Protein AF-A0A401KJG4-F1 (afdb_monomer_lite)

Foldseek 3Di:
DVVVVVVVPPDPPVPLVFWDPDWQDAQQFIFTAGDQWLFTQATAGPVQRQAGFFDGCVVDVVDDQCLTFFWWKWQWPVGIWTDGGNPDGPPCSQDWDWDDTPPQWTWTWHWDHYNWIKIKIKIWRQHQFKIWIAKIKGWDGTQQFQAFLLCQQRHHFFWAWFQFFQLTKIWTARLLLDDWIKIKAWDFAGFNDWDADDDLDQRDQHTIITMSFNCVPCQCRPNGTDIDIAHNGGIGMIMMTIHIGGHQVRRSVVSVDQKDWPDQEEEAPDKIWIQHPFDKDFPDPQWDWDDDPNTIIIHGPDFDKTWIDGPRTIFIGTYDHPPLVVLLVLLVCQLPQQFPCVDDPLNSLFGFDADPVVSHGDDDDPDLVRASADVSLVNLVSNLVSCVVVSDPPVSNVVSSVSVVVVCCVAAADPQQQGDSHRPDDSDGDLQRLLSLLQSLLSVCVVPVDCVSLVNSLSNVVVSVVVPNCLQAQYPCNLVSLQSSLVVCVVVVVNVSSVVSLVVLLVSLVSQVVCPSRHHQDPTNDFLNRLVSNLVSLVSNCVVPVPVSSVVVSVSSVSSNQSQQHCHNHNCRHGDGDGRNPPSDPPLPALDFVVCCCVPPLADAEEEHNHQLALVSLCQQLPCPRHPLVSLVPPNYNHQEYEYAQEDHLDDPVVSVVSLVVSQVSNCVSNVNSYYYHYDYHDHGPPDDDDDDDDDDPDDDPDDQQDFQSLQLVLLLLLVVLVVVCVVVVLQPPQDAAEEEEEEQAAQPVLAPDDVAAAEEEAELEDDPDPPDDGRNDGPVCLSNLLNQLLCSRPRHHHYYYYHFDWDDDPPQDDPDIATQLQSLLVSLVVCVVVQHQEYFAADKHADVVVVCVVCVVDDDDPDPDDPDDRVVSNVSSLVSLVSNQPPLQHAAEYEAQLGPVPLRCGIPPCVSPVVFHAYEFEADRSRHGDPSRHDPVSHQAYHHAFQQWGDDDPPDPDGIDTGHGRSSRSSNLSSVLSVLLSLLSSLVSSVVDPVSPVLSRLSRTPVQVSQLQQLQCVQPVNPPDSRYRRSCRLSVVLSVQSVVDDDSVSNSVSSVVSNCSSRVPGD

Organism: Aspergillus awamori (NCBI:txid105351)

Structure (mmCIF, N/CA/C/O backbone):
data_AF-A0A401KJG4-F1
#
_entry.id   AF-A0A401KJG4-F1
#
loop_
_atom_site.group_PDB
_atom_site.id
_atom_site.type_symbol
_atom_site.label_atom_id
_atom_site.label_alt_id
_atom_site.label_comp_id
_atom_site.label_asym_id
_atom_site.label_entity_id
_atom_site.label_seq_id
_atom_site.pdbx_PDB_ins_code
_atom_site.Cartn_x
_atom_site.Cartn_y
_atom_site.Cartn_z
_atom_site.occupancy
_atom_site.B_iso_or_equiv
_atom_site.auth_seq_id
_atom_site.auth_comp_id
_atom_site.auth_asym_id
_atom_site.auth_atom_id
_atom_site.pdbx_PDB_model_num
ATOM 1 N N . MET A 1 1 ? 37.106 9.899 39.288 1.00 33.66 1 MET A N 1
ATOM 2 C CA . MET A 1 1 ? 36.112 10.848 38.737 1.00 33.66 1 MET A CA 1
ATOM 3 C C . MET A 1 1 ? 35.744 10.524 37.290 1.00 33.66 1 MET A C 1
ATOM 5 O O . MET A 1 1 ? 34.564 10.493 37.003 1.00 33.66 1 MET A O 1
ATOM 9 N N . TRP A 1 2 ? 36.698 10.174 36.418 1.00 27.45 2 TRP A N 1
ATOM 10 C CA . TRP A 1 2 ? 36.411 9.706 35.046 1.00 27.45 2 TRP A CA 1
ATOM 11 C C . TRP A 1 2 ? 35.878 8.261 34.931 1.00 27.45 2 TRP A C 1
ATOM 13 O O . TRP A 1 2 ? 35.192 7.945 33.973 1.00 27.45 2 TRP A O 1
ATOM 23 N N . LEU A 1 3 ? 36.106 7.403 35.933 1.00 27.86 3 LEU A N 1
ATOM 24 C CA . LEU A 1 3 ? 35.559 6.034 35.975 1.00 27.86 3 LEU A CA 1
ATOM 25 C C . LEU A 1 3 ? 34.139 5.925 36.564 1.00 27.86 3 LEU A C 1
ATOM 27 O O . LEU A 1 3 ? 33.527 4.873 36.455 1.00 27.86 3 LEU A O 1
ATOM 31 N N . LEU A 1 4 ? 33.602 6.996 37.168 1.00 27.36 4 LEU A N 1
ATOM 32 C CA . LEU A 1 4 ? 32.224 7.004 37.693 1.00 27.36 4 LEU A CA 1
ATOM 33 C C . LEU A 1 4 ? 31.194 7.494 36.659 1.00 27.36 4 LEU A C 1
ATOM 35 O O . LEU A 1 4 ? 30.008 7.258 36.833 1.00 27.36 4 LEU A O 1
ATOM 39 N N . LEU A 1 5 ? 31.645 8.155 35.586 1.00 29.22 5 LEU A N 1
ATOM 40 C CA . LEU A 1 5 ? 30.786 8.643 34.500 1.00 29.22 5 LEU A CA 1
ATOM 41 C C . LEU A 1 5 ? 30.493 7.572 33.438 1.00 29.22 5 LEU A C 1
ATOM 43 O O . LEU A 1 5 ? 29.533 7.719 32.696 1.00 29.22 5 LEU A O 1
ATOM 47 N N . TYR A 1 6 ? 31.263 6.479 33.397 1.00 26.88 6 TYR A N 1
ATOM 48 C CA . TYR A 1 6 ? 31.051 5.384 32.440 1.00 26.88 6 TYR A CA 1
ATOM 49 C C . TYR A 1 6 ? 30.055 4.319 32.933 1.00 26.88 6 TYR A C 1
ATOM 51 O O . TYR A 1 6 ? 29.525 3.561 32.133 1.00 26.88 6 TYR A O 1
ATOM 59 N N . PHE A 1 7 ? 29.748 4.286 34.235 1.00 27.62 7 PHE A N 1
ATOM 60 C CA . PHE A 1 7 ? 28.741 3.378 34.810 1.00 27.62 7 PHE A CA 1
ATOM 61 C C . PHE A 1 7 ? 27.323 3.974 34.862 1.00 27.62 7 PHE A C 1
ATOM 63 O O . PHE A 1 7 ? 26.403 3.305 35.315 1.00 27.62 7 PHE A O 1
ATOM 70 N N . LEU A 1 8 ? 27.133 5.214 34.399 1.00 26.70 8 LEU A N 1
ATOM 71 C CA . LEU A 1 8 ? 25.831 5.900 34.355 1.00 26.70 8 LEU A CA 1
ATOM 72 C C . LEU A 1 8 ? 25.295 6.095 32.925 1.00 26.70 8 LEU A C 1
ATOM 74 O O . LEU A 1 8 ? 24.322 6.816 32.744 1.00 26.70 8 LEU A O 1
ATOM 78 N N . ALA A 1 9 ? 25.919 5.473 31.918 1.00 30.12 9 ALA A N 1
ATOM 79 C CA . ALA A 1 9 ? 25.618 5.714 30.502 1.00 30.12 9 ALA A CA 1
ATOM 80 C C . ALA A 1 9 ? 25.157 4.474 29.707 1.00 30.12 9 ALA A C 1
ATOM 82 O O . ALA A 1 9 ? 25.129 4.536 28.485 1.00 30.12 9 ALA A O 1
ATOM 83 N N . VAL A 1 10 ? 24.786 3.368 30.362 1.00 30.95 10 VAL A N 1
ATOM 84 C CA . VAL A 1 10 ? 24.175 2.203 29.691 1.00 30.95 10 VAL A CA 1
ATOM 85 C C . VAL A 1 10 ? 23.144 1.555 30.617 1.00 30.95 10 VAL A C 1
ATOM 87 O O . VAL A 1 10 ? 23.422 0.538 31.238 1.00 30.95 10 VAL A O 1
ATOM 90 N N . ILE A 1 11 ? 21.990 2.204 30.763 1.00 27.83 11 ILE A N 1
ATOM 91 C CA . ILE A 1 11 ? 20.678 1.550 30.872 1.00 27.83 11 ILE A CA 1
ATOM 92 C C . ILE A 1 11 ? 19.698 2.560 30.258 1.00 27.83 11 ILE A C 1
ATOM 94 O O . ILE A 1 11 ? 19.440 3.587 30.898 1.00 27.83 11 ILE A O 1
ATOM 98 N N . PRO A 1 12 ? 19.168 2.358 29.041 1.00 30.73 12 PRO A N 1
ATOM 99 C CA . PRO A 1 12 ? 17.975 3.069 28.636 1.00 30.73 12 PRO A CA 1
ATOM 100 C C . PRO A 1 12 ? 16.827 2.427 29.417 1.00 30.73 12 PRO A C 1
ATOM 102 O O . PRO A 1 12 ? 16.113 1.567 28.923 1.00 30.73 12 PRO A O 1
ATOM 105 N N . ILE A 1 13 ? 16.642 2.826 30.679 1.00 34.59 13 ILE A N 1
ATOM 106 C CA . ILE A 1 13 ? 15.314 2.683 31.267 1.00 34.59 13 ILE A CA 1
ATOM 107 C C . ILE A 1 13 ? 14.461 3.583 30.387 1.00 34.59 13 ILE A C 1
ATOM 109 O O . ILE A 1 13 ? 14.617 4.805 30.442 1.00 34.59 13 ILE A O 1
ATOM 113 N N . CYS A 1 14 ? 13.649 2.979 29.522 1.00 39.16 14 CYS A N 1
ATOM 114 C CA . CYS A 1 14 ? 12.638 3.673 28.750 1.00 39.16 14 CYS A CA 1
ATOM 115 C C . CYS A 1 14 ? 11.730 4.350 29.783 1.00 39.16 14 CYS A C 1
ATOM 117 O O . CYS A 1 14 ? 10.865 3.725 30.397 1.00 39.16 14 CYS A O 1
ATOM 119 N N . VAL A 1 15 ? 12.023 5.611 30.112 1.00 41.06 15 VAL A N 1
ATOM 120 C CA . VAL A 1 15 ? 11.182 6.400 31.003 1.00 41.06 15 VAL A CA 1
ATOM 121 C C . VAL A 1 15 ? 9.958 6.716 30.170 1.00 41.06 15 VAL A C 1
ATOM 123 O O . VAL A 1 15 ? 9.923 7.722 29.466 1.00 41.06 15 VAL A O 1
ATOM 126 N N . ILE A 1 16 ? 8.967 5.826 30.217 1.00 54.00 16 ILE A N 1
ATOM 127 C CA . ILE A 1 16 ? 7.648 6.108 29.676 1.00 54.00 16 ILE A CA 1
ATOM 128 C C . ILE A 1 16 ? 7.127 7.282 30.499 1.00 54.00 16 ILE A C 1
ATOM 130 O O . ILE A 1 16 ? 6.730 7.129 31.654 1.00 54.00 16 ILE A O 1
ATOM 134 N N . THR A 1 17 ? 7.208 8.479 29.925 1.00 50.84 17 THR A N 1
ATOM 135 C CA . THR A 1 17 ? 6.986 9.766 30.601 1.00 50.84 17 THR A CA 1
ATOM 136 C C . THR A 1 17 ? 5.589 9.892 31.213 1.00 50.84 17 THR A C 1
ATOM 138 O O . THR A 1 17 ? 5.370 10.741 32.077 1.00 50.84 17 THR A O 1
ATOM 141 N N . GLU A 1 18 ? 4.660 9.022 30.810 1.00 57.66 18 GLU A N 1
ATOM 142 C CA . GLU A 1 18 ? 3.282 8.975 31.289 1.00 57.66 18 GLU A CA 1
ATOM 143 C C . GLU A 1 18 ? 2.982 7.850 32.295 1.00 57.66 18 GLU A C 1
ATOM 145 O O . GLU A 1 18 ? 1.866 7.824 32.823 1.00 57.66 18 GLU A O 1
ATOM 150 N N . ALA A 1 19 ? 3.921 6.936 32.577 1.00 60.53 19 ALA A N 1
ATOM 151 C CA . ALA A 1 19 ? 3.696 5.807 33.481 1.00 60.53 19 ALA A CA 1
ATOM 152 C C . ALA A 1 19 ? 3.591 6.256 34.950 1.00 60.53 19 ALA A C 1
ATOM 154 O O . ALA A 1 19 ? 4.311 7.136 35.426 1.00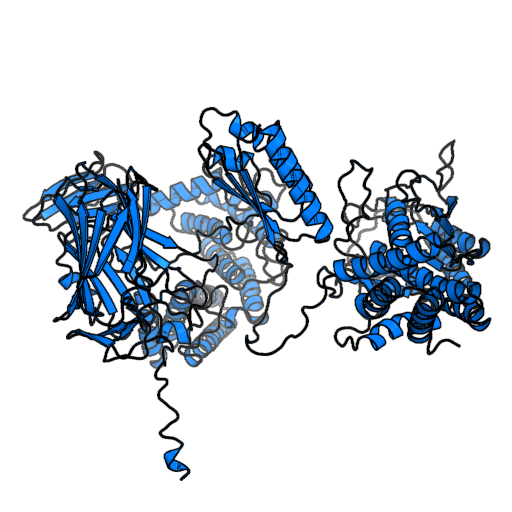 60.53 19 ALA A O 1
ATOM 155 N N . SER A 1 20 ? 2.658 5.652 35.681 1.00 65.31 20 SER A N 1
ATOM 156 C CA . SER A 1 20 ? 2.486 5.861 37.117 1.00 65.31 20 SER A CA 1
ATOM 157 C C . SER A 1 20 ? 3.437 4.977 37.934 1.00 65.31 20 SER A C 1
ATOM 159 O O . SER A 1 20 ? 3.955 3.981 37.442 1.00 65.31 20 SER A O 1
ATOM 161 N N . ASN A 1 21 ? 3.589 5.275 39.229 1.00 68.44 21 ASN A N 1
ATOM 162 C CA . ASN A 1 21 ? 4.255 4.374 40.183 1.00 68.44 21 ASN A CA 1
ATOM 163 C C . ASN A 1 21 ? 3.387 3.156 40.586 1.00 68.44 21 ASN A C 1
ATOM 165 O O . ASN A 1 21 ? 3.711 2.490 41.567 1.00 68.44 21 ASN A O 1
ATOM 169 N N . HIS A 1 22 ? 2.261 2.904 39.910 1.00 75.81 22 HIS A N 1
ATOM 170 C CA . HIS A 1 22 ? 1.362 1.789 40.202 1.00 75.81 22 HIS A CA 1
ATOM 171 C C . HIS A 1 22 ? 1.427 0.738 39.090 1.00 75.81 22 HIS A C 1
ATOM 173 O O . HIS A 1 22 ? 1.355 1.063 37.902 1.00 75.81 22 HIS A O 1
ATOM 179 N N . SER A 1 23 ? 1.504 -0.525 39.502 1.00 85.94 23 SER A N 1
ATOM 180 C CA . SER A 1 23 ? 1.502 -1.701 38.638 1.00 85.94 23 SER A CA 1
ATOM 181 C C . SER A 1 23 ? 0.570 -2.783 39.184 1.00 85.94 23 SER A C 1
ATOM 183 O O . SER A 1 23 ? 0.241 -2.807 40.374 1.00 85.94 23 SER A O 1
ATOM 185 N N . TYR A 1 24 ? 0.150 -3.693 38.308 1.00 88.69 24 TYR A N 1
ATOM 186 C CA . TYR A 1 24 ? -0.341 -5.007 38.717 1.00 88.69 24 TYR A CA 1
ATOM 187 C C . TYR A 1 24 ? 0.800 -6.012 38.589 1.00 88.69 24 TYR A C 1
ATOM 189 O O . TYR A 1 24 ? 1.191 -6.347 37.471 1.00 88.69 24 TYR A O 1
ATOM 197 N N . ASP A 1 25 ? 1.314 -6.492 39.718 1.00 90.50 25 ASP A N 1
ATOM 198 C CA . ASP A 1 25 ? 2.404 -7.467 39.747 1.00 90.50 25 ASP A CA 1
ATOM 199 C C . ASP A 1 25 ? 1.839 -8.891 39.753 1.00 90.50 25 ASP A C 1
ATOM 201 O O . ASP A 1 25 ? 1.051 -9.247 40.630 1.00 90.50 25 ASP A O 1
ATOM 205 N N . PHE A 1 26 ? 2.249 -9.719 38.797 1.00 90.75 26 PHE A N 1
ATOM 206 C CA . PHE A 1 26 ? 1.885 -11.134 38.705 1.00 90.75 26 PHE A CA 1
ATOM 207 C C . PHE A 1 26 ? 3.145 -11.988 38.526 1.00 90.75 26 PHE A C 1
ATOM 209 O O . PHE A 1 26 ? 4.228 -11.485 38.245 1.00 90.75 26 PHE A O 1
ATOM 216 N N . SER A 1 27 ? 3.058 -13.298 38.760 1.00 81.44 27 SER A N 1
ATOM 217 C CA . SER A 1 27 ? 4.271 -14.128 38.879 1.00 81.44 27 SER A CA 1
ATOM 218 C C . SER A 1 27 ? 5.170 -14.110 37.635 1.00 81.44 27 SER A C 1
ATOM 220 O O . SER A 1 27 ? 6.389 -14.218 37.755 1.00 81.44 27 SER A O 1
ATOM 222 N N . SER A 1 28 ? 4.577 -13.933 36.453 1.00 79.50 28 SER A N 1
ATOM 223 C CA . SER A 1 28 ? 5.301 -13.922 35.189 1.00 79.50 28 SER A CA 1
ATOM 224 C C . SER A 1 28 ? 5.787 -12.528 34.762 1.00 79.50 28 SER A C 1
ATOM 226 O O . SER A 1 28 ? 6.577 -12.461 33.828 1.00 79.50 28 SER A O 1
ATOM 228 N N . GLY A 1 29 ? 5.376 -11.426 35.406 1.00 90.56 29 GLY A N 1
ATOM 229 C CA . GLY A 1 29 ? 5.733 -10.053 35.011 1.00 90.56 29 GLY A CA 1
ATOM 230 C C . GLY A 1 29 ? 4.875 -8.985 35.701 1.00 90.56 29 GLY A C 1
ATOM 231 O O . GLY A 1 29 ? 4.277 -9.236 36.742 1.00 90.56 29 GLY A O 1
ATOM 232 N N . HIS A 1 30 ? 4.798 -7.775 35.151 1.00 92.25 30 HIS A N 1
ATOM 233 C CA . HIS A 1 30 ? 3.896 -6.752 35.696 1.00 92.25 30 HIS A CA 1
ATOM 234 C C . HIS A 1 30 ? 3.276 -5.871 34.610 1.00 92.25 30 HIS A C 1
ATOM 236 O O . HIS A 1 30 ? 3.858 -5.676 33.547 1.00 92.25 30 HIS A O 1
ATOM 242 N N . ALA A 1 31 ? 2.085 -5.335 34.879 1.00 92.94 31 ALA A N 1
ATOM 243 C CA . ALA A 1 31 ? 1.398 -4.387 34.002 1.00 92.94 31 ALA A CA 1
ATOM 244 C C . ALA A 1 31 ? 1.518 -2.968 34.566 1.00 92.94 31 ALA A C 1
ATOM 246 O O . ALA A 1 31 ? 1.062 -2.710 35.682 1.00 92.94 31 ALA A O 1
ATOM 247 N N . LEU A 1 32 ? 2.113 -2.053 33.801 1.00 90.56 32 LEU A N 1
ATOM 248 C CA . LEU A 1 32 ? 2.278 -0.645 34.168 1.00 90.56 32 LEU A CA 1
ATOM 249 C C . LEU A 1 32 ? 1.034 0.164 33.796 1.00 90.56 32 LEU A C 1
ATOM 251 O O . LEU A 1 32 ? 0.488 -0.005 32.708 1.00 90.56 32 LEU A O 1
ATOM 255 N N . LEU A 1 33 ? 0.606 1.071 34.678 1.00 86.56 33 LEU A N 1
ATOM 256 C CA . LEU A 1 33 ? -0.584 1.907 34.474 1.00 86.56 33 LEU A CA 1
ATOM 257 C C . LEU A 1 33 ? -0.233 3.354 34.124 1.00 86.56 33 LEU A C 1
ATOM 259 O O . LEU A 1 33 ? 0.784 3.876 34.588 1.00 86.56 33 LEU A O 1
ATOM 263 N N . TYR A 1 34 ? -1.112 4.034 33.384 1.00 81.38 34 TYR A N 1
ATOM 264 C CA . TYR A 1 34 ? -0.979 5.465 33.090 1.00 81.38 34 TYR A CA 1
ATOM 265 C C . TYR A 1 34 ? -1.101 6.311 34.366 1.00 81.38 34 TYR A C 1
ATOM 267 O O . TYR A 1 34 ? -1.867 6.014 35.284 1.00 81.38 34 TYR A O 1
ATOM 275 N N . SER A 1 35 ? -0.385 7.434 34.413 1.00 73.75 35 SER A N 1
ATOM 276 C CA . SER A 1 35 ? -0.549 8.448 35.456 1.00 73.75 35 SER A CA 1
ATOM 277 C C . SER A 1 35 ? -1.997 8.955 35.496 1.00 73.75 35 SER A C 1
ATOM 279 O O . SER A 1 35 ? -2.516 9.501 34.523 1.00 73.75 35 SER A O 1
ATOM 281 N N . ASN A 1 36 ? -2.652 8.781 36.650 1.00 71.62 36 ASN A N 1
ATOM 282 C CA . ASN A 1 36 ? -4.049 9.165 36.907 1.00 71.62 36 ASN A CA 1
ATOM 283 C C . ASN A 1 36 ? -5.108 8.391 36.105 1.00 71.62 36 ASN A C 1
ATOM 285 O O . ASN A 1 36 ? -6.243 8.850 36.018 1.00 71.62 36 ASN A O 1
ATOM 289 N N . SER A 1 37 ? -4.766 7.234 35.544 1.00 75.19 37 SER A N 1
ATOM 290 C CA . SER A 1 37 ? -5.675 6.421 34.737 1.00 75.19 37 SER A CA 1
ATOM 291 C C . SER A 1 37 ? -5.572 4.958 35.155 1.00 75.19 37 SER A C 1
ATOM 293 O O . SER A 1 37 ? -4.606 4.538 35.793 1.00 75.19 37 SER A O 1
ATOM 295 N N . SER A 1 38 ? -6.608 4.185 34.845 1.00 76.62 38 SER A N 1
ATOM 296 C CA . SER A 1 38 ? -6.555 2.734 35.019 1.00 76.62 38 SER A CA 1
ATOM 297 C C . SER A 1 38 ? -6.097 2.013 33.760 1.00 76.62 38 SER A C 1
ATOM 299 O O . S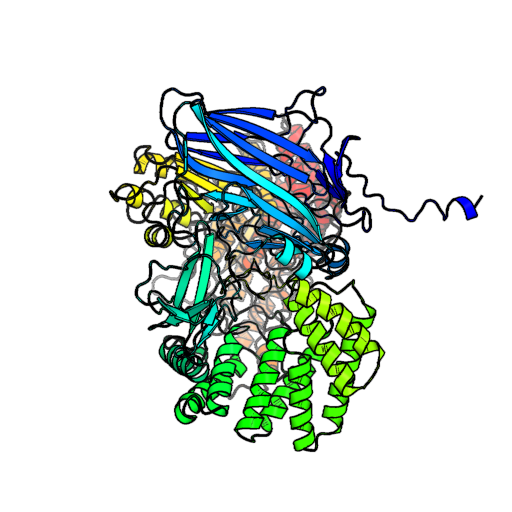ER A 1 38 ? -5.914 0.811 33.819 1.00 76.62 38 SER A O 1
ATOM 301 N N . ALA A 1 39 ? -5.897 2.682 32.624 1.00 84.12 39 ALA A N 1
ATOM 302 C CA . ALA A 1 39 ? -5.407 2.015 31.420 1.00 84.12 39 ALA A CA 1
ATOM 303 C C . ALA A 1 39 ? -4.002 1.421 31.623 1.00 84.12 39 ALA A C 1
ATOM 305 O O . ALA A 1 39 ? -3.164 2.010 32.315 1.00 84.12 39 ALA A O 1
ATOM 306 N N . ILE A 1 40 ? -3.752 0.268 30.993 1.00 89.88 40 ILE A N 1
ATOM 307 C CA . ILE A 1 40 ? -2.423 -0.351 30.946 1.00 89.88 40 ILE A CA 1
ATOM 308 C C . ILE A 1 40 ? -1.620 0.314 29.824 1.00 89.88 40 ILE A C 1
ATOM 310 O O . ILE A 1 40 ? -2.105 0.464 28.705 1.00 89.88 40 ILE A O 1
ATOM 314 N N . VAL A 1 41 ? -0.402 0.723 30.167 1.00 89.12 41 VAL A N 1
ATOM 315 C CA . VAL A 1 41 ? 0.582 1.369 29.289 1.00 89.12 41 VAL A CA 1
ATOM 316 C C . VAL A 1 41 ? 1.475 0.330 28.627 1.00 89.12 41 VAL A C 1
ATOM 318 O O . VAL A 1 41 ? 1.760 0.424 27.442 1.00 89.12 41 VAL A O 1
ATOM 321 N N . GLN A 1 42 ? 1.946 -0.640 29.412 1.00 93.31 42 GLN A N 1
ATOM 322 C CA . GLN A 1 42 ? 2.844 -1.710 28.986 1.00 93.31 42 GLN A CA 1
ATOM 323 C C . GLN A 1 42 ? 2.660 -2.936 29.872 1.00 93.31 42 GLN A C 1
ATOM 325 O O . GLN A 1 42 ? 2.343 -2.817 31.059 1.00 93.31 42 GLN A O 1
ATOM 330 N N . PHE A 1 43 ? 2.962 -4.099 29.306 1.00 95.50 43 PHE A N 1
ATOM 331 C CA . PHE A 1 43 ? 3.302 -5.297 30.063 1.00 95.50 43 PHE A CA 1
ATOM 332 C C . PHE A 1 43 ? 4.817 -5.464 30.034 1.00 95.50 43 PHE A C 1
ATOM 334 O O . PHE A 1 43 ? 5.412 -5.433 28.963 1.00 95.50 43 PHE A O 1
ATOM 341 N N . ILE A 1 44 ? 5.433 -5.633 31.199 1.00 93.56 44 ILE A N 1
ATOM 342 C CA . ILE A 1 44 ? 6.885 -5.713 31.343 1.00 93.56 44 ILE A CA 1
ATOM 343 C C . ILE A 1 44 ? 7.280 -7.129 31.751 1.00 93.56 44 ILE A C 1
ATOM 345 O O . ILE A 1 44 ? 6.883 -7.627 32.814 1.00 93.56 44 ILE A O 1
ATOM 349 N N . ASP A 1 45 ? 8.102 -7.753 30.910 1.00 90.69 45 ASP A N 1
ATOM 350 C CA . ASP A 1 45 ? 8.815 -8.977 31.243 1.00 90.69 45 ASP A CA 1
ATOM 351 C C . ASP A 1 45 ? 9.981 -8.623 32.185 1.00 90.69 45 ASP A C 1
ATOM 353 O O . ASP A 1 45 ? 10.891 -7.882 31.822 1.00 90.69 45 ASP A O 1
ATOM 357 N N . GLY A 1 46 ? 9.995 -9.181 33.399 1.00 81.00 46 GLY A N 1
ATOM 358 C CA . GLY A 1 46 ? 11.099 -8.976 34.343 1.00 81.00 46 GLY A CA 1
ATOM 359 C C . GLY A 1 46 ? 12.472 -9.462 33.847 1.00 81.00 46 GLY A C 1
ATOM 360 O O . GLY A 1 46 ? 13.489 -8.984 34.344 1.00 81.00 46 GLY A O 1
ATOM 361 N N . ALA A 1 47 ? 12.516 -10.390 32.887 1.00 82.75 47 ALA A N 1
ATOM 362 C CA . ALA A 1 47 ? 13.739 -10.881 32.255 1.00 82.75 47 ALA A CA 1
ATOM 363 C C . ALA A 1 47 ? 14.185 -10.022 31.060 1.00 82.75 47 ALA A C 1
ATOM 365 O O . ALA A 1 47 ? 15.373 -10.011 30.740 1.00 82.75 47 ALA A O 1
ATOM 366 N N . ASN A 1 48 ? 13.262 -9.295 30.425 1.00 83.31 48 ASN A N 1
ATOM 367 C CA . ASN A 1 48 ? 13.550 -8.402 29.305 1.00 83.31 48 ASN A CA 1
ATOM 368 C C . ASN A 1 48 ? 12.725 -7.104 29.413 1.00 83.31 48 ASN A C 1
ATOM 370 O O . ASN A 1 48 ? 11.734 -6.930 28.701 1.00 83.31 48 ASN A O 1
ATOM 374 N N . PRO A 1 49 ? 13.113 -6.190 30.321 1.00 83.12 49 PRO A N 1
ATOM 375 C CA . PRO A 1 49 ? 12.326 -4.998 30.621 1.00 83.12 49 PRO A CA 1
ATOM 376 C C . PRO A 1 49 ? 12.386 -3.918 29.532 1.00 83.12 49 PRO A C 1
ATOM 378 O O . PRO A 1 49 ? 11.659 -2.934 29.628 1.00 83.12 49 PRO A O 1
ATOM 381 N N . GLU A 1 50 ? 13.264 -4.067 28.536 1.00 82.31 50 GLU A N 1
ATOM 382 C CA . GLU A 1 50 ? 13.434 -3.105 27.438 1.00 82.31 50 GLU A CA 1
ATOM 383 C C . GLU A 1 50 ? 12.469 -3.362 26.269 1.00 82.31 50 GLU A C 1
ATOM 385 O O . GLU A 1 50 ? 12.280 -2.483 25.429 1.00 82.31 50 GLU A O 1
ATOM 390 N N . ARG A 1 51 ? 11.837 -4.545 26.208 1.00 90.56 51 ARG A N 1
ATOM 391 C CA . ARG A 1 51 ? 10.882 -4.884 25.147 1.00 90.56 51 ARG A CA 1
ATOM 392 C C . ARG A 1 51 ? 9.536 -4.203 25.376 1.00 90.56 51 ARG A C 1
ATOM 394 O O . ARG A 1 51 ? 8.990 -4.220 26.479 1.00 90.56 51 ARG A O 1
ATOM 401 N N . GLU A 1 52 ? 8.973 -3.670 24.301 1.00 92.88 52 GLU A N 1
ATOM 402 C CA . GLU A 1 52 ? 7.676 -3.008 24.303 1.00 92.88 52 GLU A CA 1
ATOM 403 C C . GLU A 1 52 ? 6.629 -3.971 23.734 1.00 92.88 52 GLU A C 1
ATOM 405 O O . GLU A 1 52 ? 6.661 -4.320 22.558 1.00 92.88 52 GLU A O 1
ATOM 410 N N . PHE A 1 53 ? 5.693 -4.425 24.568 1.00 95.88 53 PHE A N 1
ATOM 411 C CA . PHE A 1 53 ? 4.636 -5.349 24.137 1.00 95.88 53 PHE A CA 1
ATOM 412 C C . PHE A 1 53 ? 3.379 -4.629 23.647 1.00 95.88 53 PHE A C 1
ATOM 414 O O . PHE A 1 53 ? 2.591 -5.220 22.909 1.00 95.88 53 PHE A O 1
ATOM 421 N N . LEU A 1 54 ? 3.182 -3.367 24.042 1.00 95.62 54 LEU A N 1
ATOM 422 C CA . LEU A 1 54 ? 2.088 -2.514 23.569 1.00 95.62 54 LEU A CA 1
ATOM 423 C C . LEU A 1 54 ? 2.626 -1.295 22.803 1.00 95.62 54 LEU A C 1
ATOM 425 O O . LEU A 1 54 ? 3.751 -0.861 23.039 1.00 95.62 54 LEU A O 1
ATOM 429 N N . LEU A 1 55 ? 1.826 -0.709 21.917 1.00 92.38 55 LEU A N 1
ATOM 430 C CA . LEU A 1 55 ? 2.137 0.581 21.303 1.00 92.38 55 LEU A CA 1
ATOM 431 C C . LEU A 1 55 ? 2.225 1.660 22.389 1.00 92.38 55 LEU A C 1
ATOM 433 O O . LEU A 1 55 ? 1.449 1.666 23.347 1.00 92.38 55 LEU A O 1
ATOM 437 N N . ASN A 1 56 ? 3.138 2.613 22.221 1.00 83.44 56 ASN A N 1
ATOM 438 C CA . ASN A 1 56 ? 3.224 3.788 23.081 1.00 83.44 56 ASN A CA 1
ATOM 439 C C . ASN A 1 56 ? 3.397 5.069 22.256 1.00 83.44 56 ASN A C 1
ATOM 441 O O . ASN A 1 56 ? 3.757 5.025 21.088 1.00 83.44 56 ASN A O 1
ATOM 445 N N . GLN A 1 57 ? 3.131 6.226 22.862 1.00 78.44 57 GLN A N 1
ATOM 446 C CA . GLN A 1 57 ? 3.108 7.509 22.143 1.00 78.44 57 GLN A CA 1
ATOM 447 C C . GLN A 1 57 ? 4.494 8.005 21.701 1.00 78.44 57 GLN A C 1
ATOM 449 O O . GLN A 1 57 ? 4.573 8.925 20.888 1.00 78.44 57 GLN A O 1
ATOM 454 N N . THR A 1 58 ? 5.572 7.445 22.257 1.00 74.12 58 THR A N 1
ATOM 455 C CA . THR A 1 58 ? 6.948 7.825 21.918 1.00 74.12 58 THR A CA 1
ATOM 456 C C . THR A 1 58 ? 7.364 7.186 20.600 1.00 74.12 58 THR A C 1
ATOM 458 O O . THR A 1 58 ? 7.864 7.886 19.725 1.00 74.12 58 THR A O 1
ATOM 461 N N . THR A 1 59 ? 7.143 5.877 20.463 1.00 73.75 59 THR A N 1
ATOM 462 C CA . THR A 1 59 ? 7.534 5.084 19.286 1.00 73.75 59 THR A CA 1
ATOM 463 C C . THR A 1 59 ? 6.439 5.081 18.218 1.00 73.75 59 THR A C 1
ATOM 465 O O . THR A 1 59 ? 6.716 5.230 17.034 1.00 73.75 59 THR A O 1
ATOM 468 N N . ALA A 1 60 ? 5.170 5.056 18.627 1.00 79.88 60 ALA A N 1
ATOM 469 C CA . ALA A 1 60 ? 4.010 5.130 17.747 1.00 79.88 60 ALA A CA 1
ATOM 470 C C . ALA A 1 60 ? 3.258 6.458 17.943 1.00 79.88 60 ALA A C 1
ATOM 472 O O . ALA A 1 60 ? 2.276 6.538 18.680 1.00 79.88 60 ALA A O 1
ATOM 473 N N . THR A 1 61 ? 3.674 7.518 17.240 1.00 78.88 61 THR A N 1
ATOM 474 C CA . THR A 1 61 ? 3.068 8.869 17.363 1.00 78.88 61 THR A CA 1
ATOM 475 C C . THR A 1 61 ? 1.575 8.934 17.005 1.00 78.88 61 THR A C 1
ATOM 477 O O . THR A 1 61 ? 0.882 9.879 17.385 1.00 78.88 61 THR A O 1
ATOM 480 N N . PHE A 1 62 ? 1.060 7.929 16.290 1.00 81.81 62 PHE A N 1
ATOM 481 C CA . PHE A 1 62 ? -0.362 7.775 15.971 1.00 81.81 62 PHE A CA 1
ATOM 482 C C . PHE A 1 62 ? -1.170 7.119 17.108 1.00 81.81 62 PHE A C 1
ATOM 484 O O . PHE A 1 62 ? -2.400 7.180 17.099 1.00 81.81 62 PHE A O 1
ATOM 491 N N . HIS A 1 63 ? -0.514 6.494 18.090 1.00 87.38 63 HIS A N 1
ATOM 492 C CA . HIS A 1 63 ? -1.172 5.920 19.256 1.00 87.38 63 HIS A CA 1
ATOM 493 C C . HIS A 1 63 ? -1.583 7.018 20.243 1.00 87.38 63 HIS A C 1
ATOM 495 O O . HIS A 1 63 ? -0.837 7.950 20.530 1.00 87.38 63 HIS A O 1
ATOM 501 N N . THR A 1 64 ? -2.792 6.906 20.791 1.00 84.75 64 THR A N 1
ATOM 502 C CA . THR A 1 64 ? -3.348 7.866 21.753 1.00 84.75 64 THR A CA 1
ATOM 503 C C . THR A 1 64 ? -3.962 7.124 22.933 1.00 84.75 64 THR A C 1
ATOM 505 O O . THR A 1 64 ? -4.334 5.958 22.818 1.00 84.75 64 THR A O 1
ATOM 508 N N . ARG A 1 65 ? -4.151 7.813 24.066 1.00 79.81 65 ARG A N 1
ATOM 509 C CA . ARG A 1 65 ? -4.748 7.201 25.270 1.00 79.81 65 ARG A CA 1
ATOM 510 C C . ARG A 1 65 ? -6.154 6.630 25.053 1.00 79.81 65 ARG A C 1
ATOM 512 O O . ARG A 1 65 ? -6.542 5.694 25.742 1.00 79.81 65 ARG A O 1
ATOM 519 N N . SER A 1 66 ? -6.906 7.129 24.068 1.00 82.19 66 SER A N 1
ATOM 520 C CA . SER A 1 66 ? -8.215 6.560 23.717 1.00 82.19 66 SER A CA 1
ATOM 521 C C . SER A 1 66 ? -8.132 5.145 23.135 1.00 82.19 66 SER A C 1
ATOM 523 O O . SER A 1 66 ? -9.135 4.442 23.161 1.00 82.19 66 SER A O 1
ATOM 525 N N . HIS A 1 67 ? -6.958 4.733 22.650 1.00 89.19 67 HIS A N 1
ATOM 526 C CA . HIS A 1 67 ? -6.669 3.390 22.136 1.00 89.19 67 HIS A CA 1
ATOM 527 C C . HIS A 1 67 ? -5.864 2.551 23.139 1.00 89.19 67 HIS A C 1
ATOM 529 O O . HIS A 1 67 ? -5.284 1.531 22.775 1.00 89.19 67 HIS A O 1
ATOM 535 N N . ALA A 1 68 ? -5.762 2.992 24.396 1.00 90.12 68 ALA A N 1
ATOM 536 C CA . ALA A 1 68 ? -5.041 2.248 25.416 1.00 90.12 68 ALA A CA 1
ATOM 537 C C . ALA A 1 68 ? -5.742 0.920 25.743 1.00 90.12 68 ALA A C 1
ATOM 539 O O . ALA A 1 68 ? -6.958 0.784 25.589 1.00 90.12 68 ALA A O 1
ATOM 540 N N . TRP A 1 69 ? -4.970 -0.043 26.250 1.00 94.06 69 TRP A N 1
ATOM 541 C CA . TRP A 1 69 ? -5.467 -1.379 26.573 1.00 94.06 69 TRP A CA 1
ATOM 542 C C . TRP A 1 69 ? -6.722 -1.341 27.453 1.00 94.06 69 TRP A C 1
ATOM 544 O O . TRP A 1 69 ? -6.730 -0.759 28.547 1.00 94.06 69 TRP A O 1
ATOM 554 N N . GLY A 1 70 ? -7.769 -2.017 26.981 1.00 92.44 70 GLY A N 1
ATOM 555 C CA . GLY A 1 70 ? -9.045 -2.158 27.673 1.00 92.44 70 GLY A CA 1
ATOM 556 C C . GLY A 1 70 ? -10.019 -0.993 27.500 1.00 92.44 70 GLY A C 1
ATOM 557 O O . GLY A 1 70 ? -11.127 -1.058 28.037 1.00 92.44 70 GLY A O 1
ATOM 558 N N . ALA A 1 71 ? -9.659 0.055 26.751 1.00 92.69 71 ALA A N 1
ATOM 559 C CA . ALA A 1 71 ? -10.640 0.986 26.192 1.00 92.69 71 ALA A CA 1
ATOM 560 C C . ALA A 1 71 ? -11.500 0.280 25.130 1.00 92.69 71 ALA A C 1
ATOM 562 O O . ALA A 1 71 ? -11.127 -0.782 24.627 1.00 92.69 71 ALA A O 1
ATOM 563 N N . GLY A 1 72 ? -12.653 0.846 24.777 1.00 94.12 72 GLY A N 1
ATOM 564 C CA . GLY A 1 72 ? -13.496 0.195 23.783 1.00 94.12 72 GLY A CA 1
ATOM 565 C C . GLY A 1 72 ? -14.832 0.856 23.496 1.00 94.12 72 GLY A C 1
ATOM 566 O O . GLY A 1 72 ? -15.146 1.949 23.978 1.00 94.12 72 GLY A O 1
ATOM 567 N N . THR A 1 73 ? -15.620 0.151 22.691 1.00 94.88 73 THR A N 1
ATOM 568 C CA . THR A 1 73 ? -16.953 0.556 22.244 1.00 94.88 73 THR A CA 1
ATOM 569 C C . THR A 1 73 ? -17.915 -0.623 22.324 1.00 94.88 73 THR A C 1
ATOM 571 O O . THR A 1 73 ? -17.531 -1.778 22.163 1.00 94.88 73 THR A O 1
ATOM 574 N N . ILE A 1 74 ? -19.185 -0.332 22.585 1.00 95.44 74 ILE A N 1
ATOM 575 C CA . ILE A 1 74 ? -20.297 -1.274 22.514 1.00 95.44 74 ILE A CA 1
ATOM 576 C C . ILE A 1 74 ? -21.348 -0.729 21.545 1.00 95.44 74 ILE A C 1
ATOM 578 O O . ILE A 1 74 ? -21.601 0.478 21.495 1.00 95.44 74 ILE A O 1
ATOM 582 N N . SER A 1 75 ? -21.967 -1.620 20.784 1.00 94.94 75 SER A N 1
ATOM 583 C CA . SER A 1 75 ? -23.106 -1.335 19.919 1.00 94.94 75 SER A CA 1
ATOM 584 C C . SER A 1 75 ? -24.300 -2.175 20.350 1.00 94.94 75 SER A C 1
ATOM 586 O O . SER A 1 75 ? -24.179 -3.385 20.540 1.00 94.94 75 SER A O 1
ATOM 588 N N . THR A 1 76 ? -25.452 -1.530 20.477 1.00 93.56 76 THR A N 1
ATOM 589 C CA . THR A 1 76 ? -26.741 -2.150 20.787 1.00 93.56 76 THR A CA 1
ATOM 590 C C . THR A 1 76 ? -27.778 -1.797 19.720 1.00 93.56 76 THR A C 1
ATOM 592 O O . THR A 1 76 ? -27.519 -1.013 18.803 1.00 93.56 76 THR A O 1
ATOM 595 N N . ASP A 1 77 ? -28.974 -2.365 19.841 1.00 85.12 77 ASP A N 1
ATOM 596 C CA . ASP A 1 77 ? -30.169 -1.999 19.074 1.00 85.12 77 ASP A CA 1
ATOM 597 C C . ASP A 1 77 ? -30.649 -0.553 19.310 1.00 85.12 77 ASP A C 1
ATOM 599 O O . ASP A 1 77 ? -31.330 0.028 18.462 1.00 85.12 77 ASP A O 1
ATOM 603 N N . SER A 1 78 ? -30.263 0.047 20.433 1.00 82.94 78 SER A N 1
ATOM 604 C CA . SER A 1 78 ? -30.625 1.405 20.847 1.00 82.94 78 SER A CA 1
ATOM 605 C C . SER A 1 78 ? -29.556 2.471 20.558 1.00 82.94 78 SER A C 1
ATOM 607 O O . SER A 1 78 ? -29.885 3.659 20.497 1.00 82.94 78 SER A O 1
ATOM 609 N N . GLY A 1 79 ? -28.293 2.090 20.328 1.00 87.00 79 GLY A N 1
ATOM 610 C CA . GLY A 1 79 ? -27.224 3.041 20.013 1.00 87.00 79 GLY A CA 1
ATOM 611 C C . GLY A 1 79 ? -25.805 2.499 20.196 1.00 87.00 79 GLY A C 1
ATOM 612 O O . GLY A 1 79 ? -25.566 1.298 20.230 1.00 87.00 79 GLY A O 1
ATOM 613 N N . GLU A 1 80 ? -24.830 3.404 20.286 1.00 91.00 80 GLU A N 1
ATOM 614 C CA . GLU A 1 80 ? -23.429 3.073 20.580 1.00 91.00 80 GLU A CA 1
ATOM 615 C C . GLU A 1 80 ? -22.939 3.845 21.798 1.00 91.00 80 GLU A C 1
ATOM 617 O O . GLU A 1 80 ? -23.305 5.006 21.987 1.00 91.00 80 GLU A O 1
ATOM 622 N N . ALA A 1 81 ? -22.083 3.217 22.598 1.00 91.38 81 ALA A N 1
ATOM 623 C CA . ALA A 1 81 ? -21.393 3.856 23.710 1.00 91.38 81 ALA A CA 1
ATOM 624 C C . ALA A 1 81 ? -19.914 3.465 23.700 1.00 91.38 81 ALA A C 1
ATOM 626 O O . ALA A 1 81 ? -19.578 2.315 23.430 1.00 91.38 81 ALA A O 1
ATOM 627 N N . SER A 1 82 ? -19.037 4.405 24.040 1.00 91.62 82 SER A N 1
ATOM 628 C CA . SER A 1 82 ? -17.602 4.150 24.184 1.00 91.62 82 SER A CA 1
ATOM 629 C C . SER A 1 82 ? -17.164 4.391 25.618 1.00 91.62 82 SER A C 1
ATOM 631 O O . SER A 1 82 ? -17.712 5.256 26.304 1.00 91.62 82 SER A O 1
ATOM 633 N N . TRP A 1 83 ? -16.144 3.662 26.057 1.00 90.69 83 TRP A N 1
ATOM 634 C CA . TRP A 1 83 ? -15.483 3.894 27.331 1.00 90.69 83 TRP A CA 1
ATOM 635 C C . TRP A 1 83 ? -13.985 4.087 27.124 1.00 90.69 83 TRP A C 1
ATOM 637 O O . TRP A 1 83 ? -13.336 3.412 26.326 1.00 90.69 83 TRP A O 1
ATOM 647 N N . ASN A 1 84 ? -13.434 5.019 27.890 1.00 84.38 84 ASN A N 1
ATOM 648 C CA . ASN A 1 84 ? -12.004 5.163 28.087 1.00 84.38 84 ASN A CA 1
ATOM 649 C C . ASN A 1 84 ? -11.703 5.034 29.582 1.00 84.38 84 ASN A C 1
ATOM 651 O O . ASN A 1 84 ? -12.590 5.138 30.432 1.00 84.38 84 ASN A O 1
ATOM 655 N N . LEU A 1 85 ? -10.440 4.781 29.901 1.00 77.06 85 LEU A N 1
ATOM 656 C CA . LEU A 1 85 ? -9.994 4.535 31.272 1.00 77.06 85 LEU A CA 1
ATOM 657 C C . LEU A 1 85 ? -9.281 5.750 31.896 1.00 77.06 85 LEU A C 1
ATOM 659 O O . LEU A 1 85 ? -8.737 5.640 32.997 1.00 77.06 85 LEU A O 1
ATOM 663 N N . ASP A 1 86 ? -9.336 6.908 31.222 1.00 67.75 86 ASP A N 1
ATOM 664 C CA . ASP A 1 86 ? -8.608 8.143 31.555 1.00 67.75 86 ASP A CA 1
ATOM 665 C C . ASP A 1 86 ? -9.218 8.963 32.706 1.00 67.75 86 ASP A C 1
ATOM 667 O O . ASP A 1 86 ? -8.519 9.762 33.327 1.00 67.75 86 ASP A O 1
ATOM 671 N N . TYR A 1 87 ? -10.507 8.783 33.014 1.00 57.75 87 TYR A N 1
ATOM 672 C CA . TYR A 1 87 ? -11.255 9.625 33.964 1.00 57.75 87 TYR A CA 1
ATOM 673 C C . TYR A 1 87 ? -11.660 8.899 35.259 1.00 57.75 87 TYR A C 1
ATOM 675 O O . TYR A 1 87 ? -12.750 9.124 35.790 1.00 57.75 87 TYR A O 1
ATOM 683 N N . ILE A 1 88 ? -10.796 8.034 35.801 1.00 58.03 88 ILE A N 1
ATOM 684 C CA . ILE A 1 88 ? -11.076 7.331 37.066 1.00 58.03 88 ILE A CA 1
ATOM 685 C C . ILE A 1 88 ? -10.408 8.067 38.243 1.00 58.03 88 ILE A C 1
ATOM 687 O O . ILE A 1 88 ? -9.201 8.300 38.213 1.00 58.03 88 ILE A O 1
ATOM 691 N N . PRO A 1 89 ? -11.158 8.468 39.292 1.00 50.59 89 PRO A N 1
ATOM 692 C CA . PRO A 1 89 ? -10.624 9.293 40.374 1.00 50.59 89 PRO A CA 1
ATOM 693 C C . PRO A 1 89 ? -9.464 8.630 41.139 1.00 50.59 89 PRO A C 1
ATOM 695 O O . PRO A 1 89 ? -9.510 7.445 41.468 1.00 50.59 89 PRO A O 1
ATOM 698 N N . TYR A 1 90 ? -8.475 9.461 41.499 1.00 46.16 90 TYR A N 1
ATOM 699 C CA . TYR A 1 90 ? -7.125 9.160 42.024 1.00 46.16 90 TYR A CA 1
ATOM 700 C C . TYR A 1 90 ? -7.025 8.192 43.228 1.00 46.16 90 TYR A C 1
ATOM 702 O O . TYR A 1 90 ? -5.934 7.795 43.617 1.00 46.16 90 TYR A O 1
ATOM 710 N N . ASN A 1 91 ? -8.139 7.798 43.849 1.00 49.22 91 ASN A N 1
ATOM 711 C CA . ASN A 1 91 ? -8.143 7.054 45.113 1.00 49.22 91 ASN A CA 1
ATOM 712 C C . ASN A 1 91 ? -8.596 5.587 44.990 1.00 49.22 91 ASN A C 1
ATOM 714 O O . ASN A 1 91 ? -8.833 4.961 46.020 1.00 49.22 91 ASN A O 1
ATOM 718 N N . ASN A 1 92 ? -8.743 5.030 43.777 1.00 53.84 92 ASN A N 1
ATOM 719 C CA . ASN A 1 92 ? -9.193 3.640 43.606 1.00 53.84 92 ASN A CA 1
ATOM 720 C C . ASN A 1 92 ? -8.645 2.948 42.335 1.00 53.84 92 ASN A C 1
ATOM 722 O O . ASN A 1 92 ? -9.386 2.288 41.609 1.00 53.84 92 ASN A O 1
ATOM 726 N N . PHE A 1 93 ? -7.342 3.090 42.054 1.00 56.84 93 PHE A N 1
ATOM 727 C CA . PHE A 1 93 ? -6.697 2.534 40.850 1.00 56.84 93 PHE A CA 1
ATOM 728 C C . PHE A 1 93 ? -6.710 1.001 40.748 1.00 56.84 93 PHE A C 1
ATOM 730 O O . PHE A 1 93 ? -6.385 0.492 39.687 1.00 56.84 93 PHE A O 1
ATOM 737 N N . SER A 1 94 ? -7.087 0.271 41.802 1.00 57.66 94 SER A N 1
ATOM 738 C CA . SER A 1 94 ? -7.143 -1.200 41.846 1.00 57.66 94 SER A CA 1
ATOM 739 C C . SER A 1 94 ? -8.557 -1.776 42.025 1.00 57.66 94 SER A C 1
ATOM 741 O O . SER A 1 94 ? -8.718 -2.982 42.204 1.00 57.66 94 SER A O 1
ATOM 743 N N . GLY A 1 95 ? -9.589 -0.923 42.043 1.00 59.47 95 GLY A N 1
ATOM 744 C CA . GLY A 1 95 ? -10.971 -1.331 42.308 1.00 59.47 95 GLY A CA 1
ATOM 745 C C . GLY A 1 95 ? -11.740 -1.761 41.052 1.00 59.47 95 GLY A C 1
ATOM 746 O O . GLY A 1 95 ? -11.326 -1.440 39.943 1.00 59.47 95 GLY A O 1
ATOM 747 N N . PRO A 1 96 ? -12.896 -2.441 41.201 1.00 65.12 96 PRO A N 1
ATOM 748 C CA . PRO A 1 96 ? -13.831 -2.604 40.092 1.00 65.12 96 PRO A CA 1
ATOM 749 C C . PRO A 1 96 ? -14.264 -1.235 39.551 1.00 65.12 96 PRO A C 1
ATOM 751 O O . PRO A 1 96 ? -14.731 -0.388 40.318 1.00 65.12 96 PRO A O 1
ATOM 754 N N . TYR A 1 97 ? -14.156 -1.034 38.240 1.00 71.19 97 TYR A N 1
ATOM 755 C CA . TYR A 1 97 ? -14.571 0.206 37.583 1.00 71.19 97 TYR A CA 1
ATOM 756 C C . TYR A 1 97 ? -15.980 0.048 37.037 1.00 71.19 97 TYR A C 1
ATOM 758 O O . TYR A 1 97 ? -16.176 -0.716 36.101 1.00 71.19 97 TYR A O 1
ATOM 766 N N . ASN A 1 98 ? -16.946 0.763 37.613 1.00 80.25 98 ASN A N 1
ATOM 767 C CA . ASN A 1 98 ? -18.323 0.773 37.126 1.00 80.25 98 ASN A CA 1
ATOM 768 C C . ASN A 1 98 ? -18.517 1.962 36.180 1.00 80.25 98 ASN A C 1
ATOM 770 O O . ASN A 1 98 ? -18.524 3.114 36.618 1.00 80.25 98 ASN A O 1
ATOM 774 N N . ILE A 1 99 ? -18.679 1.673 34.897 1.00 85.25 99 ILE A N 1
ATOM 775 C CA . ILE A 1 99 ? -18.810 2.635 33.810 1.00 85.25 99 ILE A CA 1
ATOM 776 C C . ILE A 1 99 ? -20.251 2.549 33.298 1.00 85.25 99 ILE A C 1
ATOM 778 O O . ILE A 1 99 ? -20.644 1.508 32.765 1.00 85.25 99 ILE A O 1
ATOM 782 N N . PRO A 1 100 ? -21.077 3.592 33.485 1.00 85.50 100 PRO A N 1
ATOM 783 C CA . PRO A 1 100 ? -22.400 3.618 32.885 1.00 85.50 100 PRO A CA 1
ATOM 784 C C . PRO A 1 100 ? -22.256 3.717 31.364 1.00 85.50 100 PRO A C 1
ATOM 786 O O . PRO A 1 100 ? -21.528 4.569 30.856 1.00 85.50 100 PRO A O 1
ATOM 789 N N . LEU A 1 101 ? -22.956 2.840 30.658 1.00 89.00 101 LEU A N 1
ATOM 790 C CA . LEU A 1 101 ? -23.105 2.862 29.210 1.00 89.00 101 LEU A CA 1
ATOM 791 C C . LEU A 1 101 ? -24.533 3.325 28.874 1.00 89.00 101 LEU A C 1
ATOM 793 O O . LEU A 1 101 ? -25.335 3.627 29.764 1.00 89.00 101 LEU A O 1
ATOM 797 N N . ASN A 1 102 ? -24.853 3.432 27.587 1.00 82.88 102 ASN A N 1
ATOM 798 C CA . ASN A 1 102 ? -26.191 3.841 27.166 1.00 82.88 102 ASN A CA 1
ATOM 799 C C . ASN A 1 102 ? -27.250 2.785 27.542 1.00 82.88 102 ASN A C 1
ATOM 801 O O . ASN A 1 102 ? -26.939 1.619 27.786 1.00 82.88 102 ASN A O 1
ATOM 805 N N . ASP A 1 103 ? -28.509 3.225 27.617 1.00 78.06 103 ASP A N 1
ATOM 806 C CA . ASP A 1 103 ? -29.696 2.356 27.686 1.00 78.06 103 ASP A CA 1
ATOM 807 C C . ASP A 1 103 ? -29.777 1.427 28.903 1.00 78.06 103 ASP A C 1
ATOM 809 O O . ASP A 1 103 ? -30.404 0.375 28.876 1.00 78.06 103 ASP A O 1
ATOM 813 N N . GLY A 1 104 ? -29.168 1.839 30.016 1.00 85.44 104 GLY A N 1
ATOM 814 C CA . GLY A 1 104 ? -29.179 1.061 31.251 1.00 85.44 104 GLY A CA 1
ATOM 815 C C . GLY A 1 104 ? -28.188 -0.103 31.251 1.00 85.44 104 GLY A C 1
ATOM 816 O O . GLY A 1 104 ? -28.260 -0.931 32.154 1.00 85.44 104 GLY A O 1
ATOM 817 N N . LEU A 1 105 ? -27.237 -0.163 30.315 1.00 92.56 105 LEU A N 1
ATOM 818 C CA . LEU A 1 105 ? -26.066 -1.026 30.463 1.00 92.56 105 LEU A CA 1
ATOM 819 C C . LEU A 1 105 ? -25.052 -0.414 31.430 1.00 92.56 105 LEU A C 1
ATOM 821 O O . LEU A 1 105 ? -24.773 0.785 31.414 1.00 92.56 105 LEU A O 1
ATOM 825 N N . GLN A 1 106 ? -24.442 -1.263 32.244 1.00 93.56 106 GLN A N 1
ATOM 826 C CA . GLN A 1 106 ? -23.313 -0.912 33.091 1.00 93.56 106 GLN A CA 1
ATOM 827 C C . GLN A 1 106 ? -22.155 -1.862 32.802 1.00 93.56 106 GLN A C 1
ATOM 829 O O . GLN A 1 106 ? -22.302 -3.077 32.888 1.00 93.56 106 GLN A O 1
ATOM 834 N N . LEU A 1 107 ? -20.990 -1.308 32.475 1.00 94.25 107 LEU A N 1
ATOM 835 C CA . LEU A 1 107 ? -19.755 -2.069 32.351 1.00 94.25 107 LEU A CA 1
ATOM 836 C C . LEU A 1 107 ? -19.011 -2.053 33.682 1.00 94.25 107 LEU A C 1
ATOM 838 O O . LEU A 1 107 ? -18.730 -0.992 34.232 1.00 94.25 107 LEU A O 1
ATOM 842 N N . LYS A 1 108 ? -18.651 -3.231 34.175 1.00 93.06 108 LYS A N 1
ATOM 843 C CA . LYS A 1 108 ? -17.744 -3.418 35.298 1.00 93.06 108 LYS A CA 1
ATOM 844 C C . LYS A 1 108 ? -16.463 -4.098 34.832 1.00 93.06 108 LYS A C 1
ATOM 846 O O . LYS A 1 108 ? -16.516 -5.233 34.366 1.00 93.06 108 LYS A O 1
ATOM 851 N N . ILE A 1 109 ? -15.323 -3.433 35.007 1.00 91.56 109 ILE A N 1
ATOM 852 C CA . ILE A 1 109 ? -13.998 -4.001 34.714 1.00 91.56 109 ILE A CA 1
ATOM 853 C C . ILE A 1 109 ? -13.284 -4.330 36.029 1.00 91.56 109 ILE A C 1
ATOM 855 O O . ILE A 1 109 ? -13.197 -3.474 36.912 1.00 91.56 109 ILE A O 1
ATOM 859 N N . THR A 1 110 ? -12.763 -5.551 36.168 1.00 91.75 110 THR A N 1
ATOM 860 C CA . THR A 1 110 ? -11.929 -5.977 37.307 1.00 91.75 110 THR A CA 1
ATOM 861 C C . THR A 1 110 ? -10.625 -6.600 36.851 1.00 91.75 110 THR A C 1
ATOM 863 O O . THR A 1 110 ? -10.623 -7.393 35.916 1.00 91.75 110 THR A O 1
ATOM 866 N N . ARG A 1 111 ? -9.536 -6.301 37.566 1.00 91.56 111 ARG A N 1
ATOM 867 C CA . ARG A 1 111 ? -8.213 -6.890 37.342 1.00 91.56 111 ARG A CA 1
ATOM 868 C C . ARG A 1 111 ? -7.691 -7.516 38.622 1.00 91.56 111 ARG A C 1
ATOM 870 O O . ARG A 1 111 ? -7.634 -6.850 39.653 1.00 91.56 111 ARG A O 1
ATOM 877 N N . SER A 1 112 ? -7.325 -8.788 38.547 1.00 92.12 112 SER A N 1
ATOM 878 C CA . SER A 1 112 ? -6.867 -9.580 39.686 1.00 92.12 112 SER A CA 1
ATOM 879 C C . SER A 1 112 ? -5.482 -10.154 39.385 1.00 92.12 112 SER A C 1
ATOM 881 O O . SER A 1 112 ? -5.378 -11.072 38.570 1.00 92.12 112 SER A O 1
ATOM 883 N N . PRO A 1 113 ? -4.409 -9.625 39.997 1.00 92.25 113 PRO A N 1
ATOM 884 C CA . PRO A 1 113 ? -3.080 -10.200 39.846 1.00 92.25 113 PRO A CA 1
ATOM 885 C C . PRO A 1 113 ? -2.969 -11.544 40.581 1.00 92.25 113 PRO A C 1
ATOM 887 O O . PRO A 1 113 ? -3.455 -11.698 41.704 1.00 92.25 113 PRO A O 1
ATOM 890 N N . GLY A 1 114 ? -2.291 -12.507 39.961 1.00 91.19 114 GLY A N 1
ATOM 891 C CA . GLY A 1 114 ? -2.016 -13.828 40.520 1.00 91.19 114 GLY A CA 1
ATOM 892 C C . GLY A 1 114 ? -0.780 -14.459 39.880 1.00 91.19 114 GLY A C 1
ATOM 893 O O . GLY A 1 114 ? 0.275 -13.831 39.793 1.00 91.19 114 GLY A O 1
ATOM 894 N N . GLN A 1 115 ? -0.892 -15.714 39.430 1.00 90.50 115 GLN A N 1
ATOM 895 C CA . GLN A 1 115 ? 0.149 -16.298 38.571 1.00 90.50 115 GLN A CA 1
ATOM 896 C C . GLN A 1 115 ? 0.225 -15.542 37.234 1.00 90.50 115 GLN A C 1
ATOM 898 O O . GLN A 1 115 ? 1.301 -15.136 36.799 1.00 90.50 115 GLN A O 1
ATOM 903 N N . VAL A 1 116 ? -0.952 -15.275 36.680 1.00 94.94 116 VAL A N 1
ATOM 904 C CA . VAL A 1 116 ? -1.238 -14.423 35.525 1.00 94.94 116 VAL A CA 1
ATOM 905 C C . VAL A 1 116 ? -2.077 -13.226 35.985 1.00 94.94 116 VAL A C 1
ATOM 907 O O . VAL A 1 116 ? -2.571 -13.211 37.118 1.00 94.94 116 VAL A O 1
ATOM 910 N N . LEU A 1 117 ? -2.243 -12.218 35.134 1.00 96.31 117 LEU A N 1
ATOM 911 C CA . LEU A 1 117 ? -3.222 -11.156 35.350 1.00 96.31 117 LEU A CA 1
ATOM 912 C C . LEU A 1 117 ? -4.574 -11.597 34.788 1.00 96.31 117 LEU A C 1
ATOM 914 O O . LEU A 1 117 ? -4.716 -11.738 33.578 1.00 96.31 117 LEU A O 1
ATOM 918 N N . THR A 1 118 ? -5.578 -11.778 35.641 1.00 96.81 118 THR A N 1
ATOM 919 C CA . THR A 1 118 ? -6.954 -12.020 35.185 1.00 96.81 118 THR A CA 1
ATOM 920 C C . THR A 1 118 ? -7.676 -10.688 35.024 1.00 96.81 118 THR A C 1
ATOM 922 O O . THR A 1 118 ? -7.724 -9.896 35.969 1.00 96.81 118 THR A O 1
ATOM 925 N N . GLU A 1 119 ? -8.257 -10.439 33.854 1.00 95.94 119 GLU A N 1
ATOM 926 C CA . GLU A 1 119 ? -9.071 -9.257 33.571 1.00 95.94 119 GLU A CA 1
ATOM 927 C C . GLU A 1 119 ? -10.475 -9.676 33.114 1.00 95.94 119 GLU A C 1
ATOM 929 O O . GLU A 1 119 ? -10.638 -10.514 32.228 1.00 95.94 119 GLU A O 1
ATOM 934 N N . THR A 1 120 ? -11.493 -9.086 33.742 1.00 97.44 120 THR A N 1
ATOM 935 C CA . THR A 1 120 ? -12.902 -9.444 33.542 1.00 97.44 120 THR A CA 1
ATOM 936 C C . THR A 1 120 ? -13.714 -8.201 33.182 1.00 97.44 120 THR A C 1
ATOM 938 O O . THR A 1 120 ? -13.724 -7.231 33.943 1.00 97.44 120 THR A O 1
ATOM 941 N N . TYR A 1 121 ? -14.447 -8.260 32.070 1.00 97.25 121 TYR A N 1
ATOM 942 C CA . TYR A 1 121 ? -15.423 -7.271 31.611 1.00 97.25 121 TYR A CA 1
ATOM 943 C C . TYR A 1 121 ? -16.830 -7.838 31.820 1.00 97.25 121 TYR A C 1
ATOM 945 O O . TYR A 1 121 ? -17.199 -8.849 31.224 1.00 97.25 121 TYR A O 1
ATOM 953 N N . THR A 1 122 ? -17.621 -7.206 32.684 1.00 97.62 122 THR A N 1
ATOM 954 C CA . THR A 1 122 ? -19.011 -7.591 32.967 1.00 97.62 122 THR A CA 1
ATOM 955 C C . THR A 1 122 ? -19.953 -6.509 32.460 1.00 97.62 122 THR A C 1
ATOM 957 O O . THR A 1 122 ? -19.919 -5.391 32.963 1.00 97.62 122 THR A O 1
ATOM 960 N N . PHE A 1 123 ? -20.795 -6.838 31.486 1.00 96.56 123 PHE A N 1
ATOM 961 C CA . PHE A 1 123 ? -21.818 -5.955 30.932 1.00 96.56 123 PHE A CA 1
ATOM 962 C C . PHE A 1 123 ? -23.164 -6.328 31.552 1.00 96.56 123 PHE A C 1
ATOM 964 O O . PHE A 1 123 ? -23.727 -7.366 31.217 1.00 96.56 123 PHE A O 1
ATOM 971 N N . GLU A 1 124 ? -23.650 -5.521 32.489 1.00 96.69 124 GLU A N 1
ATOM 972 C CA . GLU A 1 124 ? -24.879 -5.752 33.252 1.00 96.69 124 GLU A CA 1
ATOM 973 C C . GLU A 1 124 ? -26.031 -4.909 32.703 1.00 96.69 124 GLU A C 1
ATOM 975 O O . GLU A 1 124 ? -25.878 -3.705 32.489 1.00 96.69 124 GLU A O 1
ATOM 980 N N . ASN A 1 125 ? -27.196 -5.527 32.498 1.00 96.19 125 ASN A N 1
ATOM 981 C CA . ASN A 1 125 ? -28.404 -4.822 32.088 1.00 96.19 125 ASN A CA 1
ATOM 982 C C . ASN A 1 125 ? -29.213 -4.379 33.316 1.00 96.19 125 ASN A C 1
ATOM 984 O O . ASN A 1 125 ? -29.906 -5.169 33.954 1.00 96.19 125 ASN A O 1
ATOM 988 N N . THR A 1 126 ? -29.154 -3.085 33.616 1.00 94.31 126 THR A N 1
ATOM 989 C CA . THR A 1 126 ? -29.906 -2.433 34.702 1.00 94.31 126 THR A CA 1
ATOM 990 C C . THR A 1 126 ? -31.241 -1.836 34.238 1.00 94.31 126 THR A C 1
ATOM 992 O O . THR A 1 126 ? -31.976 -1.246 35.035 1.00 94.31 126 THR A O 1
ATOM 995 N N . SER A 1 127 ? -31.567 -1.972 32.950 1.00 92.00 127 SER A N 1
ATOM 996 C CA . SER A 1 127 ? -32.823 -1.513 32.358 1.00 92.00 127 SER A CA 1
ATOM 997 C C . SER A 1 127 ? -33.960 -2.532 32.574 1.00 92.00 127 SER A C 1
ATOM 999 O O . SER A 1 127 ? -33.706 -3.692 32.906 1.00 92.00 127 SER A O 1
ATOM 1001 N N . PRO A 1 128 ? -35.236 -2.133 32.397 1.00 92.88 128 PRO A N 1
ATOM 1002 C CA . PRO A 1 128 ? -36.369 -3.052 32.491 1.00 92.88 128 PRO A CA 1
ATOM 1003 C C . PRO A 1 128 ? -36.607 -3.887 31.219 1.00 92.88 128 PRO A C 1
ATOM 1005 O O . PRO A 1 128 ? -37.504 -4.731 31.229 1.00 92.88 128 PRO A O 1
ATOM 1008 N N . GLU A 1 129 ? -35.861 -3.660 30.132 1.00 93.81 129 GLU A N 1
ATOM 1009 C CA . GLU A 1 129 ? -36.040 -4.335 28.838 1.00 93.81 129 GLU A CA 1
ATOM 1010 C C . GLU A 1 129 ? -34.813 -5.178 28.466 1.00 93.81 129 GLU A C 1
ATOM 1012 O O . GLU A 1 129 ? -33.707 -4.933 28.941 1.00 93.81 129 GLU A O 1
ATOM 1017 N N . ARG A 1 130 ? -34.999 -6.213 27.637 1.00 94.94 130 ARG A N 1
ATOM 1018 C CA . ARG A 1 130 ? -33.881 -7.002 27.093 1.00 94.94 130 ARG A CA 1
ATOM 1019 C C . ARG A 1 130 ? -33.081 -6.136 26.125 1.00 94.94 130 ARG A C 1
ATOM 1021 O O . ARG A 1 130 ? -33.680 -5.502 25.265 1.00 94.94 130 ARG A O 1
ATOM 1028 N N . ILE A 1 131 ? -31.755 -6.209 26.204 1.00 95.19 131 ILE A N 1
ATOM 1029 C CA . ILE A 1 131 ? -30.851 -5.483 25.305 1.00 95.19 131 ILE A CA 1
ATOM 1030 C C . ILE A 1 131 ? -30.196 -6.461 24.332 1.00 95.19 131 ILE A C 1
ATOM 1032 O O . ILE A 1 131 ? -29.718 -7.527 24.737 1.00 95.19 131 ILE A O 1
ATOM 1036 N N . ALA A 1 132 ? -30.185 -6.108 23.047 1.00 95.81 132 ALA A N 1
ATOM 1037 C CA . ALA A 1 132 ? -29.452 -6.827 22.014 1.00 95.81 132 ALA A CA 1
ATOM 1038 C C . ALA A 1 132 ? -28.134 -6.102 21.722 1.00 95.81 132 ALA A C 1
ATOM 1040 O O . ALA A 1 132 ? -28.129 -4.988 21.206 1.00 95.81 132 ALA A O 1
ATOM 1041 N N . VAL A 1 133 ? -27.013 -6.738 22.053 1.00 95.94 133 VAL A N 1
ATOM 1042 C CA . VAL A 1 133 ? -25.666 -6.229 21.793 1.00 95.94 133 VAL A CA 1
ATOM 1043 C C . VAL A 1 133 ? -25.159 -6.822 20.480 1.00 95.94 133 VAL A C 1
ATOM 1045 O O . VAL A 1 133 ? -25.013 -8.038 20.347 1.00 95.94 133 VAL A O 1
ATOM 1048 N N . THR A 1 134 ? -24.901 -5.945 19.515 1.00 95.38 134 THR A N 1
ATOM 1049 C CA . THR A 1 134 ? -24.492 -6.264 18.137 1.00 95.38 134 THR A CA 1
ATOM 1050 C C . THR A 1 134 ? -23.015 -5.977 17.876 1.00 95.38 134 THR A C 1
ATOM 1052 O O . THR A 1 134 ? -22.493 -6.303 16.815 1.00 95.38 134 THR A O 1
ATOM 1055 N N . GLY A 1 135 ? -22.318 -5.386 18.850 1.00 95.94 135 GLY A N 1
ATOM 1056 C CA . GLY A 1 135 ? -20.876 -5.181 18.793 1.00 95.94 135 GLY A CA 1
ATOM 1057 C C . GLY A 1 135 ? -20.276 -4.935 20.169 1.00 95.94 135 GLY A C 1
ATOM 1058 O O . GLY A 1 135 ? -20.835 -4.166 20.946 1.00 95.94 135 GLY A O 1
ATOM 1059 N N . ILE A 1 136 ? -19.137 -5.550 20.478 1.00 97.19 136 ILE A N 1
ATOM 1060 C CA . ILE A 1 136 ? -18.285 -5.157 21.615 1.00 97.19 136 ILE A CA 1
ATOM 1061 C C . ILE A 1 136 ? -16.846 -5.207 21.125 1.00 97.19 136 ILE A C 1
ATOM 1063 O O . ILE A 1 136 ? -16.380 -6.277 20.743 1.00 97.19 136 ILE A O 1
ATOM 1067 N N . TYR A 1 137 ? -16.163 -4.069 21.172 1.00 96.56 137 TYR A N 1
ATOM 1068 C CA . TYR A 1 137 ? -14.847 -3.837 20.588 1.00 96.56 137 TYR A CA 1
ATOM 1069 C C . TYR A 1 137 ? -13.893 -3.400 21.705 1.00 96.56 137 TYR A C 1
ATOM 1071 O O . TYR A 1 137 ? -14.144 -2.371 22.334 1.00 96.56 137 TYR A O 1
ATOM 1079 N N . ILE A 1 138 ? -12.837 -4.169 21.985 1.00 97.31 138 ILE A N 1
ATOM 1080 C CA . ILE A 1 138 ? -11.889 -3.909 23.079 1.00 97.31 138 ILE A CA 1
ATOM 1081 C C . ILE A 1 138 ? -10.482 -3.718 22.512 1.00 97.31 138 ILE A C 1
ATOM 1083 O O . ILE A 1 138 ? -9.961 -4.580 21.809 1.00 97.31 138 ILE A O 1
ATOM 1087 N N . GLN A 1 139 ? -9.868 -2.586 22.841 1.00 96.44 139 GLN A N 1
ATOM 1088 C CA . GLN A 1 139 ? -8.535 -2.196 22.390 1.00 96.44 139 GLN A CA 1
ATOM 1089 C C . GLN A 1 139 ? -7.459 -3.082 23.030 1.00 96.44 139 GLN A C 1
ATOM 1091 O O . GLN A 1 139 ? -7.349 -3.155 24.260 1.00 96.44 139 GLN A O 1
ATOM 1096 N N . THR A 1 140 ? -6.630 -3.702 22.192 1.00 96.88 140 THR A N 1
ATOM 1097 C CA . THR A 1 140 ? -5.451 -4.493 22.577 1.00 96.88 140 THR A CA 1
ATOM 1098 C C . THR A 1 140 ? -4.268 -4.075 21.701 1.00 96.88 140 THR A C 1
ATOM 1100 O O . THR A 1 140 ? -3.904 -4.793 20.769 1.00 96.88 140 THR A O 1
ATOM 1103 N N . PRO A 1 141 ? -3.694 -2.883 21.939 1.00 94.81 141 PRO A N 1
ATOM 1104 C CA . PRO A 1 141 ? -2.745 -2.248 21.029 1.00 94.81 141 PRO A CA 1
ATOM 1105 C C . PRO A 1 141 ? -1.358 -2.899 21.129 1.00 94.81 141 PRO A C 1
ATOM 1107 O O . PRO A 1 141 ? -0.438 -2.281 21.654 1.00 94.81 141 PRO A O 1
ATOM 1110 N N . PHE A 1 142 ? -1.201 -4.150 20.692 1.00 96.56 142 PHE A N 1
ATOM 1111 C CA . PHE A 1 142 ? 0.099 -4.826 20.651 1.00 96.56 142 PHE A CA 1
ATOM 1112 C C . PHE A 1 142 ? 1.102 -4.031 19.807 1.00 96.56 142 PHE A C 1
ATOM 1114 O O . PHE A 1 142 ? 0.713 -3.410 18.819 1.00 96.56 142 PHE A O 1
ATOM 1121 N N . ASN A 1 143 ? 2.379 -4.050 20.197 1.00 95.00 143 ASN A N 1
ATOM 1122 C CA . ASN A 1 143 ? 3.459 -3.327 19.518 1.00 95.00 143 ASN A CA 1
ATOM 1123 C C . ASN A 1 143 ? 3.909 -4.017 18.215 1.00 95.00 143 ASN A C 1
ATOM 1125 O O . ASN A 1 143 ? 5.066 -4.412 18.066 1.00 95.00 143 ASN A O 1
ATOM 1129 N N . ASP A 1 144 ? 2.960 -4.207 17.305 1.00 93.94 144 ASP A N 1
ATOM 1130 C CA . ASP A 1 144 ? 3.157 -4.825 15.996 1.00 93.94 144 ASP A CA 1
ATOM 1131 C C . ASP A 1 144 ? 3.522 -3.741 14.969 1.00 93.94 144 ASP A C 1
ATOM 1133 O O . ASP A 1 144 ? 2.682 -3.222 14.221 1.00 93.94 144 ASP A O 1
ATOM 1137 N N . LEU A 1 145 ? 4.779 -3.300 15.081 1.00 89.88 145 LEU A N 1
ATOM 1138 C CA . LEU A 1 145 ? 5.378 -2.170 14.377 1.00 89.88 145 LEU A CA 1
ATOM 1139 C C . LEU A 1 145 ? 6.679 -2.608 13.695 1.00 89.88 145 LEU A C 1
ATOM 1141 O O . LEU A 1 145 ? 7.507 -3.277 14.312 1.00 89.88 145 LEU A O 1
ATOM 1145 N N . TYR A 1 146 ? 6.858 -2.165 12.455 1.00 89.75 146 TYR A N 1
ATOM 1146 C CA . TYR A 1 146 ? 7.962 -2.513 11.569 1.00 89.75 146 TYR A CA 1
ATOM 1147 C C . TYR A 1 146 ? 8.811 -1.274 11.259 1.00 89.75 146 TYR A C 1
ATOM 1149 O O . TYR A 1 146 ? 8.890 -0.838 10.118 1.00 89.75 146 TYR A O 1
ATOM 1157 N N . ASP A 1 147 ? 9.409 -0.678 12.293 1.00 86.69 147 ASP A N 1
ATOM 1158 C CA . ASP A 1 147 ? 10.396 0.407 12.152 1.00 86.69 147 ASP A CA 1
ATOM 1159 C C . ASP A 1 147 ? 11.715 -0.177 11.579 1.00 86.69 147 ASP A C 1
ATOM 1161 O O . ASP A 1 147 ? 11.712 -1.200 10.891 1.00 86.69 147 ASP A O 1
ATOM 1165 N N . THR A 1 148 ? 12.881 0.382 11.897 1.00 89.94 148 THR A N 1
ATOM 1166 C CA . THR A 1 148 ? 14.173 -0.232 11.520 1.00 89.94 148 THR A CA 1
ATOM 1167 C C . THR A 1 148 ? 14.284 -1.712 11.937 1.00 89.94 148 THR A C 1
ATOM 1169 O O . THR A 1 148 ? 13.756 -2.126 12.977 1.00 89.94 148 THR A O 1
ATOM 1172 N N . ALA A 1 149 ? 15.031 -2.524 11.178 1.00 91.81 149 ALA A N 1
ATOM 1173 C CA . ALA A 1 149 ? 15.262 -3.937 11.506 1.00 91.81 149 ALA A CA 1
ATOM 1174 C C . ALA A 1 149 ? 15.836 -4.131 12.922 1.00 91.81 149 ALA A C 1
ATOM 1176 O O . ALA A 1 149 ? 15.373 -4.995 13.674 1.00 91.81 149 ALA A O 1
ATOM 1177 N N . LEU A 1 150 ? 16.787 -3.278 13.323 1.00 93.25 150 LEU A N 1
ATOM 1178 C CA . LEU A 1 150 ? 17.397 -3.325 14.650 1.00 93.25 150 LEU A CA 1
ATOM 1179 C C . LEU A 1 150 ? 16.361 -3.096 15.754 1.00 93.25 150 LEU A C 1
ATOM 1181 O O . LEU A 1 150 ? 16.321 -3.851 16.732 1.00 93.25 150 LEU A O 1
ATOM 1185 N N . TRP A 1 151 ? 15.531 -2.063 15.612 1.00 91.75 151 TRP A N 1
ATOM 1186 C CA . TRP A 1 151 ? 14.509 -1.745 16.603 1.00 91.75 151 TRP A CA 1
ATOM 1187 C C . TRP A 1 151 ? 13.420 -2.816 16.637 1.00 91.75 151 TRP A C 1
ATOM 1189 O O . TRP A 1 151 ? 13.096 -3.314 17.714 1.00 91.75 151 TRP A O 1
ATOM 1199 N N . SER A 1 152 ? 12.927 -3.246 15.474 1.00 93.31 152 SER A N 1
ATOM 1200 C CA . SER A 1 152 ? 11.875 -4.259 15.351 1.00 93.31 152 SER A CA 1
ATOM 1201 C C . SER A 1 152 ? 12.277 -5.570 16.038 1.00 93.31 152 SER A C 1
ATOM 1203 O O . SER A 1 152 ? 11.561 -6.075 16.905 1.00 93.31 152 SER A O 1
ATOM 1205 N N . LEU A 1 153 ? 13.488 -6.072 15.773 1.00 94.31 153 LEU A N 1
ATOM 1206 C CA . LEU A 1 153 ? 14.029 -7.269 16.429 1.00 94.31 153 LEU A CA 1
ATOM 1207 C C . LEU A 1 153 ? 14.204 -7.092 17.952 1.00 94.31 153 LEU A C 1
ATOM 1209 O O . LEU A 1 153 ? 13.996 -8.031 18.730 1.00 94.31 153 LEU A O 1
ATOM 1213 N N . THR A 1 154 ? 14.575 -5.893 18.400 1.00 91.94 154 THR A N 1
ATOM 1214 C CA . THR A 1 154 ? 14.883 -5.615 19.813 1.00 91.94 154 THR A CA 1
ATOM 1215 C C . THR A 1 154 ? 13.629 -5.380 20.656 1.00 91.94 154 THR A C 1
ATOM 1217 O O . THR A 1 154 ? 13.536 -5.895 21.772 1.00 91.94 154 THR A O 1
ATOM 1220 N N . SER A 1 155 ? 12.654 -4.645 20.123 1.00 91.62 155 SER A N 1
ATOM 1221 C CA . SER A 1 155 ? 11.595 -4.013 20.912 1.00 91.62 155 SER A CA 1
ATOM 1222 C C . SER A 1 155 ? 10.178 -4.366 20.470 1.00 91.62 155 SER A C 1
ATOM 1224 O O . SER A 1 155 ? 9.291 -4.292 21.316 1.00 91.62 155 SER A O 1
ATOM 1226 N N . ALA A 1 156 ? 9.954 -4.783 19.221 1.00 93.94 156 ALA A N 1
ATOM 1227 C CA . ALA A 1 156 ? 8.619 -5.065 18.690 1.00 93.94 156 ALA A CA 1
ATOM 1228 C C . ALA A 1 156 ? 8.195 -6.535 18.851 1.00 93.94 156 ALA A C 1
ATOM 1230 O O . ALA A 1 156 ? 8.978 -7.407 19.263 1.00 93.94 156 ALA A O 1
ATOM 1231 N N . VAL A 1 157 ? 6.928 -6.802 18.524 1.00 96.00 157 VAL A N 1
ATOM 1232 C CA . VAL A 1 157 ? 6.305 -8.130 18.582 1.00 96.00 157 VAL A CA 1
ATOM 1233 C C . VAL A 1 157 ? 5.452 -8.403 17.344 1.00 96.00 157 VAL A C 1
ATOM 1235 O O . VAL A 1 157 ? 4.790 -7.508 16.844 1.00 96.00 157 VAL A O 1
ATOM 1238 N N . ASN A 1 158 ? 5.394 -9.654 16.900 1.00 96.62 158 ASN A N 1
ATOM 1239 C CA . ASN A 1 158 ? 4.364 -10.144 15.992 1.00 96.62 158 ASN A CA 1
ATOM 1240 C C . ASN A 1 158 ? 3.125 -10.540 16.810 1.00 96.62 158 ASN A C 1
ATOM 1242 O O . ASN A 1 158 ? 3.213 -11.391 17.698 1.00 96.62 158 ASN A O 1
ATOM 1246 N N . ALA A 1 159 ? 1.962 -9.951 16.523 1.00 96.94 159 ALA A N 1
ATOM 1247 C CA . ALA A 1 159 ? 0.712 -10.294 17.199 1.00 96.94 159 ALA A CA 1
ATOM 1248 C C . ALA A 1 159 ? -0.038 -11.418 16.459 1.00 96.94 159 ALA A C 1
ATOM 1250 O O . ALA A 1 159 ? -0.692 -11.207 15.435 1.00 96.94 159 ALA A O 1
ATOM 1251 N N . HIS A 1 160 ? 0.001 -12.634 16.994 1.00 98.06 160 HIS A N 1
ATOM 1252 C CA . HIS A 1 160 ? -0.749 -13.780 16.479 1.00 98.06 160 HIS A CA 1
ATOM 1253 C C . HIS A 1 160 ? -2.119 -13.857 17.149 1.00 98.06 160 HIS A C 1
ATOM 1255 O O . HIS A 1 160 ? -2.214 -14.102 18.348 1.00 98.06 160 HIS A O 1
ATOM 1261 N N . ILE A 1 161 ? -3.191 -13.644 16.387 1.00 97.94 161 ILE A N 1
ATOM 1262 C CA . ILE A 1 161 ? -4.558 -13.539 16.920 1.00 97.94 161 ILE A CA 1
ATOM 1263 C C . ILE A 1 161 ? -5.414 -14.691 16.401 1.00 97.94 161 ILE A C 1
ATOM 1265 O O . ILE A 1 161 ? -5.448 -14.944 15.197 1.00 97.94 161 ILE A O 1
ATOM 1269 N N . PHE A 1 162 ? -6.152 -15.351 17.294 1.00 98.19 162 PHE A N 1
ATOM 1270 C CA . PHE A 1 162 ? -7.146 -16.358 16.943 1.00 98.19 162 PHE A CA 1
ATOM 1271 C C . PHE A 1 162 ? -8.483 -16.073 17.637 1.00 98.19 162 PHE A C 1
ATOM 1273 O O . PHE A 1 162 ? -8.595 -16.153 18.857 1.00 98.19 162 PHE A O 1
ATOM 1280 N N . THR A 1 163 ? -9.524 -15.775 16.857 1.00 97.12 163 THR A N 1
ATOM 1281 C CA . THR A 1 163 ? -10.868 -15.402 17.342 1.00 97.12 163 THR A CA 1
ATOM 1282 C C . THR A 1 163 ? -11.847 -16.569 17.229 1.00 97.12 163 THR A C 1
ATOM 1284 O O . THR A 1 163 ? -12.920 -16.471 16.635 1.00 97.12 163 THR A O 1
ATOM 1287 N N . GLY A 1 164 ? -11.442 -17.718 17.773 1.00 96.75 164 GLY A N 1
ATOM 1288 C CA . GLY A 1 164 ? -12.167 -18.987 17.700 1.00 96.75 164 GLY A CA 1
ATOM 1289 C C . GLY A 1 164 ? -13.382 -19.124 18.615 1.00 96.75 164 GLY A C 1
ATOM 1290 O O . GLY A 1 164 ? -13.707 -20.252 18.982 1.00 96.75 164 GLY A O 1
ATOM 1291 N N . GLY A 1 165 ? -14.018 -18.031 19.045 1.00 96.94 165 GLY A N 1
ATOM 1292 C CA . GLY A 1 165 ? -15.101 -18.056 20.029 1.00 96.94 165 GLY A CA 1
ATOM 1293 C C . GLY A 1 165 ? -14.575 -18.226 21.452 1.00 96.94 165 GLY A C 1
ATOM 1294 O O . GLY A 1 165 ? -13.780 -17.410 21.920 1.00 96.94 165 GLY A O 1
ATOM 1295 N N . ALA A 1 166 ? -15.006 -19.279 22.153 1.00 97.25 166 ALA A N 1
ATOM 1296 C CA . ALA A 1 166 ? -14.522 -19.589 23.504 1.00 97.25 166 ALA A CA 1
ATOM 1297 C C . ALA A 1 166 ? -13.060 -20.081 23.521 1.00 97.25 166 ALA A C 1
ATOM 1299 O O . ALA A 1 166 ? -12.401 -20.029 24.555 1.00 97.25 166 ALA A O 1
ATOM 1300 N N . TRP A 1 167 ? -12.536 -20.535 22.376 1.00 97.69 167 TRP A N 1
ATOM 1301 C CA . TRP A 1 167 ? -11.131 -20.921 22.185 1.00 97.69 167 TRP A CA 1
ATOM 1302 C C . TRP A 1 167 ? -10.238 -19.744 21.760 1.00 97.69 167 TRP A C 1
ATOM 1304 O O . TRP A 1 167 ? -9.124 -19.943 21.283 1.00 97.69 167 TRP A O 1
ATOM 1314 N N . ALA A 1 168 ? -10.718 -18.508 21.873 1.00 98.50 168 ALA A N 1
ATOM 1315 C CA . ALA A 1 168 ? -9.962 -17.361 21.405 1.00 98.50 168 ALA A CA 1
ATOM 1316 C C . ALA A 1 168 ? -8.743 -17.035 22.283 1.00 98.50 168 ALA A C 1
ATOM 1318 O O . ALA A 1 168 ? -8.752 -17.197 23.507 1.00 98.50 168 ALA A O 1
ATOM 1319 N N . TRP A 1 169 ? -7.697 -16.534 21.635 1.00 98.75 169 TRP A N 1
ATOM 1320 C CA . TRP A 1 169 ? -6.453 -16.121 22.272 1.00 98.75 169 TRP A CA 1
ATOM 1321 C C . TRP A 1 169 ? -5.669 -15.152 21.377 1.00 98.75 169 TRP A C 1
ATOM 1323 O O . TRP A 1 169 ? -5.914 -15.057 20.172 1.00 98.75 169 TRP A O 1
ATOM 1333 N N . ALA A 1 170 ? -4.714 -14.435 21.967 1.00 98.56 170 ALA A N 1
ATOM 1334 C CA . ALA A 1 170 ? -3.721 -13.644 21.244 1.00 98.56 170 ALA A CA 1
ATOM 1335 C C . ALA A 1 170 ? -2.324 -13.882 21.836 1.00 98.56 170 ALA A C 1
ATOM 1337 O O . ALA A 1 170 ? -2.190 -14.050 23.046 1.00 98.56 170 ALA A O 1
ATOM 1338 N N . LEU A 1 171 ? -1.295 -13.900 20.995 1.00 98.38 171 LEU A N 1
ATOM 1339 C CA . LEU A 1 171 ? 0.097 -14.101 21.386 1.00 98.38 171 LEU A CA 1
ATOM 1340 C C . LEU A 1 171 ? 0.961 -13.021 20.740 1.00 98.38 171 LEU A C 1
ATOM 1342 O O . LEU A 1 171 ? 1.089 -12.985 19.523 1.00 98.38 171 LEU A O 1
ATOM 1346 N N . ALA A 1 172 ? 1.547 -12.149 21.551 1.00 97.69 172 ALA A N 1
ATOM 1347 C CA . ALA A 1 172 ? 2.546 -11.183 21.118 1.00 97.69 172 ALA A CA 1
ATOM 1348 C C . ALA A 1 172 ? 3.941 -11.795 21.279 1.00 97.69 172 ALA A C 1
ATOM 1350 O O . ALA A 1 172 ? 4.493 -11.844 22.385 1.00 97.69 172 ALA A O 1
ATOM 1351 N N . GLU A 1 173 ? 4.477 -12.291 20.169 1.00 96.81 173 GLU A N 1
ATOM 1352 C CA . GLU A 1 173 ? 5.770 -12.966 20.087 1.00 96.81 173 GLU A CA 1
ATOM 1353 C C . GLU A 1 173 ? 6.869 -11.972 19.685 1.00 96.81 173 GLU A C 1
ATOM 1355 O O . GLU A 1 173 ? 6.693 -11.252 18.705 1.00 96.81 173 GLU A O 1
ATOM 1360 N N . PRO A 1 174 ? 8.010 -11.898 20.394 1.00 96.06 174 PRO A N 1
ATOM 1361 C CA . PRO A 1 174 ? 9.164 -11.107 19.966 1.00 96.06 174 PRO A CA 1
ATOM 1362 C C . PRO A 1 174 ? 9.515 -11.306 18.486 1.00 96.06 174 PRO A C 1
ATOM 1364 O O . PRO A 1 174 ? 9.701 -12.442 18.059 1.00 96.06 174 PRO A O 1
ATOM 1367 N N . MET A 1 175 ? 9.700 -10.230 17.710 1.00 95.62 175 MET A N 1
ATOM 1368 C CA . MET A 1 175 ? 10.053 -10.370 16.281 1.00 95.62 175 MET A CA 1
ATOM 1369 C C . MET A 1 175 ? 11.412 -11.052 16.048 1.00 95.62 175 MET A C 1
ATOM 1371 O O . MET A 1 175 ? 11.670 -11.566 14.963 1.00 95.62 175 MET A O 1
ATOM 1375 N N . SER A 1 176 ? 12.280 -11.087 17.065 1.00 93.69 176 SER A N 1
ATOM 1376 C CA . SER A 1 176 ? 13.531 -11.852 17.045 1.00 93.69 176 SER A CA 1
ATOM 1377 C C . SER A 1 176 ? 13.358 -13.347 17.338 1.00 93.69 176 SER A C 1
ATOM 1379 O O . SER A 1 176 ? 14.334 -14.090 17.266 1.00 93.69 176 SER A O 1
ATOM 1381 N N . GLY A 1 177 ? 12.170 -13.798 17.750 1.00 92.94 177 GLY A N 1
ATOM 1382 C CA . GLY A 1 177 ? 11.958 -15.145 18.288 1.00 92.94 177 GLY A CA 1
ATOM 1383 C C . GLY A 1 177 ? 12.727 -15.417 19.592 1.00 92.94 177 GLY A C 1
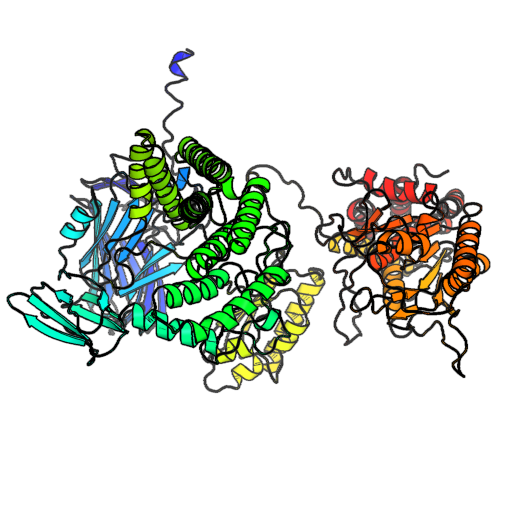ATOM 1384 O O . GLY A 1 177 ? 12.906 -16.571 19.974 1.00 92.94 177 GLY A O 1
ATOM 1385 N N . GLU A 1 178 ? 13.228 -14.373 20.265 1.00 91.12 178 GLU A N 1
ATOM 1386 C CA . GLU A 1 178 ? 14.023 -14.484 21.493 1.00 91.12 178 GLU A CA 1
ATOM 1387 C C . GLU A 1 178 ? 13.339 -13.812 22.687 1.00 91.12 178 GLU A C 1
ATOM 1389 O O . GLU A 1 178 ? 12.959 -12.635 22.641 1.00 91.12 178 GLU A O 1
ATOM 1394 N N . GLY A 1 179 ? 13.309 -14.534 23.806 1.00 91.75 179 GLY A N 1
ATOM 1395 C CA . GLY A 1 179 ? 12.652 -14.103 25.035 1.00 91.75 179 GLY A CA 1
ATOM 1396 C C . GLY A 1 179 ? 11.221 -14.621 25.125 1.00 91.75 179 GLY A C 1
ATOM 1397 O O . GLY A 1 179 ? 10.768 -15.387 24.280 1.00 91.75 179 GLY A O 1
ATOM 1398 N N . ARG A 1 180 ? 10.518 -14.222 26.186 1.00 94.88 180 ARG A N 1
ATOM 1399 C CA . ARG A 1 180 ? 9.162 -14.704 26.447 1.00 94.88 180 ARG A CA 1
ATOM 1400 C C . ARG A 1 180 ? 8.139 -13.943 25.618 1.00 94.88 180 ARG A C 1
ATOM 1402 O O . ARG A 1 180 ? 8.289 -12.748 25.367 1.00 94.88 180 ARG A O 1
ATOM 1409 N N . SER A 1 181 ? 7.068 -14.634 25.254 1.00 95.94 181 SER A N 1
ATOM 1410 C CA . SER A 1 181 ? 5.918 -14.051 24.563 1.00 95.94 181 SER A CA 1
ATOM 1411 C C . SER A 1 181 ? 4.840 -13.631 25.557 1.00 95.94 181 SER A C 1
ATOM 1413 O O . SER A 1 181 ? 4.648 -14.288 26.583 1.00 95.94 181 SER A O 1
ATOM 1415 N N . LEU A 1 182 ? 4.109 -12.558 25.253 1.00 97.94 182 LEU A N 1
ATOM 1416 C CA . LEU A 1 182 ? 2.948 -12.137 26.037 1.00 97.94 182 LEU A CA 1
ATOM 1417 C C . LEU A 1 182 ? 1.691 -12.802 25.470 1.00 97.94 182 LEU A C 1
ATOM 1419 O O . LEU A 1 182 ? 1.279 -12.518 24.349 1.00 97.94 182 LEU A O 1
ATOM 1423 N N . GLY A 1 183 ? 1.072 -13.677 26.254 1.00 98.12 183 GLY A N 1
ATOM 1424 C CA . GLY A 1 183 ? -0.136 -14.397 25.873 1.00 98.12 183 GLY A CA 1
ATOM 1425 C C . GLY A 1 183 ? -1.388 -13.846 26.551 1.00 98.12 183 GLY A C 1
ATOM 1426 O O . GLY A 1 183 ? -1.365 -13.573 27.750 1.00 98.12 183 GLY A O 1
ATOM 1427 N N . LEU A 1 184 ? -2.484 -13.754 25.797 1.00 98.62 184 LEU A N 1
ATOM 1428 C CA . LEU A 1 184 ? -3.855 -13.507 26.250 1.00 98.62 184 LEU A CA 1
ATOM 1429 C C . LEU A 1 184 ? -4.706 -14.741 25.940 1.00 98.62 184 LEU A C 1
ATOM 1431 O O . LEU A 1 184 ? -4.784 -15.155 24.785 1.00 98.62 184 LEU A O 1
ATOM 1435 N N . ILE A 1 185 ? -5.378 -15.306 26.945 1.00 98.69 185 ILE A N 1
ATOM 1436 C CA . ILE A 1 185 ? -6.219 -16.506 26.796 1.00 98.69 185 ILE A CA 1
ATOM 1437 C C . ILE A 1 185 ? -7.627 -16.219 27.312 1.00 98.69 185 ILE A C 1
ATOM 1439 O O . ILE A 1 185 ? -7.790 -15.874 28.483 1.00 98.69 185 ILE A O 1
ATOM 1443 N N . VAL A 1 186 ? -8.655 -16.400 26.477 1.00 98.69 186 VAL A N 1
ATOM 1444 C CA . VAL A 1 186 ? -10.054 -16.292 26.918 1.00 98.69 186 VAL A CA 1
ATOM 1445 C C . VAL A 1 186 ? -10.413 -17.488 27.804 1.00 98.69 186 VAL A C 1
ATOM 1447 O O . VAL A 1 186 ? -10.174 -18.642 27.454 1.00 98.69 186 VAL A O 1
ATOM 1450 N N . ARG A 1 187 ? -10.989 -17.215 28.979 1.00 97.94 187 ARG A N 1
ATOM 1451 C CA . ARG A 1 187 ? -11.448 -18.227 29.950 1.00 97.94 187 ARG A CA 1
ATOM 1452 C C . ARG A 1 187 ? -12.959 -18.243 30.128 1.00 97.94 187 ARG A C 1
ATOM 1454 O O . ARG A 1 187 ? -13.526 -19.280 30.473 1.00 97.94 187 ARG A O 1
ATOM 1461 N N . LYS A 1 188 ? -13.620 -17.111 29.883 1.00 98.19 188 LYS A N 1
ATOM 1462 C CA . LYS A 1 188 ? -15.079 -16.989 29.909 1.00 98.19 188 LYS A CA 1
ATOM 1463 C C . LYS A 1 188 ? -15.541 -16.005 28.845 1.00 98.19 188 LYS A C 1
ATOM 1465 O O . LYS A 1 188 ? -14.906 -14.975 28.646 1.00 98.19 188 LYS A O 1
ATOM 1470 N N . GLY A 1 189 ? -16.674 -16.295 28.216 1.00 97.75 189 GLY A N 1
ATOM 1471 C CA . GLY A 1 189 ? -17.156 -15.518 27.080 1.00 97.75 189 GLY A CA 1
ATOM 1472 C C . GLY A 1 189 ? -16.466 -15.945 25.787 1.00 97.75 189 GLY A C 1
ATOM 1473 O O . GLY A 1 189 ? -15.927 -17.045 25.697 1.00 97.75 189 GLY A O 1
ATOM 1474 N N . HIS A 1 190 ? -16.533 -15.082 24.779 1.00 97.44 190 HIS A N 1
ATOM 1475 C CA . HIS A 1 190 ? -16.124 -15.393 23.414 1.00 97.44 190 HIS A CA 1
ATOM 1476 C C . HIS A 1 190 ? -15.494 -14.170 22.756 1.00 97.44 190 HIS A C 1
ATOM 1478 O O . HIS A 1 190 ? -15.895 -13.043 23.057 1.00 97.44 190 HIS A O 1
ATOM 1484 N N . LEU A 1 191 ? -14.579 -14.414 21.818 1.00 98.00 191 LEU A N 1
ATOM 1485 C CA . LEU A 1 191 ? -14.178 -13.447 20.800 1.00 98.00 191 LEU A CA 1
ATOM 1486 C C . LEU A 1 191 ? -14.398 -14.078 19.426 1.00 98.00 191 LEU A C 1
ATOM 1488 O O . LEU A 1 191 ? -13.814 -15.121 19.136 1.00 98.00 191 LEU A O 1
ATOM 1492 N N . TRP A 1 192 ? -15.243 -13.462 18.602 1.00 97.19 192 TRP A N 1
ATOM 1493 C CA . TRP A 1 192 ? -15.648 -13.993 17.293 1.00 97.19 192 TRP A CA 1
ATOM 1494 C C . TRP A 1 192 ? -15.007 -13.262 16.111 1.00 97.19 192 TRP A C 1
ATOM 1496 O O . TRP A 1 192 ? -15.126 -13.730 14.978 1.00 97.19 192 TRP A O 1
ATOM 1506 N N . SER A 1 193 ? -14.328 -12.141 16.363 1.00 96.00 193 SER A N 1
ATOM 1507 C CA . SER A 1 193 ? -13.666 -11.340 15.333 1.00 96.00 193 SER A CA 1
ATOM 1508 C C . SER A 1 193 ? -12.610 -10.402 15.939 1.00 96.00 193 SER A C 1
ATOM 1510 O O . SER A 1 193 ? -12.481 -10.280 17.163 1.00 96.00 193 SER A O 1
ATOM 1512 N N . TYR A 1 194 ? -11.819 -9.764 15.080 1.00 95.50 194 TYR A N 1
ATOM 1513 C CA . TYR A 1 194 ? -10.972 -8.628 15.418 1.00 95.50 194 TYR A CA 1
ATOM 1514 C C . TYR A 1 194 ? -10.954 -7.637 14.248 1.00 95.50 194 TYR A C 1
ATOM 1516 O O . TYR A 1 194 ? -11.203 -8.009 13.103 1.00 95.50 194 TYR A O 1
ATOM 1524 N N . SER A 1 195 ? -10.626 -6.379 14.526 1.00 92.44 195 SER A N 1
ATOM 1525 C CA . SER A 1 195 ? -10.408 -5.354 13.502 1.00 92.44 195 SER A CA 1
ATOM 1526 C C . SER A 1 195 ? -9.090 -4.624 13.718 1.00 92.44 195 SER A C 1
ATOM 1528 O O . SER A 1 195 ? -8.508 -4.679 14.802 1.00 92.44 195 SER A O 1
ATOM 1530 N N . LEU A 1 196 ? -8.650 -3.910 12.684 1.00 89.19 196 LEU A N 1
ATOM 1531 C CA . LEU A 1 196 ? -7.521 -2.992 12.741 1.00 89.19 196 LEU A CA 1
ATOM 1532 C C . LEU A 1 196 ? -8.033 -1.562 12.548 1.00 89.19 196 LEU A C 1
ATOM 1534 O O . LEU A 1 196 ? -8.742 -1.279 11.583 1.00 89.19 196 LEU A O 1
ATOM 1538 N N . GLU A 1 197 ? -7.672 -0.660 13.454 1.00 85.81 197 GLU A N 1
ATOM 1539 C CA . GLU A 1 197 ? -7.838 0.782 13.262 1.00 85.81 197 GLU A CA 1
ATOM 1540 C C . GLU A 1 197 ? -6.472 1.333 12.820 1.00 85.81 197 GLU A C 1
ATOM 1542 O O . GLU A 1 197 ? -5.523 1.355 13.604 1.00 85.81 197 GLU A O 1
ATOM 1547 N N . THR A 1 198 ? -6.320 1.682 11.535 1.00 64.50 198 THR A N 1
ATOM 1548 C CA . THR A 1 198 ? -4.995 1.941 10.934 1.00 64.50 198 THR A CA 1
ATOM 1549 C C . THR A 1 198 ? -4.829 3.345 10.347 1.00 64.50 198 THR A C 1
ATOM 1551 O O . THR A 1 198 ? -5.789 4.058 10.039 1.00 64.50 198 THR A O 1
ATOM 1554 N N . SER A 1 199 ? -3.558 3.719 10.167 1.00 49.72 199 SER A N 1
ATOM 1555 C CA . SER A 1 199 ? -3.077 4.685 9.179 1.00 49.72 199 SER A CA 1
ATOM 1556 C C . SER A 1 199 ? -2.568 3.934 7.932 1.00 49.72 199 SER A C 1
ATOM 1558 O O . SER A 1 199 ? -2.312 2.737 7.973 1.00 49.72 199 SER A O 1
ATOM 1560 N N . SER A 1 200 ? -2.434 4.623 6.799 1.00 53.66 200 SER A N 1
ATOM 1561 C CA . SER A 1 200 ? -2.135 4.053 5.474 1.00 53.66 200 SER A CA 1
ATOM 1562 C C . SER A 1 200 ? -0.659 3.655 5.235 1.00 53.66 200 SER A C 1
ATOM 1564 O O . SER A 1 200 ? -0.164 3.892 4.134 1.00 53.66 200 SER A O 1
ATOM 1566 N N . SER A 1 201 ? 0.073 3.164 6.244 1.00 67.94 201 SER A N 1
ATOM 1567 C CA . SER A 1 201 ? 1.516 2.848 6.134 1.00 67.94 201 SER A CA 1
ATOM 1568 C C . SER A 1 201 ? 1.785 1.346 6.169 1.00 67.94 201 SER A C 1
ATOM 1570 O O . SER A 1 201 ? 1.158 0.641 6.954 1.00 67.94 201 SER A O 1
ATOM 1572 N N . SER A 1 202 ? 2.752 0.875 5.377 1.00 72.25 202 SER A N 1
ATOM 1573 C CA . SER A 1 202 ? 3.182 -0.532 5.371 1.00 72.25 202 SER A CA 1
ATOM 1574 C C . SER A 1 202 ? 3.958 -0.928 6.629 1.00 72.25 202 SER A C 1
ATOM 1576 O O . SER A 1 202 ? 3.930 -2.089 7.009 1.00 72.25 202 SER A O 1
ATOM 1578 N N . ASP A 1 203 ? 4.570 0.036 7.319 1.00 82.50 203 ASP A N 1
ATOM 1579 C CA . ASP A 1 203 ? 5.412 -0.204 8.503 1.00 82.50 203 ASP A CA 1
ATOM 1580 C C . ASP A 1 203 ? 4.612 -0.379 9.810 1.00 82.50 203 ASP A C 1
ATOM 1582 O O . ASP A 1 203 ? 5.171 -0.486 10.901 1.00 82.50 203 ASP A O 1
ATOM 1586 N N . VAL A 1 204 ? 3.277 -0.351 9.741 1.00 82.62 204 VAL A N 1
ATOM 1587 C CA . VAL A 1 204 ? 2.407 -0.334 10.922 1.00 82.62 204 VAL A CA 1
ATOM 1588 C C . VAL A 1 204 ? 1.201 -1.243 10.715 1.00 82.62 204 VAL A C 1
ATOM 1590 O O . VAL A 1 204 ? 0.392 -1.006 9.819 1.00 82.62 204 VAL A O 1
ATOM 1593 N N . ARG A 1 205 ? 1.000 -2.231 11.597 1.00 86.88 205 ARG A N 1
ATOM 1594 C CA . ARG A 1 205 ? -0.206 -3.077 11.543 1.00 86.88 205 ARG A CA 1
ATOM 1595 C C . ARG A 1 205 ? -1.468 -2.358 12.044 1.00 86.88 205 ARG A C 1
ATOM 1597 O O . ARG A 1 205 ? -2.572 -2.647 11.590 1.00 86.88 205 ARG A O 1
ATOM 1604 N N . GLY A 1 206 ? -1.299 -1.391 12.947 1.00 89.00 206 GLY A N 1
ATOM 1605 C CA . GLY A 1 206 ? -2.341 -0.508 13.490 1.00 89.00 206 GLY A CA 1
ATOM 1606 C C . GLY A 1 206 ? -2.819 -0.900 14.888 1.00 89.00 206 GLY A C 1
ATOM 1607 O O . GLY A 1 206 ? -2.214 -1.736 15.556 1.00 89.00 206 GLY A O 1
ATOM 1608 N N . HIS A 1 207 ? -3.905 -0.283 15.367 1.00 91.69 207 HIS A N 1
ATOM 1609 C CA . HIS A 1 207 ? -4.506 -0.657 16.650 1.00 91.69 207 HIS A CA 1
ATOM 1610 C C . HIS A 1 207 ? -5.371 -1.903 16.475 1.00 91.69 207 HIS A C 1
ATOM 1612 O O . HIS A 1 207 ? -6.396 -1.876 15.794 1.00 91.69 207 HIS A O 1
ATOM 1618 N N . ILE A 1 208 ? -4.951 -3.002 17.099 1.00 95.19 208 ILE A N 1
ATOM 1619 C CA . ILE A 1 208 ? -5.715 -4.248 17.134 1.00 95.19 208 ILE A CA 1
ATOM 1620 C C . ILE A 1 208 ? -6.868 -4.108 18.129 1.00 95.19 208 ILE A C 1
ATOM 1622 O O . ILE A 1 208 ? -6.670 -3.742 19.291 1.00 95.19 208 ILE A O 1
ATOM 1626 N N . VAL A 1 209 ? -8.068 -4.460 17.672 1.00 97.06 209 VAL A N 1
ATOM 1627 C CA . VAL A 1 209 ? -9.299 -4.409 18.461 1.00 97.06 209 VAL A CA 1
ATOM 1628 C C . VAL A 1 209 ? -9.945 -5.789 18.469 1.00 97.06 209 VAL A C 1
ATOM 1630 O O . VAL A 1 209 ? -10.434 -6.248 17.439 1.00 97.06 209 VAL A O 1
ATOM 1633 N N . LEU A 1 210 ? -9.955 -6.458 19.623 1.00 98.19 210 LEU A N 1
ATOM 1634 C CA . LEU A 1 210 ? -10.601 -7.761 19.794 1.00 98.19 210 LEU A CA 1
ATOM 1635 C C . LEU A 1 210 ? -12.102 -7.585 19.992 1.00 98.19 210 LEU A C 1
ATOM 1637 O O . LEU A 1 210 ? -12.545 -6.702 20.731 1.00 98.19 210 LEU A O 1
ATOM 1641 N N . GLN A 1 211 ? -12.890 -8.440 19.345 1.00 98.00 211 GLN A N 1
ATOM 1642 C CA . GLN A 1 211 ? -14.330 -8.261 19.269 1.00 98.00 211 GLN A CA 1
ATOM 1643 C C . GLN A 1 211 ? -15.059 -9.476 19.825 1.00 98.00 211 GLN A C 1
ATOM 1645 O O . GLN A 1 211 ? -14.864 -10.606 19.371 1.00 98.00 211 GLN A O 1
ATOM 1650 N N . VAL A 1 212 ? -15.950 -9.240 20.792 1.00 97.62 212 VAL A N 1
ATOM 1651 C CA . VAL A 1 212 ? -16.869 -10.295 21.247 1.00 97.62 212 VAL A CA 1
ATOM 1652 C C . VAL A 1 212 ? -17.790 -10.683 20.106 1.00 97.62 212 VAL A C 1
ATOM 1654 O O . VAL A 1 212 ? -18.035 -11.858 19.911 1.00 97.62 212 VAL A O 1
ATOM 1657 N N . THR A 1 213 ? -18.292 -9.703 19.365 1.00 95.75 213 THR A N 1
ATOM 1658 C CA . THR A 1 213 ? -19.110 -9.877 18.166 1.00 95.75 213 THR A CA 1
ATOM 1659 C C . THR A 1 213 ? -18.944 -8.642 17.291 1.00 95.75 213 THR A C 1
ATOM 1661 O O . THR A 1 213 ? -18.739 -7.549 17.828 1.00 95.75 213 THR A O 1
ATOM 1664 N N . ASP A 1 214 ? -19.028 -8.825 15.976 1.00 93.00 214 ASP A N 1
ATOM 1665 C CA . ASP A 1 214 ? -19.096 -7.748 14.980 1.00 93.00 214 ASP A CA 1
ATOM 1666 C C . ASP A 1 214 ? -20.347 -7.867 14.100 1.00 93.00 214 ASP A C 1
ATOM 1668 O O . ASP A 1 214 ? -20.343 -7.533 12.917 1.00 93.00 214 ASP A O 1
ATOM 1672 N N . GLU A 1 215 ? -21.443 -8.379 14.672 1.00 94.94 215 GLU A N 1
ATOM 1673 C CA . GLU A 1 215 ? -22.704 -8.586 13.951 1.00 94.94 215 GLU A CA 1
ATOM 1674 C C . GLU A 1 215 ? -23.199 -7.318 13.250 1.00 94.94 215 GLU A C 1
ATOM 1676 O O . GLU A 1 215 ? -23.719 -7.384 12.137 1.00 94.94 215 GLU A O 1
ATOM 1681 N N . LYS A 1 216 ? -22.954 -6.155 13.855 1.00 91.31 216 LYS A N 1
ATOM 1682 C CA . LYS A 1 216 ? -23.342 -4.870 13.285 1.00 91.31 216 LYS A CA 1
ATOM 1683 C C . LYS A 1 216 ? -22.642 -4.543 11.961 1.00 91.31 216 LYS A C 1
ATOM 1685 O O . LYS A 1 216 ? -23.262 -3.891 11.118 1.00 91.31 216 LYS A O 1
ATOM 1690 N N . ARG A 1 217 ? -21.356 -4.886 11.804 1.00 89.25 217 ARG A N 1
ATOM 1691 C CA . ARG A 1 217 ? -20.540 -4.465 10.646 1.00 89.25 217 ARG A CA 1
ATOM 1692 C C . ARG A 1 217 ? -20.305 -5.606 9.664 1.00 89.25 217 ARG A C 1
ATOM 1694 O O . ARG A 1 217 ? -20.413 -5.376 8.462 1.00 89.25 217 ARG A O 1
ATOM 1701 N N . ASP A 1 218 ? -20.047 -6.811 10.163 1.00 89.75 218 ASP A N 1
ATOM 1702 C CA . ASP A 1 218 ? -19.846 -8.014 9.355 1.00 89.75 218 ASP A CA 1
ATOM 1703 C C . ASP A 1 218 ? -20.610 -9.222 9.934 1.00 89.75 218 ASP A C 1
ATOM 1705 O O . ASP A 1 218 ? -20.022 -10.140 10.510 1.00 89.75 218 ASP A O 1
ATOM 1709 N N . PRO A 1 219 ? -21.944 -9.285 9.758 1.00 91.81 219 PRO A N 1
ATOM 1710 C CA . PRO A 1 219 ? -22.766 -10.357 10.322 1.00 91.81 219 PRO A CA 1
ATOM 1711 C C . PRO A 1 219 ? -22.423 -11.755 9.792 1.00 91.81 219 PRO A C 1
ATOM 1713 O O . PRO A 1 219 ? -22.821 -12.746 10.405 1.00 91.81 219 PRO A O 1
ATOM 1716 N N . GLN A 1 220 ? -21.725 -11.860 8.656 1.00 90.25 220 GLN A N 1
ATOM 1717 C CA . GLN A 1 220 ? -21.311 -13.135 8.057 1.00 90.25 220 GLN A CA 1
ATOM 1718 C C . GLN A 1 220 ? -19.845 -13.485 8.359 1.00 90.25 220 GLN A C 1
ATOM 1720 O O . GLN A 1 220 ? -19.413 -14.604 8.052 1.00 90.25 220 GLN A O 1
ATOM 1725 N N . GLY A 1 221 ? -19.110 -12.572 8.999 1.00 86.44 221 GLY A N 1
ATOM 1726 C CA . GLY A 1 221 ? -17.709 -12.723 9.361 1.00 86.44 221 GLY A CA 1
ATOM 1727 C C . GLY A 1 221 ? -17.452 -14.030 10.096 1.00 86.44 221 GLY A C 1
ATOM 1728 O O . GLY A 1 221 ? -18.209 -14.427 10.986 1.00 86.44 221 GLY A O 1
ATOM 1729 N N . PHE A 1 222 ? -16.406 -14.738 9.675 1.00 87.62 222 PHE A N 1
ATOM 1730 C CA . PHE A 1 222 ? -15.970 -16.017 10.240 1.00 87.62 222 PHE A CA 1
ATOM 1731 C C . PHE A 1 222 ? -17.101 -17.054 10.445 1.00 87.62 222 PHE A C 1
ATOM 1733 O O . PHE A 1 222 ? -17.156 -17.775 11.441 1.00 87.62 222 PHE A O 1
ATOM 1740 N N . GLY A 1 223 ? -18.036 -17.144 9.489 1.00 84.00 223 GLY A N 1
ATOM 1741 C CA . GLY A 1 223 ? -19.144 -18.107 9.527 1.00 84.00 223 GLY A CA 1
ATOM 1742 C C . GLY A 1 223 ? -20.388 -17.644 10.281 1.00 84.00 223 GLY A C 1
ATOM 1743 O O . GLY A 1 223 ? -21.261 -18.469 10.558 1.00 84.00 223 GLY A O 1
ATOM 1744 N N . GLY A 1 224 ? -20.456 -16.358 10.624 1.00 89.75 224 GLY A N 1
ATOM 1745 C CA . GLY A 1 224 ? -21.579 -15.722 11.301 1.00 89.75 224 GLY A CA 1
ATOM 1746 C C . GLY A 1 224 ? -21.202 -15.174 12.675 1.00 89.75 224 GLY A C 1
ATOM 1747 O O . GLY A 1 224 ? -20.552 -15.871 13.458 1.00 89.75 224 GLY A O 1
ATOM 1748 N N . GLN A 1 225 ? -21.668 -13.960 12.970 1.00 93.94 225 GLN A N 1
ATOM 1749 C CA . GLN A 1 225 ? -21.438 -13.250 14.231 1.00 93.94 225 GLN A CA 1
ATOM 1750 C C . GLN A 1 225 ? -22.694 -13.291 15.126 1.00 93.94 225 GLN A C 1
ATOM 1752 O O . GLN A 1 225 ? -23.789 -12.967 14.659 1.00 93.94 225 GLN A O 1
ATOM 1757 N N . PRO A 1 226 ? -22.595 -13.704 16.404 1.00 93.69 226 PRO A N 1
ATOM 1758 C CA . PRO A 1 226 ? -23.763 -13.822 17.273 1.00 93.69 226 PRO A CA 1
ATOM 1759 C C . PRO A 1 226 ? -24.189 -12.479 17.870 1.00 93.69 226 PRO A C 1
ATOM 1761 O O . PRO A 1 226 ? -23.360 -11.692 18.319 1.00 93.69 226 PRO A O 1
ATOM 1764 N N . VAL A 1 227 ? -25.499 -12.260 17.986 1.00 96.44 227 VAL A N 1
ATOM 1765 C CA . VAL A 1 227 ? -26.054 -11.183 18.819 1.00 96.44 227 VAL A CA 1
ATOM 1766 C C . VAL A 1 227 ? -26.043 -11.628 20.281 1.00 96.44 227 VAL A C 1
ATOM 1768 O O . VAL A 1 227 ? -26.557 -12.698 20.616 1.00 96.44 227 VAL A O 1
ATOM 1771 N N . VAL A 1 228 ? -25.486 -10.805 21.170 1.00 96.00 228 VAL A N 1
ATOM 1772 C CA . VAL A 1 228 ? -25.485 -11.076 22.613 1.00 96.00 228 VAL A CA 1
ATOM 1773 C C . VAL A 1 228 ? -26.740 -10.464 23.231 1.00 96.00 228 VAL A C 1
ATOM 1775 O O . VAL A 1 228 ? -26.895 -9.248 23.284 1.00 96.00 228 VAL A O 1
ATOM 1778 N N . HIS A 1 229 ? -27.653 -11.306 23.712 1.00 96.50 229 HIS A N 1
ATOM 1779 C CA . HIS A 1 229 ? -28.868 -10.860 24.395 1.00 96.50 229 HIS A CA 1
ATOM 1780 C C . HIS A 1 229 ? -28.670 -10.846 25.912 1.00 96.50 229 HIS A C 1
ATOM 1782 O O . HIS A 1 229 ? -28.318 -11.873 26.490 1.00 96.50 229 HIS A O 1
ATOM 1788 N N . ILE A 1 230 ? -28.935 -9.705 26.553 1.00 96.62 230 ILE A N 1
ATOM 1789 C CA . ILE A 1 230 ? -28.816 -9.537 28.008 1.00 96.62 230 ILE A CA 1
ATOM 1790 C C . ILE A 1 230 ? -30.191 -9.167 28.574 1.00 96.62 230 ILE A C 1
ATOM 1792 O O . ILE A 1 230 ? -30.721 -8.089 28.293 1.00 96.62 230 ILE A O 1
ATOM 1796 N N . ASP A 1 231 ? -30.796 -10.075 29.342 1.00 97.19 231 ASP A N 1
ATOM 1797 C CA . ASP A 1 231 ? -32.094 -9.865 29.994 1.00 97.19 231 ASP A CA 1
ATOM 1798 C C . ASP A 1 231 ? -31.997 -8.884 31.185 1.00 97.19 231 ASP A C 1
ATOM 1800 O O . ASP A 1 231 ? -30.907 -8.679 31.723 1.00 97.19 231 ASP A O 1
ATOM 1804 N N . PRO A 1 232 ? -33.108 -8.250 31.612 1.00 97.00 232 PRO A N 1
ATOM 1805 C CA . PRO A 1 232 ? -33.124 -7.363 32.779 1.00 97.00 232 PRO A CA 1
ATOM 1806 C C . PRO A 1 232 ? -32.559 -8.029 34.042 1.00 97.00 232 PRO A C 1
ATOM 1808 O O . PRO A 1 232 ? -33.097 -9.031 34.513 1.00 97.00 232 PRO A O 1
ATOM 1811 N N . GLY A 1 233 ? -31.508 -7.443 34.619 1.00 95.31 233 GLY A N 1
ATOM 18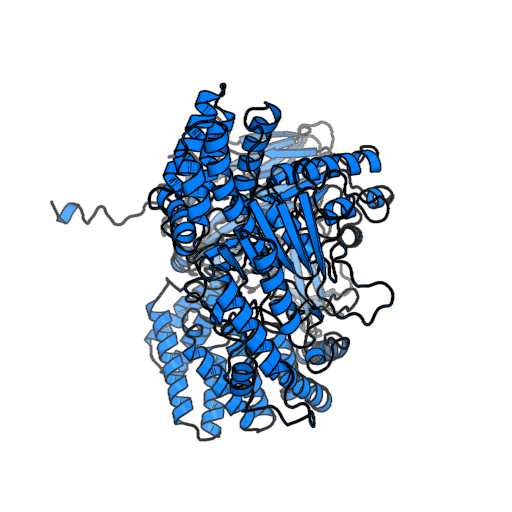12 C CA . GLY A 1 233 ? -30.804 -7.960 35.797 1.00 95.31 233 GLY A CA 1
ATOM 1813 C C . GLY A 1 233 ? -29.738 -9.026 35.509 1.00 95.31 233 GLY A C 1
ATOM 1814 O O . GLY A 1 233 ? -29.033 -9.419 36.439 1.00 95.31 233 GLY A O 1
ATOM 1815 N N . ASP A 1 234 ? -29.594 -9.469 34.257 1.00 97.88 234 ASP A N 1
ATOM 1816 C CA . ASP A 1 234 ? -28.545 -10.399 33.835 1.00 97.88 234 ASP A CA 1
ATOM 1817 C C . ASP A 1 234 ? -27.286 -9.657 33.354 1.00 97.88 234 ASP A C 1
ATOM 1819 O O . ASP A 1 234 ? -27.249 -8.430 33.211 1.00 97.88 234 ASP A O 1
ATOM 1823 N N . SER A 1 235 ? -26.217 -10.420 33.102 1.00 97.38 235 SER A N 1
ATOM 1824 C CA . SER A 1 235 ? -24.958 -9.884 32.587 1.00 97.38 235 SER A CA 1
ATOM 1825 C C . SER A 1 235 ? -24.277 -10.804 31.578 1.00 97.38 235 SER A C 1
ATOM 1827 O O . SER A 1 235 ? -24.349 -12.031 31.680 1.00 97.38 235 SER A O 1
ATOM 1829 N N . TYR A 1 236 ? -23.561 -10.199 30.632 1.00 98.00 236 TYR A N 1
ATOM 1830 C CA . TYR A 1 236 ? -22.565 -10.886 29.815 1.00 98.00 236 TYR A CA 1
ATOM 1831 C C . TYR A 1 236 ? -21.174 -10.693 30.423 1.00 98.00 236 TYR A C 1
ATOM 1833 O O . TYR A 1 236 ? -20.828 -9.590 30.847 1.00 98.00 236 TYR A O 1
ATOM 1841 N N . VAL A 1 237 ? -20.368 -11.755 30.460 1.00 98.38 237 VAL A N 1
ATOM 1842 C CA . VAL A 1 237 ? -19.026 -11.724 31.055 1.00 98.38 237 VAL A CA 1
ATOM 1843 C C . VAL A 1 237 ? -17.999 -12.225 30.052 1.00 98.38 237 VAL A C 1
ATOM 1845 O O . VAL A 1 237 ? -18.070 -13.379 29.632 1.00 98.38 237 VAL A O 1
ATOM 1848 N N . LEU A 1 238 ? -17.026 -11.370 29.741 1.00 98.62 238 LEU A N 1
ATOM 1849 C CA . LEU A 1 238 ? -15.774 -11.739 29.091 1.00 98.62 238 LEU A CA 1
ATOM 1850 C C . LEU A 1 238 ? -14.667 -11.750 30.149 1.00 98.62 238 LEU A C 1
ATOM 1852 O O . LEU A 1 238 ? -14.496 -10.774 30.874 1.00 98.62 238 LEU A O 1
ATOM 1856 N N . GLU A 1 239 ? -13.921 -12.842 30.241 1.00 98.69 239 GLU A N 1
ATOM 1857 C CA . GLU A 1 239 ? -12.763 -12.972 31.123 1.00 98.69 239 GLU A CA 1
ATOM 1858 C C . GLU A 1 239 ? -11.595 -13.564 30.351 1.00 98.69 239 GLU A C 1
ATOM 1860 O O . GLU A 1 239 ? -11.748 -14.591 29.681 1.00 98.69 239 GLU A O 1
ATOM 1865 N N . TRP A 1 240 ? -10.429 -12.940 30.487 1.00 98.44 240 TRP A N 1
ATOM 1866 C CA . TRP A 1 240 ? -9.183 -13.453 29.943 1.00 98.44 240 TRP A CA 1
ATOM 1867 C C . TRP A 1 240 ? -8.043 -13.387 30.959 1.00 98.44 240 TRP A C 1
ATOM 1869 O O . TRP A 1 240 ? -8.070 -12.630 31.933 1.00 98.44 240 TRP A O 1
ATOM 1879 N N . GLU A 1 241 ? -7.028 -14.203 30.715 1.00 98.00 241 GLU A N 1
ATOM 1880 C CA . GLU A 1 241 ? -5.777 -14.235 31.464 1.00 98.00 241 GLU A CA 1
ATOM 1881 C C . GLU A 1 241 ? -4.640 -13.701 30.597 1.00 98.00 241 GLU A C 1
ATOM 1883 O O . GLU A 1 241 ? -4.535 -14.078 29.431 1.00 98.00 241 GLU A O 1
ATOM 1888 N N . ILE A 1 242 ? -3.778 -12.864 31.177 1.00 98.06 242 ILE A N 1
ATOM 1889 C CA . ILE A 1 242 ? -2.577 -12.328 30.538 1.00 98.06 242 ILE A CA 1
ATOM 1890 C C . ILE A 1 242 ? -1.332 -12.810 31.287 1.00 98.06 242 ILE A C 1
ATOM 1892 O O . ILE A 1 242 ? -1.228 -12.631 32.504 1.00 98.06 242 ILE A O 1
ATOM 1896 N N . GLY A 1 243 ? -0.370 -13.396 30.575 1.00 96.62 243 GLY A N 1
ATOM 1897 C CA . GLY A 1 243 ? 0.862 -13.930 31.160 1.00 96.62 243 GLY A CA 1
ATOM 1898 C C . GLY A 1 243 ? 2.025 -13.994 30.174 1.00 96.62 243 GLY A C 1
ATOM 1899 O O . GLY A 1 243 ? 1.828 -13.840 28.973 1.00 96.62 243 GLY A O 1
ATOM 1900 N N . PHE A 1 244 ? 3.232 -14.226 30.692 1.00 96.69 244 PHE A N 1
ATOM 1901 C CA . PHE A 1 244 ? 4.427 -14.446 29.871 1.00 96.69 244 PHE A CA 1
ATOM 1902 C C . PHE A 1 244 ? 4.738 -15.938 29.767 1.00 96.69 244 PHE A C 1
ATOM 1904 O O . PHE A 1 244 ? 4.726 -16.629 30.787 1.00 96.69 244 PHE A O 1
ATOM 1911 N N . TYR A 1 245 ? 5.047 -16.397 28.557 1.00 95.38 245 TYR A N 1
ATOM 1912 C CA . TYR A 1 245 ? 5.300 -17.799 28.217 1.00 95.38 245 TYR A CA 1
ATOM 1913 C C . TYR A 1 245 ? 6.668 -17.944 27.554 1.00 95.38 245 TYR A C 1
ATOM 1915 O O . TYR A 1 245 ? 7.061 -17.074 26.776 1.00 95.38 245 TYR A O 1
ATOM 1923 N N . ASP A 1 246 ? 7.385 -19.022 27.869 1.00 92.31 246 ASP A N 1
ATOM 1924 C CA . ASP A 1 246 ? 8.753 -19.234 27.386 1.00 92.31 246 ASP A CA 1
ATOM 1925 C C . ASP A 1 246 ? 8.792 -19.531 25.882 1.00 92.31 246 ASP A C 1
ATOM 1927 O O . ASP A 1 246 ? 9.680 -19.036 25.190 1.00 92.31 246 ASP A O 1
ATOM 1931 N N . ASP A 1 247 ? 7.795 -20.251 25.363 1.00 88.62 247 ASP A N 1
ATOM 1932 C CA . ASP A 1 247 ? 7.606 -20.466 23.932 1.00 88.62 247 ASP A CA 1
ATOM 1933 C C . ASP A 1 247 ? 6.125 -20.641 23.540 1.00 88.62 247 ASP A C 1
ATOM 1935 O O . ASP A 1 247 ? 5.218 -20.721 24.378 1.00 88.62 247 ASP A O 1
ATOM 1939 N N . ALA A 1 248 ? 5.868 -20.673 22.229 1.00 91.88 248 ALA A N 1
ATOM 1940 C CA . ALA A 1 248 ? 4.526 -20.817 21.674 1.00 91.88 248 ALA A CA 1
ATOM 1941 C C . ALA A 1 248 ? 3.868 -22.171 22.010 1.00 91.88 248 ALA A C 1
ATOM 1943 O O . ALA A 1 248 ? 2.643 -22.243 22.084 1.00 91.88 248 ALA A O 1
ATOM 1944 N N . SER A 1 249 ? 4.641 -23.240 22.226 1.00 92.62 249 SER A N 1
ATOM 1945 C CA . SER A 1 249 ? 4.091 -24.561 22.563 1.00 92.62 249 SER A CA 1
ATOM 1946 C C . SER A 1 249 ? 3.522 -24.561 23.978 1.00 92.62 249 SER A C 1
ATOM 1948 O O . SER A 1 249 ? 2.381 -24.987 24.167 1.00 92.62 249 SER A O 1
ATOM 1950 N N . ASP A 1 250 ? 4.269 -24.006 24.936 1.00 94.25 250 ASP A N 1
ATOM 1951 C CA . ASP A 1 250 ? 3.820 -23.824 26.322 1.00 94.25 250 ASP A CA 1
ATOM 1952 C C . ASP A 1 250 ? 2.546 -22.970 26.388 1.00 94.25 250 ASP A C 1
ATOM 1954 O O . ASP A 1 250 ? 1.591 -23.291 27.105 1.00 94.25 250 ASP A O 1
ATOM 1958 N N . PHE A 1 251 ? 2.495 -21.894 25.594 1.00 96.88 251 PHE A N 1
ATOM 1959 C CA . PHE A 1 251 ? 1.303 -21.058 25.477 1.00 96.88 251 PHE A CA 1
ATOM 1960 C C . PHE A 1 251 ? 0.102 -21.836 24.926 1.00 96.88 251 PHE A C 1
ATOM 1962 O O . PHE A 1 251 ? -0.979 -21.795 25.517 1.00 96.88 251 PHE A O 1
ATOM 1969 N N . ILE A 1 252 ? 0.275 -22.572 23.821 1.00 97.00 252 ILE A N 1
ATOM 1970 C CA . ILE A 1 252 ? -0.809 -23.346 23.204 1.00 97.00 252 ILE A CA 1
ATOM 1971 C C . ILE A 1 252 ? -1.323 -24.435 24.148 1.00 97.00 252 ILE A C 1
ATOM 1973 O O . ILE A 1 252 ? -2.540 -24.605 24.250 1.00 97.00 252 ILE A O 1
ATOM 1977 N N . GLU A 1 253 ? -0.455 -25.119 24.896 1.00 96.69 253 GLU A N 1
ATOM 1978 C CA . GLU A 1 253 ? -0.885 -26.065 25.933 1.00 96.69 253 GLU A CA 1
ATOM 1979 C C . GLU A 1 253 ? -1.731 -25.365 27.012 1.00 96.69 253 GLU A C 1
ATOM 1981 O O . GLU A 1 253 ? -2.809 -25.852 27.371 1.00 96.69 253 GLU A O 1
ATOM 1986 N N . ALA A 1 254 ? -1.321 -24.172 27.458 1.00 96.81 254 ALA A N 1
ATOM 1987 C CA . ALA A 1 254 ? -2.056 -23.376 28.443 1.00 96.81 254 ALA A CA 1
ATOM 1988 C C . ALA A 1 254 ? -3.438 -22.891 27.954 1.00 96.81 254 ALA A C 1
ATOM 1990 O O . ALA A 1 254 ? -4.326 -22.625 28.781 1.00 96.81 254 ALA A O 1
ATOM 1991 N N . THR A 1 255 ? -3.669 -22.820 26.634 1.00 97.06 255 THR A N 1
ATOM 1992 C CA . THR A 1 255 ? -5.008 -22.539 26.077 1.00 97.06 255 THR A CA 1
ATOM 1993 C C . THR A 1 255 ? -6.006 -23.669 26.338 1.00 97.06 255 THR A C 1
ATOM 1995 O O . THR A 1 255 ? -7.209 -23.415 26.317 1.00 97.06 255 THR A O 1
ATOM 1998 N N . ASN A 1 256 ? -5.532 -24.887 26.651 1.00 95.75 256 ASN A N 1
ATOM 1999 C CA . ASN A 1 256 ? -6.340 -26.103 26.786 1.00 95.75 256 ASN A CA 1
ATOM 2000 C C . ASN A 1 256 ? -7.268 -26.294 25.565 1.00 95.75 256 ASN A C 1
ATOM 2002 O O . ASN A 1 256 ? -8.495 -26.193 25.697 1.00 95.75 256 ASN A O 1
ATOM 2006 N N . PRO A 1 257 ? -6.694 -26.522 24.367 1.00 95.88 257 PRO A N 1
ATOM 2007 C CA . PRO A 1 257 ? -7.445 -26.503 23.121 1.00 95.88 257 PRO A CA 1
ATOM 2008 C C . PRO A 1 257 ? -8.575 -27.548 23.140 1.00 95.88 257 PRO A C 1
ATOM 2010 O O . PRO A 1 257 ? -8.357 -28.690 23.557 1.00 95.88 257 PRO A O 1
ATOM 2013 N N . PRO A 1 258 ? -9.791 -27.207 22.670 1.00 96.12 258 PRO A N 1
ATOM 2014 C CA . PRO A 1 258 ? -10.917 -28.138 22.645 1.00 96.12 258 PRO A CA 1
ATOM 2015 C C . PRO A 1 258 ? -10.702 -29.279 21.641 1.00 96.12 258 PRO A C 1
ATOM 2017 O O . PRO A 1 258 ? -11.398 -30.300 21.706 1.00 96.12 258 PRO A O 1
ATOM 2020 N N . ALA A 1 259 ? -9.765 -29.110 20.704 1.00 95.44 259 ALA A N 1
ATOM 2021 C CA . ALA A 1 259 ? -9.389 -30.131 19.750 1.00 95.44 259 ALA A CA 1
ATOM 2022 C C . ALA A 1 259 ? -7.989 -29.924 19.154 1.00 95.44 259 ALA A C 1
ATOM 2024 O O . ALA A 1 259 ? -7.505 -28.797 19.065 1.00 95.44 259 ALA A O 1
ATOM 2025 N N . THR A 1 260 ? -7.398 -31.014 18.662 1.00 95.31 260 THR A N 1
ATOM 2026 C CA . THR A 1 260 ? -6.110 -31.024 17.955 1.00 95.31 260 THR A CA 1
ATOM 2027 C C . THR A 1 260 ? -6.282 -31.615 16.560 1.00 95.31 260 THR A C 1
ATOM 2029 O O . THR A 1 260 ? -6.839 -32.702 16.399 1.00 95.31 260 THR A O 1
ATOM 2032 N N . PHE A 1 261 ? -5.784 -30.915 15.543 1.00 96.50 261 PHE A N 1
ATOM 2033 C CA . PHE A 1 261 ? -5.874 -31.321 14.140 1.00 96.50 261 PHE A CA 1
ATOM 2034 C C . PHE A 1 261 ? -4.533 -31.870 13.645 1.00 96.50 261 PHE A C 1
ATOM 2036 O O . PHE A 1 261 ? -3.477 -31.376 14.028 1.00 96.50 261 PHE A O 1
ATOM 2043 N N . SER A 1 262 ? -4.559 -32.855 12.742 1.00 96.44 262 SER A N 1
ATOM 2044 C CA . SER A 1 262 ? -3.338 -33.316 12.057 1.00 96.44 262 SER A CA 1
ATOM 2045 C C . SER A 1 262 ? -2.815 -32.324 11.019 1.00 96.44 262 SER A C 1
ATOM 2047 O O . SER A 1 262 ? -1.642 -32.371 10.668 1.00 96.44 262 SER A O 1
ATOM 2049 N N . ALA A 1 263 ? -3.709 -31.502 10.467 1.00 96.25 263 ALA A N 1
ATOM 2050 C CA . ALA A 1 263 ? -3.435 -30.457 9.489 1.00 96.25 263 ALA A CA 1
ATOM 2051 C C . ALA A 1 263 ? -4.653 -29.526 9.395 1.00 96.25 263 ALA A C 1
ATOM 2053 O O . ALA A 1 263 ? -5.770 -29.944 9.697 1.00 96.25 263 ALA A O 1
ATOM 2054 N N . TYR A 1 264 ? -4.457 -28.303 8.905 1.00 96.62 264 TYR A N 1
ATOM 2055 C CA . TYR A 1 264 ? -5.552 -27.361 8.619 1.00 96.62 264 TYR A CA 1
ATOM 2056 C C . TYR A 1 264 ? -5.854 -27.230 7.121 1.00 96.62 264 TYR A C 1
ATOM 2058 O O . TYR A 1 264 ? -6.791 -26.537 6.730 1.00 96.62 264 TYR A O 1
ATOM 2066 N N . SER A 1 265 ? -5.090 -27.924 6.276 1.00 96.12 265 SER A N 1
ATOM 2067 C CA . SER A 1 265 ? -5.272 -27.969 4.829 1.00 96.12 265 SER A CA 1
ATOM 2068 C C . SER A 1 265 ? -4.956 -29.368 4.298 1.00 96.12 265 SER A C 1
ATOM 2070 O O . SER A 1 265 ? -3.998 -29.995 4.757 1.00 96.12 265 SER A O 1
ATOM 2072 N N . ALA A 1 266 ? -5.755 -29.878 3.358 1.00 96.25 266 ALA A N 1
ATOM 2073 C CA . ALA A 1 266 ? -5.511 -31.170 2.717 1.00 96.25 266 ALA A CA 1
ATOM 2074 C C . ALA A 1 266 ? -6.013 -31.223 1.259 1.00 96.25 266 ALA A C 1
ATOM 2076 O O . ALA A 1 266 ? -7.043 -30.630 0.930 1.00 96.25 266 ALA A O 1
ATOM 2077 N N . PRO A 1 267 ? -5.373 -31.998 0.365 1.00 95.69 267 PRO A N 1
ATOM 2078 C CA . PRO A 1 267 ? -5.934 -32.277 -0.950 1.00 95.69 267 PRO A CA 1
ATOM 2079 C C . PRO A 1 267 ? -7.266 -33.034 -0.856 1.00 95.69 267 PRO A C 1
ATOM 2081 O O . PRO A 1 267 ? -7.459 -33.880 0.021 1.00 95.69 267 PRO A O 1
ATOM 2084 N N . LEU A 1 268 ? -8.166 -32.815 -1.815 1.00 95.31 268 LEU A N 1
ATOM 2085 C CA . LEU A 1 268 ? -9.380 -33.621 -1.943 1.00 95.31 268 LEU A CA 1
ATOM 2086 C C . LEU A 1 268 ? -9.064 -35.120 -2.017 1.00 95.31 268 LEU A C 1
ATOM 2088 O O . LEU A 1 268 ? -8.150 -35.555 -2.717 1.00 95.31 268 LEU A O 1
ATOM 2092 N N . GLY A 1 269 ? -9.856 -35.916 -1.298 1.00 92.12 269 GLY A N 1
ATOM 2093 C CA . GLY A 1 269 ? -9.660 -37.361 -1.162 1.00 92.12 269 GLY A CA 1
ATOM 2094 C C . GLY A 1 269 ? -8.705 -37.763 -0.035 1.00 92.12 269 GLY A C 1
ATOM 2095 O O . GLY A 1 269 ? -8.737 -38.921 0.380 1.00 92.12 269 GLY A O 1
ATOM 2096 N N . GLN A 1 270 ? -7.918 -36.829 0.505 1.00 95.12 270 GLN A N 1
ATOM 2097 C CA . GLN A 1 270 ? -7.228 -37.010 1.780 1.00 95.12 270 GLN A CA 1
ATOM 2098 C C . GLN A 1 270 ? -8.118 -36.532 2.924 1.00 95.12 270 GLN A C 1
ATOM 2100 O O . GLN A 1 270 ? -9.057 -35.759 2.723 1.00 95.12 270 GLN A O 1
ATOM 2105 N N . ALA A 1 271 ? -7.855 -37.041 4.122 1.00 96.12 271 ALA A N 1
ATOM 2106 C CA . ALA A 1 271 ? -8.645 -36.723 5.294 1.00 96.12 271 ALA A CA 1
ATOM 2107 C C . ALA A 1 271 ? -7.790 -36.052 6.365 1.00 96.12 271 ALA A C 1
ATOM 2109 O O . ALA A 1 271 ? -6.634 -36.421 6.562 1.00 96.12 271 ALA A O 1
ATOM 2110 N N . ILE A 1 272 ? -8.393 -35.102 7.070 1.00 98.06 272 ILE A N 1
ATOM 2111 C CA . ILE A 1 272 ? -7.807 -34.462 8.246 1.00 98.06 272 ILE A CA 1
ATOM 2112 C C . ILE A 1 272 ? -8.316 -35.217 9.473 1.00 98.06 272 ILE A C 1
ATOM 2114 O O . ILE A 1 272 ? -9.523 -35.427 9.611 1.00 98.06 272 ILE A O 1
ATOM 2118 N N . THR A 1 273 ? -7.420 -35.653 10.356 1.00 97.31 273 THR A N 1
ATOM 2119 C CA . THR A 1 273 ? -7.820 -36.268 11.627 1.00 97.31 273 THR A CA 1
ATOM 2120 C C . THR A 1 273 ? -7.908 -35.215 12.716 1.00 97.31 273 THR A C 1
ATOM 2122 O O . THR A 1 273 ? -7.079 -34.308 12.776 1.00 97.31 273 THR A O 1
ATOM 2125 N N . LEU A 1 274 ? -8.907 -35.366 13.573 1.00 96.06 274 LEU A N 1
ATOM 2126 C CA . LEU A 1 274 ? -9.252 -34.435 14.632 1.00 96.06 274 LEU A CA 1
ATOM 2127 C C . LEU A 1 274 ? -9.411 -35.209 15.938 1.00 96.06 274 LEU A C 1
ATOM 2129 O O . LEU A 1 274 ? -10.295 -36.058 16.038 1.00 96.06 274 LEU A O 1
ATOM 2133 N N . ASP A 1 275 ? -8.580 -34.921 16.930 1.00 96.38 275 ASP A N 1
ATOM 2134 C CA . ASP A 1 275 ? -8.770 -35.421 18.290 1.00 96.38 275 ASP A CA 1
ATOM 2135 C C . ASP A 1 275 ? -9.576 -34.394 19.091 1.00 96.38 275 ASP A C 1
ATOM 2137 O O . ASP A 1 275 ? -9.153 -33.249 19.236 1.00 96.38 275 ASP A O 1
ATOM 2141 N N . SER A 1 276 ? -10.765 -34.775 19.560 1.00 95.19 276 SER A N 1
ATOM 2142 C CA . SER A 1 276 ? -11.611 -33.915 20.388 1.00 95.19 276 SER A CA 1
ATOM 2143 C C . SER A 1 276 ? -12.549 -34.734 21.263 1.00 95.19 276 SER A C 1
ATOM 2145 O O . SER A 1 276 ? -13.143 -35.723 20.831 1.00 95.19 276 SER A O 1
ATOM 2147 N N . LYS A 1 277 ? -12.752 -34.256 22.493 1.00 93.06 277 LYS A N 1
ATOM 2148 C CA . LYS A 1 277 ? -13.773 -34.784 23.410 1.00 93.06 277 LYS A CA 1
ATOM 2149 C C . LYS A 1 277 ? -15.175 -34.258 23.091 1.00 93.06 277 LYS A C 1
ATOM 2151 O O . LYS A 1 277 ? -16.152 -34.840 23.557 1.00 93.06 277 LYS A O 1
ATOM 2156 N N . ILE A 1 278 ? -15.270 -33.161 22.341 1.00 95.25 278 ILE A N 1
ATOM 2157 C CA . ILE A 1 278 ? -16.522 -32.516 21.946 1.00 95.25 278 ILE A CA 1
ATOM 2158 C C . ILE A 1 278 ? -16.828 -32.941 20.511 1.00 95.25 278 ILE A C 1
ATOM 2160 O O . ILE A 1 278 ? -15.930 -33.014 19.678 1.00 95.25 278 ILE A O 1
ATOM 2164 N N . GLU A 1 279 ? -18.086 -33.267 20.220 1.00 95.81 279 GLU A N 1
ATOM 2165 C CA . GLU A 1 279 ? -18.477 -33.662 18.867 1.00 95.81 279 GLU A CA 1
ATOM 2166 C C . GLU A 1 279 ? -18.398 -32.456 17.910 1.00 95.81 279 GLU A C 1
ATOM 2168 O O . GLU A 1 279 ? -19.116 -31.473 18.117 1.00 95.81 279 GLU A O 1
ATOM 2173 N N . PRO A 1 280 ? -17.536 -32.508 16.877 1.00 96.94 280 PRO A N 1
ATOM 2174 C CA . PRO A 1 280 ? -17.392 -31.435 15.911 1.00 96.94 280 PRO A CA 1
ATOM 2175 C C . PRO A 1 280 ? -18.534 -31.479 14.897 1.00 96.94 280 PRO A C 1
ATOM 2177 O O . PRO A 1 280 ? -18.958 -32.551 14.456 1.00 96.94 280 PRO A O 1
ATOM 2180 N N . ASN A 1 281 ? -19.002 -30.310 14.477 1.00 95.94 281 ASN A N 1
ATOM 2181 C CA . ASN A 1 281 ? -20.035 -30.172 13.458 1.00 95.94 281 ASN A CA 1
ATOM 2182 C C . ASN A 1 281 ? -19.680 -29.078 12.438 1.00 95.94 281 ASN A C 1
ATOM 2184 O O . ASN A 1 281 ? -18.672 -28.388 12.563 1.00 95.94 281 ASN A O 1
ATOM 2188 N N . SER A 1 282 ? -20.459 -28.990 11.362 1.00 94.25 282 SER A N 1
ATOM 2189 C CA . SER A 1 282 ? -20.303 -27.965 10.331 1.00 94.25 282 SER A CA 1
ATOM 2190 C C . SER A 1 282 ? -21.654 -27.676 9.694 1.00 94.25 282 SER A C 1
ATOM 2192 O O . SER A 1 282 ? -22.452 -28.591 9.472 1.00 94.25 282 SER A O 1
ATOM 2194 N N . SER A 1 283 ? -21.892 -26.413 9.349 1.00 88.81 283 SER A N 1
ATOM 2195 C CA . SER A 1 283 ? -23.068 -25.996 8.580 1.00 88.81 283 SER A CA 1
ATOM 2196 C C . SER A 1 283 ? -22.996 -26.417 7.105 1.00 88.81 283 SER A C 1
ATOM 2198 O O . SER A 1 283 ? -24.022 -26.481 6.424 1.00 88.81 283 SER A O 1
ATOM 2200 N N . SER A 1 284 ? -21.801 -26.739 6.595 1.00 91.88 284 SER A N 1
ATOM 2201 C CA . SER A 1 284 ? -21.604 -27.115 5.197 1.00 91.88 284 SER A CA 1
ATOM 2202 C C . SER A 1 284 ? -21.846 -28.602 4.963 1.00 91.88 284 SER A C 1
ATOM 2204 O O . SER A 1 284 ? -21.095 -29.459 5.425 1.00 91.88 284 SER A O 1
ATOM 2206 N N . SER A 1 285 ? -22.840 -28.917 4.131 1.00 92.12 285 SER A N 1
ATOM 2207 C CA . SER A 1 285 ? -23.109 -30.299 3.699 1.00 92.12 285 SER A CA 1
ATOM 2208 C C . SER A 1 285 ? -21.976 -30.937 2.874 1.00 92.12 285 SER A C 1
ATOM 2210 O O . SER A 1 285 ? -21.934 -32.163 2.732 1.00 92.12 285 SER A O 1
ATOM 2212 N N . SER A 1 286 ? -21.050 -30.128 2.347 1.00 95.44 286 SER A N 1
ATOM 2213 C CA . SER A 1 286 ? -19.886 -30.597 1.586 1.00 95.44 286 SER A CA 1
ATOM 2214 C C . SER A 1 286 ? -18.750 -31.108 2.475 1.00 95.44 286 SER A C 1
ATOM 2216 O O . SER A 1 286 ? -17.918 -31.877 1.987 1.00 95.44 286 SER A O 1
ATOM 2218 N N . LEU A 1 287 ? -18.714 -30.730 3.760 1.00 97.44 287 LEU A N 1
ATOM 2219 C CA . LEU A 1 287 ? -17.763 -31.262 4.734 1.00 97.44 287 LEU A CA 1
ATOM 2220 C C . LEU A 1 287 ? -18.377 -32.468 5.456 1.00 97.44 287 LEU A C 1
ATOM 2222 O O . LEU A 1 287 ? -19.399 -32.378 6.129 1.00 97.44 287 LEU A O 1
ATOM 2226 N N . LYS A 1 288 ? -17.732 -33.626 5.335 1.00 96.56 288 LYS A N 1
ATOM 2227 C CA . LYS A 1 288 ? -18.130 -34.870 5.996 1.00 96.56 288 LYS A CA 1
ATOM 2228 C C . LYS A 1 288 ? -17.244 -35.117 7.202 1.00 96.56 288 LYS A C 1
ATOM 2230 O O . LYS A 1 288 ? -16.043 -35.342 7.052 1.00 96.56 288 LYS A O 1
ATOM 2235 N N . ILE A 1 289 ? -17.876 -35.169 8.366 1.00 97.44 289 ILE A N 1
ATOM 2236 C CA . ILE A 1 289 ? -17.254 -35.492 9.647 1.00 97.44 289 ILE A CA 1
ATOM 2237 C C . ILE A 1 289 ? -17.688 -36.903 10.042 1.00 97.44 289 ILE A C 1
ATOM 2239 O O . ILE A 1 289 ? -18.877 -37.224 10.047 1.00 97.44 289 ILE A O 1
ATOM 2243 N N . LYS A 1 290 ? -16.724 -37.780 10.327 1.00 96.12 290 LYS A N 1
ATOM 2244 C CA . LYS A 1 290 ? -16.980 -39.161 10.756 1.00 96.12 290 LYS A CA 1
ATOM 2245 C C . LYS A 1 290 ? -16.185 -39.478 12.006 1.00 96.12 290 LYS A C 1
ATOM 2247 O O . LYS A 1 290 ? -14.998 -39.185 12.062 1.00 96.12 290 LYS A O 1
ATOM 2252 N N . ARG A 1 291 ? -16.810 -40.149 12.970 1.00 95.12 291 ARG A N 1
ATOM 2253 C CA . ARG A 1 291 ? -16.104 -40.688 14.135 1.00 95.12 291 ARG A CA 1
ATOM 2254 C C . ARG A 1 291 ? -15.134 -41.795 13.711 1.00 95.12 291 ARG A C 1
ATOM 2256 O O . ARG A 1 291 ? -15.508 -42.670 12.928 1.00 95.12 291 ARG A O 1
ATOM 2263 N N . SER A 1 292 ? -13.910 -41.758 14.229 1.00 91.38 292 SER A N 1
ATOM 2264 C CA . SER A 1 292 ? -12.842 -42.719 13.941 1.00 91.38 292 SER A CA 1
ATOM 2265 C C . SER A 1 292 ? -12.033 -42.983 15.213 1.00 91.38 292 SER A C 1
ATOM 2267 O O . SER A 1 292 ? -11.262 -42.136 15.655 1.00 91.38 292 SER A O 1
ATOM 2269 N N . GLY A 1 293 ? -12.242 -44.151 15.832 1.00 86.94 293 GLY A N 1
ATOM 2270 C CA . GLY A 1 293 ? -11.682 -44.452 17.154 1.00 86.94 293 GLY A CA 1
ATOM 2271 C C . GLY A 1 293 ? -12.182 -43.470 18.221 1.00 86.94 293 GLY A C 1
ATOM 2272 O O . GLY A 1 293 ? -13.393 -43.247 18.337 1.00 86.94 293 GLY A O 1
ATOM 2273 N N . ASP A 1 294 ? -11.242 -42.884 18.963 1.00 85.00 294 ASP A N 1
ATOM 2274 C CA . ASP A 1 294 ? -11.508 -41.877 19.998 1.00 85.00 294 ASP A CA 1
ATOM 2275 C C . ASP A 1 294 ? -11.614 -40.440 19.450 1.00 85.00 294 ASP A C 1
ATOM 2277 O O . ASP A 1 294 ? -11.997 -39.544 20.193 1.00 85.00 294 ASP A O 1
ATOM 2281 N N . GLY A 1 295 ? -11.363 -40.227 18.150 1.00 95.38 295 GLY A N 1
ATOM 2282 C CA . GLY A 1 295 ? -11.459 -38.923 17.488 1.00 95.38 295 GLY A CA 1
ATOM 2283 C C . GLY A 1 295 ? -12.388 -38.918 16.269 1.00 95.38 295 GLY A C 1
ATOM 2284 O O . GLY A 1 295 ? -13.326 -39.716 16.142 1.00 95.38 295 GLY A O 1
ATOM 2285 N N . TYR A 1 296 ? -12.112 -38.007 15.340 1.00 97.75 296 TYR A N 1
ATOM 2286 C CA . TYR A 1 296 ? -12.895 -37.746 14.138 1.00 97.75 296 TYR A CA 1
ATOM 2287 C C . TYR A 1 296 ? -12.008 -37.643 12.896 1.00 97.75 296 TYR A C 1
ATOM 2289 O O . TYR A 1 296 ? -10.793 -37.455 12.947 1.00 97.75 296 TYR A O 1
ATOM 2297 N N . THR A 1 297 ? -12.632 -37.796 11.739 1.00 97.75 297 THR A N 1
ATOM 2298 C CA . THR A 1 297 ? -12.009 -37.690 10.426 1.00 97.75 297 THR A CA 1
ATOM 2299 C C . THR A 1 297 ? -12.866 -36.787 9.550 1.00 97.75 297 THR A C 1
ATOM 2301 O O . THR A 1 297 ? -14.067 -37.024 9.395 1.00 97.75 297 THR A O 1
ATOM 2304 N N . LEU A 1 298 ? -12.240 -35.754 8.995 1.00 98.12 298 LEU A N 1
ATOM 2305 C CA . LEU A 1 298 ? -12.844 -34.727 8.157 1.00 98.12 298 LEU A CA 1
ATOM 2306 C C . LEU A 1 298 ? -12.449 -34.971 6.700 1.00 98.12 298 LEU A C 1
ATOM 2308 O O . LEU A 1 298 ? -11.286 -35.232 6.396 1.00 98.12 298 LEU A O 1
ATOM 2312 N N . SER A 1 299 ? -13.414 -34.874 5.791 1.00 97.25 299 SER A N 1
ATOM 2313 C CA . SER A 1 299 ? -13.196 -34.982 4.343 1.00 97.25 299 SER A CA 1
ATOM 2314 C C . SER A 1 299 ? -14.202 -34.112 3.596 1.00 97.25 299 SER A C 1
ATOM 2316 O O . SER A 1 299 ? -15.359 -34.056 4.004 1.00 97.25 299 SER A O 1
ATOM 2318 N N . ALA A 1 300 ? -13.805 -33.469 2.499 1.00 97.38 300 ALA A N 1
ATOM 2319 C CA . ALA A 1 300 ? -14.707 -32.644 1.693 1.00 97.38 300 ALA A CA 1
ATOM 2320 C C . ALA A 1 300 ? -15.035 -33.271 0.329 1.00 97.38 300 ALA A C 1
ATOM 2322 O O . ALA A 1 300 ? -14.241 -34.031 -0.229 1.00 97.38 300 ALA A O 1
ATOM 2323 N N . SER A 1 301 ? -16.210 -32.948 -0.223 1.00 95.75 301 SER A N 1
ATOM 2324 C CA . SER A 1 301 ? -16.606 -33.330 -1.591 1.00 95.75 301 SER A CA 1
ATOM 2325 C C . SER A 1 301 ? -16.253 -32.302 -2.670 1.00 95.75 301 SER A C 1
ATOM 2327 O O . SER A 1 301 ? -16.366 -32.613 -3.852 1.00 95.75 301 SER A O 1
ATOM 2329 N N . SER A 1 302 ? -15.848 -31.096 -2.281 1.00 95.44 302 SER A N 1
ATOM 2330 C CA . SER A 1 302 ? -15.500 -29.984 -3.173 1.00 95.44 302 SER A CA 1
ATOM 2331 C C . SER A 1 302 ? -14.328 -29.191 -2.593 1.00 95.44 302 SER A C 1
ATOM 2333 O O . SER A 1 302 ? -14.150 -29.203 -1.371 1.00 95.44 302 SER A O 1
ATOM 2335 N N . PRO A 1 303 ? -13.512 -28.518 -3.420 1.00 95.50 303 PRO A N 1
ATOM 2336 C CA . PRO A 1 303 ? -12.478 -27.645 -2.891 1.00 95.50 303 PRO A CA 1
ATOM 2337 C C . PRO A 1 303 ? -13.128 -26.419 -2.235 1.00 95.50 303 PRO A C 1
ATOM 2339 O O . PRO A 1 303 ? -14.207 -25.996 -2.648 1.00 95.50 303 PRO A O 1
ATOM 2342 N N . GLY A 1 304 ? -12.494 -25.876 -1.204 1.00 94.69 304 GLY A N 1
ATOM 2343 C CA . GLY A 1 304 ? -12.984 -24.725 -0.455 1.00 94.69 304 GLY A CA 1
ATOM 2344 C C . GLY A 1 304 ? -12.518 -24.742 0.993 1.00 94.69 304 GLY A C 1
ATOM 2345 O O . GLY A 1 304 ? -11.897 -25.705 1.453 1.00 94.69 304 GLY A O 1
ATOM 2346 N N . THR A 1 305 ? -12.847 -23.674 1.709 1.00 95.25 305 THR A N 1
ATOM 2347 C CA . THR A 1 305 ? -12.681 -23.610 3.157 1.00 95.25 305 THR A CA 1
ATOM 2348 C C . THR A 1 305 ? -13.993 -23.947 3.860 1.00 95.25 305 THR A C 1
ATOM 2350 O O . THR A 1 305 ? -15.083 -23.728 3.325 1.00 95.25 305 THR A O 1
ATOM 2353 N N . TYR A 1 306 ? -13.891 -24.549 5.041 1.00 96.19 306 TYR A N 1
ATOM 2354 C CA . TYR A 1 306 ? -15.029 -25.069 5.785 1.00 96.19 306 TYR A CA 1
ATOM 2355 C C . TYR A 1 306 ? -14.874 -24.783 7.269 1.00 96.19 306 TYR A C 1
ATOM 2357 O O . TYR A 1 306 ? -13.889 -25.195 7.883 1.00 96.19 306 TYR A O 1
ATOM 2365 N N . ASN A 1 307 ? -15.892 -24.153 7.851 1.00 96.50 307 ASN A N 1
ATOM 2366 C CA . ASN A 1 307 ? -15.965 -23.967 9.292 1.00 96.50 307 ASN A CA 1
ATOM 2367 C C . ASN A 1 307 ? -16.232 -25.299 9.996 1.00 96.50 307 ASN A C 1
ATOM 2369 O O . ASN A 1 307 ? -17.032 -26.118 9.526 1.00 96.50 307 ASN A O 1
ATOM 2373 N N . VAL A 1 308 ? -15.572 -25.483 11.133 1.00 97.50 308 VAL A N 1
ATOM 2374 C CA . VAL A 1 308 ? -15.735 -26.610 12.046 1.00 97.50 308 VAL A CA 1
ATOM 2375 C C . VAL A 1 308 ? -16.062 -26.039 13.419 1.00 97.50 308 VAL A C 1
ATOM 2377 O O . VAL A 1 308 ? -15.223 -25.391 14.046 1.00 97.50 308 VAL A O 1
ATOM 2380 N N . ASP A 1 309 ? -17.289 -26.271 13.869 1.00 97.31 309 ASP A N 1
ATOM 2381 C CA . ASP A 1 309 ? -17.780 -25.852 15.177 1.00 97.31 309 ASP A CA 1
ATOM 2382 C C . ASP A 1 309 ? -17.521 -26.970 16.201 1.00 97.31 309 ASP A C 1
ATOM 2384 O O . ASP A 1 309 ? -17.839 -28.139 15.962 1.00 97.31 309 ASP A O 1
ATOM 2388 N N . ILE A 1 310 ? -16.924 -26.624 17.343 1.00 96.88 310 ILE A N 1
ATOM 2389 C CA . ILE A 1 310 ? -16.526 -27.542 18.419 1.00 96.88 310 ILE A CA 1
ATOM 2390 C C . ILE A 1 310 ? -17.015 -26.952 19.744 1.00 96.88 310 ILE A C 1
ATOM 2392 O O . ILE A 1 310 ? -16.314 -26.183 20.401 1.00 96.88 310 ILE A O 1
ATOM 2396 N N . GLY A 1 311 ? -18.238 -27.308 20.139 1.00 94.88 311 GLY A N 1
ATOM 2397 C CA . GLY A 1 311 ? -18.897 -26.684 21.289 1.00 94.88 311 GLY A CA 1
ATOM 2398 C C . GLY A 1 311 ? -19.163 -25.206 21.011 1.00 94.88 311 GLY A C 1
ATOM 2399 O O . GLY A 1 311 ? -19.747 -24.883 19.981 1.00 94.88 311 GLY A O 1
ATOM 2400 N N . ASP A 1 312 ? -18.686 -24.331 21.895 1.00 94.00 312 ASP A N 1
ATOM 2401 C CA . ASP A 1 312 ? -18.816 -22.870 21.776 1.00 94.00 312 ASP A CA 1
ATOM 2402 C C . ASP A 1 312 ? -17.619 -22.221 21.044 1.00 94.00 312 ASP A C 1
ATOM 2404 O O . ASP A 1 312 ? -17.329 -21.031 21.197 1.00 94.00 312 ASP A O 1
ATOM 2408 N N . SER A 1 313 ? -16.894 -23.016 20.256 1.00 96.69 313 SER A N 1
ATOM 2409 C CA . SER A 1 313 ? -15.701 -22.594 19.523 1.00 96.69 313 SER A CA 1
ATOM 2410 C C . SER A 1 313 ? -15.812 -22.907 18.037 1.00 96.69 313 SER A C 1
ATOM 2412 O O . SER A 1 313 ? -16.478 -23.867 17.648 1.00 96.69 313 SER A O 1
ATOM 2414 N N . ARG A 1 314 ? -15.105 -22.140 17.203 1.00 96.25 314 ARG A N 1
ATOM 2415 C CA . ARG A 1 314 ? -15.044 -22.338 15.747 1.00 96.25 314 ARG A CA 1
ATOM 2416 C C . ARG A 1 314 ? -13.617 -22.257 15.228 1.00 96.25 314 ARG A C 1
ATOM 2418 O O . ARG A 1 314 ? -12.817 -21.447 15.683 1.00 96.25 314 ARG A O 1
ATOM 2425 N N . THR A 1 315 ? -13.326 -23.079 14.231 1.00 97.25 315 THR A N 1
ATOM 2426 C CA . THR A 1 315 ? -12.118 -23.020 13.400 1.00 97.25 315 THR A CA 1
ATOM 2427 C C . THR A 1 315 ? -12.491 -23.216 11.927 1.00 97.25 315 THR A C 1
ATOM 2429 O O . THR A 1 315 ? -13.646 -23.496 11.609 1.00 97.25 315 THR A O 1
ATOM 2432 N N . GLU A 1 316 ? -11.526 -23.078 11.022 1.00 96.25 316 GLU A N 1
ATOM 2433 C CA . GLU A 1 316 ? -11.674 -23.326 9.593 1.00 96.25 316 GLU A CA 1
ATOM 2434 C C . GLU A 1 316 ? -10.589 -24.291 9.093 1.00 96.25 316 GLU A C 1
ATOM 2436 O O . GLU A 1 316 ? -9.409 -24.152 9.427 1.00 96.25 316 GLU A O 1
ATOM 2441 N N . VAL A 1 317 ? -10.987 -25.242 8.245 1.00 97.81 317 VAL A N 1
ATOM 2442 C CA . VAL A 1 317 ? -10.087 -26.133 7.496 1.00 97.81 317 VAL A CA 1
ATOM 2443 C C . VAL A 1 317 ? -10.252 -25.928 5.991 1.00 97.81 317 VAL A C 1
ATOM 2445 O O . VAL A 1 317 ? -11.345 -25.618 5.518 1.00 97.81 317 VAL A O 1
ATOM 2448 N N . SER A 1 318 ? -9.190 -26.141 5.216 1.00 97.31 318 SER A N 1
ATOM 2449 C CA . SER A 1 318 ? -9.213 -26.043 3.752 1.00 97.31 318 SER A CA 1
ATOM 2450 C C . SER A 1 318 ? -9.071 -27.410 3.092 1.00 97.31 318 SER A C 1
ATOM 2452 O O . SER A 1 318 ? -8.240 -28.229 3.484 1.00 97.31 318 SER A O 1
ATOM 2454 N N . PHE A 1 319 ? -9.866 -27.654 2.052 1.00 97.56 319 PHE A N 1
ATOM 2455 C CA . PHE A 1 319 ? -9.620 -28.740 1.114 1.00 97.56 319 PHE A CA 1
ATOM 2456 C C . PHE A 1 319 ? -9.374 -28.172 -0.276 1.00 97.56 319 PHE A C 1
ATOM 2458 O O . PHE A 1 319 ? -10.165 -27.374 -0.771 1.00 97.56 319 PHE A O 1
ATOM 2465 N N . HIS A 1 320 ? -8.305 -28.599 -0.939 1.00 95.50 320 HIS A N 1
ATOM 2466 C CA . HIS A 1 320 ? -7.903 -28.041 -2.231 1.00 95.50 320 HIS A CA 1
ATOM 2467 C C . HIS A 1 320 ? -7.682 -29.123 -3.291 1.00 95.50 320 HIS A C 1
ATOM 2469 O O . HIS A 1 320 ? -7.597 -30.318 -3.005 1.00 95.50 320 HIS A O 1
ATOM 2475 N N . LEU A 1 321 ? -7.613 -28.712 -4.557 1.00 95.56 321 LEU A N 1
ATOM 2476 C CA . LEU A 1 321 ? -7.233 -29.616 -5.640 1.00 95.56 321 LEU A CA 1
ATOM 2477 C C . LEU A 1 321 ? -5.735 -29.976 -5.534 1.00 95.56 321 LEU A C 1
ATOM 2479 O O . LEU A 1 321 ? -4.956 -29.200 -4.972 1.00 95.56 321 LEU A O 1
ATOM 2483 N N . PRO A 1 322 ? -5.299 -31.130 -6.072 1.00 92.69 322 PRO A N 1
ATOM 2484 C CA . PRO A 1 322 ? -3.879 -31.463 -6.156 1.00 92.69 322 PRO A CA 1
ATOM 2485 C C . PRO A 1 322 ? -3.085 -30.391 -6.914 1.00 92.69 322 PRO A C 1
ATOM 2487 O O . PRO A 1 322 ? -3.596 -29.825 -7.882 1.00 92.69 322 PRO A O 1
ATOM 2490 N N . LEU A 1 323 ? -1.825 -30.171 -6.522 1.00 92.00 323 LEU A N 1
ATOM 2491 C CA . LEU A 1 323 ? -0.962 -29.115 -7.070 1.00 92.00 323 LEU A CA 1
ATOM 2492 C C . LEU A 1 323 ? -0.916 -29.109 -8.606 1.00 92.00 323 LEU A C 1
ATOM 2494 O O . LEU A 1 323 ? -1.143 -28.065 -9.207 1.00 92.00 323 LEU A O 1
ATOM 2498 N N . GLU A 1 324 ? -0.697 -30.268 -9.240 1.00 95.19 324 GLU A N 1
ATOM 2499 C CA . GLU A 1 324 ? -0.701 -30.397 -10.709 1.00 95.19 324 GLU A CA 1
ATOM 2500 C C . GLU A 1 324 ? -1.986 -29.827 -11.323 1.00 95.19 324 GLU A C 1
ATOM 2502 O O . GLU A 1 324 ? -1.939 -29.090 -12.304 1.00 95.19 324 GLU A O 1
ATOM 2507 N N . THR A 1 325 ? -3.141 -30.158 -10.740 1.00 95.44 325 THR A N 1
ATOM 2508 C CA . THR A 1 325 ? -4.435 -29.711 -11.264 1.00 95.44 325 THR A CA 1
ATOM 2509 C C . THR A 1 325 ? -4.595 -28.209 -11.072 1.00 95.44 325 THR A C 1
ATOM 2511 O O . THR A 1 325 ? -4.937 -27.529 -12.029 1.00 95.44 325 THR A O 1
ATOM 2514 N N . VAL A 1 326 ? -4.279 -27.675 -9.887 1.00 95.06 326 VAL A N 1
ATOM 2515 C CA . VAL A 1 326 ? -4.341 -26.224 -9.626 1.00 95.06 326 VAL A CA 1
ATOM 2516 C C . VAL A 1 326 ? -3.461 -25.453 -10.610 1.00 95.06 326 VAL A C 1
ATOM 2518 O O . VAL A 1 326 ? -3.925 -24.497 -11.226 1.00 95.06 326 VAL A O 1
ATOM 2521 N N . VAL A 1 327 ? -2.213 -25.890 -10.802 1.00 96.56 327 VAL A N 1
ATOM 2522 C CA . VAL A 1 327 ? -1.264 -25.231 -11.710 1.00 96.56 327 VAL A CA 1
ATOM 2523 C C . VAL A 1 327 ? -1.726 -25.330 -13.163 1.00 96.56 327 VAL A C 1
ATOM 2525 O O . VAL A 1 327 ? -1.664 -24.334 -13.879 1.00 96.56 327 VAL A O 1
ATOM 2528 N N . ARG A 1 328 ? -2.228 -26.491 -13.604 1.00 97.19 328 ARG A N 1
ATOM 2529 C CA . ARG A 1 328 ? -2.758 -26.674 -14.963 1.00 97.19 328 ARG A CA 1
ATOM 2530 C C . ARG A 1 328 ? -3.956 -25.764 -15.237 1.00 97.19 328 ARG A C 1
ATOM 2532 O O . ARG A 1 328 ? -3.948 -25.056 -16.240 1.00 97.19 328 ARG A O 1
ATOM 2539 N N . GLU A 1 329 ? -4.955 -25.747 -14.355 1.00 96.12 329 GLU A N 1
ATOM 2540 C CA . GLU A 1 329 ? -6.136 -24.884 -14.511 1.00 96.12 329 GLU A CA 1
ATOM 2541 C C . GLU A 1 329 ? -5.738 -23.400 -14.487 1.00 96.12 329 GLU A C 1
ATOM 2543 O O . GLU A 1 329 ? -6.181 -22.614 -15.325 1.00 96.12 329 GLU A O 1
ATOM 2548 N N . ARG A 1 330 ? -4.816 -23.017 -13.593 1.00 96.62 330 ARG A N 1
ATOM 2549 C CA . ARG A 1 330 ? -4.278 -21.655 -13.536 1.00 96.62 330 ARG A CA 1
ATOM 2550 C C . ARG A 1 330 ? -3.533 -21.274 -14.817 1.00 96.62 330 ARG A C 1
ATOM 2552 O O . ARG A 1 330 ? -3.703 -20.160 -15.302 1.00 96.62 330 ARG A O 1
ATOM 2559 N N . ALA A 1 331 ? -2.736 -22.181 -15.379 1.00 97.12 331 ALA A N 1
ATOM 2560 C CA . ALA A 1 331 ? -2.027 -21.971 -16.638 1.00 97.12 331 ALA A CA 1
ATOM 2561 C C . ALA A 1 331 ? -2.995 -21.741 -17.807 1.00 97.12 331 ALA A C 1
ATOM 2563 O O . ALA A 1 331 ? -2.815 -20.788 -18.567 1.00 97.12 331 ALA A O 1
ATOM 2564 N N . HIS A 1 332 ? -4.049 -22.555 -17.917 1.00 97.31 332 HIS A N 1
ATOM 2565 C CA . HIS A 1 332 ? -5.106 -22.347 -18.909 1.00 97.31 332 HIS A CA 1
ATOM 2566 C C . HIS A 1 332 ? -5.790 -20.990 -18.732 1.00 97.31 332 HIS A C 1
ATOM 2568 O O . HIS A 1 332 ? -5.888 -20.232 -19.696 1.00 97.31 332 HIS A O 1
ATOM 2574 N N . TYR A 1 333 ? -6.150 -20.638 -17.498 1.00 96.62 333 TYR A N 1
ATOM 2575 C CA . TYR A 1 333 ? -6.769 -19.355 -17.183 1.00 96.62 333 TYR A CA 1
ATOM 2576 C C . TYR A 1 333 ? -5.891 -18.157 -17.585 1.00 96.62 333 TYR A C 1
ATOM 2578 O O . TYR A 1 333 ? -6.379 -17.205 -18.191 1.00 96.62 333 TYR A O 1
ATOM 2586 N N . MET A 1 334 ? -4.583 -18.198 -17.297 1.00 96.25 334 MET A N 1
ATOM 2587 C CA . MET A 1 334 ? -3.652 -17.129 -17.690 1.00 96.25 334 MET A CA 1
ATOM 2588 C C . MET A 1 334 ? -3.569 -16.973 -19.212 1.00 96.25 334 MET A C 1
ATOM 2590 O O . MET A 1 334 ? -3.570 -15.853 -19.723 1.00 96.25 334 MET A O 1
ATOM 2594 N N . LEU A 1 335 ? -3.506 -18.090 -19.941 1.00 95.62 335 LEU A N 1
ATOM 2595 C CA . LEU A 1 335 ? -3.453 -18.089 -21.403 1.00 95.62 335 LEU A CA 1
ATOM 2596 C C . LEU A 1 335 ? -4.753 -17.571 -22.030 1.00 95.62 335 LEU A C 1
ATOM 2598 O O . LEU A 1 335 ? -4.699 -16.937 -23.088 1.00 95.62 335 LEU A O 1
ATOM 2602 N N . GLU A 1 336 ? -5.898 -17.840 -21.409 1.00 94.81 336 GLU A N 1
ATOM 2603 C CA . GLU A 1 336 ? -7.212 -17.460 -21.925 1.00 94.81 336 GLU A CA 1
ATOM 2604 C C . GLU A 1 336 ? -7.584 -16.010 -21.599 1.00 94.81 336 GLU A C 1
ATOM 2606 O O . GLU A 1 336 ? -8.041 -15.292 -22.487 1.00 94.81 336 GLU A O 1
ATOM 2611 N N . HIS A 1 337 ? -7.352 -15.563 -20.363 1.00 94.50 337 HIS A N 1
ATOM 2612 C CA . HIS A 1 337 ? -7.939 -14.317 -19.859 1.00 94.50 337 HIS A CA 1
ATOM 2613 C C . HIS A 1 337 ? -6.929 -13.212 -19.549 1.00 94.50 337 HIS A C 1
ATOM 2615 O O . HIS A 1 337 ? -7.303 -12.047 -19.530 1.00 94.50 337 HIS A O 1
ATOM 2621 N N . GLN A 1 338 ? -5.653 -13.530 -19.316 1.00 95.19 338 GLN A N 1
ATOM 2622 C CA . GLN A 1 338 ? -4.687 -12.548 -18.797 1.00 95.19 338 GLN A CA 1
ATOM 2623 C C . GLN A 1 338 ? -3.662 -12.071 -19.819 1.00 95.19 338 GLN A C 1
ATOM 2625 O O . GLN A 1 338 ? -2.540 -11.711 -19.462 1.00 95.19 338 GLN A O 1
ATOM 2630 N N . ARG A 1 339 ? -4.050 -12.062 -21.094 1.00 93.56 339 ARG A N 1
ATOM 2631 C CA . ARG A 1 339 ? -3.264 -11.478 -22.180 1.00 93.56 339 ARG A CA 1
ATOM 2632 C C . ARG A 1 339 ? -4.062 -10.341 -22.814 1.00 93.56 339 ARG A C 1
ATOM 2634 O O . ARG A 1 339 ? -5.203 -10.581 -23.206 1.00 93.56 339 ARG A O 1
ATOM 2641 N N . PRO A 1 340 ? -3.487 -9.138 -22.954 1.00 91.81 340 PRO A N 1
ATOM 2642 C CA . PRO A 1 340 ? -4.199 -7.980 -23.471 1.00 91.81 340 PRO A CA 1
ATOM 2643 C C . PRO A 1 340 ? -4.246 -8.013 -25.000 1.00 91.81 340 PRO A C 1
ATOM 2645 O O . PRO A 1 340 ? -3.482 -7.333 -25.692 1.00 91.81 340 PRO A O 1
ATOM 2648 N N . VAL A 1 341 ? -5.129 -8.854 -25.541 1.00 88.31 341 VAL A N 1
ATOM 2649 C CA . VAL A 1 341 ? -5.293 -9.097 -26.985 1.00 88.31 341 VAL A CA 1
ATOM 2650 C C . VAL A 1 341 ? -5.652 -7.837 -27.780 1.00 88.31 341 VAL A C 1
ATOM 2652 O O . VAL A 1 341 ? -5.434 -7.786 -28.988 1.00 88.31 341 VAL A O 1
ATOM 2655 N N . GLU A 1 342 ? -6.179 -6.823 -27.104 1.00 87.44 342 GLU A N 1
ATOM 2656 C CA . GLU A 1 342 ? -6.529 -5.503 -27.614 1.00 87.44 342 GLU A CA 1
ATOM 2657 C C . GLU A 1 342 ? -5.318 -4.611 -27.932 1.00 87.44 342 GLU A C 1
ATOM 2659 O O . GLU A 1 342 ? -5.461 -3.637 -28.674 1.00 87.44 342 GLU A O 1
ATOM 2664 N N . ARG A 1 343 ? -4.123 -4.919 -27.407 1.00 90.88 343 ARG A N 1
ATOM 2665 C CA . ARG A 1 343 ? -2.899 -4.157 -27.708 1.00 90.88 343 ARG A CA 1
ATOM 2666 C C . ARG A 1 343 ? -2.298 -4.588 -29.050 1.00 90.88 343 ARG A C 1
ATOM 2668 O O . ARG A 1 343 ? -2.541 -5.679 -29.560 1.00 90.88 343 ARG A O 1
ATOM 2675 N N . SER A 1 344 ? -1.481 -3.731 -29.655 1.00 90.94 344 SER A N 1
ATOM 2676 C CA . SER A 1 344 ? -0.676 -4.121 -30.819 1.00 90.94 344 SER A CA 1
ATOM 2677 C C . SER A 1 344 ? 0.526 -4.960 -30.387 1.00 90.94 344 SER A C 1
ATOM 2679 O O . SER A 1 344 ? 1.084 -4.732 -29.315 1.00 90.94 344 SER A O 1
ATOM 2681 N N . ALA A 1 345 ? 0.978 -5.886 -31.234 1.00 91.50 345 ALA A N 1
ATOM 2682 C CA . ALA A 1 345 ? 2.241 -6.587 -31.003 1.00 91.50 345 ALA A CA 1
ATOM 2683 C C . ALA A 1 345 ? 3.426 -5.593 -30.900 1.00 91.50 345 ALA A C 1
ATOM 2685 O O . ALA A 1 345 ? 3.414 -4.581 -31.609 1.00 91.50 345 ALA A O 1
ATOM 2686 N N . PRO A 1 346 ? 4.429 -5.852 -30.035 1.00 92.75 346 PRO A N 1
ATOM 2687 C CA . PRO A 1 346 ? 4.556 -7.035 -29.173 1.00 92.75 346 PRO A CA 1
ATOM 2688 C C . PRO A 1 346 ? 3.777 -6.938 -27.846 1.00 92.75 346 PRO A C 1
ATOM 2690 O O . PRO A 1 346 ? 3.691 -7.914 -27.110 1.00 92.75 346 PRO A O 1
ATOM 2693 N N . LEU A 1 347 ? 3.157 -5.797 -27.539 1.00 92.81 347 LEU A N 1
ATOM 2694 C CA . LEU A 1 347 ? 2.521 -5.524 -26.243 1.00 92.81 347 LEU A CA 1
ATOM 2695 C C . LEU A 1 347 ? 1.326 -6.437 -25.908 1.00 92.81 347 LEU A C 1
ATOM 2697 O O . LEU A 1 347 ? 0.976 -6.586 -24.742 1.00 92.81 347 LEU A O 1
ATOM 2701 N N . ASN A 1 348 ? 0.701 -7.069 -26.904 1.00 93.31 348 ASN A N 1
ATOM 2702 C CA . ASN A 1 348 ? -0.360 -8.062 -26.686 1.00 93.31 348 ASN A CA 1
ATOM 2703 C C . ASN A 1 348 ? 0.130 -9.416 -26.158 1.00 93.31 348 ASN A C 1
ATOM 2705 O O . ASN A 1 348 ? -0.687 -10.277 -25.829 1.00 93.31 348 ASN A O 1
ATOM 2709 N N . ALA A 1 349 ? 1.447 -9.623 -26.104 1.00 95.81 349 ALA A N 1
ATOM 2710 C CA . ALA A 1 349 ? 2.056 -10.815 -25.531 1.00 95.81 349 ALA A CA 1
ATOM 2711 C C . ALA A 1 349 ? 2.345 -10.681 -24.028 1.00 95.81 349 ALA A C 1
ATOM 2713 O O . ALA A 1 349 ? 2.761 -11.659 -23.410 1.00 95.81 349 ALA A O 1
ATOM 2714 N N . ALA A 1 350 ? 2.122 -9.499 -23.450 1.00 95.25 350 ALA A N 1
ATOM 2715 C CA . ALA A 1 350 ? 2.214 -9.266 -22.018 1.00 95.25 350 ALA A CA 1
ATOM 2716 C C . ALA A 1 350 ? 1.254 -10.159 -21.213 1.00 95.25 350 ALA A C 1
ATOM 2718 O O . ALA A 1 350 ? 0.207 -10.580 -21.710 1.00 95.25 350 ALA A O 1
ATOM 2719 N N . PHE A 1 351 ? 1.591 -10.382 -19.942 1.00 95.12 351 PHE A N 1
ATOM 2720 C CA . PHE A 1 351 ? 0.663 -10.917 -18.949 1.00 95.12 351 PHE A CA 1
ATOM 2721 C C . PHE A 1 351 ? 0.259 -9.802 -17.990 1.00 95.12 351 PHE A C 1
ATOM 2723 O O . PHE A 1 351 ? 1.120 -9.077 -17.497 1.00 95.12 351 PHE A O 1
ATOM 2730 N N . VAL A 1 352 ? -1.043 -9.651 -17.754 1.00 92.69 352 VAL A N 1
ATOM 2731 C CA . VAL A 1 352 ? -1.601 -8.507 -17.017 1.00 92.69 352 VAL A CA 1
ATOM 2732 C C . VAL A 1 352 ? -2.567 -8.936 -15.918 1.00 92.69 352 VAL A C 1
ATOM 2734 O O . VAL A 1 352 ? -3.123 -10.040 -15.936 1.00 92.69 352 VAL A O 1
ATOM 2737 N N . ALA A 1 353 ? -2.783 -8.043 -14.953 1.00 88.81 353 ALA A N 1
ATOM 2738 C CA . ALA A 1 353 ? -3.885 -8.176 -14.013 1.00 88.81 353 ALA A CA 1
ATOM 2739 C C . ALA A 1 353 ? -5.233 -8.133 -14.756 1.00 88.81 353 ALA A C 1
ATOM 2741 O O . ALA A 1 353 ? -5.345 -7.581 -15.856 1.00 88.81 353 ALA A O 1
ATOM 2742 N N . ILE A 1 354 ? -6.254 -8.735 -14.152 1.00 86.81 354 ILE A N 1
ATOM 2743 C CA . ILE A 1 354 ? -7.624 -8.697 -14.659 1.00 86.81 354 ILE A CA 1
ATOM 2744 C C . ILE A 1 354 ? -8.592 -8.405 -13.520 1.00 86.81 354 ILE A C 1
ATOM 2746 O O . ILE A 1 354 ? -8.342 -8.775 -12.373 1.00 86.81 354 ILE A O 1
ATOM 2750 N N . ASP A 1 355 ? -9.718 -7.806 -13.866 1.00 82.75 355 ASP A N 1
ATOM 2751 C CA . ASP A 1 355 ? -10.912 -7.827 -13.034 1.00 82.75 355 ASP A CA 1
ATOM 2752 C C . ASP A 1 355 ? -11.580 -9.203 -13.187 1.00 82.75 355 ASP A C 1
ATOM 2754 O O . ASP A 1 355 ? -12.005 -9.579 -14.280 1.00 82.75 355 ASP A O 1
ATOM 2758 N N . THR A 1 356 ? -11.633 -9.993 -12.114 1.00 81.06 356 THR A N 1
ATOM 2759 C CA . THR A 1 356 ? -12.159 -11.366 -12.168 1.00 81.06 356 THR A CA 1
ATOM 2760 C C . THR A 1 356 ? -13.678 -11.442 -12.303 1.00 81.06 356 THR A C 1
ATOM 2762 O O . THR A 1 356 ? -14.173 -12.491 -12.714 1.00 81.06 356 THR A O 1
ATOM 2765 N N . ASP A 1 357 ? -14.416 -10.366 -12.006 1.00 78.00 357 ASP A N 1
ATOM 2766 C CA . ASP A 1 357 ? -15.882 -10.352 -12.099 1.00 78.00 357 ASP A CA 1
ATOM 2767 C C . ASP A 1 357 ? -16.350 -10.285 -13.556 1.00 78.00 357 ASP A C 1
ATOM 2769 O O . ASP A 1 357 ? -17.355 -10.890 -13.935 1.00 78.00 357 ASP A O 1
ATOM 2773 N N . ASN A 1 358 ? -15.614 -9.545 -14.389 1.00 82.31 358 ASN A N 1
ATOM 2774 C CA . ASN A 1 358 ? -15.968 -9.299 -15.790 1.00 82.31 358 ASN A CA 1
ATOM 2775 C C . ASN A 1 358 ? -14.884 -9.729 -16.795 1.00 82.31 358 ASN A C 1
ATOM 2777 O O . ASN A 1 358 ? -15.101 -9.620 -18.002 1.00 82.31 358 ASN A O 1
ATOM 2781 N N . LEU A 1 359 ? -13.758 -10.260 -16.308 1.00 84.00 359 LEU A N 1
ATOM 2782 C CA . LEU A 1 359 ? -12.606 -10.736 -17.082 1.00 84.00 359 LEU A CA 1
ATOM 2783 C C . LEU A 1 359 ? -11.922 -9.646 -17.925 1.00 84.00 359 LEU A C 1
ATOM 2785 O O . LEU A 1 359 ? -11.304 -9.949 -18.946 1.00 84.00 359 LEU A O 1
ATOM 2789 N N . THR A 1 360 ? -12.019 -8.379 -17.514 1.00 84.38 360 THR A N 1
ATOM 2790 C CA . THR A 1 360 ? -11.381 -7.262 -18.225 1.00 84.38 360 THR A CA 1
ATOM 2791 C C . THR A 1 360 ? -9.899 -7.173 -17.879 1.00 84.38 360 THR A C 1
ATOM 2793 O O . THR A 1 360 ? -9.522 -7.157 -16.709 1.00 84.38 360 THR A O 1
ATOM 2796 N N . THR A 1 361 ? -9.054 -7.061 -18.901 1.00 87.12 361 THR A N 1
ATOM 2797 C CA . THR A 1 361 ? -7.608 -6.838 -18.790 1.00 87.12 361 THR A CA 1
ATOM 2798 C C . THR A 1 361 ? -7.273 -5.422 -18.333 1.00 87.12 361 THR A C 1
ATOM 2800 O O . THR A 1 361 ? -7.807 -4.427 -18.823 1.00 87.12 361 THR A O 1
ATOM 2803 N N . ILE A 1 362 ? -6.329 -5.321 -17.400 1.00 82.44 362 ILE A N 1
ATOM 2804 C CA . ILE A 1 362 ? -5.819 -4.052 -16.880 1.00 82.44 362 ILE A CA 1
ATOM 2805 C C . ILE A 1 362 ? -4.534 -3.718 -17.648 1.00 82.44 362 ILE A C 1
ATOM 2807 O O . ILE A 1 362 ? -3.478 -4.288 -17.395 1.00 82.44 362 ILE A O 1
ATOM 2811 N N . VAL A 1 363 ? -4.630 -2.822 -18.636 1.00 68.31 363 VAL A N 1
ATOM 2812 C CA . VAL A 1 363 ? -3.543 -2.540 -19.605 1.00 68.31 363 VAL A CA 1
ATOM 2813 C C . VAL A 1 363 ? -2.782 -1.239 -19.396 1.00 68.31 363 VAL A C 1
ATOM 2815 O O . VAL A 1 363 ? -1.741 -1.028 -20.014 1.00 68.31 363 VAL A O 1
ATOM 2818 N N . SER A 1 364 ? -3.311 -0.348 -18.567 1.00 59.84 364 SER A N 1
ATOM 2819 C CA . SER A 1 364 ? -2.686 0.923 -18.225 1.00 59.84 364 SER A CA 1
ATOM 2820 C C . SER A 1 364 ? -3.019 1.215 -16.777 1.00 59.84 364 SER A C 1
ATOM 2822 O O . SER A 1 364 ? -4.171 1.497 -16.444 1.00 59.84 364 SER A O 1
ATOM 2824 N N . SER A 1 365 ? -2.020 1.108 -15.912 1.00 50.06 365 SER A N 1
ATOM 2825 C CA . SER A 1 365 ? -2.151 1.520 -14.529 1.00 50.06 365 SER A CA 1
ATOM 2826 C C . SER A 1 365 ? -1.378 2.816 -14.330 1.00 50.06 365 SER A C 1
ATOM 2828 O O . SER A 1 365 ? -0.215 2.944 -14.691 1.00 50.06 365 SER A O 1
ATOM 2830 N N . THR A 1 366 ? -2.034 3.797 -13.717 1.00 53.66 366 THR A N 1
ATOM 2831 C CA . THR A 1 366 ? -1.373 4.972 -13.128 1.00 53.66 366 THR A CA 1
ATOM 2832 C C . THR A 1 366 ? -0.570 4.609 -11.871 1.00 53.66 366 THR A C 1
ATOM 2834 O O . THR A 1 366 ? -0.105 5.499 -11.170 1.00 53.66 366 THR A O 1
ATOM 2837 N N . TRP A 1 367 ? -0.478 3.314 -11.551 1.00 62.19 367 TRP A N 1
ATOM 2838 C CA . TRP A 1 367 ? 0.263 2.747 -10.436 1.00 62.19 367 TRP A CA 1
ATOM 2839 C C . TRP A 1 367 ? 1.105 1.575 -10.951 1.00 62.19 367 TRP A C 1
ATOM 2841 O O . TRP A 1 367 ? 0.565 0.603 -11.484 1.00 62.19 367 TRP A O 1
ATOM 2851 N N . ASP A 1 368 ? 2.422 1.685 -10.803 1.00 67.75 368 ASP A N 1
ATOM 2852 C CA . ASP A 1 368 ? 3.411 0.745 -11.339 1.00 67.75 368 ASP A CA 1
ATOM 2853 C C . ASP A 1 368 ? 3.174 -0.717 -10.905 1.00 67.75 368 ASP A C 1
ATOM 2855 O O . ASP A 1 368 ? 3.442 -1.634 -11.682 1.00 67.75 368 ASP A O 1
ATOM 2859 N N . ASP A 1 369 ? 2.572 -0.958 -9.732 1.00 74.88 369 ASP A N 1
ATOM 2860 C CA . ASP A 1 369 ? 2.331 -2.312 -9.200 1.00 74.88 369 ASP A CA 1
ATOM 2861 C C . ASP A 1 369 ? 1.187 -3.069 -9.887 1.00 74.88 369 ASP A C 1
ATOM 2863 O O . ASP A 1 369 ? 0.975 -4.246 -9.597 1.00 74.88 369 ASP A O 1
ATOM 2867 N N . TRP A 1 370 ? 0.478 -2.440 -10.831 1.00 76.88 370 TRP A N 1
ATOM 2868 C CA . TRP A 1 370 ? -0.481 -3.083 -11.751 1.00 76.88 370 TRP A CA 1
ATOM 2869 C C . TRP A 1 370 ? 0.019 -3.183 -13.195 1.00 76.88 370 TRP A C 1
ATOM 2871 O O . TRP A 1 370 ? -0.725 -3.599 -14.086 1.00 76.88 370 TRP A O 1
ATOM 2881 N N . GLY A 1 371 ? 1.286 -2.836 -13.422 1.00 81.94 371 GLY A N 1
ATOM 2882 C CA . GLY A 1 371 ? 1.913 -2.905 -14.730 1.00 81.94 371 GLY A CA 1
ATOM 2883 C C . GLY A 1 371 ? 2.052 -4.328 -15.284 1.00 81.94 371 GLY A C 1
ATOM 2884 O O . GLY A 1 371 ? 1.879 -5.341 -14.598 1.00 81.94 371 GLY A O 1
ATOM 2885 N N . ASP A 1 372 ? 2.434 -4.389 -16.557 1.00 89.69 372 ASP A N 1
ATOM 2886 C CA . ASP A 1 372 ? 2.678 -5.611 -17.333 1.00 89.69 372 ASP A CA 1
ATOM 2887 C C . ASP A 1 372 ? 4.084 -6.224 -17.133 1.00 89.69 372 ASP A C 1
ATOM 2889 O O . ASP A 1 372 ? 4.488 -7.125 -17.874 1.00 89.69 372 ASP A O 1
ATOM 2893 N N . GLY A 1 373 ? 4.813 -5.753 -16.117 1.00 89.81 373 GLY A N 1
ATOM 2894 C CA . GLY A 1 373 ? 6.094 -6.283 -15.652 1.00 89.81 373 GLY A CA 1
ATOM 2895 C C . GLY A 1 373 ? 6.115 -6.504 -14.135 1.00 89.81 373 GLY A C 1
ATOM 2896 O O . GLY A 1 373 ? 5.096 -6.877 -13.547 1.00 89.81 373 GLY A O 1
ATOM 2897 N N . SER A 1 374 ? 7.281 -6.331 -13.512 1.00 89.44 374 SER A N 1
ATOM 2898 C CA . SER A 1 374 ? 7.538 -6.645 -12.099 1.00 89.44 374 SER A CA 1
ATOM 2899 C C . SER A 1 374 ? 6.957 -8.006 -11.691 1.00 89.44 374 SER A C 1
ATOM 2901 O O . SER A 1 374 ? 7.289 -9.014 -12.315 1.00 89.44 374 SER A O 1
ATOM 2903 N N . GLU A 1 375 ? 6.071 -8.089 -10.698 1.00 89.19 375 GLU A N 1
ATOM 2904 C CA . GLU A 1 375 ? 5.526 -9.357 -10.194 1.00 89.19 375 GLU A CA 1
ATOM 2905 C C . GLU A 1 375 ? 4.804 -10.170 -11.287 1.00 89.19 375 GLU A C 1
ATOM 2907 O O . GLU A 1 375 ? 4.732 -11.397 -11.203 1.00 89.19 375 GLU A O 1
ATOM 2912 N N . ARG A 1 376 ? 4.317 -9.538 -12.371 1.00 92.38 376 ARG A N 1
ATOM 2913 C CA . ARG A 1 376 ? 3.718 -10.259 -13.514 1.00 92.38 376 ARG A CA 1
ATOM 2914 C C . ARG A 1 376 ? 4.730 -11.109 -14.284 1.00 92.38 376 ARG A C 1
ATOM 2916 O O . ARG A 1 376 ? 4.299 -12.023 -14.984 1.00 92.38 376 ARG A O 1
ATOM 2923 N N . ILE A 1 377 ? 6.043 -10.920 -14.103 1.00 94.75 377 ILE A N 1
ATOM 2924 C CA . ILE A 1 377 ? 7.099 -11.825 -14.610 1.00 94.75 377 ILE A CA 1
ATOM 2925 C C . ILE A 1 377 ? 6.941 -13.246 -14.027 1.00 94.75 377 ILE A C 1
ATOM 2927 O O . ILE A 1 377 ? 7.320 -14.237 -14.663 1.00 94.75 377 ILE A O 1
ATOM 2931 N N . ALA A 1 378 ? 6.295 -13.393 -12.865 1.00 94.88 378 ALA A N 1
ATOM 2932 C CA . ALA A 1 378 ? 5.999 -14.700 -12.283 1.00 94.88 378 ALA A CA 1
ATOM 2933 C C . ALA A 1 378 ? 5.001 -15.522 -13.122 1.00 94.88 378 ALA A C 1
ATOM 2935 O O . ALA A 1 378 ? 5.052 -16.750 -13.109 1.00 94.88 378 ALA A O 1
ATOM 2936 N N . MET A 1 379 ? 4.117 -14.887 -13.899 1.00 97.19 379 MET A N 1
ATOM 2937 C CA . MET A 1 379 ? 3.120 -15.581 -14.727 1.00 97.19 379 MET A CA 1
ATOM 2938 C C . MET A 1 379 ? 3.733 -16.401 -15.881 1.00 97.19 379 MET A C 1
ATOM 2940 O O . MET A 1 379 ? 3.468 -17.605 -15.958 1.00 97.19 379 MET A O 1
ATOM 2944 N N . PRO A 1 380 ? 4.573 -15.830 -16.768 1.00 97.19 380 PRO A N 1
ATOM 2945 C CA . PRO A 1 380 ? 5.281 -16.604 -17.787 1.00 97.19 380 PRO A CA 1
ATOM 2946 C C . PRO A 1 380 ? 6.277 -17.593 -17.166 1.00 97.19 380 PRO A C 1
ATOM 2948 O O . PRO A 1 380 ? 6.451 -18.686 -17.706 1.00 97.19 380 PRO A O 1
ATOM 2951 N N . THR A 1 381 ? 6.869 -17.271 -16.011 1.00 96.12 381 THR A N 1
ATOM 2952 C CA . THR A 1 381 ? 7.715 -18.207 -15.248 1.00 96.12 381 THR A CA 1
ATOM 2953 C C . THR A 1 381 ? 6.920 -19.435 -14.791 1.00 96.12 381 THR A C 1
ATOM 2955 O O . THR A 1 381 ? 7.343 -20.565 -15.034 1.00 96.12 381 THR A O 1
ATOM 2958 N N . LEU A 1 382 ? 5.718 -19.249 -14.233 1.00 97.12 382 LEU A N 1
ATOM 2959 C CA . LEU A 1 382 ? 4.824 -20.344 -13.847 1.00 97.12 382 LEU A CA 1
ATOM 2960 C C . LEU A 1 382 ? 4.413 -21.197 -15.055 1.00 97.12 382 LEU A C 1
ATOM 2962 O O . LEU A 1 382 ? 4.426 -22.422 -14.961 1.00 97.12 382 LEU A O 1
ATOM 2966 N N . LEU A 1 383 ? 4.081 -20.580 -16.196 1.00 97.44 383 LEU A N 1
ATOM 2967 C CA . LEU A 1 383 ? 3.759 -21.312 -17.431 1.00 97.44 383 LEU A CA 1
ATOM 2968 C C . LEU A 1 383 ? 4.929 -22.176 -17.914 1.00 97.44 383 LEU A C 1
ATOM 2970 O O . LEU A 1 383 ? 4.729 -23.323 -18.318 1.00 97.44 383 LEU A O 1
ATOM 2974 N N . GLN A 1 384 ? 6.145 -21.632 -17.862 1.00 96.19 384 GLN A N 1
ATOM 2975 C CA . GLN A 1 384 ? 7.360 -22.353 -18.223 1.00 96.19 384 GLN A CA 1
ATOM 2976 C C . GLN A 1 384 ? 7.596 -23.549 -17.295 1.00 96.19 384 GLN A C 1
ATOM 2978 O O . GLN A 1 384 ? 7.756 -24.671 -17.778 1.00 96.19 384 GLN A O 1
ATOM 2983 N N . LEU A 1 385 ? 7.556 -23.332 -15.979 1.00 95.69 385 LEU A N 1
ATOM 2984 C CA . LEU A 1 385 ? 7.729 -24.398 -14.993 1.00 95.69 385 LEU A CA 1
ATOM 2985 C C . LEU A 1 385 ? 6.637 -25.469 -15.133 1.00 95.69 385 LEU A C 1
ATOM 2987 O O . LEU A 1 385 ? 6.944 -26.660 -15.145 1.00 95.69 385 LEU A O 1
ATOM 2991 N N . ALA A 1 386 ? 5.377 -25.075 -15.337 1.00 96.62 386 ALA A N 1
ATOM 2992 C CA . ALA A 1 386 ? 4.274 -26.008 -15.561 1.00 96.62 386 ALA A CA 1
ATOM 2993 C C . ALA A 1 386 ? 4.528 -26.931 -16.765 1.00 96.62 386 ALA A C 1
ATOM 2995 O O . ALA A 1 386 ? 4.263 -28.131 -16.689 1.00 96.62 386 ALA A O 1
ATOM 2996 N N . ALA A 1 387 ? 5.078 -26.404 -17.862 1.00 95.75 387 ALA A N 1
ATOM 2997 C CA . ALA A 1 387 ? 5.429 -27.214 -19.025 1.00 95.75 387 ALA A CA 1
ATOM 2998 C C . ALA A 1 387 ? 6.656 -28.104 -18.780 1.00 95.75 387 ALA A C 1
ATOM 3000 O O . ALA A 1 387 ? 6.647 -29.269 -19.176 1.00 95.75 387 ALA A O 1
ATOM 3001 N N . MET A 1 388 ? 7.679 -27.600 -18.081 1.00 95.31 388 MET A N 1
ATOM 3002 C CA . MET A 1 388 ? 8.865 -28.381 -17.695 1.00 95.31 388 MET A CA 1
ATOM 3003 C C . MET A 1 388 ? 8.513 -29.567 -16.786 1.00 95.31 388 MET A C 1
ATOM 3005 O O . MET A 1 388 ? 9.111 -30.635 -16.912 1.00 95.31 388 MET A O 1
ATOM 3009 N N . HIS A 1 389 ? 7.518 -29.403 -15.911 1.00 95.62 389 HIS A N 1
ATOM 3010 C CA . HIS A 1 389 ? 6.987 -30.467 -15.055 1.00 95.62 389 HIS A CA 1
ATOM 3011 C C . HIS A 1 389 ? 5.963 -31.379 -15.754 1.00 95.62 389 HIS A C 1
ATOM 3013 O O . HIS A 1 389 ? 5.533 -32.372 -15.171 1.00 95.62 389 HIS A O 1
ATOM 3019 N N . GLY A 1 390 ? 5.576 -31.076 -16.999 1.00 95.75 390 GLY A N 1
ATOM 3020 C CA . GLY A 1 390 ? 4.594 -31.854 -17.758 1.00 95.75 390 GLY A CA 1
ATOM 3021 C C . GLY A 1 390 ? 3.141 -31.655 -17.313 1.00 95.75 390 GLY A C 1
ATOM 3022 O O . GLY A 1 390 ? 2.287 -32.467 -17.658 1.00 95.75 390 GLY A O 1
ATOM 3023 N N . TYR A 1 391 ? 2.842 -30.591 -16.561 1.00 96.56 391 TYR A N 1
ATOM 3024 C CA . TYR A 1 391 ? 1.486 -30.278 -16.090 1.00 96.56 391 TYR A CA 1
ATOM 3025 C C . TYR A 1 391 ? 0.613 -29.668 -17.193 1.00 96.56 391 TYR A C 1
ATOM 3027 O O . TYR A 1 391 ? -0.610 -29.798 -17.156 1.00 96.56 391 TYR A O 1
ATOM 3035 N N . ILE A 1 392 ? 1.232 -29.036 -18.193 1.00 95.81 392 ILE A N 1
ATOM 3036 C CA . ILE A 1 392 ? 0.577 -28.528 -19.403 1.00 95.81 392 ILE A CA 1
ATOM 3037 C C . ILE A 1 392 ? 1.399 -28.918 -20.646 1.00 95.81 392 ILE A C 1
ATOM 3039 O O . ILE A 1 392 ? 2.632 -28.933 -20.574 1.00 95.81 392 ILE A O 1
ATOM 3043 N N . PRO A 1 393 ? 0.765 -29.243 -21.792 1.00 95.38 393 PRO A N 1
ATOM 3044 C CA . PRO A 1 393 ? 1.494 -29.547 -23.019 1.00 95.38 393 PRO A CA 1
ATOM 3045 C C . PRO A 1 393 ? 2.389 -28.387 -23.473 1.00 95.38 393 PRO A C 1
ATOM 3047 O O . PRO A 1 393 ? 1.961 -27.232 -23.529 1.00 95.38 393 PRO A O 1
ATOM 3050 N N . SER A 1 394 ? 3.636 -28.701 -23.831 1.00 93.56 394 SER A N 1
ATOM 3051 C CA . SER A 1 394 ? 4.652 -27.713 -24.224 1.00 93.56 394 SER A CA 1
ATOM 3052 C C . SER A 1 394 ? 4.228 -26.873 -25.434 1.00 93.56 394 SER A C 1
ATOM 3054 O O . SER A 1 394 ? 4.531 -25.683 -25.510 1.00 93.56 394 SER A O 1
ATOM 3056 N N . GLU A 1 395 ? 3.483 -27.466 -26.364 1.00 92.38 395 GLU A N 1
ATOM 3057 C CA . GLU A 1 395 ? 2.949 -26.810 -27.556 1.00 92.38 395 GLU A CA 1
ATOM 3058 C C . GLU A 1 395 ? 1.958 -25.677 -27.250 1.00 92.38 395 GLU A C 1
ATOM 3060 O O . GLU A 1 395 ? 1.829 -24.759 -28.059 1.00 92.38 395 GLU A O 1
ATOM 3065 N N . LEU A 1 396 ? 1.291 -25.702 -26.088 1.00 94.69 396 LEU A N 1
ATOM 3066 C CA . LEU A 1 396 ? 0.355 -24.649 -25.688 1.00 94.69 396 LEU A CA 1
ATOM 3067 C C . LEU A 1 396 ? 1.064 -23.402 -25.163 1.00 94.69 396 LEU A C 1
ATOM 3069 O O . LEU A 1 396 ? 0.504 -22.311 -25.242 1.00 94.69 396 LEU A O 1
ATOM 3073 N N . VAL A 1 397 ? 2.282 -23.548 -24.638 1.00 95.19 397 VAL A N 1
ATOM 3074 C CA . VAL A 1 397 ? 3.013 -22.455 -23.982 1.00 95.19 397 VAL A CA 1
ATOM 3075 C C . VAL A 1 397 ? 4.199 -21.940 -24.794 1.00 95.19 397 VAL A C 1
ATOM 3077 O O . VAL A 1 397 ? 4.569 -20.782 -24.634 1.00 95.19 397 VAL A O 1
ATOM 3080 N N . ASP A 1 398 ? 4.786 -22.738 -25.694 1.00 91.44 398 ASP A N 1
ATOM 3081 C CA . ASP A 1 398 ? 6.027 -22.347 -26.376 1.00 91.44 398 ASP A CA 1
ATOM 3082 C C . ASP A 1 398 ? 5.861 -21.088 -27.243 1.00 91.44 398 ASP A C 1
ATOM 3084 O O . ASP A 1 398 ? 6.703 -20.191 -27.196 1.00 91.44 398 ASP A O 1
ATOM 3088 N N . VAL A 1 399 ? 4.757 -20.976 -27.994 1.00 93.69 399 VAL A N 1
ATOM 3089 C CA . VAL A 1 399 ? 4.465 -19.774 -28.796 1.00 93.69 399 VAL A CA 1
ATOM 3090 C C . VAL A 1 399 ? 4.148 -18.561 -27.907 1.00 93.69 399 VAL A C 1
ATOM 3092 O O . VAL A 1 399 ? 4.800 -17.533 -28.096 1.00 93.69 399 VAL A O 1
ATOM 3095 N N . PRO A 1 400 ? 3.232 -18.640 -26.916 1.00 95.94 400 PRO A N 1
ATOM 3096 C CA . PRO A 1 400 ? 3.021 -17.545 -25.968 1.00 95.94 400 PRO A CA 1
ATOM 3097 C C . PRO A 1 400 ? 4.301 -17.050 -25.290 1.00 95.94 400 PRO A C 1
ATOM 3099 O O . PRO A 1 400 ? 4.519 -15.846 -25.232 1.00 95.94 400 PRO A O 1
ATOM 3102 N N . LEU A 1 401 ? 5.174 -17.954 -24.837 1.00 96.88 401 LEU A N 1
ATOM 3103 C CA . LEU A 1 401 ? 6.421 -17.583 -24.164 1.00 96.88 401 LEU A CA 1
ATOM 3104 C C . LEU A 1 401 ? 7.442 -16.958 -25.120 1.00 96.88 401 LEU A C 1
ATOM 3106 O O . LEU A 1 401 ? 8.137 -16.026 -24.731 1.00 96.88 401 LEU A O 1
ATOM 3110 N N . LYS A 1 402 ? 7.527 -17.416 -26.376 1.00 95.56 402 LYS A N 1
ATOM 3111 C CA . LYS A 1 402 ? 8.358 -16.757 -27.402 1.00 95.56 402 LYS A CA 1
ATOM 3112 C C . LYS A 1 402 ? 7.907 -15.320 -27.654 1.00 95.56 402 LYS A C 1
ATOM 3114 O O . LYS A 1 402 ? 8.744 -14.425 -27.667 1.00 95.56 402 LYS A O 1
ATOM 3119 N N . ASN A 1 403 ? 6.602 -15.106 -27.797 1.00 96.56 403 ASN A N 1
ATOM 3120 C CA . ASN A 1 403 ? 6.049 -13.768 -27.994 1.00 96.56 403 ASN A CA 1
ATOM 3121 C C . ASN A 1 403 ? 6.243 -12.898 -26.741 1.00 96.56 403 ASN A C 1
ATOM 3123 O O . ASN A 1 403 ? 6.539 -11.712 -26.851 1.00 96.56 403 ASN A O 1
ATOM 3127 N N . TRP A 1 404 ? 6.121 -13.486 -25.547 1.00 97.56 404 TRP A N 1
ATOM 3128 C CA . TRP A 1 404 ? 6.381 -12.773 -24.298 1.00 97.56 404 TRP A CA 1
ATOM 3129 C C . TRP A 1 404 ? 7.850 -12.349 -24.170 1.00 97.56 404 TRP A C 1
ATOM 3131 O O . TRP A 1 404 ? 8.112 -11.244 -23.716 1.00 97.56 404 TRP A O 1
ATOM 3141 N N . ILE A 1 405 ? 8.814 -13.162 -24.621 1.00 96.56 405 ILE A N 1
ATOM 3142 C CA . ILE A 1 405 ? 10.237 -12.773 -24.648 1.00 96.56 405 ILE A CA 1
ATOM 3143 C C . ILE A 1 405 ? 10.458 -11.557 -25.560 1.00 96.56 405 ILE A C 1
ATOM 3145 O O . ILE A 1 405 ? 11.196 -10.648 -25.188 1.00 96.56 405 ILE A O 1
ATOM 3149 N N . GLU A 1 406 ? 9.805 -11.511 -26.726 1.00 95.56 406 GLU A N 1
ATOM 3150 C CA . GLU A 1 406 ? 9.861 -10.348 -27.625 1.00 95.56 406 GLU A CA 1
ATOM 3151 C C . GLU A 1 406 ? 9.312 -9.089 -26.935 1.00 95.56 406 GLU A C 1
ATOM 3153 O O . GLU A 1 406 ? 9.961 -8.040 -26.930 1.00 95.56 406 GLU A O 1
ATOM 3158 N N . PHE A 1 407 ? 8.167 -9.212 -26.262 1.00 95.75 407 PHE A N 1
ATOM 3159 C CA . PHE A 1 407 ? 7.620 -8.158 -25.408 1.00 95.75 407 PHE A CA 1
ATOM 3160 C C . PHE A 1 407 ? 8.600 -7.728 -24.304 1.00 95.75 407 PHE A C 1
ATOM 3162 O O . PHE A 1 407 ? 8.906 -6.543 -24.177 1.00 95.75 407 PHE A O 1
ATOM 3169 N N . ALA A 1 408 ? 9.142 -8.673 -23.537 1.00 95.44 408 ALA A N 1
ATOM 3170 C CA . ALA A 1 408 ? 10.021 -8.384 -22.413 1.00 95.44 408 ALA A CA 1
ATOM 3171 C C . ALA A 1 408 ? 11.300 -7.666 -22.873 1.00 95.44 408 ALA A C 1
ATOM 3173 O O . ALA A 1 408 ? 11.674 -6.659 -22.284 1.00 95.44 408 ALA A O 1
ATOM 3174 N N . SER A 1 409 ? 11.902 -8.097 -23.984 1.00 93.00 409 SER A N 1
ATOM 3175 C CA . SER A 1 409 ? 13.106 -7.471 -24.562 1.00 93.00 409 SER A CA 1
ATOM 3176 C C . SER A 1 409 ? 12.887 -6.085 -25.187 1.00 93.00 409 SER A C 1
ATOM 3178 O O . SER A 1 409 ? 13.840 -5.438 -25.614 1.00 93.00 409 SER A O 1
ATOM 3180 N N . THR A 1 410 ? 11.632 -5.643 -25.307 1.00 89.25 410 THR A N 1
ATOM 3181 C CA . THR A 1 410 ? 11.281 -4.313 -25.832 1.00 89.25 410 THR A CA 1
ATOM 3182 C C . THR A 1 410 ? 10.705 -3.389 -24.766 1.00 89.25 410 THR A C 1
ATOM 3184 O O . THR A 1 410 ? 10.733 -2.174 -24.950 1.00 89.25 410 THR A O 1
ATOM 3187 N N . SER A 1 411 ? 10.178 -3.951 -23.674 1.00 90.31 411 SER A N 1
ATOM 3188 C CA . SER A 1 411 ? 9.382 -3.208 -22.689 1.00 90.31 411 SER A CA 1
ATOM 3189 C C . SER A 1 411 ? 9.850 -3.383 -21.243 1.00 90.31 411 SER A C 1
ATOM 3191 O O . SER A 1 411 ? 9.573 -2.511 -20.427 1.00 90.31 411 SER A O 1
ATOM 3193 N N . LEU A 1 412 ? 10.546 -4.479 -20.914 1.00 92.38 412 LEU A N 1
ATOM 3194 C CA . LEU A 1 412 ? 10.969 -4.814 -19.546 1.00 92.38 412 LEU A CA 1
ATOM 3195 C C . LEU A 1 412 ? 12.490 -4.824 -19.362 1.00 92.38 412 LEU A C 1
ATOM 3197 O O . LEU A 1 412 ? 12.951 -4.596 -18.247 1.00 92.38 412 LEU A O 1
ATOM 3201 N N . PHE A 1 413 ? 13.269 -5.062 -20.421 1.00 93.31 413 PHE A N 1
ATOM 3202 C CA . PHE A 1 413 ? 14.721 -4.884 -20.397 1.00 93.31 413 PHE A CA 1
ATOM 3203 C C . PHE A 1 413 ? 15.321 -4.589 -21.784 1.00 93.31 413 PHE A C 1
ATOM 3205 O O . PHE A 1 413 ? 14.705 -4.932 -22.792 1.00 93.31 413 PHE A O 1
ATOM 3212 N N . ASP A 1 414 ? 16.513 -3.977 -21.847 1.00 90.94 414 ASP A N 1
ATOM 3213 C CA . ASP A 1 414 ? 17.280 -3.746 -23.092 1.00 90.94 414 ASP A CA 1
ATOM 3214 C C . ASP A 1 414 ? 18.465 -4.710 -23.295 1.00 90.94 414 ASP A C 1
ATOM 3216 O O . ASP A 1 414 ? 18.749 -5.596 -22.489 1.00 90.94 414 ASP A O 1
ATOM 3220 N N . ALA A 1 415 ? 19.175 -4.536 -24.414 1.00 90.94 415 ALA A N 1
ATOM 3221 C CA . ALA A 1 415 ? 20.348 -5.328 -24.775 1.00 90.94 415 ALA A CA 1
ATOM 3222 C C . ALA A 1 415 ? 21.519 -5.165 -23.788 1.00 90.94 415 ALA A C 1
ATOM 3224 O O . ALA A 1 415 ? 22.356 -6.063 -23.683 1.00 90.94 415 ALA A O 1
ATOM 3225 N N . GLU A 1 416 ? 21.575 -4.046 -23.067 1.00 90.75 416 GLU A N 1
ATOM 3226 C CA . GLU A 1 416 ? 22.551 -3.752 -22.020 1.00 90.75 416 GLU A CA 1
ATOM 3227 C C . GLU A 1 416 ? 22.144 -4.332 -20.650 1.00 90.75 416 GLU A C 1
ATOM 3229 O O . GLU A 1 416 ? 22.935 -4.297 -19.706 1.00 90.75 416 GLU A O 1
ATOM 3234 N N . GLY A 1 417 ? 20.936 -4.894 -20.536 1.00 90.19 417 GLY A N 1
ATOM 3235 C CA . GLY A 1 417 ? 20.403 -5.502 -19.319 1.00 90.19 417 GLY A CA 1
ATOM 3236 C C . GLY A 1 417 ? 19.783 -4.511 -18.336 1.00 90.19 417 GLY A C 1
ATOM 3237 O O . GLY A 1 417 ? 19.560 -4.876 -17.182 1.00 90.19 417 GLY A O 1
ATOM 3238 N N . ASN A 1 418 ? 19.527 -3.260 -18.736 1.00 90.38 418 ASN A N 1
ATOM 3239 C CA . ASN A 1 418 ? 18.750 -2.335 -17.912 1.00 90.38 418 ASN A CA 1
ATOM 3240 C C . ASN A 1 418 ? 17.314 -2.842 -17.830 1.00 90.38 418 ASN A C 1
ATOM 3242 O O . ASN A 1 418 ? 16.732 -3.147 -18.864 1.00 90.38 418 ASN A O 1
ATOM 3246 N N . THR A 1 419 ? 16.745 -2.900 -16.627 1.00 91.12 419 THR A N 1
ATOM 3247 C CA . THR A 1 419 ? 15.375 -3.374 -16.400 1.00 91.12 419 THR A CA 1
ATOM 3248 C C . THR A 1 419 ? 14.413 -2.239 -16.066 1.00 91.12 419 THR A C 1
ATOM 3250 O O . THR A 1 419 ? 14.811 -1.207 -15.516 1.00 91.12 419 THR A O 1
ATOM 3253 N N . TRP A 1 420 ? 13.133 -2.446 -16.372 1.00 87.19 420 TRP A N 1
ATOM 3254 C CA . TRP A 1 420 ? 12.035 -1.532 -16.058 1.00 87.19 420 TRP A CA 1
ATOM 3255 C C . TRP A 1 420 ? 10.865 -2.285 -15.431 1.00 87.19 420 TRP A C 1
ATOM 3257 O O . TRP A 1 420 ? 10.603 -3.437 -15.780 1.00 87.19 420 TRP A O 1
ATOM 3267 N N . ARG A 1 421 ? 10.125 -1.597 -14.553 1.00 86.06 421 ARG A N 1
ATOM 3268 C CA . ARG A 1 421 ? 8.973 -2.175 -13.845 1.00 86.06 421 ARG A CA 1
ATOM 3269 C C . ARG A 1 421 ? 7.838 -2.568 -14.786 1.00 86.06 421 ARG A C 1
ATOM 3271 O O . ARG A 1 421 ? 7.208 -3.603 -14.612 1.00 86.06 421 ARG A O 1
ATOM 3278 N N . CYS A 1 422 ? 7.555 -1.739 -15.787 1.00 86.62 422 CYS A N 1
ATOM 3279 C CA . CYS A 1 422 ? 6.462 -1.961 -16.726 1.00 86.62 422 CYS A CA 1
ATOM 3280 C C . CYS A 1 422 ? 6.646 -1.167 -18.024 1.00 86.62 422 CYS A C 1
ATOM 3282 O O . CYS A 1 422 ? 7.476 -0.255 -18.106 1.00 86.62 422 CYS A O 1
ATOM 3284 N N . THR A 1 423 ? 5.806 -1.446 -19.020 1.00 85.81 423 THR A N 1
ATOM 3285 C CA . THR A 1 423 ? 5.727 -0.650 -20.246 1.00 85.81 423 THR A CA 1
ATOM 3286 C C . THR A 1 423 ? 5.381 0.804 -19.934 1.00 85.81 423 THR A C 1
ATOM 3288 O O . THR A 1 423 ? 4.282 1.113 -19.480 1.00 85.81 423 THR A O 1
ATOM 3291 N N . GLY A 1 424 ? 6.289 1.723 -20.264 1.00 73.56 424 GLY A N 1
ATOM 3292 C CA . GLY A 1 424 ? 6.059 3.161 -20.102 1.00 73.56 424 GLY A CA 1
ATOM 3293 C C . GLY A 1 424 ? 6.202 3.678 -18.666 1.00 73.56 424 GLY A C 1
ATOM 3294 O O . GLY A 1 424 ? 5.996 4.872 -18.455 1.00 73.56 424 GLY A O 1
ATOM 3295 N N . CYS A 1 425 ? 6.586 2.819 -17.714 1.00 66.25 425 CYS A N 1
ATOM 3296 C CA . CYS A 1 425 ? 6.982 3.219 -16.364 1.00 66.25 425 CYS A CA 1
ATOM 3297 C C . CYS A 1 425 ? 8.259 4.086 -16.388 1.00 66.25 425 CYS A C 1
ATOM 3299 O O . CYS A 1 425 ? 9.042 4.063 -17.346 1.00 66.25 425 CYS A O 1
ATOM 3301 N N . SER A 1 426 ? 8.492 4.849 -15.312 1.00 58.81 426 SER A N 1
ATOM 3302 C CA . SER A 1 426 ? 9.740 5.604 -15.135 1.00 58.81 426 SER A CA 1
ATOM 3303 C C . SER A 1 426 ? 10.965 4.671 -15.176 1.00 58.81 426 SER A C 1
ATOM 3305 O O . SER A 1 426 ? 10.875 3.495 -14.833 1.00 58.81 426 SER A O 1
ATOM 3307 N N . GLN A 1 427 ? 12.132 5.174 -15.601 1.00 62.84 427 GLN A N 1
ATOM 3308 C CA . GLN A 1 427 ? 13.360 4.366 -15.734 1.00 62.84 427 GLN A CA 1
ATOM 3309 C C . GLN A 1 427 ? 14.010 3.986 -14.384 1.00 62.84 427 GLN A C 1
ATOM 3311 O O . GLN A 1 427 ? 15.226 3.803 -14.299 1.00 62.84 427 GLN A O 1
ATOM 3316 N N . THR A 1 428 ? 13.236 3.905 -13.302 1.00 61.69 428 THR A N 1
ATOM 3317 C CA . THR A 1 428 ? 13.729 3.470 -11.998 1.00 61.69 428 THR A CA 1
ATOM 3318 C C . THR A 1 428 ? 13.952 1.961 -12.017 1.00 61.69 428 THR A C 1
ATOM 3320 O O . THR A 1 428 ? 13.031 1.157 -12.124 1.00 61.69 428 THR A O 1
ATOM 3323 N N . GLN A 1 429 ? 15.218 1.562 -11.918 1.00 70.50 429 GLN A N 1
ATOM 3324 C CA . GLN A 1 429 ? 15.579 0.151 -11.840 1.00 70.50 429 GLN A CA 1
ATOM 3325 C C . GLN A 1 429 ? 15.183 -0.410 -10.478 1.00 70.50 429 GLN A C 1
ATOM 3327 O O . GLN A 1 429 ? 15.636 0.099 -9.444 1.00 70.50 429 GLN A O 1
ATOM 3332 N N . ARG A 1 430 ? 14.365 -1.462 -10.486 1.00 80.50 430 ARG A N 1
ATOM 3333 C CA . ARG A 1 430 ? 14.030 -2.258 -9.307 1.00 80.50 430 ARG A CA 1
ATOM 3334 C C . ARG A 1 430 ? 14.856 -3.555 -9.336 1.00 80.50 430 ARG A C 1
ATOM 3336 O O . ARG A 1 430 ? 14.806 -4.266 -10.341 1.00 80.50 430 ARG A O 1
ATOM 3343 N N . PRO A 1 431 ? 15.629 -3.875 -8.282 1.00 81.19 431 PRO A N 1
ATOM 3344 C CA . PRO A 1 431 ? 16.544 -5.022 -8.298 1.00 81.19 431 PRO A CA 1
ATOM 3345 C C . PRO A 1 431 ? 15.829 -6.375 -8.461 1.00 81.19 431 PRO A C 1
ATOM 3347 O O . PRO A 1 431 ? 16.346 -7.250 -9.152 1.00 81.19 431 PRO A O 1
ATOM 3350 N N . TYR A 1 432 ? 14.625 -6.518 -7.899 1.00 87.25 432 TYR A N 1
ATOM 3351 C CA . TYR A 1 432 ? 13.786 -7.720 -7.995 1.00 87.25 432 TYR A CA 1
ATOM 3352 C C . TYR A 1 432 ? 13.541 -8.167 -9.443 1.00 87.25 432 TYR A C 1
ATOM 3354 O O . TYR A 1 432 ? 13.741 -9.334 -9.784 1.00 87.25 432 TYR A O 1
ATOM 3362 N N . ASP A 1 433 ? 13.200 -7.222 -10.322 1.00 91.56 433 ASP A N 1
ATOM 3363 C CA . ASP A 1 433 ? 12.811 -7.511 -11.705 1.00 91.56 433 ASP A CA 1
ATOM 3364 C C . ASP A 1 433 ? 13.958 -8.172 -12.490 1.00 91.56 433 ASP A C 1
ATOM 3366 O O . ASP A 1 433 ? 13.739 -9.092 -13.282 1.00 91.56 433 ASP A O 1
ATOM 3370 N N . ALA A 1 434 ? 15.202 -7.750 -12.236 1.00 93.00 434 ALA A N 1
ATOM 3371 C CA . ALA A 1 434 ? 16.379 -8.337 -12.870 1.00 93.00 434 ALA A CA 1
ATOM 3372 C C . ALA A 1 434 ? 16.595 -9.791 -12.436 1.00 93.00 434 ALA A C 1
ATOM 3374 O O . ALA A 1 434 ? 16.855 -10.648 -13.280 1.00 93.00 434 ALA A O 1
ATOM 3375 N N . ILE A 1 435 ? 16.447 -10.087 -11.142 1.00 94.69 435 ILE A N 1
ATOM 3376 C CA . ILE A 1 435 ? 16.633 -11.439 -10.599 1.00 94.69 435 ILE A CA 1
ATOM 3377 C C . ILE A 1 435 ? 15.576 -12.401 -11.144 1.00 94.69 435 ILE A C 1
ATOM 3379 O O . ILE A 1 435 ? 15.916 -13.502 -11.584 1.00 94.69 435 ILE A O 1
ATOM 3383 N N . TRP A 1 436 ? 14.318 -11.971 -11.234 1.00 95.25 436 TRP A N 1
ATOM 3384 C CA . TRP A 1 436 ? 13.249 -12.790 -11.810 1.00 95.25 436 TRP A CA 1
ATOM 3385 C C . TRP A 1 436 ? 13.461 -13.073 -13.303 1.00 95.25 436 TRP A C 1
ATOM 3387 O O . TRP A 1 436 ? 13.249 -14.201 -13.755 1.00 95.25 436 TRP A O 1
ATOM 3397 N N . LEU A 1 437 ? 13.956 -12.098 -14.074 1.00 96.81 437 LEU A N 1
ATOM 3398 C CA . LEU A 1 437 ? 14.326 -12.321 -15.477 1.00 96.81 437 LEU A CA 1
ATOM 3399 C C . LEU A 1 437 ? 15.525 -13.274 -15.615 1.00 96.81 437 LEU A C 1
ATOM 3401 O O . LEU A 1 437 ? 15.515 -14.142 -16.491 1.00 96.81 437 LEU A O 1
ATOM 3405 N N . VAL A 1 438 ? 16.536 -13.168 -14.742 1.00 97.31 438 VAL A N 1
ATOM 3406 C CA . VAL A 1 438 ? 17.681 -14.099 -14.706 1.00 97.31 438 VAL A CA 1
ATOM 3407 C C . VAL A 1 438 ? 17.203 -15.537 -14.504 1.00 97.31 438 VAL A C 1
ATOM 3409 O O . VAL A 1 438 ? 17.622 -16.427 -15.252 1.00 97.31 438 VAL A O 1
ATOM 3412 N N . MET A 1 439 ? 16.293 -15.767 -13.551 1.00 96.44 439 MET A N 1
ATOM 3413 C CA . MET A 1 439 ? 15.690 -17.086 -13.326 1.00 96.44 439 MET A CA 1
ATOM 3414 C C . MET A 1 439 ? 14.943 -17.579 -14.564 1.00 96.44 439 MET A C 1
ATOM 3416 O O . MET A 1 439 ? 15.214 -18.682 -15.046 1.00 96.44 439 MET A O 1
ATOM 3420 N N . PHE A 1 440 ? 14.069 -16.742 -15.134 1.00 97.56 440 PHE A N 1
ATOM 3421 C CA . PHE A 1 440 ? 13.286 -17.094 -16.316 1.00 97.56 440 PHE A CA 1
ATOM 3422 C C . PHE A 1 440 ? 14.174 -17.564 -17.480 1.00 97.56 440 PHE A C 1
ATOM 3424 O O . PHE A 1 440 ? 13.929 -18.626 -18.064 1.00 97.56 440 PHE A O 1
ATOM 3431 N N . PHE A 1 441 ? 15.225 -16.807 -17.813 1.00 98.12 441 PHE A N 1
ATOM 3432 C CA . PHE A 1 441 ? 16.124 -17.146 -18.919 1.00 98.12 441 PHE A CA 1
ATOM 3433 C C . PHE A 1 441 ? 17.010 -18.362 -18.614 1.00 98.12 441 PHE A C 1
ATOM 3435 O O . PHE A 1 441 ? 17.249 -19.186 -19.505 1.00 98.12 441 PHE A O 1
ATOM 3442 N N . ASN A 1 442 ? 17.450 -18.540 -17.366 1.00 98.06 442 ASN A N 1
ATOM 3443 C CA . ASN A 1 442 ? 18.173 -19.745 -16.962 1.00 98.06 442 ASN A CA 1
ATOM 3444 C C . ASN A 1 442 ? 17.305 -21.005 -17.126 1.00 98.06 442 ASN A C 1
ATOM 3446 O O . ASN A 1 442 ? 17.745 -21.995 -17.717 1.00 98.06 442 ASN A O 1
ATOM 3450 N N . ASP A 1 443 ? 16.050 -20.962 -16.686 1.00 96.31 443 ASP A N 1
ATOM 3451 C CA . ASP A 1 443 ? 15.113 -22.076 -16.847 1.00 96.31 443 ASP A CA 1
ATOM 3452 C C . ASP A 1 443 ? 14.743 -22.321 -18.314 1.00 96.31 443 ASP A C 1
ATOM 3454 O O . ASP A 1 443 ? 14.657 -23.473 -18.751 1.00 96.31 443 ASP A O 1
ATOM 3458 N N . ARG A 1 444 ? 14.654 -21.261 -19.129 1.00 95.56 444 ARG A N 1
ATOM 3459 C CA . ARG A 1 444 ? 14.459 -21.384 -20.581 1.00 95.56 444 ARG A CA 1
ATOM 3460 C C . ARG A 1 444 ? 15.614 -22.144 -21.237 1.00 95.56 444 ARG A C 1
ATOM 3462 O O . ARG A 1 444 ? 15.377 -22.970 -22.123 1.00 95.56 444 ARG A O 1
ATOM 3469 N N . TYR A 1 445 ? 16.855 -21.919 -20.792 1.00 96.94 445 TYR A N 1
ATOM 3470 C CA . TYR A 1 445 ? 18.005 -22.725 -21.213 1.00 96.94 445 TYR A CA 1
ATOM 3471 C C . TYR A 1 445 ? 17.892 -24.176 -20.744 1.00 96.94 445 TYR A C 1
ATOM 3473 O O . TYR A 1 445 ? 18.080 -25.075 -21.562 1.00 96.94 445 TYR A O 1
ATOM 3481 N N . LYS A 1 446 ? 17.560 -24.430 -19.472 1.00 95.56 446 LYS A N 1
ATOM 3482 C CA . LYS A 1 446 ? 17.399 -25.807 -18.967 1.00 95.56 446 LYS A CA 1
ATOM 3483 C C . LYS A 1 446 ? 16.350 -26.583 -19.766 1.00 95.56 446 LYS A C 1
ATOM 3485 O O . LYS A 1 446 ? 16.522 -27.780 -19.986 1.00 95.56 446 LYS A O 1
ATOM 3490 N N . TRP A 1 447 ? 15.295 -25.906 -20.215 1.00 93.56 447 TRP A N 1
ATOM 3491 C CA . TRP A 1 447 ? 14.228 -26.515 -20.998 1.00 93.56 447 TRP A CA 1
ATOM 3492 C C . TRP A 1 447 ? 14.600 -26.746 -22.471 1.00 93.56 447 TRP A C 1
ATOM 3494 O O . TRP A 1 447 ? 14.362 -27.833 -22.993 1.00 93.56 447 TRP A O 1
ATOM 3504 N N . LEU A 1 448 ? 15.186 -25.753 -23.153 1.00 92.06 448 LEU A N 1
ATOM 3505 C CA . LEU A 1 448 ? 15.391 -25.801 -24.612 1.00 92.06 448 LEU A CA 1
ATOM 3506 C C . LEU A 1 448 ? 16.835 -26.061 -25.063 1.00 92.06 448 LEU A C 1
ATOM 3508 O O . LEU A 1 448 ? 17.070 -26.329 -26.240 1.00 92.06 448 LEU A O 1
ATOM 3512 N N . GLY A 1 449 ? 17.815 -25.926 -24.172 1.00 93.19 449 GLY A N 1
ATOM 3513 C CA . GLY A 1 449 ? 19.241 -26.089 -24.468 1.00 93.19 449 GLY A CA 1
ATOM 3514 C C . GLY A 1 449 ? 19.878 -24.963 -25.295 1.00 93.19 449 GLY A C 1
ATOM 3515 O O . GLY A 1 449 ? 21.030 -25.095 -25.703 1.00 93.19 449 GLY A O 1
ATOM 3516 N N . ASN A 1 450 ? 19.173 -23.856 -25.560 1.00 93.50 450 ASN A N 1
ATOM 3517 C CA . ASN A 1 450 ? 19.727 -22.723 -26.311 1.00 93.50 450 ASN A CA 1
ATOM 3518 C C . ASN A 1 450 ? 20.577 -21.816 -25.404 1.00 93.50 450 ASN A C 1
ATOM 3520 O O . ASN A 1 450 ? 20.033 -21.131 -24.531 1.00 93.50 450 ASN A O 1
ATOM 3524 N N . SER A 1 451 ? 21.893 -21.791 -25.643 1.00 93.50 451 SER A N 1
ATOM 3525 C CA . SER A 1 451 ? 22.873 -21.049 -24.841 1.00 93.50 451 SER A CA 1
ATOM 3526 C C . SER A 1 451 ? 22.681 -19.532 -24.858 1.00 93.50 451 SER A C 1
ATOM 3528 O O . SER A 1 451 ? 23.081 -18.888 -23.896 1.00 93.50 451 SER A O 1
ATOM 3530 N N . THR A 1 452 ? 22.018 -18.955 -25.870 1.00 95.12 452 THR A N 1
ATOM 3531 C CA . THR A 1 452 ? 21.747 -17.505 -25.910 1.00 95.12 452 THR A CA 1
ATOM 3532 C C . THR A 1 452 ? 20.912 -17.033 -24.717 1.00 95.12 452 THR A C 1
ATOM 3534 O O . THR A 1 452 ? 21.101 -15.914 -24.257 1.00 95.12 452 THR A O 1
ATOM 3537 N N . ASN A 1 453 ? 20.050 -17.884 -24.142 1.00 96.94 453 ASN A N 1
ATOM 3538 C CA . ASN A 1 453 ? 19.328 -17.510 -22.919 1.00 96.94 453 ASN A CA 1
ATOM 3539 C C . ASN A 1 453 ? 20.280 -17.337 -21.721 1.00 96.94 453 ASN A C 1
ATOM 3541 O O . ASN A 1 453 ? 20.057 -16.472 -20.882 1.00 96.94 453 ASN A O 1
ATOM 3545 N N . ILE A 1 454 ? 21.362 -18.124 -21.650 1.00 98.38 454 ILE A N 1
ATOM 3546 C CA . ILE A 1 454 ? 22.391 -17.950 -20.615 1.00 98.38 454 ILE A CA 1
ATOM 3547 C C . ILE A 1 454 ? 23.168 -16.658 -20.842 1.00 98.38 454 ILE A C 1
ATOM 3549 O O . ILE A 1 454 ? 23.491 -15.981 -19.872 1.00 98.38 454 ILE A O 1
ATOM 3553 N N . ASP A 1 455 ? 23.418 -16.278 -22.096 1.00 97.75 455 ASP A N 1
ATOM 3554 C CA . ASP A 1 455 ? 24.039 -14.987 -22.405 1.00 97.75 455 ASP A CA 1
ATOM 3555 C C . ASP A 1 455 ? 23.161 -13.824 -21.920 1.00 97.75 455 ASP A C 1
ATOM 3557 O O . ASP A 1 455 ? 23.660 -12.937 -21.232 1.00 97.75 455 ASP A O 1
ATOM 3561 N N . THR A 1 456 ? 21.847 -13.870 -22.170 1.00 97.56 456 THR A N 1
ATOM 3562 C CA . THR A 1 456 ? 20.893 -12.874 -21.654 1.00 97.56 456 THR A CA 1
ATOM 3563 C C . THR A 1 456 ? 20.858 -12.842 -20.124 1.00 97.56 456 THR A C 1
ATOM 3565 O O . THR A 1 456 ? 20.948 -11.765 -19.537 1.00 97.56 456 THR A O 1
ATOM 3568 N N . ALA A 1 457 ? 20.782 -14.003 -19.464 1.00 98.00 457 ALA A N 1
ATOM 3569 C CA . ALA A 1 457 ? 20.798 -14.090 -18.002 1.00 98.00 457 ALA A CA 1
ATOM 3570 C C . ALA A 1 457 ? 22.094 -13.509 -17.404 1.00 98.00 457 ALA A C 1
ATOM 3572 O O . ALA A 1 457 ? 22.056 -12.790 -16.409 1.00 98.00 457 ALA A O 1
ATOM 3573 N N . VAL A 1 458 ? 23.244 -13.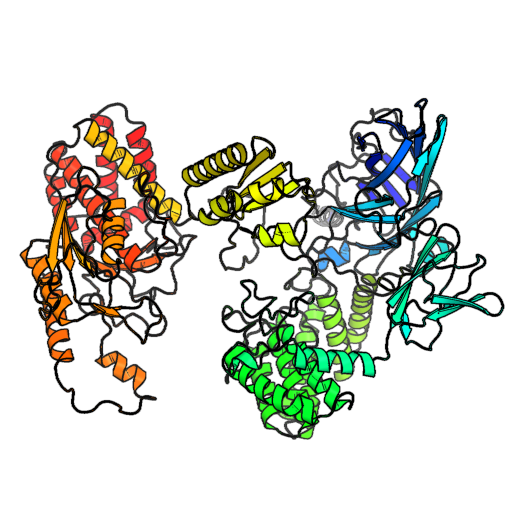768 -18.033 1.00 98.19 458 VAL A N 1
ATOM 3574 C CA . VAL A 1 458 ? 24.538 -13.195 -17.635 1.00 98.19 458 VAL A CA 1
ATOM 3575 C C . VAL A 1 458 ? 24.557 -11.676 -17.800 1.00 98.19 458 VAL A C 1
ATOM 3577 O O . VAL A 1 458 ? 25.038 -10.989 -16.902 1.00 98.19 458 VAL A O 1
ATOM 3580 N N . THR A 1 459 ? 24.031 -11.140 -18.904 1.00 97.25 459 THR A N 1
ATOM 3581 C CA . THR A 1 459 ? 23.938 -9.687 -19.116 1.00 97.25 459 THR A CA 1
ATOM 3582 C C . THR A 1 459 ? 23.092 -9.021 -18.033 1.00 97.25 459 THR A C 1
ATOM 3584 O O . THR A 1 459 ? 23.553 -8.072 -17.401 1.00 97.25 459 THR A O 1
ATOM 3587 N N . LEU A 1 460 ? 21.901 -9.559 -17.756 1.00 96.06 460 LEU A N 1
ATOM 3588 C CA . LEU A 1 460 ? 20.999 -9.044 -16.721 1.00 96.06 460 LEU A CA 1
ATOM 3589 C C . LEU A 1 460 ? 21.639 -9.086 -15.327 1.00 96.06 460 LEU A C 1
ATOM 3591 O O . LEU A 1 460 ? 21.612 -8.093 -14.602 1.00 96.06 460 LEU A O 1
ATOM 3595 N N . LEU A 1 461 ? 22.267 -10.209 -14.960 1.00 96.06 461 LEU A N 1
ATOM 3596 C CA . LEU A 1 461 ? 22.901 -10.355 -13.650 1.00 96.06 461 LEU A CA 1
ATOM 3597 C C . LEU A 1 461 ? 24.116 -9.431 -13.492 1.00 96.06 461 LEU A C 1
ATOM 3599 O O . LEU A 1 461 ? 24.296 -8.822 -12.437 1.00 96.06 461 LEU A O 1
ATOM 3603 N N . ASN A 1 462 ? 24.950 -9.298 -14.528 1.00 95.38 462 ASN A N 1
ATOM 3604 C CA . ASN A 1 462 ? 26.058 -8.345 -14.507 1.00 95.38 462 ASN A CA 1
ATOM 3605 C C . ASN A 1 462 ? 25.551 -6.926 -14.297 1.00 95.38 462 ASN A C 1
ATOM 3607 O O . ASN A 1 462 ? 26.063 -6.230 -13.420 1.00 95.38 462 ASN A O 1
ATOM 3611 N N . ARG A 1 463 ? 24.510 -6.533 -15.038 1.00 94.00 463 ARG A N 1
ATOM 3612 C CA . ARG A 1 463 ? 23.931 -5.204 -14.913 1.00 94.00 463 ARG A CA 1
ATOM 3613 C C . ARG A 1 463 ? 23.366 -4.953 -13.517 1.00 94.00 463 ARG A C 1
ATOM 3615 O O . ARG A 1 463 ? 23.625 -3.896 -12.949 1.00 94.00 463 ARG A O 1
ATOM 3622 N N . ALA A 1 464 ? 22.684 -5.936 -12.931 1.00 92.19 464 ALA A N 1
ATOM 3623 C CA . ALA A 1 464 ? 22.168 -5.847 -11.567 1.00 92.19 464 ALA A CA 1
ATOM 3624 C C . ALA A 1 464 ? 23.283 -5.575 -10.535 1.00 92.19 464 ALA A C 1
ATOM 3626 O O . ALA A 1 464 ? 23.141 -4.689 -9.693 1.00 92.19 464 ALA A O 1
ATOM 3627 N N . PHE A 1 465 ? 24.426 -6.265 -10.648 1.00 92.75 465 PHE A N 1
ATOM 3628 C CA . PHE A 1 465 ? 25.591 -6.021 -9.788 1.00 92.75 465 PHE A CA 1
ATOM 3629 C C . PHE A 1 465 ? 26.296 -4.683 -10.061 1.00 92.75 465 PHE A C 1
ATOM 3631 O O . PHE A 1 465 ? 26.818 -4.085 -9.122 1.00 92.75 465 PHE A O 1
ATOM 3638 N N . GLU A 1 466 ? 26.362 -4.231 -11.319 1.00 91.75 466 GLU A N 1
ATOM 3639 C CA . GLU A 1 466 ? 26.976 -2.946 -11.703 1.00 91.75 466 GLU A CA 1
ATOM 3640 C C . GLU A 1 466 ? 26.205 -1.744 -11.162 1.00 91.75 466 GLU A C 1
ATOM 3642 O O . GLU A 1 466 ? 26.807 -0.743 -10.779 1.00 91.75 466 GLU A O 1
ATOM 3647 N N . VAL A 1 467 ? 24.877 -1.843 -11.152 1.00 86.38 467 VAL A N 1
ATOM 3648 C CA . VAL A 1 467 ? 23.983 -0.804 -10.634 1.00 86.38 467 VAL A CA 1
ATOM 3649 C C . VAL A 1 467 ? 24.079 -0.704 -9.108 1.00 86.38 467 VAL A C 1
ATOM 3651 O O . VAL A 1 467 ? 23.877 0.376 -8.564 1.00 86.38 467 VAL A O 1
ATOM 3654 N N . GLY A 1 468 ? 24.415 -1.803 -8.424 1.00 81.38 468 GLY A N 1
ATOM 3655 C CA . GLY A 1 468 ? 24.678 -1.838 -6.980 1.00 81.38 468 GLY A CA 1
ATOM 3656 C C . GLY A 1 468 ? 23.454 -2.106 -6.098 1.00 81.38 468 GLY A C 1
ATOM 3657 O O . GLY A 1 468 ? 23.608 -2.380 -4.913 1.00 81.38 468 GLY A O 1
ATOM 3658 N N . LYS A 1 469 ? 22.243 -2.098 -6.669 1.00 79.06 469 LYS A N 1
ATOM 3659 C CA . LYS A 1 469 ? 20.987 -2.229 -5.910 1.00 79.06 469 LYS A CA 1
ATOM 3660 C C . LYS A 1 469 ? 20.743 -3.610 -5.304 1.00 79.06 469 LYS A C 1
ATOM 3662 O O . LYS A 1 469 ? 20.018 -3.721 -4.325 1.00 79.06 469 LYS A O 1
ATOM 3667 N N . VAL A 1 470 ? 21.329 -4.672 -5.861 1.00 82.38 470 VAL A N 1
ATOM 3668 C CA . VAL A 1 470 ? 21.196 -6.033 -5.296 1.00 82.38 470 VAL A CA 1
ATOM 3669 C C . VAL A 1 470 ? 22.066 -6.246 -4.051 1.00 82.38 470 VAL A C 1
ATOM 3671 O O . VAL A 1 470 ? 22.006 -7.303 -3.433 1.00 82.38 470 VAL A O 1
ATOM 3674 N N . GLN A 1 471 ? 22.891 -5.258 -3.695 1.00 84.25 471 GLN A N 1
ATOM 3675 C CA . GLN A 1 471 ? 23.697 -5.238 -2.477 1.00 84.25 471 GLN A CA 1
ATOM 3676 C C . GLN A 1 471 ? 23.111 -4.314 -1.399 1.00 84.25 471 GLN A C 1
ATOM 3678 O O . GLN A 1 471 ? 23.657 -4.266 -0.304 1.00 84.25 471 GLN A O 1
ATOM 3683 N N . GLU A 1 472 ? 22.032 -3.585 -1.702 1.00 82.81 472 GLU A N 1
ATOM 3684 C CA . GLU A 1 472 ? 21.405 -2.623 -0.784 1.00 82.81 472 GLU A CA 1
ATOM 3685 C C . GLU A 1 472 ? 20.339 -3.269 0.111 1.00 82.81 472 GLU A C 1
ATOM 3687 O O . GLU A 1 472 ? 20.099 -2.759 1.192 1.00 82.81 472 GLU A O 1
ATOM 3692 N N . ALA A 1 473 ? 19.733 -4.393 -0.293 1.00 83.94 473 ALA A N 1
ATOM 3693 C CA . ALA A 1 473 ? 18.786 -5.155 0.526 1.00 83.94 473 ALA A CA 1
ATOM 3694 C C . ALA A 1 473 ? 18.734 -6.636 0.093 1.00 83.94 473 ALA A C 1
ATOM 3696 O O . ALA A 1 473 ? 19.044 -6.936 -1.066 1.00 83.94 473 ALA A O 1
ATOM 3697 N N . PRO A 1 474 ? 18.337 -7.574 0.976 1.00 85.50 474 PRO A N 1
ATOM 3698 C CA . PRO A 1 474 ? 18.028 -8.952 0.592 1.00 85.50 474 PRO A CA 1
ATOM 3699 C C . PRO A 1 474 ? 16.908 -9.009 -0.459 1.00 85.50 474 PRO A C 1
ATOM 3701 O O . PRO A 1 474 ? 15.842 -8.436 -0.266 1.00 85.50 474 PRO A O 1
ATOM 3704 N N . ILE A 1 475 ? 17.145 -9.710 -1.573 1.00 87.50 475 ILE A N 1
ATOM 3705 C CA . ILE A 1 475 ? 16.201 -9.811 -2.700 1.00 87.50 475 ILE A CA 1
ATOM 3706 C C . ILE A 1 475 ? 15.676 -11.244 -2.820 1.00 87.50 475 ILE A C 1
ATOM 3708 O O . ILE A 1 475 ? 16.458 -12.197 -2.822 1.00 87.50 475 ILE A O 1
ATOM 3712 N N . ILE A 1 476 ? 14.359 -11.396 -2.985 1.00 87.69 476 ILE A N 1
ATOM 3713 C CA . ILE A 1 476 ? 13.689 -12.698 -3.143 1.00 87.69 476 ILE A CA 1
ATOM 3714 C C . ILE A 1 476 ? 14.305 -13.494 -4.308 1.00 87.69 476 ILE A C 1
ATOM 3716 O O . ILE A 1 476 ? 14.451 -12.977 -5.419 1.00 87.69 476 ILE A O 1
ATOM 3720 N N . PHE A 1 477 ? 14.644 -14.761 -4.045 1.00 90.62 477 PHE A N 1
ATOM 3721 C CA . PHE A 1 477 ? 15.298 -15.708 -4.962 1.00 90.62 477 PHE A CA 1
ATOM 3722 C C . PHE A 1 477 ? 16.714 -15.331 -5.432 1.00 90.62 477 PHE A C 1
ATOM 3724 O O . PHE A 1 477 ? 17.226 -15.927 -6.384 1.00 90.62 477 PHE A O 1
ATOM 3731 N N . PHE A 1 478 ? 17.387 -14.365 -4.800 1.00 93.31 478 PHE A N 1
ATOM 3732 C CA . PHE A 1 478 ? 18.710 -13.907 -5.241 1.00 93.31 478 PHE A CA 1
ATOM 3733 C C . PHE A 1 478 ? 19.770 -15.017 -5.258 1.00 93.31 478 PHE A C 1
ATOM 3735 O O . PHE A 1 478 ? 20.428 -15.238 -6.283 1.00 93.31 478 PHE A O 1
ATOM 3742 N N . SER A 1 479 ? 19.936 -15.741 -4.145 1.00 95.44 479 SER A N 1
ATOM 3743 C CA . SER A 1 479 ? 20.927 -16.818 -4.045 1.00 95.44 479 SER A CA 1
ATOM 3744 C C . SER A 1 479 ? 20.578 -17.987 -4.961 1.00 95.44 479 SER A C 1
ATOM 3746 O O . SER A 1 479 ? 21.456 -18.462 -5.692 1.00 95.44 479 SER A O 1
ATOM 3748 N N . GLN A 1 480 ? 19.300 -18.378 -5.016 1.00 94.44 480 GLN A N 1
ATOM 3749 C CA . GLN A 1 480 ? 18.808 -19.410 -5.924 1.00 94.44 480 GLN A CA 1
ATOM 3750 C C . GLN A 1 480 ? 19.122 -19.069 -7.386 1.00 94.44 480 GLN A C 1
ATOM 3752 O O . GLN A 1 480 ? 19.748 -19.872 -8.086 1.00 94.44 480 GLN A O 1
ATOM 3757 N N . ALA A 1 481 ? 18.756 -17.870 -7.850 1.00 96.25 481 ALA A N 1
ATOM 3758 C CA . ALA A 1 481 ? 18.979 -17.431 -9.226 1.00 96.25 481 ALA A CA 1
ATOM 3759 C C . ALA A 1 481 ? 20.463 -17.510 -9.619 1.00 96.25 481 ALA A C 1
ATOM 3761 O O . ALA A 1 481 ? 20.810 -18.034 -10.684 1.00 96.25 481 ALA A O 1
ATOM 3762 N N . ILE A 1 482 ? 21.354 -17.045 -8.735 1.00 97.75 482 ILE A N 1
ATOM 3763 C CA . ILE A 1 482 ? 22.803 -17.079 -8.954 1.00 97.75 482 ILE A CA 1
ATOM 3764 C C . ILE A 1 482 ? 23.321 -18.515 -8.990 1.00 97.75 482 ILE A C 1
ATOM 3766 O O . ILE A 1 482 ? 24.052 -18.885 -9.915 1.00 97.75 482 ILE A O 1
ATOM 3770 N N . LEU A 1 483 ? 22.983 -19.337 -7.995 1.00 98.06 483 LEU A N 1
ATOM 3771 C CA . LEU A 1 483 ? 23.516 -20.692 -7.884 1.00 98.06 483 LEU A CA 1
ATOM 3772 C C . LEU A 1 483 ? 23.044 -21.581 -9.031 1.00 98.06 483 LEU A C 1
ATOM 3774 O O . LEU A 1 483 ? 23.840 -22.353 -9.576 1.00 98.06 483 LEU A O 1
ATOM 3778 N N . GLU A 1 484 ? 21.786 -21.452 -9.440 1.00 97.38 484 GLU A N 1
ATOM 3779 C CA . GLU A 1 484 ? 21.259 -22.182 -10.583 1.00 97.38 484 GLU A CA 1
ATOM 3780 C C . GLU A 1 484 ? 21.867 -21.711 -11.909 1.00 97.38 484 GLU A C 1
ATOM 3782 O O . GLU A 1 484 ? 22.156 -22.548 -12.770 1.00 97.38 484 GLU A O 1
ATOM 3787 N N . LEU A 1 485 ? 22.110 -20.407 -12.084 1.00 98.38 485 LEU A N 1
ATOM 3788 C CA . LEU A 1 485 ? 22.832 -19.898 -13.251 1.00 98.38 485 LEU A CA 1
ATOM 3789 C C . LEU A 1 485 ? 24.271 -20.429 -13.276 1.00 98.38 485 LEU A C 1
ATOM 3791 O O . LEU A 1 485 ? 24.743 -20.874 -14.322 1.00 98.38 485 LEU A O 1
ATOM 3795 N N . CYS A 1 486 ? 24.955 -20.469 -12.128 1.00 98.56 486 CYS A N 1
ATOM 3796 C CA . CYS A 1 486 ? 26.300 -21.034 -12.018 1.00 98.56 486 CYS A CA 1
ATOM 3797 C C . CYS A 1 486 ? 26.338 -22.509 -12.443 1.00 98.56 486 CYS A C 1
ATOM 3799 O O . CYS A 1 486 ? 27.241 -22.906 -13.175 1.00 98.56 486 CYS A O 1
ATOM 3801 N N . GLN A 1 487 ? 25.339 -23.316 -12.066 1.00 98.19 487 GLN A N 1
ATOM 3802 C CA . GLN A 1 487 ? 25.237 -24.705 -12.534 1.00 98.19 487 GLN A CA 1
ATOM 3803 C C . GLN A 1 487 ? 25.104 -24.796 -14.064 1.00 98.19 487 GLN A C 1
ATOM 3805 O O . GLN A 1 487 ? 25.709 -25.672 -14.689 1.00 98.19 487 GLN A O 1
ATOM 3810 N N . SER A 1 488 ? 24.324 -23.905 -14.682 1.00 98.44 488 SER A N 1
ATOM 3811 C CA . SER A 1 488 ? 24.196 -23.831 -16.143 1.00 98.44 488 SER A CA 1
ATOM 3812 C C . SER A 1 488 ? 25.498 -23.379 -16.817 1.00 98.44 488 SER A C 1
ATOM 3814 O O . SER A 1 488 ? 25.893 -23.965 -17.826 1.00 98.44 488 SER A O 1
ATOM 3816 N N . LEU A 1 489 ? 26.206 -22.402 -16.238 1.00 98.50 489 LEU A N 1
ATOM 3817 C CA . LEU A 1 489 ? 27.520 -21.942 -16.700 1.00 98.50 489 LEU A CA 1
ATOM 3818 C C . LEU A 1 489 ? 28.575 -23.052 -16.617 1.00 98.50 489 LEU A C 1
ATOM 3820 O O . LEU A 1 489 ? 29.311 -23.265 -17.581 1.00 98.50 489 LEU A O 1
ATOM 3824 N N . ASP A 1 490 ? 28.608 -23.806 -15.514 1.00 98.06 490 ASP A N 1
ATOM 3825 C CA . ASP A 1 490 ? 29.516 -24.942 -15.323 1.00 98.06 490 ASP A CA 1
ATOM 3826 C C . ASP A 1 490 ? 29.279 -26.021 -16.395 1.00 98.06 490 ASP A C 1
ATOM 3828 O O . ASP A 1 490 ? 30.229 -26.512 -17.007 1.00 98.06 490 ASP A O 1
ATOM 3832 N N . LYS A 1 491 ? 28.011 -26.335 -16.708 1.00 96.88 491 LYS A N 1
ATOM 3833 C CA . LYS A 1 491 ? 27.648 -27.270 -17.794 1.00 96.88 491 LYS A CA 1
ATOM 3834 C C . LYS A 1 491 ? 28.107 -26.799 -19.178 1.00 96.88 491 LYS A C 1
ATOM 3836 O O . LYS A 1 491 ? 28.390 -27.633 -20.034 1.00 96.88 491 LYS A O 1
ATOM 3841 N N . LEU A 1 492 ? 28.182 -25.487 -19.396 1.00 97.44 492 LEU A N 1
ATOM 3842 C CA . LEU A 1 492 ? 28.679 -24.875 -20.633 1.00 97.44 492 LEU A CA 1
ATOM 3843 C C . LEU A 1 492 ? 30.205 -24.672 -20.639 1.00 97.44 492 LEU A C 1
ATOM 3845 O O . LEU A 1 492 ? 30.750 -24.175 -21.622 1.00 97.44 492 LEU A O 1
ATOM 3849 N N . GLY A 1 493 ? 30.910 -25.038 -19.562 1.00 97.81 493 GLY A N 1
ATOM 3850 C CA . GLY A 1 493 ? 32.353 -24.835 -19.425 1.00 97.81 493 GLY A CA 1
ATOM 3851 C C . GLY A 1 493 ? 32.772 -23.389 -19.127 1.00 97.81 493 GLY A C 1
ATOM 3852 O O . GLY A 1 493 ? 33.957 -23.067 -19.219 1.00 97.81 493 GLY A O 1
ATOM 3853 N N . ARG A 1 494 ? 31.833 -22.511 -18.745 1.00 98.12 494 ARG A N 1
ATOM 3854 C CA . ARG A 1 494 ? 32.065 -21.097 -18.381 1.00 98.12 494 ARG A CA 1
ATOM 3855 C C . ARG A 1 494 ? 32.461 -20.956 -16.901 1.00 98.12 494 ARG A C 1
ATOM 3857 O O . ARG A 1 494 ? 31.896 -20.162 -16.152 1.00 98.12 494 ARG A O 1
ATOM 3864 N N . TYR A 1 495 ? 33.455 -21.739 -16.474 1.00 97.94 495 TYR A N 1
ATOM 3865 C CA . TYR A 1 495 ? 33.837 -21.890 -15.060 1.00 97.94 495 TYR A CA 1
ATOM 3866 C C . TYR A 1 495 ? 34.315 -20.594 -14.394 1.00 97.94 495 TYR A C 1
ATOM 3868 O O . TYR A 1 495 ? 34.072 -20.393 -13.209 1.00 97.94 495 TYR A O 1
ATOM 3876 N N . ASN A 1 496 ? 34.983 -19.707 -15.140 1.00 97.69 496 ASN A N 1
ATOM 3877 C CA . ASN A 1 496 ? 35.467 -18.437 -14.588 1.00 97.69 496 ASN A CA 1
ATOM 3878 C C . ASN A 1 496 ? 34.304 -17.533 -14.164 1.00 97.69 496 ASN A C 1
ATOM 3880 O O . ASN A 1 496 ? 34.343 -16.957 -13.084 1.00 97.69 496 ASN A O 1
ATOM 3884 N N . GLU A 1 497 ? 33.256 -17.452 -14.983 1.00 97.12 497 GLU A N 1
ATOM 3885 C CA . GLU A 1 497 ? 32.071 -16.643 -14.684 1.00 97.12 497 GLU A CA 1
ATOM 3886 C C . GLU A 1 497 ? 31.280 -17.236 -13.518 1.00 97.12 497 GLU A C 1
ATOM 3888 O O . GLU A 1 497 ? 30.926 -16.515 -12.589 1.00 97.12 497 GLU A O 1
ATOM 3893 N N . SER A 1 498 ? 31.095 -18.562 -13.513 1.00 98.31 498 SER A N 1
ATOM 3894 C CA . SER A 1 498 ? 30.521 -19.294 -12.374 1.00 98.31 498 SER A CA 1
ATOM 3895 C C . SER A 1 498 ? 31.279 -18.996 -11.073 1.00 98.31 498 SER A C 1
ATOM 3897 O O . SER A 1 498 ? 30.674 -18.624 -10.069 1.00 98.31 498 SER A O 1
ATOM 3899 N N . ALA A 1 499 ? 32.615 -19.066 -11.089 1.00 98.00 499 ALA A N 1
ATOM 3900 C CA . ALA A 1 499 ? 33.440 -18.747 -9.925 1.00 98.00 499 ALA A CA 1
ATOM 3901 C C . ALA A 1 499 ? 33.294 -17.280 -9.480 1.00 98.00 499 ALA A C 1
ATOM 3903 O O . ALA A 1 499 ? 33.204 -17.016 -8.281 1.00 98.00 499 ALA A O 1
ATOM 3904 N N . THR A 1 500 ? 33.221 -16.329 -10.419 1.00 98.00 500 THR A N 1
ATOM 3905 C CA . THR A 1 500 ? 32.997 -14.909 -10.111 1.00 98.00 500 THR A CA 1
ATOM 3906 C C . THR A 1 500 ? 31.658 -14.680 -9.419 1.00 98.00 500 THR A C 1
ATOM 3908 O O . THR A 1 500 ? 31.627 -14.011 -8.389 1.00 98.00 500 THR A O 1
ATOM 3911 N N . TYR A 1 501 ? 30.559 -15.240 -9.929 1.00 98.00 501 TYR A N 1
ATOM 3912 C CA . TYR A 1 501 ? 29.245 -15.043 -9.311 1.00 98.00 501 TYR A CA 1
ATOM 3913 C C . TYR A 1 501 ? 29.119 -15.733 -7.955 1.00 98.00 501 TYR A C 1
ATOM 3915 O O . TYR A 1 501 ? 28.547 -15.156 -7.035 1.00 98.00 501 TYR A O 1
ATOM 3923 N N . ARG A 1 502 ? 29.720 -16.918 -7.791 1.00 98.31 502 ARG A N 1
ATOM 3924 C CA . ARG A 1 502 ? 29.836 -17.578 -6.482 1.00 98.31 502 ARG A CA 1
ATOM 3925 C C . ARG A 1 502 ? 30.582 -16.703 -5.476 1.00 98.31 502 ARG A C 1
ATOM 3927 O O . ARG A 1 502 ? 30.135 -16.594 -4.343 1.00 98.31 502 ARG A O 1
ATOM 3934 N N . SER A 1 503 ? 31.674 -16.055 -5.889 1.00 97.62 503 SER A N 1
ATOM 3935 C CA . SER A 1 503 ? 32.395 -15.102 -5.033 1.00 97.62 503 SER A CA 1
ATOM 3936 C C . SER A 1 503 ? 31.530 -13.894 -4.682 1.00 97.62 503 SER A C 1
ATOM 3938 O O . SER A 1 503 ? 31.418 -13.566 -3.510 1.00 97.62 503 SER A O 1
ATOM 3940 N N . LYS A 1 504 ? 30.860 -13.279 -5.669 1.00 96.50 504 LYS A N 1
ATOM 3941 C CA . LYS A 1 504 ? 29.967 -12.133 -5.432 1.00 96.50 504 LYS A CA 1
ATOM 3942 C C . LYS A 1 504 ? 28.843 -12.471 -4.448 1.00 96.50 504 LYS A C 1
ATOM 3944 O O . LYS A 1 504 ? 28.575 -11.676 -3.561 1.00 96.50 504 LYS A O 1
ATOM 3949 N N . LEU A 1 505 ? 28.228 -13.653 -4.566 1.00 96.75 505 LEU A N 1
ATOM 3950 C CA . LEU A 1 505 ? 27.216 -14.126 -3.616 1.00 96.75 505 LEU A CA 1
ATOM 3951 C C . LEU A 1 505 ? 27.784 -14.235 -2.194 1.00 96.75 505 LEU A C 1
ATOM 3953 O O . LEU A 1 505 ? 27.144 -13.779 -1.249 1.00 96.75 505 LEU A O 1
ATOM 3957 N N . VAL A 1 506 ? 28.987 -14.804 -2.041 1.00 96.94 506 VAL A N 1
ATOM 3958 C CA . VAL A 1 506 ? 29.667 -14.886 -0.737 1.00 96.94 506 VAL A CA 1
ATOM 3959 C C . VAL A 1 506 ? 29.916 -13.488 -0.175 1.00 96.94 506 VAL A C 1
ATOM 3961 O O . VAL A 1 506 ? 29.588 -13.245 0.982 1.00 96.94 506 VAL A O 1
ATOM 3964 N N . ASP A 1 507 ? 30.448 -12.569 -0.980 1.00 95.56 507 ASP A N 1
ATOM 3965 C CA . ASP A 1 507 ? 30.769 -11.205 -0.550 1.00 95.56 507 ASP A CA 1
ATOM 3966 C C . ASP A 1 507 ? 29.507 -10.436 -0.122 1.00 95.56 507 ASP A C 1
ATOM 3968 O O . ASP A 1 507 ? 29.483 -9.850 0.961 1.00 95.56 507 ASP A O 1
ATOM 3972 N N . THR A 1 508 ? 28.433 -10.501 -0.918 1.00 95.19 508 THR A N 1
ATOM 3973 C CA . THR A 1 508 ? 27.130 -9.898 -0.589 1.00 95.19 508 THR A CA 1
ATOM 3974 C C . THR A 1 508 ? 26.542 -10.499 0.689 1.00 95.19 508 THR A C 1
ATOM 3976 O O . THR A 1 508 ? 26.137 -9.761 1.582 1.00 95.19 508 THR A O 1
ATOM 3979 N N . THR A 1 509 ? 26.563 -11.827 0.833 1.00 95.94 509 THR A N 1
ATOM 3980 C CA . THR A 1 509 ? 26.060 -12.503 2.042 1.00 95.94 509 THR A CA 1
ATOM 3981 C C . THR A 1 509 ? 26.840 -12.086 3.284 1.00 95.94 509 THR A C 1
ATOM 3983 O O . THR A 1 509 ? 26.250 -11.803 4.323 1.00 95.94 509 THR A O 1
ATOM 3986 N N . MET A 1 510 ? 28.172 -12.029 3.190 1.00 95.38 510 MET A N 1
ATOM 3987 C CA . MET A 1 510 ? 29.014 -11.611 4.307 1.00 95.38 510 MET A CA 1
ATOM 3988 C C . MET A 1 510 ? 28.782 -10.145 4.683 1.00 95.38 510 MET A C 1
ATOM 3990 O O . MET A 1 510 ? 28.920 -9.823 5.858 1.00 95.38 510 MET A O 1
ATOM 3994 N N . SER A 1 511 ? 28.411 -9.276 3.734 1.00 94.31 511 SER A N 1
ATOM 3995 C CA . SER A 1 511 ? 28.008 -7.896 4.035 1.00 94.31 511 SER A CA 1
ATOM 3996 C C . SER A 1 511 ? 26.806 -7.872 4.979 1.00 94.31 511 SER A C 1
ATOM 3998 O O . SER A 1 511 ? 26.938 -7.379 6.092 1.00 94.31 511 SER A O 1
ATOM 4000 N N . PHE A 1 512 ? 25.702 -8.530 4.613 1.00 94.25 512 PHE A N 1
ATOM 4001 C CA . PHE A 1 512 ? 24.502 -8.580 5.461 1.00 94.25 512 PHE A CA 1
ATOM 4002 C C . PHE A 1 512 ? 24.716 -9.327 6.785 1.00 94.25 512 PHE A C 1
ATOM 4004 O O . PHE A 1 512 ? 24.078 -9.034 7.793 1.00 94.25 512 PHE A O 1
ATOM 4011 N N . VAL A 1 513 ? 25.627 -10.305 6.816 1.00 94.44 513 VAL A N 1
ATOM 4012 C CA . VAL A 1 513 ? 26.049 -10.934 8.075 1.00 94.44 513 VAL A CA 1
ATOM 4013 C C . VAL A 1 513 ? 26.779 -9.934 8.974 1.00 94.44 513 VAL A C 1
ATOM 4015 O O . VAL A 1 513 ? 26.538 -9.923 10.178 1.00 94.44 513 VAL A O 1
ATOM 4018 N N . ASN A 1 514 ? 27.641 -9.083 8.411 1.00 93.94 514 ASN A N 1
ATOM 4019 C CA . ASN A 1 514 ? 28.361 -8.060 9.171 1.00 93.94 514 ASN A CA 1
ATOM 4020 C C . ASN A 1 514 ? 27.442 -6.931 9.665 1.00 93.94 514 ASN A C 1
ATOM 4022 O O . ASN A 1 514 ? 27.727 -6.371 10.723 1.00 93.94 514 ASN A O 1
ATOM 4026 N N . ASP A 1 515 ? 26.360 -6.633 8.941 1.00 92.19 515 ASP A N 1
ATOM 4027 C CA . ASP A 1 515 ? 25.321 -5.682 9.369 1.00 92.19 515 ASP A CA 1
ATOM 4028 C C . ASP A 1 515 ? 24.532 -6.212 10.590 1.00 92.19 515 ASP A C 1
ATOM 4030 O O . ASP A 1 515 ? 23.996 -5.455 11.402 1.00 92.19 515 ASP A O 1
ATOM 4034 N N . GLY A 1 516 ? 24.518 -7.534 10.795 1.00 92.94 516 GLY A N 1
ATOM 4035 C CA . GLY A 1 516 ? 23.911 -8.168 11.963 1.00 92.94 516 GLY A CA 1
ATOM 4036 C C . GLY A 1 516 ? 22.392 -7.985 11.994 1.00 92.94 516 GLY A C 1
ATOM 4037 O O . GLY A 1 516 ? 21.694 -8.471 11.105 1.00 92.94 516 GLY A O 1
ATOM 4038 N N . ARG A 1 517 ? 21.882 -7.327 13.045 1.00 93.31 517 ARG A N 1
ATOM 4039 C CA . ARG A 1 517 ? 20.453 -6.978 13.202 1.00 93.31 517 ARG A CA 1
ATOM 4040 C C . ARG A 1 517 ? 20.087 -5.639 12.557 1.00 93.31 517 ARG A C 1
ATOM 4042 O O . ARG A 1 517 ? 18.905 -5.354 12.414 1.00 93.31 517 ARG A O 1
ATOM 4049 N N . ASP A 1 518 ? 21.075 -4.831 12.183 1.00 91.56 518 ASP A N 1
ATOM 4050 C CA . ASP A 1 518 ? 20.895 -3.496 11.603 1.00 91.56 518 ASP A CA 1
ATOM 4051 C C . ASP A 1 518 ? 20.845 -3.589 10.073 1.00 91.56 518 ASP A C 1
ATOM 4053 O O . ASP A 1 518 ? 21.700 -3.070 9.359 1.00 91.56 518 ASP A O 1
ATOM 4057 N N . LEU A 1 519 ? 19.886 -4.379 9.577 1.00 87.62 519 LEU A N 1
ATOM 4058 C CA . LEU A 1 519 ? 19.727 -4.607 8.145 1.00 87.62 519 LEU A CA 1
ATOM 4059 C C . LEU A 1 519 ? 19.309 -3.307 7.444 1.00 87.62 519 LEU A C 1
ATOM 4061 O O . LEU A 1 519 ? 18.474 -2.575 7.979 1.00 87.62 519 LEU A O 1
ATOM 4065 N N . PRO A 1 520 ? 19.836 -3.041 6.237 1.00 81.81 520 PRO A N 1
ATOM 4066 C CA . PRO A 1 520 ? 19.422 -1.885 5.460 1.00 81.81 520 PRO A CA 1
ATOM 4067 C C . PRO A 1 520 ? 17.947 -1.986 5.059 1.00 81.81 520 PRO A C 1
ATOM 4069 O O . PRO A 1 520 ? 17.440 -3.063 4.731 1.00 81.81 520 PRO A O 1
ATOM 4072 N N . GLU A 1 521 ? 17.276 -0.839 5.076 1.00 71.62 521 GLU A N 1
ATOM 4073 C CA . GLU A 1 521 ? 15.863 -0.720 4.721 1.00 71.62 521 GLU A CA 1
ATOM 4074 C C . GLU A 1 521 ? 15.627 -0.939 3.221 1.00 71.62 521 GLU A C 1
ATOM 4076 O O . GLU A 1 521 ? 16.504 -0.708 2.382 1.00 71.62 521 GLU A O 1
ATOM 4081 N N . SER A 1 522 ? 14.414 -1.377 2.872 1.00 69.00 522 SER A N 1
ATOM 4082 C CA . SER A 1 522 ? 14.010 -1.624 1.485 1.00 69.00 522 SER A CA 1
ATOM 4083 C C . SER A 1 522 ? 12.679 -0.929 1.148 1.00 69.00 522 SER A C 1
ATOM 4085 O O . SER A 1 522 ? 12.461 0.201 1.567 1.00 69.00 522 SER A O 1
ATOM 4087 N N . GLU A 1 523 ? 11.793 -1.555 0.359 1.00 63.06 523 GLU A N 1
ATOM 4088 C CA . GLU A 1 523 ? 10.438 -1.024 0.097 1.00 63.06 523 GLU A CA 1
ATOM 4089 C C . GLU A 1 523 ? 9.603 -0.907 1.397 1.00 63.06 523 GLU A C 1
ATOM 4091 O O . GLU A 1 523 ? 8.694 -0.080 1.460 1.00 63.06 523 GLU A O 1
ATOM 4096 N N . VAL A 1 524 ? 9.955 -1.692 2.423 1.00 64.75 524 VAL A N 1
ATOM 4097 C CA . VAL A 1 524 ? 9.465 -1.664 3.814 1.00 64.75 524 VAL A CA 1
ATOM 4098 C C . VAL A 1 524 ? 10.689 -1.735 4.746 1.00 64.75 524 VAL A C 1
ATOM 4100 O O . VAL A 1 524 ? 11.711 -2.322 4.358 1.00 64.75 524 VAL A O 1
ATOM 4103 N N . SER A 1 525 ? 10.624 -1.146 5.948 1.00 82.06 525 SER A N 1
ATOM 4104 C CA . SER A 1 525 ? 11.788 -1.069 6.855 1.00 82.06 525 SER A CA 1
ATOM 4105 C C . SER A 1 525 ? 12.198 -2.429 7.443 1.00 82.06 525 SER A C 1
ATOM 4107 O O . SER A 1 525 ? 13.385 -2.760 7.467 1.00 82.06 525 SER A O 1
ATOM 4109 N N . TYR A 1 526 ? 11.240 -3.263 7.861 1.00 87.75 526 TYR A N 1
ATOM 4110 C CA . TYR A 1 526 ? 11.488 -4.641 8.299 1.00 87.75 526 TYR A CA 1
ATOM 4111 C C . TYR A 1 526 ? 10.263 -5.521 8.051 1.00 87.75 526 TYR A C 1
ATOM 4113 O O . TYR A 1 526 ? 9.177 -5.229 8.526 1.00 87.75 526 TYR A O 1
ATOM 4121 N N . GLU A 1 527 ? 10.412 -6.635 7.342 1.00 85.56 527 GLU A N 1
ATOM 4122 C CA . GLU A 1 527 ? 9.297 -7.550 7.094 1.00 85.56 527 GLU A CA 1
ATOM 4123 C C . GLU A 1 527 ? 9.783 -8.954 6.732 1.00 85.56 527 GLU A C 1
ATOM 4125 O O . GLU A 1 527 ? 10.969 -9.182 6.467 1.00 85.56 527 GLU A O 1
ATOM 4130 N N . GLN A 1 528 ? 8.865 -9.918 6.664 1.00 86.62 528 GLN A N 1
ATOM 4131 C CA . GLN A 1 528 ? 9.249 -11.298 6.400 1.00 86.62 528 GLN A CA 1
ATOM 4132 C C . GLN A 1 528 ? 9.835 -11.484 4.989 1.00 86.62 528 GLN A C 1
ATOM 4134 O O . GLN A 1 528 ? 10.667 -12.369 4.813 1.00 86.62 528 GLN A O 1
ATOM 4139 N N . SER A 1 529 ? 9.473 -10.646 4.003 1.00 82.12 529 SER A N 1
ATOM 4140 C CA . SER A 1 529 ? 10.044 -10.735 2.648 1.00 82.12 529 SER A CA 1
ATOM 4141 C C . SER A 1 529 ? 11.464 -10.159 2.526 1.00 82.12 529 SER A C 1
ATOM 4143 O O . SER A 1 529 ? 12.104 -10.342 1.495 1.00 82.12 529 SER A O 1
ATOM 4145 N N . ILE A 1 530 ? 11.995 -9.561 3.601 1.00 87.44 530 ILE A N 1
ATOM 4146 C CA . ILE A 1 530 ? 13.422 -9.230 3.766 1.00 87.44 530 ILE A CA 1
ATOM 4147 C C . ILE A 1 530 ? 14.151 -10.374 4.481 1.00 87.44 530 ILE A C 1
ATOM 4149 O O . ILE A 1 530 ? 15.264 -10.756 4.106 1.00 87.44 530 ILE A O 1
ATOM 4153 N N . VAL A 1 531 ? 13.523 -10.946 5.513 1.00 91.50 531 VAL A N 1
ATOM 4154 C CA . VAL A 1 531 ? 14.138 -11.986 6.351 1.00 91.50 531 VAL A CA 1
ATOM 4155 C C . VAL A 1 531 ? 14.212 -13.332 5.631 1.00 91.50 531 VAL A C 1
ATOM 4157 O O . VAL A 1 531 ? 15.246 -13.993 5.707 1.00 91.50 531 VAL A O 1
ATOM 4160 N N . GLU A 1 532 ? 13.170 -13.745 4.905 1.00 91.56 532 GLU A N 1
ATOM 4161 C CA . GLU A 1 532 ? 13.165 -15.012 4.160 1.00 91.56 532 GLU A CA 1
ATOM 4162 C C . GLU A 1 532 ? 14.322 -15.089 3.145 1.00 91.56 532 GLU A C 1
ATOM 4164 O O . GLU A 1 532 ? 15.118 -16.032 3.245 1.00 91.56 532 GLU A O 1
ATOM 4169 N N . PRO A 1 533 ? 14.518 -14.107 2.238 1.00 91.19 533 PRO A N 1
ATOM 4170 C CA . PRO A 1 533 ? 15.634 -14.157 1.295 1.00 91.19 533 PRO A CA 1
ATOM 4171 C C . PRO A 1 533 ? 16.997 -14.097 1.979 1.00 91.19 533 PRO A C 1
ATOM 4173 O O . PRO A 1 533 ? 17.970 -14.667 1.487 1.00 91.19 533 PRO A O 1
ATOM 4176 N N . LEU A 1 534 ? 17.088 -13.426 3.131 1.00 93.81 534 LEU A N 1
ATOM 4177 C CA . LEU A 1 534 ? 18.312 -13.394 3.920 1.00 93.81 534 LEU A CA 1
ATOM 4178 C C . LEU A 1 534 ? 18.639 -14.778 4.505 1.00 93.81 534 LEU A C 1
ATOM 4180 O O . LEU A 1 534 ? 19.789 -15.212 4.421 1.00 93.81 534 LEU A O 1
ATOM 4184 N N . VAL A 1 535 ? 17.652 -15.491 5.059 1.00 95.12 535 VAL A N 1
ATOM 4185 C CA . VAL A 1 535 ? 17.828 -16.868 5.556 1.00 95.12 535 VAL A CA 1
ATOM 4186 C C . VAL A 1 535 ? 18.288 -17.787 4.427 1.00 95.12 535 VAL A C 1
ATOM 4188 O O . VAL A 1 535 ? 19.265 -18.521 4.599 1.00 95.12 535 VAL A O 1
ATOM 4191 N N . GLU A 1 536 ? 17.625 -17.717 3.269 1.00 94.19 536 GLU A N 1
ATOM 4192 C CA . GLU A 1 536 ? 17.976 -18.502 2.083 1.00 94.19 536 GLU A CA 1
ATOM 4193 C C . GLU A 1 536 ? 19.426 -18.236 1.656 1.00 94.19 536 GLU A C 1
ATOM 4195 O O . GLU A 1 536 ? 20.238 -19.159 1.552 1.00 94.19 536 GLU A O 1
ATOM 4200 N N . MET A 1 537 ? 19.791 -16.963 1.511 1.00 94.75 537 MET A N 1
ATOM 4201 C CA . MET A 1 537 ? 21.111 -16.536 1.061 1.00 94.75 537 MET A CA 1
ATOM 4202 C C . MET A 1 537 ? 22.242 -16.961 2.007 1.00 94.75 537 MET A C 1
ATOM 4204 O O . MET A 1 537 ? 23.298 -17.421 1.551 1.00 94.75 537 MET A O 1
ATOM 4208 N N . VAL A 1 538 ? 22.041 -16.851 3.324 1.00 96.38 538 VAL A N 1
ATOM 4209 C CA . VAL A 1 538 ? 23.032 -17.290 4.321 1.00 96.38 538 VAL A CA 1
ATOM 4210 C C . VAL A 1 538 ? 23.169 -18.818 4.309 1.00 96.38 538 VAL A C 1
ATOM 4212 O O . VAL A 1 538 ? 24.297 -19.329 4.294 1.00 96.38 538 VAL A O 1
ATOM 4215 N N . ALA A 1 539 ? 22.056 -19.556 4.232 1.00 95.94 539 ALA A N 1
ATOM 4216 C CA . ALA A 1 539 ? 22.054 -21.019 4.178 1.00 95.94 539 ALA A CA 1
ATOM 4217 C C . ALA A 1 539 ? 22.723 -21.559 2.899 1.00 95.94 539 ALA A C 1
ATOM 4219 O O . ALA A 1 539 ? 23.534 -22.494 2.943 1.00 95.94 539 ALA A O 1
ATOM 4220 N N . ASP A 1 540 ? 22.443 -20.942 1.756 1.00 96.44 540 ASP A N 1
ATOM 4221 C CA . ASP A 1 540 ? 23.048 -21.268 0.467 1.00 96.44 540 ASP A CA 1
ATOM 4222 C C . ASP A 1 540 ? 24.554 -21.003 0.458 1.00 96.44 540 ASP A C 1
ATOM 4224 O O . ASP A 1 540 ? 25.353 -21.835 0.008 1.00 96.44 540 ASP A O 1
ATOM 4228 N N . THR A 1 541 ? 24.975 -19.879 1.034 1.00 96.56 541 THR A N 1
ATOM 4229 C CA . THR A 1 541 ? 26.394 -19.532 1.151 1.00 96.56 541 THR A CA 1
ATOM 4230 C C . THR A 1 541 ? 27.119 -20.450 2.134 1.00 96.56 541 THR A C 1
ATOM 4232 O O . THR A 1 541 ? 28.272 -20.830 1.889 1.00 96.56 541 THR A O 1
ATOM 4235 N N . TYR A 1 542 ? 26.457 -20.903 3.205 1.00 96.56 542 TYR A N 1
ATOM 4236 C CA . TYR A 1 542 ? 26.976 -21.979 4.050 1.00 96.56 542 TYR A CA 1
ATOM 4237 C C . TYR A 1 542 ? 27.172 -23.267 3.245 1.00 96.56 542 TYR A C 1
ATOM 4239 O O . TYR A 1 542 ? 28.228 -23.896 3.330 1.00 96.56 542 TYR A O 1
ATOM 4247 N N . ASN A 1 543 ? 26.196 -23.661 2.425 1.00 95.50 543 ASN A N 1
ATOM 4248 C CA . ASN A 1 543 ? 26.311 -24.861 1.598 1.00 95.50 543 ASN A CA 1
ATOM 4249 C C . ASN A 1 543 ? 27.456 -24.778 0.582 1.00 95.50 543 ASN A C 1
ATOM 4251 O O . ASN A 1 543 ? 28.104 -25.796 0.310 1.00 95.50 543 ASN A O 1
ATOM 4255 N N . LEU A 1 544 ? 27.732 -23.575 0.076 1.00 94.94 544 LEU A N 1
ATOM 4256 C CA . LEU A 1 544 ? 28.822 -23.290 -0.850 1.00 94.94 544 LEU A CA 1
ATOM 4257 C C . LEU A 1 544 ? 30.205 -23.297 -0.174 1.00 94.94 544 LEU A C 1
ATOM 4259 O O . LEU A 1 544 ? 31.152 -23.859 -0.723 1.00 94.94 544 LEU A O 1
ATOM 4263 N N . THR A 1 545 ? 30.336 -22.674 0.999 1.00 95.31 545 THR A N 1
ATOM 4264 C CA . THR A 1 545 ? 31.641 -22.387 1.633 1.00 95.31 545 THR A CA 1
ATOM 4265 C C . THR A 1 545 ? 31.991 -23.311 2.796 1.00 95.31 545 THR A C 1
ATOM 4267 O O . THR A 1 545 ? 33.165 -23.460 3.133 1.00 95.31 545 THR A O 1
ATOM 4270 N N . ARG A 1 546 ? 30.981 -23.917 3.430 1.00 94.81 546 ARG A N 1
ATOM 4271 C CA . ARG A 1 546 ? 31.066 -24.640 4.710 1.00 94.81 546 ARG A CA 1
ATOM 4272 C C . ARG A 1 546 ? 31.656 -23.805 5.856 1.00 94.81 546 ARG A C 1
ATOM 4274 O O . ARG A 1 546 ? 32.189 -24.365 6.812 1.00 94.81 546 ARG A O 1
ATOM 4281 N N . ASN A 1 547 ? 31.541 -22.475 5.788 1.00 93.12 547 ASN A N 1
ATOM 4282 C CA . ASN A 1 547 ? 31.932 -21.584 6.878 1.00 93.12 547 ASN A CA 1
ATOM 4283 C C . ASN A 1 547 ? 30.954 -21.720 8.058 1.00 93.12 547 ASN A C 1
ATOM 4285 O O . ASN A 1 547 ? 29.798 -21.323 7.955 1.00 93.12 547 ASN A O 1
ATOM 4289 N N . MET A 1 548 ? 31.422 -22.247 9.190 1.00 92.25 548 MET A N 1
ATOM 4290 C CA . MET A 1 548 ? 30.578 -22.515 10.360 1.00 92.25 548 MET A CA 1
ATOM 4291 C C . MET A 1 548 ? 29.948 -21.267 10.989 1.00 92.25 548 MET A C 1
ATOM 4293 O O . MET A 1 548 ? 28.902 -21.407 11.614 1.00 92.25 548 MET A O 1
ATOM 4297 N N . THR A 1 549 ? 30.518 -20.071 10.799 1.00 91.69 549 THR A N 1
ATOM 4298 C CA . THR A 1 549 ? 29.872 -18.820 11.233 1.00 91.69 549 THR A CA 1
ATOM 4299 C C . THR A 1 549 ? 28.524 -18.641 10.538 1.00 91.69 549 THR A C 1
ATOM 4301 O O . THR A 1 549 ? 27.536 -18.350 11.192 1.00 91.69 549 THR A O 1
ATOM 4304 N N . LEU A 1 550 ? 28.422 -18.939 9.239 1.00 94.31 550 LEU A N 1
ATOM 4305 C CA . LEU A 1 550 ? 27.156 -18.813 8.506 1.00 94.31 550 LEU A CA 1
ATOM 4306 C C . LEU A 1 550 ? 26.068 -19.760 9.031 1.00 94.31 550 LEU A C 1
ATOM 4308 O O . LEU A 1 550 ? 24.887 -19.456 8.905 1.00 94.31 550 LEU A O 1
ATOM 4312 N N . LEU A 1 551 ? 26.438 -20.888 9.649 1.00 92.75 551 LEU A N 1
ATOM 4313 C CA . LEU A 1 551 ? 25.459 -21.792 10.255 1.00 92.75 551 LEU A CA 1
ATOM 4314 C C . LEU A 1 551 ? 24.798 -21.164 11.490 1.00 92.75 551 LEU A C 1
ATOM 4316 O O . LEU A 1 551 ? 23.584 -21.278 11.639 1.00 92.75 551 LEU A O 1
ATOM 4320 N N . SER A 1 552 ? 25.568 -20.492 12.357 1.00 90.94 552 SER A N 1
ATOM 4321 C CA . SER A 1 552 ? 24.989 -19.770 13.499 1.00 90.94 552 SER A CA 1
ATOM 4322 C C . SER A 1 552 ? 24.145 -18.584 13.041 1.00 90.94 552 SER A C 1
ATOM 4324 O O . SER A 1 552 ? 23.039 -18.411 13.541 1.00 90.94 552 SER A O 1
ATOM 4326 N N . GLU A 1 553 ? 24.611 -17.843 12.033 1.00 95.00 553 GLU A N 1
ATOM 4327 C CA . GLU A 1 553 ? 23.856 -16.728 11.447 1.00 95.00 553 GLU A CA 1
ATOM 4328 C C . GLU A 1 553 ? 22.528 -17.192 10.823 1.00 95.00 553 GLU A C 1
ATOM 4330 O O . GLU A 1 553 ? 21.509 -16.516 10.968 1.00 95.00 553 GLU A O 1
ATOM 4335 N N . THR A 1 554 ? 22.522 -18.363 10.166 1.00 94.06 554 THR A N 1
ATOM 4336 C CA . THR A 1 554 ? 21.305 -18.980 9.606 1.00 94.06 554 THR A CA 1
ATOM 4337 C C . THR A 1 554 ? 20.306 -19.307 10.712 1.00 94.06 554 THR A C 1
ATOM 4339 O O . THR A 1 554 ? 19.123 -19.025 10.562 1.00 94.06 554 THR A O 1
ATOM 4342 N N . GLN A 1 555 ? 20.766 -19.895 11.822 1.00 92.06 555 GLN A N 1
ATOM 4343 C CA . GLN A 1 555 ? 19.887 -20.280 12.928 1.00 92.06 555 GLN A CA 1
ATOM 4344 C C . GLN A 1 555 ? 19.220 -19.066 13.582 1.00 92.06 555 GLN A C 1
ATOM 4346 O O . GLN A 1 555 ? 18.031 -19.124 13.881 1.00 92.06 555 GLN A O 1
ATOM 4351 N N . GLU A 1 556 ? 19.965 -17.978 13.788 1.00 93.50 556 GLU A N 1
ATOM 4352 C CA . GLU A 1 556 ? 19.412 -16.744 14.355 1.00 93.50 556 GLU A CA 1
ATOM 4353 C C . GLU A 1 556 ? 18.330 -16.152 13.440 1.00 93.50 556 GLU A C 1
ATOM 4355 O O . GLU A 1 556 ? 17.204 -15.931 13.877 1.00 93.50 556 GLU A O 1
ATOM 4360 N N . ARG A 1 557 ? 18.623 -15.984 12.145 1.00 94.69 557 ARG A N 1
ATOM 4361 C CA . ARG A 1 557 ? 17.670 -15.413 11.175 1.00 94.69 557 ARG A CA 1
ATOM 4362 C C . ARG A 1 557 ? 16.469 -16.319 10.918 1.00 94.69 557 ARG A C 1
ATOM 4364 O O . ARG A 1 557 ? 15.374 -15.827 10.663 1.00 94.69 557 ARG A O 1
ATOM 4371 N N . LEU A 1 558 ? 16.643 -17.638 11.015 1.00 94.12 558 LEU A N 1
ATOM 4372 C CA . LEU A 1 558 ? 15.527 -18.577 10.948 1.00 94.12 558 LEU A CA 1
ATOM 4373 C C . LEU A 1 558 ? 14.556 -18.355 12.113 1.00 94.12 558 LEU A C 1
ATOM 4375 O O . LEU A 1 558 ? 13.351 -18.414 11.896 1.00 94.12 558 LEU A O 1
ATOM 4379 N N . ASN A 1 559 ? 15.046 -18.051 13.318 1.00 93.62 559 ASN A N 1
ATOM 4380 C CA . ASN A 1 559 ? 14.164 -17.714 14.438 1.00 93.62 559 ASN A CA 1
ATOM 4381 C C . ASN A 1 559 ? 13.362 -16.437 14.147 1.00 93.62 559 ASN A C 1
ATOM 4383 O O . ASN A 1 559 ? 12.162 -16.411 14.410 1.00 93.62 559 ASN A O 1
ATOM 4387 N N . TRP A 1 560 ? 13.991 -15.421 13.541 1.00 94.94 560 TRP A N 1
ATOM 4388 C CA . TRP A 1 560 ? 13.301 -14.194 13.122 1.00 94.94 560 TRP A CA 1
ATOM 4389 C C . TRP A 1 560 ? 12.180 -14.507 12.126 1.00 94.94 560 TRP A C 1
ATOM 4391 O O . TRP A 1 560 ? 11.052 -14.058 12.298 1.00 94.94 560 TRP A O 1
ATOM 4401 N N . LEU A 1 561 ? 12.470 -15.334 11.113 1.00 94.56 561 LEU A N 1
ATOM 4402 C CA . LEU A 1 561 ? 11.493 -15.741 10.101 1.00 94.56 561 LEU A CA 1
ATOM 4403 C C . LEU A 1 561 ? 10.323 -16.522 10.714 1.00 94.56 561 LEU A C 1
ATOM 4405 O O . LEU A 1 561 ? 9.162 -16.265 10.395 1.00 94.56 561 LEU A O 1
ATOM 4409 N N . MET A 1 562 ? 10.620 -17.472 11.601 1.00 92.94 562 MET A N 1
ATOM 4410 C CA . MET A 1 562 ? 9.598 -18.301 12.238 1.00 92.94 562 MET A CA 1
ATOM 4411 C C . MET A 1 562 ? 8.677 -17.483 13.148 1.00 92.94 562 MET A C 1
ATOM 4413 O O . MET A 1 562 ? 7.487 -17.780 13.188 1.00 92.94 562 MET A O 1
ATOM 4417 N N . ALA A 1 563 ? 9.176 -16.420 13.789 1.00 94.81 563 ALA A N 1
ATOM 4418 C CA . ALA A 1 563 ? 8.376 -15.546 14.650 1.00 94.81 563 ALA A CA 1
ATOM 4419 C C . ALA A 1 563 ? 7.255 -14.799 13.903 1.00 94.81 563 ALA A C 1
ATOM 4421 O O . ALA A 1 563 ? 6.284 -14.361 14.521 1.00 94.81 563 ALA A O 1
ATOM 4422 N N . PHE A 1 564 ? 7.348 -14.641 12.576 1.00 94.69 564 PHE A N 1
ATOM 4423 C CA . PHE A 1 564 ? 6.243 -14.091 11.782 1.00 94.69 564 PHE A CA 1
ATOM 4424 C C . PHE A 1 564 ? 5.065 -15.063 11.654 1.00 94.69 564 PHE A C 1
ATOM 4426 O O . PHE A 1 564 ? 3.954 -14.620 11.367 1.00 94.69 564 PHE A O 1
ATOM 4433 N N . SER A 1 565 ? 5.291 -16.367 11.833 1.00 91.88 565 SER A N 1
ATOM 4434 C CA . SER A 1 565 ? 4.339 -17.432 11.510 1.00 91.88 565 SER A CA 1
ATOM 4435 C C . SER A 1 565 ? 3.685 -18.000 12.766 1.00 91.88 565 SER A C 1
ATOM 4437 O O . SER A 1 565 ? 4.303 -18.751 13.518 1.00 91.88 565 SER A O 1
ATOM 4439 N N . GLY A 1 566 ? 2.410 -17.685 12.980 1.00 91.50 566 GLY A N 1
ATOM 4440 C CA . GLY A 1 566 ? 1.731 -18.049 14.219 1.00 91.50 566 GLY A CA 1
ATOM 4441 C C . GLY A 1 566 ? 1.141 -19.473 14.251 1.00 91.50 566 GLY A C 1
ATOM 4442 O O . GLY A 1 566 ? 0.909 -20.109 13.214 1.00 91.50 566 GLY A O 1
ATOM 4443 N N . PRO A 1 567 ? 0.854 -20.005 15.456 1.00 94.06 567 PRO A N 1
ATOM 4444 C CA . PRO A 1 567 ? 0.293 -21.342 15.651 1.00 94.06 567 PRO A CA 1
ATOM 4445 C C . PRO A 1 567 ? -1.245 -21.379 15.578 1.00 94.06 567 PRO A C 1
ATOM 4447 O O . PRO A 1 567 ? -1.856 -22.328 16.077 1.00 94.06 567 PRO A O 1
ATOM 4450 N N . GLN A 1 568 ? -1.896 -20.357 15.004 1.00 96.75 568 GLN A N 1
ATOM 4451 C CA . GLN A 1 568 ? -3.355 -20.263 14.972 1.00 96.75 568 GLN A CA 1
ATOM 4452 C C . GLN A 1 568 ? -3.957 -21.516 14.331 1.00 96.75 568 GLN A C 1
ATOM 4454 O O . GLN A 1 568 ? -3.597 -21.864 13.206 1.00 96.75 568 GLN A O 1
ATOM 4459 N N . PRO A 1 569 ? -4.912 -22.182 14.989 1.00 96.00 569 PRO A N 1
ATOM 4460 C CA . PRO A 1 569 ? -5.537 -23.384 14.473 1.00 96.00 569 PRO A CA 1
ATOM 4461 C C . PRO A 1 569 ? -6.574 -23.006 13.414 1.00 96.00 569 PRO A C 1
ATOM 4463 O O . PRO A 1 569 ? -7.770 -23.048 13.674 1.00 96.00 569 PRO A O 1
ATOM 4466 N N . HIS A 1 570 ? -6.133 -22.547 12.246 1.00 95.81 570 HIS A N 1
ATOM 4467 C CA . HIS A 1 570 ? -6.997 -22.016 11.195 1.00 95.81 570 HIS A CA 1
ATOM 4468 C C . HIS A 1 570 ? -6.306 -22.117 9.830 1.00 95.81 570 HIS A C 1
ATOM 4470 O O . HIS A 1 570 ? -5.144 -21.742 9.695 1.00 95.81 570 HIS A O 1
ATOM 4476 N N . ALA A 1 571 ? -7.022 -22.560 8.792 1.00 94.81 571 ALA A N 1
ATOM 4477 C CA . ALA A 1 571 ? -6.454 -22.825 7.463 1.00 94.81 571 ALA A CA 1
ATOM 4478 C C . ALA A 1 571 ? -5.721 -21.640 6.810 1.00 94.81 571 ALA A C 1
ATOM 4480 O O . ALA A 1 571 ? -4.791 -21.850 6.038 1.00 94.81 571 ALA A O 1
ATOM 4481 N N . ARG A 1 572 ? -6.152 -20.408 7.103 1.00 92.38 572 ARG A N 1
ATOM 4482 C CA . ARG A 1 572 ? -5.534 -19.169 6.593 1.00 92.38 572 ARG A CA 1
ATOM 4483 C C . ARG A 1 572 ? -4.373 -18.626 7.435 1.00 92.38 572 ARG A C 1
ATOM 4485 O O . ARG A 1 572 ? -3.723 -17.695 6.988 1.00 92.38 572 ARG A O 1
ATOM 4492 N N . LEU A 1 573 ? -4.166 -19.138 8.649 1.00 94.56 573 LEU A N 1
ATOM 4493 C CA . LEU A 1 573 ? -3.276 -18.515 9.640 1.00 94.56 573 LEU A CA 1
ATOM 4494 C C . LEU A 1 573 ? -2.191 -19.470 10.155 1.00 94.56 573 LEU A C 1
ATOM 4496 O O . LEU A 1 573 ? -1.112 -19.019 10.519 1.00 94.56 573 LEU A O 1
ATOM 4500 N N . TYR A 1 574 ? -2.455 -20.782 10.179 1.00 95.12 574 TYR A N 1
ATOM 4501 C CA . TYR A 1 574 ? -1.518 -21.767 10.716 1.00 95.12 574 TYR A CA 1
ATOM 4502 C C . TYR A 1 574 ? -0.205 -21.772 9.933 1.00 95.12 574 TYR A C 1
ATOM 4504 O O . TYR A 1 574 ? -0.183 -22.191 8.774 1.00 95.12 574 TYR A O 1
ATOM 4512 N N . GLN A 1 575 ? 0.880 -21.355 10.588 1.00 90.19 575 GLN A N 1
ATOM 4513 C CA . GLN A 1 575 ? 2.210 -21.223 9.987 1.00 90.19 575 GLN A CA 1
ATOM 4514 C C . GLN A 1 575 ? 2.231 -20.323 8.738 1.00 90.19 575 GLN A C 1
ATOM 4516 O O . GLN A 1 575 ? 3.031 -20.532 7.828 1.00 90.19 575 GLN A O 1
ATOM 4521 N N . ILE A 1 576 ? 1.338 -19.332 8.687 1.00 91.75 576 ILE A N 1
ATOM 4522 C CA . ILE A 1 576 ? 1.336 -18.288 7.663 1.00 91.75 576 ILE A CA 1
ATOM 4523 C C . ILE A 1 576 ? 1.898 -17.019 8.295 1.00 91.75 576 ILE A C 1
ATOM 4525 O O . ILE A 1 576 ? 1.430 -16.589 9.348 1.00 91.75 576 ILE A O 1
ATOM 4529 N N . ALA A 1 577 ? 2.913 -16.439 7.657 1.00 90.12 577 ALA A N 1
ATOM 4530 C CA . ALA A 1 577 ? 3.555 -15.229 8.143 1.00 90.12 577 ALA A CA 1
ATOM 4531 C C . ALA A 1 577 ? 2.584 -14.037 8.163 1.00 90.12 577 ALA A C 1
ATOM 4533 O O . ALA A 1 577 ? 1.826 -13.830 7.212 1.00 90.12 577 ALA A O 1
ATOM 4534 N N . ASN A 1 578 ? 2.641 -13.226 9.221 1.00 88.00 578 ASN A N 1
ATOM 4535 C CA . ASN A 1 578 ? 1.912 -11.963 9.287 1.00 88.00 578 ASN A CA 1
ATOM 4536 C C . ASN A 1 578 ? 2.366 -11.030 8.149 1.00 88.00 578 ASN A C 1
ATOM 4538 O O . ASN A 1 578 ? 3.528 -10.637 8.081 1.00 88.00 578 ASN A O 1
ATOM 4542 N N . ARG A 1 579 ? 1.419 -10.667 7.279 1.00 84.81 579 ARG A N 1
ATOM 4543 C CA . ARG A 1 579 ? 1.508 -9.604 6.266 1.00 84.81 579 ARG A CA 1
ATOM 4544 C C . ARG A 1 579 ? 0.211 -8.813 6.290 1.00 84.81 579 ARG A C 1
ATOM 4546 O O . ARG A 1 579 ? -0.845 -9.392 6.550 1.00 84.81 579 ARG A O 1
ATOM 4553 N N . HIS A 1 580 ? 0.270 -7.506 6.053 1.00 80.44 580 HIS A N 1
ATOM 4554 C CA . HIS A 1 580 ? -0.904 -6.650 6.270 1.00 80.44 580 HIS A CA 1
ATOM 4555 C C . HIS A 1 580 ? -1.017 -5.433 5.340 1.00 80.44 580 HIS A C 1
ATOM 4557 O O . HIS A 1 580 ? -1.909 -4.613 5.550 1.00 80.44 580 HIS A O 1
ATOM 4563 N N . TRP A 1 581 ? -0.159 -5.293 4.323 1.00 72.38 581 TRP A N 1
ATOM 4564 C CA . TRP A 1 581 ? -0.196 -4.141 3.408 1.00 72.38 581 TRP A CA 1
ATOM 4565 C C . TRP A 1 581 ? -0.412 -4.504 1.933 1.00 72.38 581 TRP A C 1
ATOM 4567 O O . TRP A 1 581 ? -0.759 -3.616 1.161 1.00 72.38 581 TRP A O 1
ATOM 4577 N N . ASP A 1 582 ? -0.282 -5.773 1.522 1.00 64.06 582 ASP A N 1
ATOM 4578 C CA . ASP A 1 582 ? -0.460 -6.162 0.108 1.00 64.06 582 ASP A CA 1
ATOM 4579 C C . ASP A 1 582 ? -1.897 -5.923 -0.400 1.00 64.06 582 ASP A C 1
ATOM 4581 O O . ASP A 1 582 ? -2.112 -5.590 -1.569 1.00 64.06 582 ASP A O 1
ATOM 4585 N N . ASP A 1 583 ? -2.880 -6.048 0.501 1.00 43.78 583 ASP A N 1
ATOM 4586 C CA . ASP A 1 583 ? -4.293 -5.735 0.253 1.00 43.78 583 ASP A CA 1
ATOM 4587 C C . ASP A 1 583 ? -4.592 -4.230 0.384 1.00 43.78 583 ASP A C 1
ATOM 4589 O O . ASP A 1 583 ? -5.670 -3.776 -0.013 1.00 43.78 583 ASP A O 1
ATOM 4593 N N . TYR A 1 584 ? -3.653 -3.435 0.919 1.00 42.78 584 TYR A N 1
ATOM 4594 C CA . TYR A 1 584 ? -3.813 -1.994 1.095 1.00 42.78 584 TYR A CA 1
ATOM 4595 C C . TYR A 1 584 ? -3.535 -1.259 -0.219 1.00 42.78 584 TYR A C 1
ATOM 4597 O O . TYR A 1 584 ? -2.519 -0.606 -0.447 1.00 42.78 584 TYR A O 1
ATOM 4605 N N . TRP A 1 585 ? -4.539 -1.372 -1.081 1.00 37.34 585 TRP A N 1
ATOM 4606 C CA . TRP A 1 585 ? -4.825 -0.506 -2.210 1.00 37.34 585 TRP A CA 1
ATOM 4607 C C . TRP A 1 585 ? -5.384 0.817 -1.678 1.00 37.34 585 TRP A C 1
ATOM 4609 O O . TRP A 1 585 ? -6.379 0.826 -0.954 1.00 37.34 585 TRP A O 1
ATOM 4619 N N . ASP A 1 586 ? -4.760 1.941 -2.037 1.00 35.53 586 ASP A N 1
ATOM 4620 C CA . ASP A 1 586 ? -5.098 3.275 -1.526 1.00 35.53 586 ASP A CA 1
ATOM 4621 C C . ASP A 1 586 ? -6.570 3.667 -1.793 1.00 35.53 586 ASP A C 1
ATOM 4623 O O . ASP A 1 586 ? -6.930 4.222 -2.835 1.00 35.53 586 ASP A O 1
ATOM 4627 N N . TRP A 1 587 ? -7.443 3.422 -0.812 1.00 39.59 587 TRP A N 1
ATOM 4628 C CA . TRP A 1 587 ? -8.817 3.939 -0.767 1.00 39.59 587 TRP A CA 1
ATOM 4629 C C . TRP A 1 587 ? -8.887 5.431 -0.397 1.00 39.59 587 TRP A C 1
ATOM 4631 O O . TRP A 1 587 ? -9.955 5.951 -0.081 1.00 39.59 587 TRP A O 1
ATOM 4641 N N . CYS A 1 588 ? -7.779 6.164 -0.516 1.00 46.22 588 CYS A N 1
ATOM 4642 C CA . CYS A 1 588 ? -7.775 7.612 -0.689 1.00 46.22 588 CYS A CA 1
ATOM 4643 C C . CYS A 1 588 ? -7.647 8.011 -2.165 1.00 46.22 588 CYS A C 1
ATOM 4645 O O . CYS A 1 588 ? -7.361 9.182 -2.430 1.00 46.22 588 CYS A O 1
ATOM 4647 N N . LYS A 1 589 ? -7.878 7.077 -3.115 1.00 52.19 589 LYS A N 1
ATOM 4648 C CA . LYS A 1 589 ? -7.811 7.336 -4.560 1.00 52.19 589 LYS A CA 1
ATOM 4649 C C . LYS A 1 589 ? -8.536 8.641 -4.891 1.00 52.19 589 LYS A C 1
ATOM 4651 O O . LYS A 1 589 ? -9.771 8.703 -4.802 1.00 52.19 589 LYS A O 1
ATOM 4656 N N . PRO A 1 590 ? -7.792 9.686 -5.284 1.00 58.16 590 PRO A N 1
ATOM 4657 C CA . PRO A 1 590 ? -8.420 10.935 -5.612 1.00 58.16 590 PRO A CA 1
ATOM 4658 C C . PRO A 1 590 ? -9.291 10.760 -6.847 1.00 58.16 590 PRO A C 1
ATOM 4660 O O . PRO A 1 590 ? -8.946 10.027 -7.773 1.00 58.16 590 PRO A O 1
ATOM 4663 N N . ASP A 1 591 ? -10.409 11.470 -6.868 1.00 70.06 591 ASP A N 1
ATOM 4664 C CA . ASP A 1 591 ? -11.281 11.570 -8.032 1.00 70.06 591 ASP A CA 1
ATOM 4665 C C . ASP A 1 591 ? -11.923 10.247 -8.488 1.00 70.06 591 ASP A C 1
ATOM 4667 O O . ASP A 1 591 ? -12.204 10.046 -9.671 1.00 70.06 591 ASP A O 1
ATOM 4671 N N . ILE A 1 592 ? -12.188 9.342 -7.543 1.00 72.06 592 ILE A N 1
ATOM 4672 C CA . ILE A 1 592 ? -12.903 8.085 -7.790 1.00 72.06 592 ILE A CA 1
ATOM 4673 C C . ILE A 1 592 ? -14.246 8.302 -8.520 1.00 72.06 592 ILE A C 1
ATOM 4675 O O . ILE A 1 592 ? -15.000 9.220 -8.204 1.00 72.06 592 ILE A O 1
ATOM 4679 N N . SER A 1 593 ? -14.565 7.465 -9.513 1.00 77.19 593 SER A N 1
ATOM 4680 C CA . SER A 1 593 ? -15.821 7.578 -10.278 1.00 77.19 593 SER A CA 1
ATOM 4681 C C . SER A 1 593 ? -17.043 7.183 -9.439 1.00 77.19 593 SER A C 1
ATOM 4683 O O . SER A 1 593 ? -16.971 6.251 -8.639 1.00 77.19 593 SER A O 1
ATOM 4685 N N . MET A 1 594 ? -18.188 7.839 -9.667 1.00 78.19 594 MET A N 1
ATOM 4686 C CA . MET A 1 594 ? -19.450 7.465 -9.012 1.00 78.19 594 MET A CA 1
ATOM 4687 C C . MET A 1 594 ? -19.947 6.088 -9.440 1.00 78.19 594 MET A C 1
ATOM 4689 O O . MET A 1 594 ? -20.510 5.396 -8.603 1.00 78.19 594 MET A O 1
ATOM 4693 N N . ASP A 1 595 ? -19.695 5.670 -10.684 1.00 71.75 595 ASP A N 1
ATOM 4694 C CA . ASP A 1 595 ? -20.113 4.352 -11.187 1.00 71.75 595 ASP A CA 1
ATOM 4695 C C . ASP A 1 595 ? -19.439 3.218 -10.397 1.00 71.75 595 ASP A C 1
ATOM 4697 O O . ASP A 1 595 ? -20.048 2.191 -10.108 1.00 71.75 595 ASP A O 1
ATOM 4701 N N . VAL A 1 596 ? -18.182 3.435 -9.988 1.00 68.94 596 VAL A N 1
ATOM 4702 C CA . VAL A 1 596 ? -17.424 2.492 -9.153 1.00 68.94 596 VAL A CA 1
ATOM 4703 C C . VAL A 1 596 ? -18.052 2.394 -7.766 1.00 68.94 596 VAL A C 1
ATOM 4705 O O . VAL A 1 596 ? -18.213 1.295 -7.246 1.00 68.94 596 VAL A O 1
ATOM 4708 N N . ILE A 1 597 ? -18.451 3.527 -7.181 1.00 71.50 597 ILE A N 1
ATOM 4709 C CA . ILE A 1 597 ? -19.114 3.555 -5.872 1.00 71.50 597 ILE A CA 1
ATOM 4710 C C . ILE A 1 597 ? -20.514 2.927 -5.956 1.00 71.50 597 ILE A C 1
ATOM 4712 O O . ILE A 1 597 ? -20.894 2.179 -5.059 1.00 71.50 597 ILE A O 1
ATOM 4716 N N . GLU A 1 598 ? -21.271 3.195 -7.025 1.00 70.56 598 GLU A N 1
ATOM 4717 C CA . GLU A 1 598 ? -22.597 2.608 -7.252 1.00 70.56 598 GLU A CA 1
ATOM 4718 C C . GLU A 1 598 ? -22.534 1.082 -7.347 1.00 70.56 598 GLU A C 1
ATOM 4720 O O . GLU A 1 598 ? -23.351 0.397 -6.734 1.00 70.56 598 GLU A O 1
ATOM 4725 N N . TYR A 1 599 ? -21.555 0.559 -8.089 1.00 68.38 599 TYR A N 1
ATOM 4726 C CA . TYR A 1 599 ? -21.351 -0.877 -8.253 1.00 68.38 599 TYR A CA 1
ATOM 4727 C C . TYR A 1 599 ? -20.845 -1.537 -6.966 1.00 68.38 599 TYR A C 1
ATOM 4729 O O . TYR A 1 599 ? -21.413 -2.532 -6.519 1.00 68.38 599 TYR A O 1
ATOM 4737 N N . ALA A 1 600 ? -19.796 -0.979 -6.356 1.00 61.66 600 ALA A N 1
ATOM 4738 C CA . ALA A 1 600 ? -19.122 -1.600 -5.219 1.00 61.66 600 ALA A CA 1
ATOM 4739 C C . ALA A 1 600 ? -19.899 -1.456 -3.901 1.00 61.66 600 ALA A C 1
ATOM 4741 O O . ALA A 1 600 ? -19.815 -2.327 -3.040 1.00 61.66 600 ALA A O 1
ATOM 4742 N N . ALA A 1 601 ? -20.647 -0.362 -3.721 1.00 67.56 601 ALA A N 1
ATOM 4743 C CA . ALA A 1 601 ? -21.333 -0.053 -2.468 1.00 67.56 601 ALA A CA 1
ATOM 4744 C C . ALA A 1 601 ? -22.723 0.591 -2.696 1.00 67.56 601 ALA A C 1
ATOM 4746 O O . ALA A 1 601 ? -22.968 1.725 -2.272 1.00 67.56 601 ALA A O 1
ATOM 4747 N N . PRO A 1 602 ? -23.687 -0.127 -3.307 1.00 70.06 602 PRO A N 1
ATOM 4748 C CA . PRO A 1 602 ? -24.997 0.423 -3.687 1.00 70.06 602 PRO A CA 1
ATOM 4749 C C . PRO A 1 602 ? -25.857 0.898 -2.500 1.00 70.06 602 PRO A C 1
ATOM 4751 O O . PRO A 1 602 ? -26.748 1.734 -2.671 1.00 70.06 602 PRO A O 1
ATOM 4754 N N . SER A 1 603 ? -25.598 0.390 -1.290 1.00 76.88 603 SER A N 1
ATOM 4755 C CA . SER A 1 603 ? -26.294 0.744 -0.044 1.00 76.88 603 SER A CA 1
ATOM 4756 C C . SER A 1 603 ? -25.490 1.676 0.872 1.00 76.88 603 SER A C 1
ATOM 4758 O O . SER A 1 603 ? -25.824 1.811 2.048 1.00 76.88 603 SER A O 1
ATOM 4760 N N . VAL A 1 604 ? -24.423 2.308 0.371 1.00 76.88 604 VAL A N 1
ATOM 4761 C CA . VAL A 1 604 ? -23.542 3.164 1.180 1.00 76.88 604 VAL A CA 1
ATOM 4762 C C . VAL A 1 604 ? -24.303 4.333 1.814 1.00 76.88 604 VAL A C 1
ATOM 4764 O O . VAL A 1 604 ? -25.047 5.040 1.138 1.00 76.88 604 VAL A O 1
ATOM 4767 N N . GLN A 1 605 ? -24.110 4.549 3.120 1.00 80.88 605 GLN A N 1
ATOM 4768 C CA . GLN A 1 605 ? -24.749 5.640 3.869 1.00 80.88 605 GLN A CA 1
ATOM 4769 C C . GLN A 1 605 ? -23.879 6.904 3.944 1.00 80.88 605 GLN A C 1
ATOM 4771 O O . GLN A 1 605 ? -24.391 8.028 3.906 1.00 80.88 605 GLN A O 1
ATOM 4776 N N . HIS A 1 606 ? -22.558 6.731 4.040 1.00 83.38 606 HIS A N 1
ATOM 4777 C CA . HIS A 1 606 ? -21.590 7.819 4.144 1.00 83.38 606 HIS A CA 1
ATOM 4778 C C . HIS A 1 606 ? -20.382 7.535 3.254 1.00 83.38 606 HIS A C 1
ATOM 4780 O O . HIS A 1 606 ? -19.743 6.499 3.390 1.00 83.38 606 HIS A O 1
ATOM 4786 N N . ILE A 1 607 ? -20.066 8.460 2.348 1.00 79.88 607 ILE A N 1
ATOM 4787 C CA . ILE A 1 607 ? -18.907 8.361 1.453 1.00 79.88 607 ILE A CA 1
ATOM 4788 C C . ILE A 1 607 ? -17.826 9.363 1.875 1.00 79.88 607 ILE A C 1
ATOM 4790 O O . ILE A 1 607 ? -18.112 10.539 2.112 1.00 79.88 607 ILE A O 1
ATOM 4794 N N . HIS A 1 608 ? -16.571 8.919 1.923 1.00 82.56 608 HIS A N 1
ATOM 4795 C CA . HIS A 1 608 ? -15.406 9.798 1.981 1.00 82.56 608 HIS A CA 1
ATOM 4796 C C . HIS A 1 608 ? -14.842 9.970 0.572 1.00 82.56 608 HIS A C 1
ATOM 4798 O O . HIS A 1 608 ? -14.401 9.011 -0.049 1.00 82.56 608 HIS A O 1
ATOM 4804 N N . LEU A 1 609 ? -14.884 11.193 0.054 1.00 81.12 609 LEU A N 1
ATOM 4805 C CA . LEU A 1 609 ? -14.340 11.525 -1.254 1.00 81.12 609 LEU A CA 1
ATOM 4806 C C . LEU A 1 609 ? -13.044 12.300 -1.099 1.00 81.12 609 LEU A C 1
ATOM 4808 O O . LEU A 1 609 ? -13.009 13.331 -0.427 1.00 81.12 609 LEU A O 1
ATOM 4812 N N . HIS A 1 610 ? -12.006 11.829 -1.775 1.00 80.00 610 HIS A N 1
ATOM 4813 C CA . HIS A 1 610 ? -10.716 12.492 -1.858 1.00 80.00 610 HIS A CA 1
ATOM 4814 C C . HIS A 1 610 ? -10.650 13.214 -3.200 1.00 80.00 610 HIS A C 1
ATOM 4816 O O . HIS A 1 610 ? -10.779 12.599 -4.252 1.00 80.00 610 HIS A O 1
ATOM 4822 N N . TRP A 1 611 ? -10.537 14.537 -3.177 1.00 83.25 611 TRP A N 1
ATOM 4823 C CA . TRP A 1 611 ? -10.563 15.358 -4.385 1.00 83.25 611 TRP A CA 1
ATOM 4824 C C . TRP A 1 611 ? -9.183 15.932 -4.674 1.00 83.25 611 TRP A C 1
ATOM 4826 O O . TRP A 1 611 ? -8.602 16.590 -3.810 1.00 83.25 611 TRP A O 1
ATOM 4836 N N . SER A 1 612 ? -8.679 15.710 -5.890 1.00 66.94 612 SER A N 1
ATOM 4837 C CA . SER A 1 612 ? -7.328 16.123 -6.299 1.00 66.94 612 SER A CA 1
ATOM 4838 C C . SER A 1 612 ? -7.155 17.622 -6.551 1.00 66.94 612 SER A C 1
ATOM 4840 O O . SER A 1 612 ? -6.025 18.077 -6.722 1.00 66.94 612 SER A O 1
ATOM 4842 N N . GLY A 1 613 ? -8.257 18.370 -6.648 1.00 66.00 613 GLY A N 1
ATOM 4843 C CA . GLY A 1 613 ? -8.285 19.718 -7.228 1.00 66.00 613 GLY A CA 1
ATOM 4844 C C . GLY A 1 613 ? -8.880 19.763 -8.646 1.00 66.00 613 GLY A C 1
ATOM 4845 O O . GLY A 1 613 ? -9.186 20.840 -9.165 1.00 66.00 613 GLY A O 1
ATOM 4846 N N . ASN A 1 614 ? -9.139 18.609 -9.282 1.00 69.44 614 ASN A N 1
ATOM 4847 C CA . ASN A 1 614 ? -9.750 18.542 -10.614 1.00 69.44 614 ASN A CA 1
ATOM 4848 C C . ASN A 1 614 ? -11.225 18.987 -10.612 1.00 69.44 614 ASN A C 1
ATOM 4850 O O . ASN A 1 614 ? -12.125 18.281 -10.155 1.00 69.44 614 ASN A O 1
ATOM 4854 N N . GLN A 1 615 ? -11.503 20.158 -11.182 1.00 73.50 615 GLN A N 1
ATOM 4855 C CA . GLN A 1 615 ? -12.846 20.744 -11.206 1.00 73.50 615 GLN A CA 1
ATOM 4856 C C . GLN A 1 615 ? -13.899 19.860 -11.906 1.00 73.50 615 GLN A C 1
ATOM 4858 O O . GLN A 1 615 ? -15.067 19.868 -11.513 1.00 73.50 615 GLN A O 1
ATOM 4863 N N . THR A 1 616 ? -13.510 19.095 -12.930 1.00 73.12 616 THR A N 1
ATOM 4864 C CA . THR A 1 616 ? -14.431 18.241 -13.704 1.00 73.12 616 THR A CA 1
ATOM 4865 C C . THR A 1 616 ? -15.044 17.150 -12.833 1.00 73.12 616 THR A C 1
ATOM 4867 O O . THR A 1 616 ? -16.210 16.801 -12.998 1.00 73.12 616 THR A O 1
ATOM 4870 N N . VAL A 1 617 ? -14.281 16.669 -11.856 1.00 81.06 617 VAL A N 1
ATOM 4871 C CA . VAL A 1 617 ? -14.668 15.589 -10.949 1.00 81.06 617 VAL A CA 1
ATOM 4872 C C . VAL A 1 617 ? -15.752 16.057 -9.987 1.00 81.06 617 VAL A C 1
ATOM 4874 O O . VAL A 1 617 ? -16.778 15.396 -9.874 1.00 81.06 617 VAL A O 1
ATOM 4877 N N . LEU A 1 618 ? -15.611 17.249 -9.391 1.00 86.31 618 LEU A N 1
ATOM 4878 C CA . LEU A 1 618 ? -16.675 17.834 -8.562 1.00 86.31 618 LEU A CA 1
ATOM 4879 C C . LEU A 1 618 ? -17.979 18.007 -9.355 1.00 86.31 618 LEU A C 1
ATOM 4881 O O . LEU A 1 618 ? -19.061 17.755 -8.826 1.00 86.31 618 LEU A O 1
ATOM 4885 N N . TYR A 1 619 ? -17.904 18.409 -10.629 1.00 81.62 619 TYR A N 1
ATOM 4886 C CA . TYR A 1 619 ? -19.095 18.489 -11.480 1.00 81.62 619 TYR A CA 1
ATOM 4887 C C . TYR A 1 619 ? -19.676 17.118 -11.828 1.00 81.62 619 TYR A C 1
ATOM 4889 O O . TYR A 1 619 ? -20.901 16.989 -11.848 1.00 81.62 619 TYR A O 1
ATOM 4897 N N . GLY A 1 620 ? -18.826 16.118 -12.074 1.00 81.94 620 GLY A N 1
ATOM 4898 C CA . GLY A 1 620 ? -19.227 14.728 -12.285 1.00 81.94 620 GLY A CA 1
ATOM 4899 C C . GLY A 1 620 ? -19.964 14.175 -11.068 1.00 81.94 620 GLY A C 1
ATOM 4900 O O . GLY A 1 620 ? -21.121 13.781 -11.177 1.00 81.94 620 GLY A O 1
ATOM 4901 N N . TRP A 1 621 ? -19.363 14.280 -9.884 1.00 90.38 621 TRP A N 1
ATOM 4902 C CA . TRP A 1 621 ? -19.970 13.884 -8.613 1.00 90.38 621 TRP A CA 1
ATOM 4903 C C . TRP A 1 621 ? -21.258 14.638 -8.303 1.00 90.38 621 TRP A C 1
ATOM 4905 O O . TRP A 1 621 ? -22.209 14.051 -7.797 1.00 90.38 621 TRP A O 1
ATOM 4915 N N . ALA A 1 622 ? -21.342 15.928 -8.625 1.00 88.62 622 ALA A N 1
ATOM 4916 C CA . ALA A 1 622 ? -22.567 16.692 -8.421 1.00 88.62 622 ALA A CA 1
ATOM 4917 C C . ALA A 1 622 ? -23.621 16.468 -9.523 1.00 88.62 622 ALA A C 1
ATOM 4919 O O . ALA A 1 622 ? -24.728 16.999 -9.399 1.00 88.62 622 ALA A O 1
ATOM 4920 N N . SER A 1 623 ? -23.310 15.766 -10.621 1.00 85.81 623 SER A N 1
ATOM 4921 C CA . SER A 1 623 ? -24.176 15.628 -11.803 1.00 85.81 623 SER A CA 1
ATOM 4922 C C . SER A 1 623 ? -25.520 14.978 -11.477 1.00 85.81 623 SER A C 1
ATOM 4924 O O . SER A 1 623 ? -25.589 13.975 -10.783 1.00 85.81 623 SER A O 1
ATOM 4926 N N . SER A 1 624 ? -26.620 15.512 -12.011 1.00 79.38 624 SER A N 1
ATOM 4927 C CA . SER A 1 624 ? -27.949 14.914 -11.808 1.00 79.38 624 SER A CA 1
ATOM 4928 C C . SER A 1 624 ? -28.179 13.617 -12.588 1.00 79.38 624 SER A C 1
ATOM 4930 O O . SER A 1 624 ? -29.141 12.909 -12.278 1.00 79.38 624 SER A O 1
ATOM 4932 N N . GLU A 1 625 ? -27.350 13.370 -13.605 1.00 75.44 625 GLU A N 1
ATOM 4933 C CA . GLU A 1 625 ? -27.477 12.247 -14.537 1.00 75.44 625 GLU A CA 1
ATOM 4934 C C . GLU A 1 625 ? -26.579 11.077 -14.143 1.00 75.44 625 GLU A C 1
ATOM 4936 O O . GLU A 1 625 ? -27.073 9.963 -14.136 1.00 75.44 625 GLU A O 1
ATOM 4941 N N . ASN A 1 626 ? -25.326 11.341 -13.743 1.00 70.06 626 ASN A N 1
ATOM 4942 C CA . ASN A 1 626 ? -24.306 10.314 -13.448 1.00 70.06 626 ASN A CA 1
ATOM 4943 C C . ASN A 1 626 ? -23.557 10.584 -12.120 1.00 70.06 626 ASN A C 1
ATOM 4945 O O . ASN A 1 626 ? -22.420 10.164 -11.934 1.00 70.06 626 ASN A O 1
ATOM 4949 N N . GLY A 1 627 ? -24.136 11.403 -11.235 1.00 79.69 627 GLY A N 1
ATOM 4950 C CA . GLY A 1 627 ? -23.518 11.834 -9.976 1.00 79.69 627 GLY A CA 1
ATOM 4951 C C . GLY A 1 627 ? -24.279 11.363 -8.733 1.00 79.69 627 GLY A C 1
ATOM 4952 O O . GLY A 1 627 ? -25.266 10.638 -8.813 1.00 79.69 627 GLY A O 1
ATOM 4953 N N . MET A 1 628 ? -23.886 11.868 -7.563 1.00 84.12 628 MET A N 1
ATOM 4954 C CA . MET A 1 628 ? -24.521 11.625 -6.255 1.00 84.12 628 MET A CA 1
ATOM 4955 C C . MET A 1 628 ? -26.056 11.783 -6.251 1.00 84.12 628 MET A C 1
ATOM 4957 O O . MET A 1 628 ? -26.742 10.963 -5.641 1.00 84.12 628 MET A O 1
ATOM 4961 N N . PRO A 1 629 ? -26.653 12.783 -6.936 1.00 83.00 629 PRO A N 1
ATOM 4962 C CA . PRO A 1 629 ? -28.108 12.885 -7.021 1.00 83.00 629 PRO A CA 1
ATOM 4963 C C . PRO A 1 629 ? -28.808 11.708 -7.720 1.00 83.00 629 PRO A C 1
ATOM 4965 O O . PRO A 1 629 ? -30.008 11.541 -7.505 1.00 83.00 629 PRO A O 1
ATOM 4968 N N . LEU A 1 630 ? -28.123 10.927 -8.569 1.00 80.00 630 LEU A N 1
ATOM 4969 C CA . LEU A 1 630 ? -28.677 9.696 -9.144 1.00 80.00 630 LEU A CA 1
ATOM 4970 C C . LEU A 1 630 ? -28.756 8.597 -8.079 1.00 80.00 630 LEU A C 1
ATOM 4972 O O . LEU A 1 630 ? -29.814 7.988 -7.933 1.00 80.00 630 LEU A O 1
ATOM 4976 N N . LEU A 1 631 ? -27.696 8.422 -7.281 1.00 73.31 631 LEU A N 1
ATOM 4977 C CA . LEU A 1 631 ? -27.668 7.453 -6.181 1.00 73.31 631 LEU A CA 1
ATOM 4978 C C . LEU A 1 631 ? -28.841 7.665 -5.216 1.00 73.31 631 LEU A C 1
ATOM 4980 O O . LEU A 1 631 ? -29.555 6.723 -4.902 1.00 73.31 631 LEU A O 1
ATOM 4984 N N . CYS A 1 632 ? -29.157 8.912 -4.852 1.00 70.81 632 CYS A N 1
ATOM 4985 C CA . CYS A 1 632 ? -30.313 9.213 -3.992 1.00 70.81 632 CYS A CA 1
ATOM 4986 C C . CYS A 1 632 ? -31.693 8.968 -4.625 1.00 70.81 632 CYS A C 1
ATOM 4988 O O . CYS A 1 632 ? -32.709 9.058 -3.927 1.00 70.81 632 CYS A O 1
ATOM 4990 N N . LYS A 1 633 ? -31.771 8.742 -5.941 1.00 70.69 633 LYS A N 1
ATOM 4991 C CA . LYS A 1 633 ? -33.011 8.324 -6.614 1.00 70.69 633 LYS A CA 1
ATOM 4992 C C . LYS A 1 633 ? -33.165 6.808 -6.616 1.00 70.69 633 LYS A C 1
ATOM 4994 O O . LYS A 1 633 ? -34.279 6.335 -6.843 1.00 70.69 633 LYS A O 1
ATOM 4999 N N . ASN A 1 634 ? -32.089 6.064 -6.367 1.00 68.00 634 ASN A N 1
ATOM 5000 C CA . ASN A 1 634 ? -32.153 4.624 -6.214 1.00 68.00 634 ASN A CA 1
ATOM 5001 C C . ASN A 1 634 ? -32.861 4.289 -4.882 1.00 68.00 634 ASN A C 1
ATOM 5003 O O . ASN A 1 634 ? -32.393 4.713 -3.824 1.00 68.00 634 ASN A O 1
ATOM 5007 N N . PRO A 1 635 ? -33.986 3.548 -4.899 1.00 65.88 635 PRO A N 1
ATOM 5008 C CA . PRO A 1 635 ? -34.752 3.234 -3.693 1.00 65.88 635 PRO A CA 1
ATOM 5009 C C . PRO A 1 635 ? -34.004 2.368 -2.666 1.00 65.88 635 PRO A C 1
ATOM 5011 O O . PRO A 1 635 ? -34.479 2.264 -1.538 1.00 65.88 635 PRO A O 1
ATOM 5014 N N . THR A 1 636 ? -32.867 1.758 -3.021 1.00 62.91 636 THR A N 1
ATOM 5015 C CA . THR A 1 636 ? -32.028 0.971 -2.098 1.00 62.91 636 THR A CA 1
ATOM 5016 C C . THR A 1 636 ? -30.818 1.735 -1.555 1.00 62.91 636 THR A C 1
ATOM 5018 O O . THR A 1 636 ? -30.109 1.207 -0.701 1.00 62.91 636 THR A O 1
ATOM 5021 N N . SER A 1 637 ? -30.558 2.955 -2.035 1.00 70.88 637 SER A N 1
ATOM 5022 C CA . SER A 1 637 ? -29.430 3.760 -1.560 1.00 70.88 637 SER A CA 1
ATOM 5023 C C . SER A 1 637 ? -29.748 4.390 -0.205 1.00 70.88 637 SER A C 1
ATOM 5025 O O . SER A 1 637 ? -30.799 5.008 -0.027 1.00 70.88 637 SER A O 1
ATOM 5027 N N . LEU A 1 638 ? -28.819 4.259 0.745 1.00 82.69 638 LEU A N 1
ATOM 5028 C CA . LEU A 1 638 ? -28.918 4.856 2.082 1.00 82.69 638 LEU A CA 1
ATOM 5029 C C . LEU A 1 638 ? -28.108 6.154 2.205 1.00 82.69 638 LEU A C 1
ATOM 5031 O O . LEU A 1 638 ? -27.974 6.686 3.305 1.00 82.69 638 LEU A O 1
ATOM 5035 N N . LEU A 1 639 ? -27.561 6.665 1.097 1.00 84.62 639 LEU A N 1
ATOM 5036 C CA . LEU A 1 639 ? -26.594 7.757 1.105 1.00 84.62 639 LEU A CA 1
ATOM 5037 C C . LEU A 1 639 ? -27.200 9.041 1.677 1.00 84.62 639 LEU A C 1
ATOM 5039 O O . LEU A 1 639 ? -28.062 9.670 1.060 1.00 84.62 639 LEU A O 1
ATOM 5043 N N . SER A 1 640 ? -26.698 9.448 2.840 1.00 87.00 640 SER A N 1
ATOM 5044 C CA . SER A 1 640 ? -27.143 10.642 3.562 1.00 87.00 640 SER A CA 1
ATOM 5045 C C . SER A 1 640 ? -26.011 11.622 3.860 1.00 87.00 640 SER A C 1
ATOM 5047 O O . SER A 1 640 ? -26.273 12.761 4.244 1.00 87.00 640 SER A O 1
ATOM 5049 N N . LYS A 1 641 ? -24.746 11.205 3.709 1.00 88.69 641 LYS A N 1
ATOM 5050 C CA . LYS A 1 641 ? -23.591 12.013 4.112 1.00 88.69 641 LYS A CA 1
ATOM 5051 C C . LYS A 1 641 ? -22.379 11.831 3.201 1.00 88.69 641 LYS A C 1
ATOM 5053 O O . LYS A 1 641 ? -22.091 10.732 2.738 1.00 88.69 641 LYS A O 1
ATOM 5058 N N . ILE A 1 642 ? -21.628 12.906 2.987 1.00 88.69 642 ILE A N 1
ATOM 5059 C CA . ILE A 1 642 ? -20.354 12.916 2.264 1.00 88.69 642 ILE A CA 1
ATOM 5060 C C . ILE A 1 642 ? -19.327 13.703 3.075 1.00 88.69 642 ILE A C 1
ATOM 5062 O O . ILE A 1 642 ? -19.572 14.852 3.436 1.00 88.69 642 ILE A O 1
ATOM 5066 N N . THR A 1 643 ? -18.149 13.128 3.309 1.00 89.00 643 THR A N 1
ATOM 5067 C CA . THR A 1 643 ? -16.964 13.894 3.724 1.00 89.00 643 THR A CA 1
ATOM 5068 C C . THR A 1 643 ? -16.119 14.170 2.488 1.00 89.00 643 THR A C 1
ATOM 5070 O O . THR A 1 643 ? -15.609 13.234 1.884 1.00 89.00 643 THR A O 1
ATOM 5073 N N . LEU A 1 644 ? -15.949 15.436 2.112 1.00 88.69 644 LEU A N 1
ATOM 5074 C CA . LEU A 1 644 ? -15.081 15.827 1.003 1.00 88.69 644 LEU A CA 1
ATOM 5075 C C . LEU A 1 644 ? -13.715 16.247 1.547 1.00 88.69 644 LEU A C 1
ATOM 5077 O O . LEU A 1 644 ? -13.567 17.365 2.040 1.00 88.69 644 LEU A O 1
ATOM 5081 N N . HIS A 1 645 ? -12.715 15.380 1.432 1.00 83.38 645 HIS A N 1
ATOM 5082 C CA . HIS A 1 645 ? -11.315 15.732 1.656 1.00 83.38 645 HIS A CA 1
ATOM 5083 C C . HIS A 1 645 ? -10.792 16.457 0.419 1.00 83.38 645 HIS A C 1
ATOM 5085 O O . HIS A 1 645 ? -10.504 15.854 -0.614 1.00 83.38 645 HIS A O 1
ATOM 5091 N N . ALA A 1 646 ? -10.744 17.781 0.506 1.00 79.25 646 ALA A N 1
ATOM 5092 C CA . ALA A 1 646 ? -10.412 18.654 -0.605 1.00 79.25 646 ALA A CA 1
ATOM 5093 C C . ALA A 1 646 ? -8.940 19.052 -0.535 1.00 79.25 646 ALA A C 1
ATOM 5095 O O . ALA A 1 646 ? -8.587 20.039 0.118 1.00 79.25 646 ALA A O 1
ATOM 5096 N N . TYR A 1 647 ? -8.090 18.268 -1.189 1.00 72.88 647 TYR A N 1
ATOM 5097 C CA . TYR A 1 647 ? -6.660 18.536 -1.260 1.00 72.88 647 TYR A CA 1
ATOM 5098 C C . TYR A 1 647 ? -6.390 19.758 -2.129 1.00 72.88 647 TYR A C 1
ATOM 5100 O O . TYR A 1 647 ? -7.162 20.088 -3.029 1.00 72.88 647 TYR A O 1
ATOM 5108 N N . GLN A 1 648 ? -5.309 20.469 -1.823 1.00 60.50 648 GLN A N 1
ATOM 5109 C CA . GLN A 1 648 ? -4.875 21.589 -2.644 1.00 60.50 648 GLN A CA 1
ATOM 5110 C C . GLN A 1 648 ? -4.131 21.049 -3.860 1.00 60.50 648 GLN A C 1
ATOM 5112 O O . GLN A 1 648 ? -2.986 20.604 -3.734 1.00 60.50 648 GLN A O 1
ATOM 5117 N N . GLY A 1 649 ? -4.793 21.091 -5.017 1.00 58.81 649 GLY A N 1
ATOM 5118 C CA . GLY A 1 649 ? -4.210 20.709 -6.294 1.00 58.81 649 GLY A CA 1
ATOM 5119 C C . GLY A 1 649 ? -3.200 21.741 -6.802 1.00 58.81 649 GLY A C 1
ATOM 5120 O O . GLY A 1 649 ? -2.321 22.211 -6.075 1.00 58.81 649 GLY A O 1
ATOM 5121 N N . LEU A 1 650 ? -3.292 22.080 -8.085 1.00 49.75 650 LEU A N 1
ATOM 5122 C CA . LEU A 1 650 ? -2.458 23.101 -8.742 1.00 49.75 650 LEU A CA 1
ATOM 5123 C C . LEU A 1 650 ? -3.127 24.491 -8.740 1.00 49.75 650 LEU A C 1
ATOM 5125 O O . LEU A 1 650 ? -2.580 25.472 -9.244 1.00 49.75 650 LEU A O 1
ATOM 5129 N N . GLU A 1 651 ? -4.360 24.567 -8.248 1.00 56.97 651 GLU A N 1
ATOM 5130 C CA . GLU A 1 651 ? -5.125 25.783 -8.020 1.00 56.97 651 GLU A CA 1
ATOM 5131 C C . GLU A 1 651 ? -4.765 26.475 -6.694 1.00 56.97 651 GLU A C 1
ATOM 5133 O O . GLU A 1 651 ? -4.342 25.843 -5.728 1.00 56.97 651 GLU A O 1
ATOM 5138 N N . SER A 1 652 ? -5.013 27.787 -6.607 1.00 61.31 652 SER A N 1
ATOM 5139 C CA . SER A 1 652 ? -4.852 28.521 -5.347 1.00 61.31 652 SER A CA 1
ATOM 5140 C C . SER A 1 652 ? -5.850 28.061 -4.281 1.00 61.31 652 SER A C 1
ATOM 5142 O O . SER A 1 652 ? -6.970 27.647 -4.598 1.00 61.31 652 SER A O 1
ATOM 5144 N N . SER A 1 653 ? -5.492 28.227 -3.006 1.00 62.09 653 SER A N 1
ATOM 5145 C CA . SER A 1 653 ? -6.375 27.943 -1.865 1.00 62.09 653 SER A CA 1
ATOM 5146 C C . SER A 1 653 ? -7.730 28.656 -1.981 1.00 62.09 653 SER A C 1
ATOM 5148 O O . SER A 1 653 ? -8.776 28.042 -1.786 1.00 62.09 653 SER A O 1
ATOM 5150 N N . ASP A 1 654 ? -7.735 29.920 -2.414 1.00 64.62 654 ASP A N 1
ATOM 5151 C CA . ASP A 1 654 ? -8.961 30.698 -2.641 1.00 64.62 654 ASP A CA 1
ATOM 5152 C C . ASP A 1 654 ? -9.864 30.076 -3.713 1.00 64.62 654 ASP A C 1
ATOM 5154 O O . ASP A 1 654 ? -11.099 30.128 -3.633 1.00 64.62 654 ASP A O 1
ATOM 5158 N N . ARG A 1 655 ? -9.247 29.505 -4.752 1.00 68.62 655 ARG A N 1
ATOM 5159 C CA . ARG A 1 655 ? -9.955 28.852 -5.846 1.00 68.62 655 ARG A CA 1
ATOM 5160 C C . ARG A 1 655 ? -10.475 27.481 -5.426 1.00 68.62 655 ARG A C 1
ATOM 5162 O O . ARG A 1 655 ? -11.642 27.204 -5.705 1.00 68.62 655 ARG A O 1
ATOM 5169 N N . ARG A 1 656 ? -9.672 26.681 -4.722 1.00 80.69 656 ARG A N 1
ATOM 5170 C CA . ARG A 1 656 ? -10.091 25.422 -4.090 1.00 80.69 656 ARG A CA 1
ATOM 5171 C C . ARG A 1 656 ? -11.333 25.648 -3.231 1.00 80.69 656 ARG A C 1
ATOM 5173 O O . ARG A 1 656 ? -12.376 25.048 -3.475 1.00 80.69 656 ARG A O 1
ATOM 5180 N N . ASP A 1 657 ? -11.275 26.611 -2.316 1.00 80.50 657 ASP A N 1
ATOM 5181 C CA . ASP A 1 657 ? -12.372 26.902 -1.393 1.00 80.50 657 ASP A CA 1
ATOM 5182 C C . ASP A 1 657 ? -13.631 27.404 -2.120 1.00 80.50 657 ASP A C 1
ATOM 5184 O O . ASP A 1 657 ? -14.760 27.140 -1.702 1.00 80.50 657 ASP A O 1
ATOM 5188 N N . HIS A 1 658 ? -13.468 28.121 -3.237 1.00 78.38 658 HIS A N 1
ATOM 5189 C CA . HIS A 1 658 ? -14.592 28.503 -4.090 1.00 78.38 658 HIS A CA 1
ATOM 5190 C C . HIS A 1 658 ? -15.240 27.297 -4.783 1.00 78.38 658 HIS A C 1
ATOM 5192 O O . HIS A 1 658 ? -16.469 27.220 -4.815 1.00 78.38 658 HIS A O 1
ATOM 5198 N N . MET A 1 659 ? -14.441 26.362 -5.300 1.00 82.00 659 MET A N 1
ATOM 5199 C CA . MET A 1 659 ? -14.934 25.145 -5.953 1.00 82.00 659 MET A CA 1
ATOM 5200 C C . MET A 1 659 ? -15.647 24.219 -4.964 1.00 82.00 659 MET A C 1
ATOM 5202 O O . MET A 1 659 ? -16.737 23.742 -5.271 1.00 82.00 659 MET A O 1
ATOM 5206 N N . ILE A 1 660 ? -15.118 24.072 -3.744 1.00 86.31 660 ILE A N 1
ATOM 5207 C CA . ILE A 1 660 ? -15.785 23.355 -2.647 1.00 86.31 660 ILE A CA 1
ATOM 5208 C C . ILE A 1 660 ? -17.173 23.952 -2.381 1.00 86.31 660 ILE A C 1
ATOM 5210 O O . ILE A 1 660 ? -18.167 23.231 -2.374 1.00 86.31 660 ILE A O 1
ATOM 5214 N N . ARG A 1 661 ? -17.270 25.281 -2.217 1.00 88.00 661 ARG A N 1
ATOM 5215 C CA . ARG A 1 661 ? -18.563 25.951 -1.978 1.00 88.00 661 ARG A CA 1
ATOM 5216 C C . ARG A 1 661 ? -19.557 25.717 -3.116 1.00 88.00 661 ARG A C 1
ATOM 5218 O O . ARG A 1 661 ? -20.737 25.499 -2.859 1.00 88.00 661 ARG A O 1
ATOM 5225 N N . GLN A 1 662 ? -19.101 25.766 -4.369 1.00 86.75 662 GLN A N 1
ATOM 5226 C CA . GLN A 1 662 ? -19.961 25.487 -5.522 1.00 86.75 662 GLN A CA 1
ATOM 5227 C C . GLN A 1 662 ? -20.442 24.034 -5.540 1.00 86.75 662 GLN A C 1
ATOM 5229 O O . GLN A 1 662 ? -21.623 23.801 -5.789 1.00 86.75 662 GLN A O 1
ATOM 5234 N N . PHE A 1 663 ? -19.560 23.080 -5.246 1.00 91.38 663 PHE A N 1
ATOM 5235 C CA . PHE A 1 663 ? -19.905 21.667 -5.146 1.00 91.38 663 PHE A CA 1
ATOM 5236 C C . PHE A 1 663 ? -20.958 21.412 -4.063 1.00 91.38 663 PHE A C 1
ATOM 5238 O O . PHE A 1 663 ? -22.004 20.844 -4.373 1.00 91.38 663 PHE A O 1
ATOM 5245 N N . CYS A 1 664 ? -20.740 21.908 -2.839 1.00 90.38 664 CYS A N 1
ATOM 5246 C CA . CYS A 1 664 ? -21.701 21.770 -1.741 1.00 90.38 664 CYS A CA 1
ATOM 5247 C C . CYS A 1 664 ? -23.085 22.312 -2.139 1.00 90.38 664 CYS A C 1
ATOM 5249 O O . CYS A 1 664 ? -24.082 21.614 -1.984 1.00 90.38 664 CYS A O 1
ATOM 5251 N N . ASN A 1 665 ? -23.146 23.506 -2.742 1.00 88.50 665 ASN A N 1
ATOM 5252 C CA . ASN A 1 665 ? -24.409 24.108 -3.187 1.00 88.50 665 ASN A CA 1
ATOM 5253 C C . ASN A 1 665 ? -25.106 23.294 -4.296 1.00 88.50 665 ASN A C 1
ATOM 5255 O O . ASN A 1 665 ? -26.337 23.215 -4.344 1.00 88.50 665 ASN A O 1
ATOM 5259 N N . LEU A 1 666 ? -24.342 22.710 -5.225 1.00 89.62 666 LEU A N 1
ATOM 5260 C CA . LEU A 1 666 ? -24.896 21.885 -6.301 1.00 89.62 666 LEU A CA 1
ATOM 5261 C C . LEU A 1 666 ? -25.462 20.569 -5.768 1.00 89.62 666 LEU A C 1
ATOM 5263 O O . LEU A 1 666 ? -26.557 20.189 -6.172 1.00 89.62 666 LEU A O 1
ATOM 5267 N N . VAL A 1 667 ? -24.752 19.894 -4.862 1.00 89.44 667 VAL A N 1
ATOM 5268 C CA . VAL A 1 667 ? -25.235 18.652 -4.240 1.00 89.44 667 VAL A CA 1
ATOM 5269 C C . VAL A 1 667 ? -26.480 18.930 -3.404 1.00 89.44 667 VAL A C 1
ATOM 5271 O O . VAL A 1 667 ? -27.493 18.257 -3.585 1.00 89.44 667 VAL A O 1
ATOM 5274 N N . ASP A 1 668 ? -26.454 19.966 -2.568 1.00 88.00 668 ASP A N 1
ATOM 5275 C CA . ASP A 1 668 ? -27.575 20.341 -1.704 1.00 88.00 668 ASP A CA 1
ATOM 5276 C C . ASP A 1 668 ? -28.851 20.648 -2.511 1.00 88.00 668 ASP A C 1
ATOM 5278 O O . ASP A 1 668 ? -29.905 20.032 -2.318 1.00 88.00 668 ASP A O 1
ATOM 5282 N N . SER A 1 669 ? -28.732 21.507 -3.532 1.00 87.25 669 SER A N 1
ATOM 5283 C CA . SER A 1 669 ? -29.862 21.866 -4.402 1.00 87.25 669 SER A CA 1
ATOM 5284 C C . SER A 1 669 ? -30.410 20.689 -5.216 1.00 87.25 669 SER A C 1
ATOM 5286 O O . SER A 1 669 ? -31.626 20.574 -5.387 1.00 87.25 669 SER A O 1
ATOM 5288 N N . ARG A 1 670 ? -29.545 19.797 -5.718 1.00 88.25 670 ARG A N 1
ATOM 5289 C CA . ARG A 1 670 ? -29.942 18.664 -6.578 1.00 88.25 670 ARG A CA 1
ATOM 5290 C C . ARG A 1 670 ? -30.472 17.467 -5.795 1.00 88.25 670 ARG A C 1
ATOM 5292 O O . ARG A 1 670 ? -31.239 16.686 -6.352 1.00 88.25 670 ARG A O 1
ATOM 5299 N N . THR A 1 671 ? -30.088 17.328 -4.530 1.00 87.25 671 THR A N 1
ATOM 5300 C CA . THR A 1 671 ? -30.546 16.246 -3.643 1.00 87.25 671 THR A CA 1
ATOM 5301 C C . THR A 1 671 ? -31.706 16.669 -2.743 1.00 87.25 671 THR A C 1
ATOM 5303 O O . THR A 1 671 ? -32.274 15.822 -2.061 1.00 87.25 671 THR A O 1
ATOM 5306 N N . GLN A 1 672 ? -32.097 17.950 -2.767 1.00 85.81 672 GLN A N 1
ATOM 5307 C CA . GLN A 1 672 ? -33.114 18.528 -1.883 1.00 85.81 672 GLN A CA 1
ATOM 5308 C C . GLN A 1 672 ? -32.762 18.341 -0.398 1.00 85.81 672 GLN A C 1
ATOM 5310 O O . GLN A 1 672 ? -33.626 17.977 0.396 1.00 85.81 672 GLN A O 1
ATOM 5315 N N . HIS A 1 673 ? -31.506 18.615 -0.030 1.00 83.31 673 HIS A N 1
ATOM 5316 C CA . HIS A 1 673 ? -30.978 18.495 1.339 1.00 83.31 673 HIS A CA 1
ATOM 5317 C C . HIS A 1 673 ? -30.987 17.062 1.907 1.00 83.31 673 HIS A C 1
ATOM 5319 O O . HIS A 1 673 ? -30.909 16.872 3.119 1.00 83.31 673 HIS A O 1
ATOM 5325 N N . LYS A 1 674 ? -31.097 16.034 1.052 1.00 84.00 674 LYS A N 1
ATOM 5326 C CA . LYS A 1 674 ? -31.010 14.630 1.489 1.00 84.00 674 LYS A CA 1
ATOM 5327 C C . LYS A 1 674 ? -29.583 14.190 1.811 1.00 84.00 674 LYS A C 1
ATOM 5329 O O . LYS A 1 674 ? -29.419 13.262 2.594 1.00 84.00 674 LYS A O 1
ATOM 5334 N N . ILE A 1 675 ? -28.582 14.833 1.204 1.00 88.50 675 ILE A N 1
ATOM 5335 C CA . ILE A 1 675 ? -27.169 14.550 1.458 1.00 88.50 675 ILE A CA 1
ATOM 5336 C C . ILE A 1 675 ? -26.508 15.747 2.133 1.00 88.50 675 ILE A C 1
ATOM 5338 O O . ILE A 1 675 ? -26.462 16.838 1.567 1.00 88.50 675 ILE A O 1
ATOM 5342 N N . GLU A 1 676 ? -25.923 15.517 3.304 1.00 91.12 676 GLU A N 1
ATOM 5343 C CA . GLU A 1 676 ? -25.028 16.470 3.956 1.00 91.12 676 GLU A CA 1
ATOM 5344 C C . GLU A 1 676 ? -23.608 16.352 3.380 1.00 91.12 676 GLU A C 1
ATOM 5346 O O . GLU A 1 676 ? -23.034 15.264 3.361 1.00 91.12 676 GLU A O 1
ATOM 5351 N N . VAL A 1 677 ? -23.004 17.467 2.953 1.00 91.56 677 VAL A N 1
ATOM 5352 C CA . VAL A 1 677 ? -21.597 17.509 2.514 1.00 91.56 677 VAL A CA 1
ATOM 5353 C C . VAL A 1 677 ? -20.746 18.240 3.549 1.00 91.56 677 VAL A C 1
ATOM 5355 O O . VAL A 1 677 ? -20.922 19.439 3.760 1.00 91.56 677 VAL A O 1
ATOM 5358 N N . ILE A 1 678 ? -19.775 17.541 4.137 1.00 92.06 678 ILE A N 1
ATOM 5359 C CA . ILE A 1 678 ? -18.790 18.087 5.077 1.00 92.06 678 ILE A CA 1
ATOM 5360 C C . ILE A 1 678 ? -17.459 18.314 4.347 1.00 92.06 678 ILE A C 1
ATOM 5362 O O . ILE A 1 678 ? -16.737 17.347 4.085 1.00 92.06 678 ILE A O 1
ATOM 5366 N N . PRO A 1 679 ? -17.090 19.565 4.026 1.00 88.75 679 PRO A N 1
ATOM 5367 C CA . PRO A 1 679 ? -15.802 19.857 3.417 1.00 88.75 679 PRO A CA 1
ATOM 5368 C C . PRO A 1 679 ? -14.671 19.864 4.453 1.00 88.75 679 PRO A C 1
ATOM 5370 O O . PRO A 1 679 ? -14.730 20.571 5.458 1.00 88.75 679 PRO A O 1
ATOM 5373 N N . LYS A 1 680 ? -13.602 19.124 4.165 1.00 83.81 680 LYS A N 1
ATOM 5374 C CA . LYS A 1 680 ? -12.320 19.137 4.874 1.00 83.81 680 LYS A CA 1
ATOM 5375 C C . LYS A 1 680 ? -11.234 19.644 3.916 1.00 83.81 680 LYS A C 1
ATOM 5377 O O . LYS A 1 680 ? -10.668 18.841 3.178 1.00 83.81 680 LYS A O 1
ATOM 5382 N N . PRO A 1 681 ? -10.969 20.962 3.852 1.00 78.88 681 PRO A N 1
ATOM 5383 C CA . PRO A 1 681 ? -9.875 21.488 3.043 1.00 78.88 681 PRO A CA 1
ATOM 5384 C C . PRO A 1 681 ? -8.528 21.036 3.616 1.00 78.88 681 PRO A C 1
ATOM 5386 O O . PRO A 1 681 ? -8.265 21.196 4.807 1.00 78.88 681 PRO A O 1
ATOM 5389 N N . VAL A 1 682 ? -7.672 20.489 2.758 1.00 69.38 682 VAL A N 1
ATOM 5390 C CA . VAL A 1 682 ? -6.336 19.995 3.099 1.00 69.38 682 VAL A CA 1
ATOM 5391 C C . VAL A 1 682 ? -5.317 20.829 2.322 1.00 69.38 682 VAL A C 1
ATOM 5393 O O . VAL A 1 682 ? -5.385 20.928 1.099 1.00 69.38 682 VAL A O 1
ATOM 5396 N N . SER A 1 683 ? -4.377 21.472 3.021 1.00 54.38 683 SER A N 1
ATOM 5397 C CA . SER A 1 683 ? -3.345 22.325 2.392 1.00 54.38 683 SER A CA 1
ATOM 5398 C C . SER A 1 683 ? -2.222 21.535 1.706 1.00 54.38 683 SER A C 1
ATOM 5400 O O . SER A 1 683 ? -1.392 22.118 1.017 1.00 54.38 683 SER A O 1
ATOM 5402 N N . LYS A 1 684 ? -2.195 20.210 1.881 1.00 51.69 684 LYS A N 1
ATOM 5403 C CA . LYS A 1 684 ? -1.255 19.292 1.226 1.00 51.69 684 LYS A CA 1
ATOM 5404 C C . LYS A 1 684 ? -1.822 18.823 -0.124 1.00 51.69 684 LYS A C 1
ATOM 5406 O O . LYS A 1 684 ? -3.036 18.669 -0.258 1.00 51.69 684 LYS A O 1
ATOM 5411 N N . SER A 1 685 ? -0.947 18.600 -1.106 1.00 48.78 685 SER A N 1
ATOM 5412 C CA . SER A 1 685 ? -1.296 17.952 -2.383 1.00 48.78 685 SER A CA 1
ATOM 5413 C C . SER A 1 685 ? -1.513 16.455 -2.164 1.00 48.78 685 SER A C 1
ATOM 5415 O O . SER A 1 685 ? -0.743 15.841 -1.430 1.00 48.78 685 SER A O 1
ATOM 5417 N N . ILE A 1 686 ? -2.526 15.867 -2.809 1.00 43.09 686 ILE A N 1
ATOM 5418 C CA . ILE A 1 686 ? -2.700 14.402 -2.869 1.00 43.09 686 ILE A CA 1
ATOM 5419 C C . ILE A 1 686 ? -1.856 13.764 -3.978 1.00 43.09 686 ILE A C 1
ATOM 5421 O O . ILE A 1 686 ? -1.569 12.574 -3.946 1.00 43.09 686 ILE A O 1
ATOM 5425 N N . ILE A 1 687 ? -1.432 14.566 -4.958 1.00 41.31 687 ILE A N 1
ATOM 5426 C CA . ILE A 1 687 ? -0.502 14.138 -5.996 1.00 41.31 687 ILE A CA 1
ATOM 5427 C C . ILE A 1 687 ? 0.882 14.145 -5.343 1.00 41.31 687 ILE A C 1
ATOM 5429 O O . ILE A 1 687 ? 1.464 15.222 -5.161 1.00 41.31 687 ILE A O 1
ATOM 5433 N N . LYS A 1 688 ? 1.381 12.965 -4.946 1.00 36.81 688 LYS A N 1
ATOM 5434 C CA . LYS A 1 688 ? 2.811 12.757 -4.688 1.00 36.81 688 LYS A CA 1
ATOM 5435 C C . LYS A 1 688 ? 3.535 13.148 -5.977 1.00 36.81 688 LYS A C 1
ATOM 5437 O O . LYS A 1 688 ? 3.327 12.534 -7.018 1.00 36.81 688 LYS A O 1
ATOM 5442 N N . SER A 1 689 ? 4.314 14.224 -5.944 1.00 28.67 689 SER A N 1
ATOM 5443 C CA . SER A 1 689 ? 5.272 14.487 -7.014 1.00 28.67 689 SER A CA 1
ATOM 5444 C C . SER A 1 689 ? 6.329 13.395 -6.955 1.00 28.67 689 SER A C 1
ATOM 5446 O O . SER A 1 689 ? 6.908 13.209 -5.888 1.00 28.67 689 SER A O 1
ATOM 5448 N N . ASP A 1 690 ? 6.586 12.719 -8.073 1.00 30.50 690 ASP A N 1
ATOM 5449 C CA . ASP A 1 690 ? 7.703 11.789 -8.231 1.00 30.50 690 ASP A CA 1
ATOM 5450 C C . ASP A 1 690 ? 9.002 12.403 -7.693 1.00 30.50 690 ASP A C 1
ATOM 5452 O O . ASP A 1 690 ? 9.605 13.267 -8.341 1.00 30.50 690 ASP A O 1
ATOM 5456 N N . ARG A 1 691 ? 9.407 11.974 -6.494 1.00 28.64 691 ARG A N 1
ATOM 5457 C CA . ARG A 1 691 ? 10.792 11.756 -6.060 1.00 28.64 691 ARG A CA 1
ATOM 5458 C C . ARG A 1 691 ? 10.837 11.208 -4.637 1.00 28.64 691 ARG A C 1
ATOM 5460 O O . ARG A 1 691 ? 10.082 11.630 -3.771 1.00 28.64 691 ARG A O 1
ATOM 5467 N N . ALA A 1 692 ? 11.765 10.272 -4.477 1.00 26.92 692 ALA A N 1
ATOM 5468 C CA . ALA A 1 692 ? 12.231 9.690 -3.233 1.00 26.92 692 ALA A CA 1
ATOM 5469 C C . ALA A 1 692 ? 12.680 10.765 -2.235 1.00 26.92 692 ALA A C 1
ATOM 5471 O O . ALA A 1 692 ? 13.433 11.667 -2.612 1.00 26.92 692 ALA A O 1
ATOM 5472 N N . ASP A 1 693 ? 12.265 10.609 -0.981 1.00 25.67 693 ASP A N 1
ATOM 5473 C CA . ASP A 1 693 ? 12.930 11.222 0.161 1.00 25.67 693 ASP A CA 1
ATOM 5474 C C . ASP A 1 693 ? 13.896 10.188 0.744 1.00 25.67 693 ASP A C 1
ATOM 5476 O O . ASP A 1 693 ? 13.501 9.118 1.193 1.00 25.67 693 ASP A O 1
ATOM 5480 N N . THR A 1 694 ? 15.182 10.512 0.670 1.00 27.81 694 THR A N 1
ATOM 5481 C CA . THR A 1 694 ? 16.202 10.029 1.600 1.00 27.81 694 THR A CA 1
ATOM 5482 C C . THR A 1 694 ? 16.017 10.750 2.933 1.00 27.81 694 THR A C 1
ATOM 5484 O O . THR A 1 694 ? 15.895 11.979 2.932 1.00 27.81 694 THR A O 1
ATOM 5487 N N . ASP A 1 695 ? 16.056 10.000 4.031 1.00 29.05 695 ASP A N 1
ATOM 5488 C CA . ASP A 1 695 ? 16.022 10.463 5.422 1.00 29.05 695 ASP A CA 1
ATOM 5489 C C . ASP A 1 695 ? 16.808 11.742 5.711 1.00 29.05 695 ASP A C 1
ATOM 5491 O O . ASP A 1 695 ? 17.988 11.821 5.363 1.00 29.05 695 ASP A O 1
ATOM 5495 N N . GLN A 1 696 ? 16.192 12.661 6.474 1.00 27.33 696 GLN A N 1
ATOM 5496 C CA . GLN A 1 696 ? 16.810 13.318 7.641 1.00 27.33 696 GLN A CA 1
ATOM 5497 C C . GLN A 1 696 ? 15.754 13.790 8.672 1.00 27.33 696 GLN A C 1
ATOM 5499 O O . GLN A 1 696 ? 14.994 14.720 8.413 1.00 27.33 696 GLN A O 1
ATOM 5504 N N . ASP A 1 697 ? 15.793 13.158 9.853 1.00 25.89 697 ASP A N 1
ATOM 5505 C CA . ASP A 1 697 ? 15.690 13.700 11.229 1.00 25.89 697 ASP A CA 1
ATOM 5506 C C . ASP A 1 697 ? 14.577 14.728 11.580 1.00 25.89 697 ASP A C 1
ATOM 5508 O O . ASP A 1 697 ? 14.671 15.911 11.227 1.00 25.89 697 ASP A O 1
ATOM 5512 N N . PRO A 1 698 ? 13.563 14.358 12.395 1.00 30.66 698 PRO A N 1
ATOM 5513 C CA . PRO A 1 698 ? 12.613 15.299 12.957 1.00 30.66 698 PRO A CA 1
ATOM 5514 C C . PRO A 1 698 ? 13.017 15.675 14.387 1.00 30.66 698 PRO A C 1
ATOM 5516 O O . PRO A 1 698 ? 12.524 15.080 15.337 1.00 30.66 698 PRO A O 1
ATOM 5519 N N . LEU A 1 699 ? 13.842 16.715 14.555 1.00 27.55 699 LEU A N 1
ATOM 5520 C CA . LEU A 1 699 ? 13.661 17.750 15.588 1.00 27.55 699 LEU A CA 1
ATOM 5521 C C . LEU A 1 699 ? 14.714 18.868 15.455 1.00 27.55 699 LEU A C 1
ATOM 5523 O O . LEU A 1 699 ? 15.847 18.741 15.906 1.00 27.55 699 LEU A O 1
ATOM 5527 N N . LEU A 1 700 ? 14.241 20.020 14.953 1.00 25.61 700 LEU A N 1
ATOM 5528 C CA . LEU A 1 700 ? 14.741 21.405 15.096 1.00 25.61 700 LEU A CA 1
ATOM 5529 C C . LEU A 1 700 ? 15.114 22.082 13.772 1.00 25.61 700 LEU A C 1
ATOM 5531 O O . LEU A 1 700 ? 16.286 22.241 13.438 1.00 25.61 700 LEU A O 1
ATOM 5535 N N . ARG A 1 701 ? 14.108 22.677 13.127 1.00 23.14 701 ARG A N 1
ATOM 5536 C CA . ARG A 1 701 ? 13.991 24.128 12.875 1.00 23.14 701 ARG A CA 1
ATOM 5537 C C . ARG A 1 701 ? 12.846 24.353 11.898 1.00 23.14 701 ARG A C 1
ATOM 5539 O O . ARG A 1 701 ? 12.649 23.570 10.981 1.00 23.14 701 ARG A O 1
ATOM 5546 N N . GLU A 1 702 ? 12.141 25.467 12.062 1.00 29.84 702 GLU A N 1
ATOM 5547 C CA . GLU A 1 702 ? 11.490 26.150 10.945 1.00 29.84 702 GLU A CA 1
ATOM 5548 C C . GLU A 1 702 ? 12.548 26.379 9.847 1.00 29.84 702 GLU A C 1
ATOM 5550 O O . GLU A 1 702 ? 13.263 27.381 9.841 1.00 29.84 702 GLU A O 1
ATOM 5555 N N . GLN A 1 703 ? 12.722 25.411 8.952 1.00 26.52 703 GLN A N 1
ATOM 5556 C CA . GLN A 1 703 ? 13.369 25.611 7.668 1.00 26.52 703 GLN A CA 1
ATOM 5557 C C . GLN A 1 703 ? 12.253 25.573 6.639 1.00 26.52 703 GLN A C 1
ATOM 5559 O O . GLN A 1 703 ? 11.536 24.589 6.505 1.00 26.52 703 GLN A O 1
ATOM 5564 N N . MET A 1 704 ? 12.049 26.727 6.011 1.00 30.69 704 MET A N 1
ATOM 5565 C CA . MET A 1 704 ? 10.987 26.996 5.053 1.00 30.69 704 MET A CA 1
ATOM 5566 C C . MET A 1 704 ? 10.903 25.871 4.013 1.00 30.69 704 MET A C 1
ATOM 5568 O O . MET A 1 704 ? 11.866 25.656 3.277 1.00 30.69 704 MET A O 1
ATOM 5572 N N . GLU A 1 705 ? 9.753 25.189 3.943 1.00 42.16 705 GLU A N 1
ATOM 5573 C CA . GLU A 1 705 ? 9.383 24.341 2.804 1.00 42.16 705 GLU A CA 1
ATOM 5574 C C . GLU A 1 705 ? 9.713 25.089 1.502 1.00 42.16 705 GLU A C 1
ATOM 5576 O O . GLU A 1 705 ? 9.415 26.286 1.372 1.00 42.16 705 GLU A O 1
ATOM 5581 N N . LYS A 1 706 ? 10.354 24.413 0.537 1.00 46.16 706 LYS A N 1
ATOM 5582 C CA . LYS A 1 706 ? 10.648 25.034 -0.761 1.00 46.16 706 LYS A CA 1
ATOM 5583 C C . LYS A 1 706 ? 9.335 25.534 -1.386 1.00 46.16 706 LYS A C 1
ATOM 5585 O O . LYS A 1 706 ? 8.378 24.763 -1.464 1.00 46.16 706 LYS A O 1
ATOM 5590 N N . PRO A 1 707 ? 9.255 26.801 -1.833 1.00 55.56 707 PRO A N 1
ATOM 5591 C CA . PRO A 1 707 ? 8.036 27.347 -2.421 1.00 55.56 707 PRO A CA 1
ATOM 5592 C C . PRO A 1 707 ? 7.616 26.540 -3.652 1.00 55.56 707 PRO A C 1
ATOM 5594 O O . PRO A 1 707 ? 8.452 26.212 -4.490 1.00 55.56 707 PRO A O 1
ATOM 5597 N N . ARG A 1 708 ? 6.320 26.244 -3.782 1.00 60.09 708 ARG A N 1
ATOM 5598 C CA . ARG A 1 708 ? 5.741 25.614 -4.979 1.00 60.09 708 ARG A CA 1
ATOM 5599 C C . ARG A 1 708 ? 5.669 26.610 -6.150 1.00 60.09 708 ARG A C 1
ATOM 5601 O O . ARG A 1 708 ? 5.700 27.827 -5.959 1.00 60.09 708 ARG A O 1
ATOM 5608 N N . SER A 1 709 ? 5.597 26.115 -7.387 1.00 61.41 709 SER A N 1
ATOM 5609 C CA . SER A 1 709 ? 5.614 26.951 -8.604 1.00 61.41 709 SER A CA 1
ATOM 5610 C C . SER A 1 709 ? 4.403 27.894 -8.731 1.00 61.41 709 SER A C 1
ATOM 5612 O O . SER A 1 709 ? 4.502 28.946 -9.368 1.00 61.41 709 SER A O 1
ATOM 5614 N N . ASP A 1 710 ? 3.285 27.575 -8.081 1.00 67.38 710 ASP A N 1
ATOM 5615 C CA . ASP A 1 710 ? 2.095 28.421 -7.951 1.00 67.38 710 ASP A CA 1
ATOM 5616 C C . ASP A 1 710 ? 2.336 29.653 -7.063 1.00 67.38 710 ASP A C 1
ATOM 5618 O O . ASP A 1 710 ? 1.807 30.726 -7.364 1.00 67.38 710 ASP A O 1
ATOM 5622 N N . ALA A 1 711 ? 3.213 29.562 -6.057 1.00 75.31 711 ALA A N 1
ATOM 5623 C CA . ALA A 1 711 ? 3.618 30.703 -5.232 1.00 75.31 711 ALA A CA 1
ATOM 5624 C C . ALA A 1 711 ? 4.302 31.806 -6.063 1.00 75.31 711 ALA A C 1
ATOM 5626 O O . ALA A 1 711 ? 4.157 32.997 -5.775 1.00 75.31 711 ALA A O 1
ATOM 5627 N N . TRP A 1 712 ? 5.011 31.429 -7.136 1.00 86.44 712 TRP A N 1
ATOM 5628 C CA . TRP A 1 712 ? 5.593 32.380 -8.089 1.00 86.44 712 TRP A CA 1
ATOM 5629 C C . TRP A 1 712 ? 4.502 33.178 -8.807 1.00 86.44 712 TRP A C 1
ATOM 5631 O O . TRP A 1 712 ? 4.540 34.409 -8.841 1.00 86.44 712 TRP A O 1
ATOM 5641 N N . ILE A 1 713 ? 3.507 32.476 -9.359 1.00 84.88 713 ILE A N 1
ATOM 5642 C CA . ILE A 1 713 ? 2.388 33.089 -10.082 1.00 84.88 713 ILE A CA 1
ATOM 5643 C C . ILE A 1 713 ? 1.571 33.968 -9.132 1.00 84.88 713 ILE A C 1
ATOM 5645 O O . ILE A 1 713 ? 1.261 35.112 -9.466 1.00 84.88 713 ILE A O 1
ATOM 5649 N N . GLU A 1 714 ? 1.282 33.475 -7.930 1.00 82.69 714 GLU A N 1
ATOM 5650 C CA . GLU A 1 714 ? 0.514 34.196 -6.921 1.00 82.69 714 GLU A CA 1
ATOM 5651 C C . GLU A 1 714 ? 1.198 35.501 -6.495 1.00 82.69 714 GLU A C 1
ATOM 5653 O O . GLU A 1 714 ? 0.549 36.549 -6.427 1.00 82.69 714 GLU A O 1
ATOM 5658 N N . ALA A 1 715 ? 2.510 35.477 -6.247 1.00 86.38 715 ALA A N 1
ATOM 5659 C CA . ALA A 1 715 ? 3.259 36.678 -5.894 1.00 86.38 715 ALA A CA 1
ATOM 5660 C C . ALA A 1 715 ? 3.151 37.761 -6.980 1.00 86.38 715 ALA A C 1
ATOM 5662 O O . ALA A 1 715 ? 2.921 38.936 -6.674 1.00 86.38 715 ALA A O 1
ATOM 5663 N N . MET A 1 716 ? 3.252 37.366 -8.252 1.00 90.81 716 MET A N 1
ATOM 5664 C CA . MET A 1 716 ? 3.118 38.294 -9.376 1.00 90.81 716 MET A CA 1
ATOM 5665 C C . MET A 1 716 ? 1.686 38.805 -9.544 1.00 90.81 716 MET A C 1
ATOM 5667 O O . MET A 1 716 ? 1.488 39.999 -9.780 1.00 90.81 716 MET A O 1
ATOM 5671 N N . GLU A 1 717 ? 0.678 37.948 -9.377 1.00 86.94 717 GLU A N 1
ATOM 5672 C CA . GLU A 1 717 ? -0.730 38.347 -9.444 1.00 86.94 717 GLU A CA 1
ATOM 5673 C C . GLU A 1 717 ? -1.117 39.315 -8.324 1.00 86.94 717 GLU A C 1
ATOM 5675 O O . GLU A 1 717 ? -1.810 40.305 -8.586 1.00 86.94 717 GLU A O 1
ATOM 5680 N N . ARG A 1 718 ? -0.636 39.073 -7.097 1.00 87.12 718 ARG A N 1
ATOM 5681 C CA . ARG A 1 718 ? -0.816 39.977 -5.951 1.00 87.12 718 ARG A CA 1
ATOM 5682 C C . ARG A 1 718 ? -0.188 41.338 -6.236 1.00 87.12 718 ARG A C 1
ATOM 5684 O O . ARG A 1 718 ? -0.879 42.356 -6.137 1.00 87.12 718 ARG A O 1
ATOM 5691 N N . PHE A 1 719 ? 1.067 41.363 -6.691 1.00 92.56 719 PHE A N 1
ATOM 5692 C CA . PHE A 1 719 ? 1.764 42.607 -7.024 1.00 92.56 719 PHE A CA 1
ATOM 5693 C C . PHE A 1 719 ? 1.073 43.387 -8.151 1.00 92.56 719 PHE A C 1
ATOM 5695 O O . PHE A 1 719 ? 0.831 44.593 -8.024 1.00 92.56 719 PHE A O 1
ATOM 5702 N N . ARG A 1 720 ? 0.665 42.701 -9.225 1.00 90.12 720 ARG A N 1
ATOM 5703 C CA . ARG A 1 720 ? -0.168 43.276 -10.292 1.00 90.12 720 ARG A CA 1
ATOM 5704 C C . ARG A 1 720 ? -1.464 43.859 -9.727 1.00 90.12 720 ARG A C 1
ATOM 5706 O O . ARG A 1 720 ? -1.838 44.972 -10.088 1.00 90.12 720 ARG A O 1
ATOM 5713 N N . GLY A 1 721 ? -2.137 43.145 -8.825 1.00 87.25 721 GLY A N 1
ATOM 5714 C CA . GLY A 1 721 ? -3.339 43.619 -8.139 1.00 87.25 721 GLY A CA 1
ATOM 5715 C C . GLY A 1 721 ? -3.108 44.920 -7.362 1.00 87.25 721 GLY A C 1
ATOM 5716 O O . GLY A 1 721 ? -3.921 45.844 -7.456 1.00 87.25 721 GLY A O 1
ATOM 5717 N N . SER A 1 722 ? -1.981 45.037 -6.655 1.00 89.81 722 SER A N 1
ATOM 5718 C CA . SER A 1 722 ? -1.585 46.270 -5.958 1.00 89.81 722 SER A CA 1
ATOM 5719 C C . SER A 1 722 ? -1.384 47.440 -6.930 1.00 89.81 722 SER A C 1
ATOM 5721 O O . SER A 1 722 ? -1.851 48.549 -6.662 1.00 89.81 722 SER A O 1
ATOM 5723 N N . LEU A 1 723 ? -0.754 47.201 -8.085 1.00 88.50 723 LEU A N 1
ATOM 5724 C CA . LEU A 1 723 ? -0.573 48.216 -9.130 1.00 88.50 723 LEU A CA 1
ATOM 5725 C C . LEU A 1 723 ? -1.895 48.623 -9.806 1.00 88.50 723 LEU A C 1
ATOM 5727 O O . LEU A 1 723 ? -2.104 49.812 -10.050 1.00 88.50 723 LEU A O 1
ATOM 5731 N N . ILE A 1 724 ? -2.825 47.688 -10.044 1.00 86.88 724 ILE A N 1
ATOM 5732 C CA . ILE A 1 724 ? -4.178 48.006 -10.545 1.00 86.88 724 ILE A CA 1
ATOM 5733 C C . ILE A 1 724 ? -4.874 48.983 -9.593 1.00 86.88 724 ILE A C 1
ATOM 5735 O O . ILE A 1 724 ? -5.382 50.010 -10.036 1.00 86.88 724 ILE A O 1
ATOM 5739 N N . ARG A 1 725 ? -4.803 48.746 -8.277 1.00 86.50 725 ARG A N 1
ATOM 5740 C CA . ARG A 1 725 ? -5.371 49.665 -7.274 1.00 86.50 725 ARG A CA 1
ATOM 5741 C C . ARG A 1 725 ? -4.743 51.063 -7.312 1.00 86.50 725 ARG A C 1
ATOM 5743 O O . ARG A 1 725 ? -5.415 52.039 -6.982 1.00 86.50 725 ARG A O 1
ATOM 5750 N N . MET A 1 726 ? -3.468 51.187 -7.688 1.00 85.88 726 MET A N 1
ATOM 5751 C CA . MET A 1 726 ? -2.822 52.492 -7.893 1.00 85.88 726 MET A CA 1
ATOM 5752 C C . MET A 1 726 ? -3.334 53.191 -9.159 1.00 85.88 726 MET A C 1
ATOM 5754 O O . MET A 1 726 ? -3.573 54.400 -9.136 1.00 85.88 726 MET A O 1
ATOM 5758 N N . HIS A 1 727 ? -3.549 52.438 -10.240 1.00 82.94 727 HIS A N 1
ATOM 5759 C CA . HIS A 1 727 ? -4.167 52.947 -11.466 1.00 82.94 727 HIS A CA 1
ATOM 5760 C C . HIS A 1 727 ? -5.613 53.404 -11.248 1.00 82.94 727 HIS A C 1
ATOM 5762 O O . HIS A 1 727 ? -5.953 54.506 -11.669 1.00 82.94 727 HIS A O 1
ATOM 5768 N N . ASP A 1 728 ? -6.432 52.625 -10.536 1.00 81.38 728 ASP A N 1
ATOM 5769 C CA . ASP A 1 728 ? -7.834 52.965 -10.242 1.00 81.38 728 ASP A CA 1
ATOM 5770 C C . ASP A 1 728 ? -7.966 54.257 -9.419 1.00 81.38 728 ASP A C 1
ATOM 5772 O O . ASP A 1 728 ? -8.957 54.979 -9.520 1.00 81.38 728 ASP A O 1
ATOM 5776 N N . LYS A 1 729 ? -6.938 54.588 -8.629 1.00 80.12 729 LYS A N 1
ATOM 5777 C CA . LYS A 1 729 ? -6.833 55.851 -7.884 1.00 80.12 729 LYS A CA 1
ATOM 5778 C C . LYS A 1 729 ? -6.237 57.005 -8.705 1.00 80.12 729 LYS A C 1
ATOM 5780 O O . LYS A 1 729 ? -5.920 58.043 -8.131 1.00 80.12 729 LYS A O 1
ATOM 5785 N N . ASN A 1 730 ? -6.071 56.841 -10.022 1.00 77.25 730 ASN A N 1
ATOM 5786 C CA . ASN A 1 730 ? -5.447 57.802 -10.942 1.00 77.25 730 ASN A CA 1
ATOM 5787 C C . ASN A 1 730 ? -4.037 58.254 -10.516 1.00 77.25 730 ASN A C 1
ATOM 5789 O O . ASN A 1 730 ? -3.624 59.372 -10.810 1.00 77.25 730 ASN A O 1
ATOM 5793 N N . MET A 1 731 ? -3.279 57.397 -9.826 1.00 76.88 731 MET A N 1
ATOM 5794 C CA . MET A 1 731 ? -1.924 57.743 -9.378 1.00 76.88 731 MET A CA 1
ATOM 5795 C C . MET A 1 731 ? -0.868 57.561 -10.474 1.00 76.88 731 MET A C 1
ATOM 5797 O O . MET A 1 731 ? 0.176 58.201 -10.440 1.00 76.88 731 MET A O 1
ATOM 5801 N N . LEU A 1 732 ? -1.130 56.666 -11.429 1.00 79.31 732 LEU A N 1
ATOM 5802 C CA . LEU A 1 732 ? -0.219 56.271 -12.506 1.00 79.31 732 LEU A CA 1
ATOM 5803 C C . LEU A 1 732 ? -0.825 56.653 -13.867 1.00 79.31 732 LEU A C 1
ATOM 5805 O O . LEU A 1 732 ? -1.208 55.803 -14.671 1.00 79.31 732 LEU A O 1
ATOM 5809 N N . THR A 1 733 ? -1.007 57.955 -14.093 1.00 70.00 733 THR A N 1
ATOM 5810 C CA . THR A 1 733 ? -1.581 58.494 -15.339 1.00 70.00 733 THR A CA 1
ATOM 5811 C C . THR A 1 733 ? -0.503 58.750 -16.389 1.00 70.00 733 THR A C 1
ATOM 5813 O O . THR A 1 733 ? 0.584 59.211 -16.052 1.00 70.00 733 THR A O 1
ATOM 5816 N N . ASN A 1 734 ? -0.822 58.522 -17.668 1.00 74.56 734 ASN A N 1
ATOM 5817 C CA . ASN A 1 734 ? 0.071 58.762 -18.816 1.00 74.56 734 ASN A CA 1
ATOM 5818 C C . ASN A 1 734 ? 1.407 57.996 -18.774 1.00 74.56 734 ASN A C 1
ATOM 5820 O O . ASN A 1 734 ? 2.382 58.410 -19.401 1.00 74.56 734 ASN A O 1
ATOM 5824 N N . THR A 1 735 ? 1.458 56.863 -18.070 1.00 83.25 735 THR A N 1
ATOM 5825 C CA . THR A 1 735 ? 2.657 56.025 -18.023 1.00 83.25 735 THR A CA 1
ATOM 5826 C C . THR A 1 735 ? 2.958 55.417 -19.388 1.00 83.25 735 THR A C 1
ATOM 5828 O O . THR A 1 735 ? 2.114 54.758 -19.999 1.00 83.25 735 THR A O 1
ATOM 5831 N N . LYS A 1 736 ? 4.184 55.647 -19.868 1.00 85.19 736 LYS A N 1
ATOM 5832 C CA . LYS A 1 736 ? 4.665 55.120 -21.146 1.00 85.19 736 LYS A CA 1
ATOM 5833 C C . LYS A 1 736 ? 4.698 53.590 -21.113 1.00 85.19 736 LYS A C 1
ATOM 5835 O O . LYS A 1 736 ? 5.219 52.991 -20.173 1.00 85.19 736 LYS A O 1
ATOM 5840 N N . ARG A 1 737 ? 4.171 52.961 -22.159 1.00 85.19 737 ARG A N 1
ATOM 5841 C CA . ARG A 1 737 ? 4.115 51.502 -22.303 1.00 85.19 737 ARG A CA 1
ATOM 5842 C C . ARG A 1 737 ? 5.303 50.982 -23.102 1.00 85.19 737 ARG A C 1
ATOM 5844 O O . ARG A 1 737 ? 5.928 51.737 -23.846 1.00 85.19 737 ARG A O 1
ATOM 5851 N N . PHE A 1 738 ? 5.604 49.702 -22.922 1.00 85.81 738 PHE A N 1
ATOM 5852 C CA . PHE A 1 738 ? 6.599 48.983 -23.717 1.00 85.81 738 PHE A CA 1
ATOM 5853 C C . PHE A 1 738 ? 5.923 48.174 -24.803 1.00 85.81 738 PHE A C 1
ATOM 5855 O O . PHE A 1 738 ? 4.819 47.669 -24.593 1.00 85.81 738 PHE A O 1
ATOM 5862 N N . LYS A 1 739 ? 6.611 48.015 -25.931 1.00 92.50 739 LYS A N 1
ATOM 5863 C CA . LYS A 1 739 ? 6.146 47.162 -27.017 1.00 92.50 739 LYS A CA 1
ATOM 5864 C C . LYS A 1 739 ? 6.759 45.770 -26.908 1.00 92.50 739 LYS A C 1
ATOM 5866 O O . LYS A 1 739 ? 7.979 45.624 -27.001 1.00 92.50 739 LYS A O 1
ATOM 5871 N N . VAL A 1 740 ? 5.914 44.759 -26.725 1.00 95.19 740 VAL A N 1
ATOM 5872 C CA . VAL A 1 740 ? 6.312 43.346 -26.682 1.00 95.19 740 VAL A CA 1
ATOM 5873 C C . VAL A 1 740 ? 5.845 42.683 -27.969 1.00 95.19 740 VAL A C 1
ATOM 5875 O O . VAL A 1 740 ? 4.643 42.558 -28.196 1.00 95.19 740 VAL A O 1
ATOM 5878 N N . ALA A 1 741 ? 6.789 42.262 -28.808 1.00 96.94 741 ALA A N 1
ATOM 5879 C CA . ALA A 1 741 ? 6.496 41.453 -29.980 1.00 96.94 741 ALA A CA 1
ATOM 5880 C C . ALA A 1 741 ? 6.458 39.970 -29.590 1.00 96.94 741 ALA A C 1
ATOM 5882 O O . ALA A 1 741 ? 7.462 39.428 -29.125 1.00 96.94 741 ALA A O 1
ATOM 5883 N N . LEU A 1 742 ? 5.308 39.327 -29.783 1.00 96.19 742 LEU A N 1
ATOM 5884 C CA . LEU A 1 742 ? 5.126 37.887 -29.624 1.00 96.19 742 LEU A CA 1
ATOM 5885 C C . LEU A 1 742 ? 5.168 37.234 -31.005 1.00 96.19 742 LEU A C 1
ATOM 5887 O O . LEU A 1 742 ? 4.263 37.440 -31.816 1.00 96.19 742 LEU A O 1
ATOM 5891 N N . LEU A 1 743 ? 6.220 36.463 -31.265 1.00 95.75 743 LEU A N 1
ATOM 5892 C CA . LEU A 1 743 ? 6.389 35.715 -32.508 1.00 95.75 743 LEU A CA 1
ATOM 5893 C C . LEU A 1 743 ? 5.931 34.281 -32.269 1.00 95.75 743 LEU A C 1
ATOM 5895 O O . LEU A 1 743 ? 6.681 33.481 -31.715 1.00 95.75 743 LEU A O 1
ATOM 5899 N N . ASP A 1 744 ? 4.703 33.973 -32.668 1.00 92.88 744 ASP A N 1
ATOM 5900 C CA . ASP A 1 744 ? 4.081 32.659 -32.468 1.00 92.88 744 ASP A CA 1
ATOM 5901 C C . ASP A 1 744 ? 3.001 32.423 -33.538 1.00 92.88 744 ASP A C 1
ATOM 5903 O O . ASP A 1 744 ? 2.957 33.116 -34.548 1.00 92.88 744 ASP A O 1
ATOM 5907 N N . ASP A 1 745 ? 2.112 31.459 -33.354 1.00 89.19 745 ASP A N 1
ATOM 5908 C CA . ASP A 1 745 ? 1.149 31.010 -34.359 1.00 89.19 745 ASP A CA 1
ATOM 5909 C C . ASP A 1 745 ? -0.133 31.859 -34.470 1.00 89.19 745 ASP A C 1
ATOM 5911 O O . ASP A 1 745 ? -1.098 31.425 -35.107 1.00 89.19 745 ASP A O 1
ATOM 5915 N N . GLY A 1 746 ? -0.140 33.065 -33.896 1.00 88.88 746 GLY A N 1
ATOM 5916 C CA . GLY A 1 746 ? -1.271 34.000 -33.860 1.00 88.88 746 GLY A CA 1
ATOM 5917 C C . GLY A 1 746 ? -1.935 34.097 -32.481 1.00 88.88 746 GLY A C 1
ATOM 5918 O O . GLY A 1 746 ? -1.506 33.459 -31.527 1.00 88.88 746 GLY A O 1
ATOM 5919 N N . ASN A 1 747 ? -2.972 34.926 -32.361 1.00 87.75 747 ASN A N 1
ATOM 5920 C CA . ASN A 1 747 ? -3.695 35.153 -31.105 1.00 87.75 747 ASN A CA 1
ATOM 5921 C C . ASN A 1 747 ? -5.197 35.275 -31.362 1.00 87.75 747 ASN A C 1
ATOM 5923 O O . ASN A 1 747 ? -5.627 36.201 -32.048 1.00 87.75 747 ASN A O 1
ATOM 5927 N N . ASP A 1 748 ? -5.993 34.388 -30.779 1.00 85.25 748 ASP A N 1
ATOM 5928 C CA . ASP A 1 748 ? -7.449 34.451 -30.850 1.00 85.25 748 ASP A CA 1
ATOM 5929 C C . ASP A 1 748 ? -7.958 35.582 -29.957 1.00 85.25 748 ASP A C 1
ATOM 5931 O O . ASP A 1 748 ? -8.056 35.444 -28.739 1.00 85.25 748 ASP A O 1
ATOM 5935 N N . LEU A 1 749 ? -8.321 36.718 -30.559 1.00 78.88 749 LEU A N 1
ATOM 5936 C CA . LEU A 1 749 ? -8.722 37.916 -29.806 1.00 78.88 749 LEU A CA 1
ATOM 5937 C C . LEU A 1 749 ? -9.927 37.701 -28.876 1.00 78.88 749 LEU A C 1
ATOM 5939 O O . LEU A 1 749 ? -10.084 38.450 -27.917 1.00 78.88 749 LEU A O 1
ATOM 5943 N N . GLN A 1 750 ? -10.769 36.698 -29.143 1.00 72.62 750 GLN A N 1
ATOM 5944 C CA . GLN A 1 750 ? -11.884 36.335 -28.258 1.00 72.62 750 GLN A CA 1
ATOM 5945 C C . GLN A 1 750 ? -11.413 35.645 -26.972 1.00 72.62 750 GLN A C 1
ATOM 5947 O O . GLN A 1 750 ? -12.053 35.783 -25.933 1.00 72.62 750 GLN A O 1
ATOM 5952 N N . ASP A 1 751 ? -10.297 34.921 -27.045 1.00 69.44 751 ASP A N 1
ATOM 5953 C CA . ASP A 1 751 ? -9.706 34.187 -25.931 1.00 69.44 751 ASP A CA 1
ATOM 5954 C C . ASP A 1 751 ? -8.520 34.955 -25.301 1.00 69.44 751 ASP A C 1
ATOM 5956 O O . ASP A 1 751 ? -7.907 34.462 -24.350 1.00 69.44 751 ASP A O 1
ATOM 5960 N N . PHE A 1 752 ? -8.201 36.163 -25.780 1.00 74.19 752 PHE A N 1
ATOM 5961 C CA . PHE A 1 752 ? -7.209 37.049 -25.172 1.00 74.19 752 PHE A CA 1
ATOM 5962 C C . PHE A 1 752 ? -7.822 37.804 -23.987 1.00 74.19 752 PHE A C 1
ATOM 5964 O O . PHE A 1 752 ? -8.796 38.544 -24.135 1.00 74.19 752 PHE A O 1
ATOM 5971 N N . ASN A 1 753 ? -7.239 37.641 -22.800 1.00 66.12 753 ASN A N 1
ATOM 5972 C CA . ASN A 1 753 ? -7.656 38.318 -21.581 1.00 66.12 753 ASN A CA 1
ATOM 5973 C C . ASN A 1 753 ? -7.372 39.818 -21.706 1.00 66.12 753 ASN A C 1
ATOM 5975 O O . ASN A 1 753 ? -6.313 40.321 -21.330 1.00 66.12 753 ASN A O 1
ATOM 5979 N N . THR A 1 754 ? -8.347 40.563 -22.219 1.00 57.59 754 THR A N 1
ATOM 5980 C CA . THR A 1 754 ? -8.298 42.020 -22.252 1.00 57.59 754 THR A CA 1
ATOM 5981 C C . THR A 1 754 ? -8.529 42.558 -20.846 1.00 57.59 754 THR A C 1
ATOM 5983 O O . THR A 1 754 ? -9.637 42.961 -20.479 1.00 57.59 754 THR A O 1
ATOM 5986 N N . TYR A 1 755 ? -7.468 42.613 -20.042 1.00 60.47 755 TYR A N 1
ATOM 5987 C CA . TYR A 1 755 ? -7.407 43.607 -18.977 1.00 60.47 755 TYR A CA 1
ATOM 5988 C C . TYR A 1 755 ? -7.756 44.963 -19.598 1.00 60.47 755 TYR A C 1
ATOM 5990 O O . TYR A 1 755 ? -7.343 45.240 -20.725 1.00 60.47 755 TYR A O 1
ATOM 5998 N N . ARG A 1 756 ? -8.491 45.822 -18.877 1.00 55.03 756 ARG A N 1
ATOM 5999 C CA . ARG A 1 756 ? -9.022 47.117 -19.368 1.00 55.03 756 ARG A CA 1
ATOM 6000 C C . ARG A 1 756 ? -7.978 48.032 -20.043 1.00 55.03 756 ARG A C 1
ATOM 6002 O O . ARG A 1 756 ? -8.333 49.032 -20.656 1.00 55.03 756 ARG A O 1
ATOM 6009 N N . PHE A 1 757 ? -6.700 47.695 -19.900 1.00 58.25 757 PHE A N 1
ATOM 6010 C CA . PHE A 1 757 ? -5.541 48.453 -20.318 1.00 58.25 757 PHE A CA 1
ATOM 6011 C C . PHE A 1 757 ? -4.710 47.780 -21.421 1.00 58.25 757 PHE A C 1
ATOM 6013 O O . PHE A 1 757 ? -3.899 48.490 -21.994 1.00 58.25 757 PHE A O 1
ATOM 6020 N N . ALA A 1 758 ? -4.873 46.498 -21.762 1.00 63.09 758 ALA A N 1
ATOM 6021 C CA . ALA A 1 758 ? -4.010 45.836 -22.751 1.00 63.09 758 ALA A CA 1
ATOM 6022 C C . ALA A 1 758 ? -4.363 46.262 -24.192 1.00 63.09 758 ALA A C 1
ATOM 6024 O O . ALA A 1 758 ? -5.534 46.275 -24.570 1.00 63.09 758 ALA A O 1
ATOM 6025 N N . GLN A 1 759 ? -3.359 46.615 -25.003 1.00 73.06 759 GLN A N 1
ATOM 6026 C CA . GLN A 1 759 ? -3.528 46.894 -26.437 1.00 73.06 759 GLN A CA 1
ATOM 6027 C C . GLN A 1 759 ? -2.891 45.764 -27.245 1.00 73.06 759 GLN A C 1
ATOM 6029 O O . GLN A 1 759 ? -1.751 45.400 -26.973 1.00 73.06 759 GLN A O 1
ATOM 6034 N N . CYS A 1 760 ? -3.613 45.221 -28.227 1.00 81.62 760 CYS A N 1
ATOM 6035 C CA . CYS A 1 760 ? -3.136 44.130 -29.074 1.00 81.62 760 CYS A CA 1
ATOM 6036 C C . CYS A 1 760 ? -3.253 44.518 -30.553 1.00 81.62 760 CYS A C 1
ATOM 6038 O O . CYS A 1 760 ? -4.327 44.892 -31.025 1.00 81.62 760 CYS A O 1
ATOM 6040 N N . THR A 1 761 ? -2.138 44.446 -31.272 1.00 87.62 761 THR A N 1
ATOM 6041 C CA . THR A 1 761 ? -2.040 44.646 -32.726 1.00 87.62 761 THR A CA 1
ATOM 6042 C C . THR A 1 761 ? -1.203 43.521 -33.328 1.00 87.62 761 THR A C 1
ATOM 6044 O O . THR A 1 761 ? -0.609 42.745 -32.583 1.00 87.62 761 THR A O 1
ATOM 6047 N N . GLY A 1 762 ? -1.120 43.408 -34.653 1.00 87.56 762 GLY A N 1
ATOM 6048 C CA . GLY A 1 762 ? -0.300 42.358 -35.241 1.00 87.56 762 GLY A CA 1
ATOM 6049 C C . GLY A 1 762 ? -0.230 42.343 -36.760 1.00 87.56 762 GLY A C 1
ATOM 6050 O O . GLY A 1 762 ? -0.781 43.207 -37.450 1.00 87.56 762 GLY A O 1
ATOM 6051 N N . VAL A 1 763 ? 0.491 41.351 -37.272 1.00 89.81 763 VAL A N 1
ATOM 6052 C CA . VAL A 1 763 ? 0.704 41.073 -38.699 1.00 89.81 763 VAL A CA 1
ATOM 6053 C C . VAL A 1 763 ? 0.981 39.579 -38.888 1.00 89.81 763 VAL A C 1
ATOM 6055 O O . VAL A 1 763 ? 1.412 38.911 -37.952 1.00 89.81 763 VAL A O 1
ATOM 6058 N N . SER A 1 764 ? 0.708 39.038 -40.075 1.00 88.06 764 SER A N 1
ATOM 6059 C CA . SER A 1 764 ? 0.938 37.625 -40.395 1.00 88.06 764 SER A CA 1
ATOM 6060 C C . SER A 1 764 ? 1.944 37.462 -41.526 1.00 88.06 764 SER A C 1
ATOM 6062 O O . SER A 1 764 ? 1.887 38.204 -42.507 1.00 88.06 764 SER A O 1
ATOM 6064 N N . TYR A 1 765 ? 2.838 36.485 -41.371 1.00 84.25 765 TYR A N 1
ATOM 6065 C CA . TYR A 1 765 ? 3.857 36.083 -42.344 1.00 84.25 765 TYR A CA 1
ATOM 6066 C C . TYR A 1 765 ? 3.699 34.607 -42.763 1.00 84.25 765 TYR A C 1
ATOM 6068 O O . TYR A 1 765 ? 4.675 33.955 -43.140 1.00 84.25 765 TYR A O 1
ATOM 6076 N N . CYS A 1 766 ? 2.477 34.065 -42.695 1.00 78.38 766 CYS A N 1
ATOM 6077 C CA . CYS A 1 766 ? 2.121 32.770 -43.284 1.00 78.38 766 CYS A CA 1
ATOM 6078 C C . CYS A 1 766 ? 1.906 32.888 -44.807 1.00 78.38 766 CYS A C 1
ATOM 6080 O O . CYS A 1 766 ? 1.330 33.874 -45.270 1.00 78.38 766 CYS A O 1
ATOM 6082 N N . SER A 1 767 ? 2.343 31.889 -45.588 1.00 63.69 767 SER A N 1
ATOM 6083 C CA . SER A 1 767 ? 2.207 31.893 -47.059 1.00 63.69 767 SER A CA 1
ATOM 6084 C C . SER A 1 767 ? 0.754 32.019 -47.564 1.00 63.69 767 SER A C 1
ATOM 6086 O O . SER A 1 767 ? -0.193 31.509 -46.967 1.00 63.69 767 SER A O 1
ATOM 6088 N N . SER A 1 768 ? 0.597 32.704 -48.700 1.00 53.59 768 SER A N 1
ATOM 6089 C CA . SER A 1 768 ? -0.632 33.294 -49.250 1.00 53.59 768 SER A CA 1
ATOM 6090 C C . SER A 1 768 ? -1.485 32.387 -50.158 1.00 53.59 768 SER A C 1
ATOM 6092 O O . SER A 1 768 ? -2.153 32.901 -51.054 1.00 53.59 768 SER A O 1
ATOM 6094 N N . ASP A 1 769 ? -1.505 31.065 -49.961 1.00 51.94 769 ASP A N 1
ATOM 6095 C CA . ASP A 1 769 ? -2.266 30.151 -50.848 1.00 51.94 769 ASP A CA 1
ATOM 6096 C C . ASP A 1 769 ? -3.776 30.086 -50.539 1.00 51.94 769 ASP A C 1
ATOM 6098 O O . ASP A 1 769 ? -4.539 29.396 -51.216 1.00 51.94 769 ASP A O 1
ATOM 6102 N N . ILE A 1 770 ? -4.245 30.841 -49.540 1.00 50.00 770 ILE A N 1
ATOM 6103 C CA . ILE A 1 770 ? -5.659 30.926 -49.165 1.00 50.00 770 ILE A CA 1
ATOM 6104 C C . ILE A 1 770 ? -6.210 32.277 -49.614 1.00 50.00 770 ILE A C 1
ATOM 6106 O O . ILE A 1 770 ? -5.723 33.333 -49.208 1.00 50.00 770 ILE A O 1
ATOM 6110 N N . SER A 1 771 ? -7.291 32.243 -50.391 1.00 46.38 771 SER A N 1
ATOM 6111 C CA . SER A 1 771 ? -7.954 33.390 -51.028 1.00 46.38 771 SER A CA 1
ATOM 6112 C C . SER A 1 771 ? -8.469 34.500 -50.087 1.00 46.38 771 SER A C 1
ATOM 6114 O O . SER A 1 771 ? -9.047 35.461 -50.580 1.00 46.38 771 SER A O 1
ATOM 6116 N N . ASN A 1 772 ? -8.262 34.399 -48.765 1.00 49.88 772 ASN A N 1
ATOM 6117 C CA . ASN A 1 772 ? -8.642 35.395 -47.749 1.00 49.88 772 ASN A CA 1
ATOM 6118 C C . ASN A 1 772 ? -7.516 35.774 -46.755 1.00 49.88 772 ASN A C 1
ATOM 6120 O O . ASN A 1 772 ? -7.775 36.531 -45.820 1.00 49.88 772 ASN A O 1
ATOM 6124 N N . GLY A 1 773 ? -6.279 35.299 -46.954 1.00 60.34 773 GLY A N 1
ATOM 6125 C CA . GLY A 1 773 ? -5.165 35.515 -46.019 1.00 60.34 773 GLY A CA 1
ATOM 6126 C C . GLY A 1 773 ? -5.323 34.758 -44.690 1.00 60.34 773 GLY A C 1
ATOM 6127 O O . GLY A 1 773 ? -6.432 34.444 -44.264 1.00 60.34 773 GLY A O 1
ATOM 6128 N N . ASP A 1 774 ? -4.207 34.439 -44.030 1.00 75.50 774 ASP A N 1
ATOM 6129 C CA . ASP A 1 774 ? -4.195 33.841 -42.687 1.00 75.50 774 ASP A CA 1
ATOM 6130 C C . ASP A 1 774 ? -3.918 34.940 -41.645 1.00 75.50 774 ASP A C 1
ATOM 6132 O O . ASP A 1 774 ? -2.776 35.389 -41.527 1.00 75.50 774 ASP A O 1
ATOM 6136 N N . PRO A 1 775 ? -4.938 35.469 -40.947 1.00 85.19 775 PRO A N 1
ATOM 6137 C CA . PRO A 1 775 ? -4.781 36.654 -40.117 1.00 85.19 775 PRO A CA 1
ATOM 6138 C C . PRO A 1 775 ? -4.092 36.367 -38.779 1.00 85.19 775 PRO A C 1
ATOM 6140 O O . PRO A 1 775 ? -4.250 35.308 -38.182 1.00 85.19 775 PRO A O 1
ATOM 6143 N N . TRP A 1 776 ? -3.395 37.371 -38.242 1.00 86.25 776 TRP A N 1
ATOM 6144 C CA . TRP A 1 776 ? -2.707 37.266 -36.948 1.00 86.25 776 TRP A CA 1
ATOM 6145 C C . TRP A 1 776 ? -3.661 37.161 -35.749 1.00 86.25 776 TRP A C 1
ATOM 6147 O O . TRP A 1 776 ? -3.289 36.591 -34.727 1.00 86.25 776 TRP A O 1
ATOM 6157 N N . TRP A 1 777 ? -4.888 37.685 -35.877 1.00 85.38 777 TRP A N 1
ATOM 6158 C CA . TRP A 1 777 ? -5.933 37.649 -34.840 1.00 85.38 777 TRP A CA 1
ATOM 6159 C C . TRP A 1 777 ? -6.680 36.308 -34.760 1.00 85.38 777 TRP A C 1
ATOM 6161 O O . TRP A 1 777 ? -7.753 36.221 -34.155 1.00 85.38 777 TRP A O 1
ATOM 6171 N N . LYS A 1 778 ? -6.139 35.281 -35.419 1.00 85.81 778 LYS A N 1
ATOM 6172 C CA . LYS A 1 778 ? -6.582 33.897 -35.335 1.00 85.81 778 LYS A CA 1
ATOM 6173 C C . LYS A 1 778 ? -5.353 33.022 -35.131 1.00 85.81 778 LYS A C 1
ATOM 6175 O O . LYS A 1 778 ? -4.480 32.974 -36.004 1.00 85.81 778 LYS A O 1
ATOM 6180 N N . SER A 1 779 ? -5.262 32.356 -33.986 1.00 86.12 779 SER A N 1
ATOM 6181 C CA . SER A 1 779 ? -4.175 31.411 -33.747 1.00 86.12 779 SER A CA 1
ATOM 6182 C C . SER A 1 779 ? -4.372 30.155 -34.600 1.00 86.12 779 SER A C 1
ATOM 6184 O O . SER A 1 779 ? -5.489 29.792 -34.970 1.00 86.12 779 SER A O 1
ATOM 6186 N N . THR A 1 780 ? -3.264 29.521 -34.978 1.00 82.81 780 THR A N 1
ATOM 6187 C CA . THR A 1 780 ? -3.285 28.281 -35.765 1.00 82.81 780 THR A CA 1
ATOM 6188 C C . THR A 1 780 ? -3.660 27.093 -34.889 1.00 82.81 780 THR A C 1
ATOM 6190 O O . THR A 1 780 ? -4.535 26.325 -35.273 1.00 82.81 780 THR A O 1
ATOM 6193 N N . ASN A 1 781 ? -3.042 26.972 -33.709 1.00 78.06 781 ASN A N 1
ATOM 6194 C CA . ASN A 1 781 ? -3.254 25.856 -32.781 1.00 78.06 781 ASN A CA 1
ATOM 6195 C C . ASN A 1 781 ? -3.640 26.315 -31.362 1.00 78.06 781 ASN A C 1
ATOM 6197 O O . ASN A 1 781 ? -3.694 25.506 -30.443 1.00 78.06 781 ASN A O 1
ATOM 6201 N N . GLY A 1 782 ? -3.868 27.613 -31.155 1.00 81.44 782 GLY A N 1
ATOM 6202 C CA . GLY A 1 782 ? -4.145 28.217 -29.850 1.00 81.44 782 GLY A CA 1
ATOM 6203 C C . GLY A 1 782 ? -2.895 28.545 -29.022 1.00 81.44 782 GLY A C 1
ATOM 6204 O O . GLY A 1 782 ? -3.016 29.207 -27.992 1.00 81.44 782 GLY A O 1
ATOM 6205 N N . HIS A 1 783 ? -1.692 28.146 -29.451 1.00 86.19 783 HIS A N 1
ATOM 6206 C CA . HIS A 1 783 ? -0.469 28.277 -28.647 1.00 86.19 783 HIS A CA 1
ATOM 6207 C C . HIS A 1 783 ? -0.093 29.742 -28.381 1.00 86.19 783 HIS A C 1
ATOM 6209 O O . HIS A 1 783 ? 0.113 30.140 -27.234 1.00 86.19 783 HIS A O 1
ATOM 6215 N N . GLY A 1 784 ? -0.062 30.580 -29.417 1.00 87.31 784 GLY A N 1
ATOM 6216 C CA . GLY A 1 784 ? 0.225 32.004 -29.277 1.00 87.31 784 GLY A CA 1
ATOM 6217 C C . GLY A 1 784 ? -0.820 32.740 -28.432 1.00 87.31 784 GLY A C 1
ATOM 6218 O O . GLY A 1 784 ? -0.461 33.661 -27.698 1.00 87.31 784 GLY A O 1
ATOM 6219 N N . SER A 1 785 ? -2.079 32.282 -28.425 1.00 87.38 785 SER A N 1
ATOM 6220 C CA . SER A 1 785 ? -3.125 32.790 -27.525 1.00 87.38 785 SER A CA 1
ATOM 6221 C C . SER A 1 785 ? -2.780 32.526 -26.052 1.00 87.38 785 SER A C 1
ATOM 6223 O O . SER A 1 785 ? -2.948 33.402 -25.199 1.00 87.38 785 SER A O 1
ATOM 6225 N N . VAL A 1 786 ? -2.239 31.344 -25.736 1.00 87.56 786 VAL A N 1
ATOM 6226 C CA . VAL A 1 786 ? -1.757 31.010 -24.383 1.00 87.56 786 VAL A CA 1
ATOM 6227 C C . VAL A 1 786 ? -0.569 31.896 -24.005 1.00 87.56 786 VAL A C 1
ATOM 6229 O O . VAL A 1 786 ? -0.582 32.508 -22.937 1.00 87.56 786 VAL A O 1
ATOM 6232 N N . MET A 1 787 ? 0.426 32.037 -24.888 1.00 91.62 787 MET A N 1
ATOM 6233 C CA . MET A 1 787 ? 1.619 32.858 -24.627 1.00 91.62 787 MET A CA 1
ATOM 6234 C C . MET A 1 787 ? 1.261 34.329 -24.385 1.00 91.62 787 MET A C 1
ATOM 6236 O O . MET A 1 787 ? 1.726 34.942 -23.422 1.00 91.62 787 MET A O 1
ATOM 6240 N N . ALA A 1 788 ? 0.380 34.886 -25.218 1.00 89.94 788 ALA A N 1
ATOM 6241 C CA . ALA A 1 788 ? -0.123 36.248 -25.081 1.00 89.94 788 ALA A CA 1
ATOM 6242 C C . ALA A 1 788 ? -0.784 36.469 -23.711 1.00 89.94 788 ALA A C 1
ATOM 6244 O O . ALA A 1 788 ? -0.522 37.472 -23.038 1.00 89.94 788 ALA A O 1
ATOM 6245 N N . ASN A 1 789 ? -1.599 35.507 -23.272 1.00 87.44 789 ASN A N 1
ATOM 6246 C CA . ASN A 1 789 ? -2.247 35.543 -21.968 1.00 87.44 789 ASN A CA 1
ATOM 6247 C C . ASN A 1 789 ? -1.247 35.426 -20.812 1.00 87.44 789 ASN A C 1
ATOM 6249 O O . ASN A 1 789 ? -1.393 36.157 -19.837 1.00 87.44 789 ASN A O 1
ATOM 6253 N N . MET A 1 790 ? -0.210 34.591 -20.915 1.00 89.81 790 MET A N 1
ATOM 6254 C CA . MET A 1 790 ? 0.819 34.465 -19.871 1.00 89.81 790 MET A CA 1
ATOM 6255 C C . MET A 1 790 ? 1.664 35.738 -19.722 1.00 89.81 790 MET A C 1
ATOM 6257 O O . MET A 1 790 ? 1.936 36.159 -18.598 1.00 89.81 790 MET A O 1
ATOM 6261 N N . ILE A 1 791 ? 1.998 36.422 -20.825 1.00 91.44 791 ILE A N 1
ATOM 6262 C CA . ILE A 1 791 ? 2.649 37.745 -20.773 1.00 91.44 791 ILE A CA 1
ATOM 6263 C C . ILE A 1 791 ? 1.729 38.748 -20.060 1.00 91.44 791 ILE A C 1
ATOM 6265 O O . ILE A 1 791 ? 2.142 39.417 -19.107 1.00 91.44 791 ILE A O 1
ATOM 6269 N N . SER A 1 792 ? 0.462 38.820 -20.491 1.00 88.38 792 SER A N 1
ATOM 6270 C CA . SER A 1 792 ? -0.520 39.764 -19.947 1.00 88.38 792 SER A CA 1
ATOM 6271 C C . SER A 1 792 ? -0.869 39.502 -18.485 1.00 88.38 792 SER A C 1
ATOM 6273 O O . SER A 1 792 ? -1.128 40.437 -17.722 1.00 88.38 792 SER A O 1
ATOM 6275 N N . ARG A 1 793 ? -0.806 38.235 -18.069 1.00 86.88 793 ARG A N 1
ATOM 6276 C CA . ARG A 1 793 ? -1.019 37.813 -16.690 1.00 86.88 793 ARG A CA 1
ATOM 6277 C C . ARG A 1 793 ? -0.015 38.458 -15.742 1.00 86.88 793 ARG A C 1
ATOM 6279 O O . ARG A 1 793 ? -0.394 38.820 -14.636 1.00 86.88 793 ARG A O 1
ATOM 6286 N N . ILE A 1 794 ? 1.227 38.663 -16.164 1.00 90.25 794 ILE A N 1
ATOM 6287 C CA . ILE A 1 794 ? 2.244 39.290 -15.314 1.00 90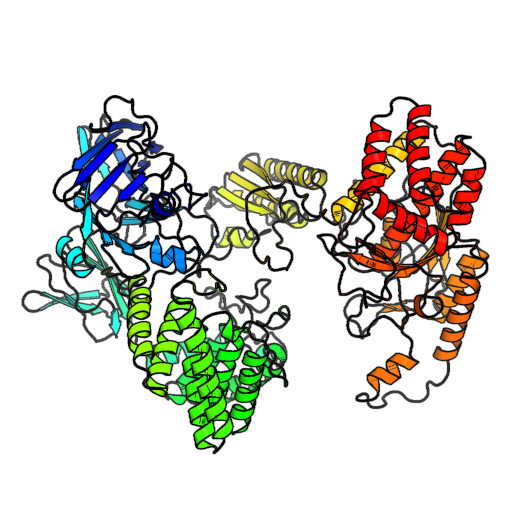.25 794 ILE A CA 1
ATOM 6288 C C . ILE A 1 794 ? 2.208 40.811 -15.433 1.00 90.25 794 ILE A C 1
ATOM 6290 O O . ILE A 1 794 ? 2.179 41.511 -14.422 1.00 90.25 794 ILE A O 1
ATOM 6294 N N . ASN A 1 795 ? 2.149 41.332 -16.657 1.00 90.50 795 ASN A N 1
ATOM 6295 C CA . ASN A 1 795 ? 2.055 42.764 -16.904 1.00 90.50 795 ASN A CA 1
ATOM 6296 C C . ASN A 1 795 ? 0.937 43.056 -17.905 1.00 90.50 795 ASN A C 1
ATOM 6298 O O . ASN A 1 795 ? 1.101 42.722 -19.069 1.00 90.50 795 ASN A O 1
ATOM 6302 N N . PRO A 1 796 ? -0.164 43.721 -17.523 1.00 87.31 796 PRO A N 1
ATOM 6303 C CA . PRO A 1 796 ? -1.192 44.148 -18.471 1.00 87.31 796 PRO A CA 1
ATOM 6304 C C . PRO A 1 796 ? -0.922 45.524 -19.120 1.00 87.31 796 PRO A C 1
ATOM 6306 O O . PRO A 1 796 ? -1.677 45.932 -20.003 1.00 87.31 796 PRO A O 1
ATOM 6309 N N . TRP A 1 797 ? 0.122 46.263 -18.712 1.00 89.19 797 TRP A N 1
ATOM 6310 C CA . TRP A 1 797 ? 0.396 47.645 -19.156 1.00 89.19 797 TRP A CA 1
ATOM 6311 C C . TRP A 1 797 ? 1.459 47.743 -20.256 1.00 89.19 797 TRP A C 1
ATOM 6313 O O . TRP A 1 797 ? 2.418 48.515 -20.180 1.00 89.19 797 TRP A O 1
ATOM 6323 N N . PHE A 1 798 ? 1.268 46.975 -21.319 1.00 87.12 798 PHE A N 1
ATOM 6324 C CA . PHE A 1 798 ? 2.154 46.939 -22.478 1.00 87.12 798 PHE A CA 1
ATOM 6325 C C . PHE A 1 798 ? 1.347 47.019 -23.781 1.00 87.12 798 PHE A C 1
ATOM 6327 O O . PHE A 1 798 ? 0.116 46.921 -23.788 1.00 87.12 798 PHE A O 1
ATOM 6334 N N . GLU A 1 799 ? 2.050 47.253 -24.882 1.00 90.75 799 GLU A N 1
ATOM 6335 C CA . GLU A 1 799 ? 1.531 47.130 -26.241 1.00 90.75 799 GLU A CA 1
ATOM 6336 C C . GLU A 1 799 ? 1.975 45.771 -26.788 1.00 90.75 799 GLU A C 1
ATOM 6338 O O . GLU A 1 799 ? 3.163 45.554 -27.032 1.00 90.75 799 GLU A O 1
ATOM 6343 N N . LEU A 1 800 ? 1.030 44.841 -26.937 1.00 91.38 800 LEU A N 1
ATOM 6344 C CA . LEU A 1 800 ? 1.284 43.528 -27.519 1.00 91.38 800 LEU A CA 1
ATOM 6345 C C . LEU A 1 800 ? 1.235 43.626 -29.045 1.00 91.38 800 LEU A C 1
ATOM 6347 O O . LEU A 1 800 ? 0.228 44.049 -29.621 1.00 91.38 800 LEU A O 1
ATOM 6351 N N . GLU A 1 801 ? 2.298 43.176 -29.697 1.00 92.94 801 GLU A N 1
ATOM 6352 C CA . GLU A 1 801 ? 2.371 43.029 -31.145 1.00 92.94 801 GLU A CA 1
ATOM 6353 C C . GLU A 1 801 ? 2.518 41.549 -31.511 1.00 92.94 801 GLU A C 1
ATOM 6355 O O . GLU A 1 801 ? 3.576 40.953 -31.342 1.00 92.94 801 GLU A O 1
ATOM 6360 N N . VAL A 1 802 ? 1.440 40.936 -31.991 1.00 93.12 802 VAL A N 1
ATOM 6361 C CA . VAL A 1 802 ? 1.418 39.524 -32.381 1.00 93.12 802 VAL A CA 1
ATOM 6362 C C . VAL A 1 802 ? 1.878 39.404 -33.827 1.00 93.12 802 VAL A C 1
ATOM 6364 O O . VAL A 1 802 ? 1.235 39.913 -34.747 1.00 93.12 802 VAL A O 1
ATOM 6367 N N . ILE A 1 803 ? 2.996 38.721 -34.039 1.00 94.31 803 ILE A N 1
ATOM 6368 C CA . ILE A 1 803 ? 3.555 38.480 -35.364 1.00 94.31 803 ILE A CA 1
ATOM 6369 C C . ILE A 1 803 ? 3.416 36.994 -35.659 1.00 94.31 803 ILE A C 1
ATOM 6371 O O . ILE A 1 803 ? 4.151 36.172 -35.114 1.00 94.31 803 ILE A O 1
ATOM 6375 N N . LYS A 1 804 ? 2.430 36.659 -36.494 1.00 91.81 804 LYS A N 1
ATOM 6376 C CA . LYS A 1 804 ? 2.081 35.274 -36.790 1.00 91.81 804 LYS A CA 1
ATOM 6377 C C . LYS A 1 804 ? 3.117 34.636 -37.716 1.00 91.81 804 LYS A C 1
ATOM 6379 O O . LYS A 1 804 ? 3.332 35.132 -38.825 1.00 91.81 804 LYS A O 1
ATOM 6384 N N . ILE A 1 805 ? 3.728 33.549 -37.250 1.00 89.69 805 ILE A N 1
ATOM 6385 C CA . ILE A 1 805 ? 4.728 32.760 -37.975 1.00 89.69 805 ILE A CA 1
ATOM 6386 C C . ILE A 1 805 ? 4.110 31.481 -38.538 1.00 89.69 805 ILE A C 1
ATOM 6388 O O . ILE A 1 805 ? 3.233 30.864 -37.928 1.00 89.69 805 ILE A O 1
ATOM 6392 N N . GLN A 1 806 ? 4.612 31.055 -39.692 1.00 86.06 806 GLN A N 1
ATOM 6393 C CA . GLN A 1 806 ? 4.190 29.810 -40.315 1.00 86.06 806 GLN A CA 1
ATOM 6394 C C . GLN A 1 806 ? 4.705 28.611 -39.513 1.00 86.06 806 GLN A C 1
ATOM 6396 O O . GLN A 1 806 ? 5.914 28.394 -39.400 1.00 86.06 806 GLN A O 1
ATOM 6401 N N . SER A 1 807 ? 3.766 27.820 -38.995 1.00 79.62 807 SER A N 1
ATOM 6402 C CA . SER A 1 807 ? 4.029 26.576 -38.273 1.00 79.62 807 SER A CA 1
ATOM 6403 C C . SER A 1 807 ? 3.219 25.424 -38.868 1.00 79.62 807 SER A C 1
ATOM 6405 O O . SER A 1 807 ? 2.149 25.635 -39.440 1.00 79.62 807 SER A O 1
ATOM 6407 N N . SER A 1 808 ? 3.742 24.205 -38.765 1.00 70.12 808 SER A N 1
ATOM 6408 C CA . SER A 1 808 ? 3.067 22.971 -39.184 1.00 70.12 808 SER A CA 1
ATOM 6409 C C . SER A 1 808 ? 3.184 21.901 -38.094 1.00 70.12 808 SER A C 1
ATOM 6411 O O . SER A 1 808 ? 4.157 21.933 -37.333 1.00 70.12 808 SER A O 1
ATOM 6413 N N . PRO A 1 809 ? 2.220 20.968 -37.980 1.00 63.66 809 PRO A N 1
ATOM 6414 C CA . PRO A 1 809 ? 2.344 19.838 -37.067 1.00 63.66 809 PRO A CA 1
ATOM 6415 C C . PRO A 1 809 ? 3.612 19.035 -37.363 1.00 63.66 809 PRO A C 1
ATOM 6417 O O . PRO A 1 809 ? 3.920 18.740 -38.519 1.00 63.66 809 PRO A O 1
ATOM 6420 N N . SER A 1 810 ? 4.357 18.691 -36.318 1.00 59.97 810 SER A N 1
ATOM 6421 C CA . SER A 1 810 ? 5.570 17.894 -36.423 1.00 59.97 810 SER A CA 1
ATOM 6422 C C . SER A 1 810 ? 5.288 16.439 -36.059 1.00 59.97 810 SER A C 1
ATOM 6424 O O . SER A 1 810 ? 5.261 16.079 -34.888 1.00 59.97 810 SER A O 1
ATOM 6426 N N . TYR A 1 811 ? 5.177 15.577 -37.070 1.00 50.12 811 TYR A N 1
ATOM 6427 C CA . TYR A 1 811 ? 4.897 14.141 -36.906 1.00 50.12 811 TYR A CA 1
ATOM 6428 C C . TYR A 1 811 ? 6.055 13.321 -36.302 1.00 50.12 811 TYR A C 1
ATOM 6430 O O . TYR A 1 811 ? 5.897 12.137 -36.031 1.00 50.12 811 TYR A O 1
ATOM 6438 N N . ILE A 1 812 ? 7.227 13.936 -36.111 1.00 42.88 812 ILE A N 1
ATOM 6439 C CA . ILE A 1 812 ? 8.458 13.273 -35.644 1.00 42.88 812 ILE A CA 1
ATOM 6440 C C . ILE A 1 812 ? 8.624 13.378 -34.116 1.00 42.88 812 ILE A C 1
ATOM 6442 O O . ILE A 1 812 ? 9.293 12.546 -33.511 1.00 42.88 812 ILE A O 1
ATOM 6446 N N . HIS A 1 813 ? 8.012 14.383 -33.481 1.00 47.28 813 HIS A N 1
ATOM 6447 C CA . HIS A 1 813 ? 8.323 14.793 -32.102 1.00 47.28 813 HIS A CA 1
ATOM 6448 C C . HIS A 1 813 ? 7.138 14.611 -31.123 1.00 47.28 813 HIS A C 1
ATOM 6450 O O . HIS A 1 813 ? 7.131 15.213 -30.056 1.00 47.28 813 HIS A O 1
ATOM 6456 N N . GLY A 1 814 ? 6.161 13.757 -31.460 1.00 46.31 814 GLY A N 1
ATOM 6457 C CA . GLY A 1 814 ? 4.993 13.456 -30.616 1.00 46.31 814 GLY A CA 1
ATOM 6458 C C . GLY A 1 814 ? 3.796 14.393 -30.824 1.00 46.31 814 GLY A C 1
ATOM 6459 O O . GLY A 1 814 ? 3.833 15.301 -31.657 1.00 46.31 814 GLY A O 1
ATOM 6460 N N . ASP A 1 815 ? 2.713 14.140 -30.086 1.00 37.88 815 ASP A N 1
ATOM 6461 C CA . ASP A 1 815 ? 1.452 14.881 -30.205 1.00 37.88 815 ASP A CA 1
ATOM 6462 C C . ASP A 1 815 ? 1.622 16.333 -29.707 1.00 37.88 815 ASP A C 1
ATOM 6464 O O . ASP A 1 815 ? 2.164 16.573 -28.630 1.00 37.88 815 ASP A O 1
ATOM 6468 N N . GLY A 1 816 ? 1.219 17.323 -30.513 1.00 51.56 816 GLY A N 1
ATOM 6469 C CA . GLY A 1 816 ? 1.360 18.758 -30.199 1.00 51.56 816 GLY A CA 1
ATOM 6470 C C . GLY A 1 816 ? 2.694 19.434 -30.578 1.00 51.56 816 GLY A C 1
ATOM 6471 O O . GLY A 1 816 ? 2.790 20.663 -30.498 1.00 51.56 816 GLY A O 1
ATOM 6472 N N . ALA A 1 817 ? 3.709 18.697 -31.047 1.00 61.50 817 ALA A N 1
ATOM 6473 C CA . ALA A 1 817 ? 4.973 19.289 -31.496 1.00 61.50 817 ALA A CA 1
ATOM 6474 C C . ALA A 1 817 ? 4.814 20.082 -32.808 1.00 61.50 817 ALA A C 1
ATOM 6476 O O . ALA A 1 817 ? 4.067 19.692 -33.710 1.00 61.50 817 ALA A O 1
ATOM 6477 N N . ARG A 1 818 ? 5.546 21.196 -32.954 1.00 72.38 818 ARG A N 1
ATOM 6478 C CA . ARG A 1 818 ? 5.422 22.119 -34.100 1.00 72.38 818 ARG A CA 1
ATOM 6479 C C . ARG A 1 818 ? 6.749 22.297 -34.829 1.00 72.38 818 ARG A C 1
ATOM 6481 O O . ARG A 1 818 ? 7.783 22.498 -34.204 1.00 72.38 818 ARG A O 1
ATOM 6488 N N . SER A 1 819 ? 6.700 22.283 -36.158 1.00 74.81 819 SER A N 1
ATOM 6489 C CA . SER A 1 819 ? 7.810 22.680 -37.023 1.00 74.81 819 SER A CA 1
ATOM 6490 C C . SER A 1 819 ? 7.598 24.112 -37.511 1.00 74.81 819 SER A C 1
ATOM 6492 O O . SER A 1 819 ? 6.551 24.421 -38.090 1.00 74.81 819 SER A O 1
ATOM 6494 N N . ILE A 1 820 ? 8.568 24.992 -37.249 1.00 83.69 820 ILE A N 1
ATOM 6495 C CA . ILE A 1 820 ? 8.522 26.418 -37.602 1.00 83.69 820 ILE A CA 1
ATOM 6496 C C . ILE A 1 820 ? 9.309 26.669 -38.887 1.00 83.69 820 ILE A C 1
ATOM 6498 O O . ILE A 1 820 ? 10.441 26.211 -39.027 1.00 83.69 820 ILE A O 1
ATOM 6502 N N . SER A 1 821 ? 8.735 27.449 -39.807 1.00 86.06 821 SER A N 1
ATOM 6503 C CA . SER A 1 821 ? 9.431 27.889 -41.020 1.00 86.06 821 SER A CA 1
ATOM 6504 C C . SER A 1 821 ? 10.559 28.883 -40.684 1.00 86.06 821 SER A C 1
ATOM 6506 O O . SER A 1 821 ? 10.259 29.975 -40.184 1.00 86.06 821 SER A O 1
ATOM 6508 N N . PRO A 1 822 ? 11.835 28.589 -41.021 1.00 86.62 822 PRO A N 1
ATOM 6509 C CA . PRO A 1 822 ? 12.943 29.520 -40.794 1.00 86.62 822 PRO A CA 1
ATOM 6510 C C . PRO A 1 822 ? 12.760 30.856 -41.519 1.00 86.62 822 PRO A C 1
ATOM 6512 O O . PRO A 1 822 ? 13.074 31.909 -40.967 1.00 86.62 822 PRO A O 1
ATOM 6515 N N . ARG A 1 823 ? 12.182 30.830 -42.727 1.00 87.12 823 ARG A N 1
ATOM 6516 C CA . ARG A 1 823 ? 11.903 32.035 -43.512 1.00 87.12 823 ARG A CA 1
ATOM 6517 C C . ARG A 1 823 ? 10.881 32.943 -42.836 1.00 87.12 823 ARG A C 1
ATOM 6519 O O . ARG A 1 823 ? 11.139 34.131 -42.660 1.00 87.12 823 ARG A O 1
ATOM 6526 N N . SER A 1 824 ? 9.740 32.376 -42.443 1.00 88.56 824 SER A N 1
ATOM 6527 C CA . SER A 1 824 ? 8.672 33.123 -41.770 1.00 88.56 824 SER A CA 1
ATOM 6528 C C . SER A 1 824 ? 9.151 33.676 -40.424 1.00 88.56 824 SER A C 1
ATOM 6530 O O . SER A 1 824 ? 8.868 34.826 -40.094 1.00 88.56 824 SER A O 1
ATOM 6532 N N . ALA A 1 825 ? 9.963 32.908 -39.687 1.00 91.06 825 ALA A N 1
ATOM 6533 C CA . ALA A 1 825 ? 10.613 33.368 -38.463 1.00 91.06 825 ALA A CA 1
ATOM 6534 C C . ALA A 1 825 ? 11.580 34.544 -38.706 1.00 91.06 825 ALA A C 1
ATOM 6536 O O . ALA A 1 825 ? 11.550 35.522 -37.959 1.00 91.06 825 ALA A O 1
ATOM 6537 N N . ALA A 1 826 ? 12.396 34.496 -39.766 1.00 92.94 826 ALA A N 1
ATOM 6538 C CA . ALA A 1 826 ? 13.293 35.591 -40.140 1.00 92.94 826 ALA A CA 1
ATOM 6539 C C . ALA A 1 826 ? 12.522 36.880 -40.475 1.00 92.94 826 ALA A C 1
ATOM 6541 O O . ALA A 1 826 ? 12.838 37.959 -39.964 1.00 92.94 826 ALA A O 1
ATOM 6542 N N . ASP A 1 827 ? 11.478 36.766 -41.300 1.00 91.88 827 ASP A N 1
ATOM 6543 C CA . ASP A 1 827 ? 10.622 37.892 -41.681 1.00 91.88 827 ASP A CA 1
ATOM 6544 C C . ASP A 1 827 ? 9.893 38.473 -40.453 1.00 91.88 827 ASP A C 1
ATOM 6546 O O . ASP A 1 827 ? 9.809 39.695 -40.298 1.00 91.88 827 ASP A O 1
ATOM 6550 N N . ALA A 1 828 ? 9.459 37.619 -39.524 1.00 93.56 828 ALA A N 1
ATOM 6551 C CA . ALA A 1 828 ? 8.819 38.025 -38.279 1.00 93.56 828 ALA A CA 1
ATOM 6552 C C . ALA A 1 828 ? 9.768 38.763 -37.316 1.00 93.56 828 ALA A C 1
ATOM 6554 O O . ALA A 1 828 ? 9.384 39.782 -36.733 1.00 93.56 828 ALA A O 1
ATOM 6555 N N . ILE A 1 829 ? 11.021 38.310 -37.181 1.00 95.56 829 ILE A N 1
ATOM 6556 C CA . ILE A 1 829 ? 12.048 39.004 -36.385 1.00 95.56 829 ILE A CA 1
ATOM 6557 C C . ILE A 1 829 ? 12.330 40.385 -36.986 1.00 95.56 829 ILE A C 1
ATOM 6559 O O . ILE A 1 829 ? 12.299 41.391 -36.273 1.00 95.56 829 ILE A O 1
ATOM 6563 N N . ASN A 1 830 ? 12.517 40.468 -38.305 1.00 95.00 830 ASN A N 1
ATOM 6564 C CA . ASN A 1 830 ? 12.716 41.741 -39.000 1.00 95.00 830 ASN A CA 1
ATOM 6565 C C . ASN A 1 830 ? 11.519 42.687 -38.829 1.00 95.00 830 ASN A C 1
ATOM 6567 O O . ASN A 1 830 ? 11.692 43.889 -38.613 1.00 95.00 830 ASN A O 1
ATOM 6571 N N . ALA A 1 831 ? 10.298 42.154 -38.866 1.00 92.62 831 ALA A N 1
ATOM 6572 C CA . ALA A 1 831 ? 9.091 42.928 -38.623 1.00 92.62 831 ALA A CA 1
ATOM 6573 C C . ALA A 1 831 ? 9.075 43.525 -37.210 1.00 92.62 831 ALA A C 1
ATOM 6575 O O . ALA A 1 831 ? 8.857 44.730 -37.072 1.00 92.62 831 ALA A O 1
ATOM 6576 N N . ALA A 1 832 ? 9.377 42.732 -36.177 1.00 94.62 832 ALA A N 1
ATOM 6577 C CA . ALA A 1 832 ? 9.476 43.218 -34.798 1.00 94.62 832 ALA A CA 1
ATOM 6578 C C . ALA A 1 832 ? 10.532 44.328 -34.650 1.00 94.62 832 ALA A C 1
ATOM 6580 O O . ALA A 1 832 ? 10.307 45.336 -33.973 1.00 94.62 832 ALA A O 1
ATOM 6581 N N . VAL A 1 833 ? 11.670 44.182 -35.335 1.00 94.12 833 VAL A N 1
ATOM 6582 C CA . VAL A 1 833 ? 12.745 45.185 -35.381 1.00 94.12 833 VAL A CA 1
ATOM 6583 C C . VAL A 1 833 ? 12.258 46.501 -35.991 1.00 94.12 833 VAL A C 1
ATOM 6585 O O . VAL A 1 833 ? 12.455 47.558 -35.385 1.00 94.12 833 VAL A O 1
ATOM 6588 N N . VAL A 1 834 ? 11.608 46.449 -37.158 1.00 92.88 834 VAL A N 1
ATOM 6589 C CA . VAL A 1 834 ? 11.086 47.626 -37.879 1.00 92.88 834 VAL A CA 1
ATOM 6590 C C . VAL A 1 834 ? 9.967 48.312 -37.099 1.00 92.88 834 VAL A C 1
ATOM 6592 O O . VAL A 1 834 ? 9.902 49.540 -37.050 1.00 92.88 834 VAL A O 1
ATOM 6595 N N . ARG A 1 835 ? 9.105 47.528 -36.450 1.00 90.56 835 ARG A N 1
ATOM 6596 C CA . ARG A 1 835 ? 7.982 48.022 -35.642 1.00 90.56 835 ARG A CA 1
ATOM 6597 C C . ARG A 1 835 ? 8.415 48.563 -34.275 1.00 90.56 835 ARG A C 1
ATOM 6599 O O . ARG A 1 835 ? 7.593 49.129 -33.551 1.00 90.56 835 ARG A O 1
ATOM 6606 N N . GLY A 1 836 ? 9.708 48.479 -33.958 1.00 92.31 836 GLY A N 1
ATOM 6607 C CA . GLY A 1 836 ? 10.300 49.083 -32.770 1.00 92.31 836 GLY A CA 1
ATOM 6608 C C . GLY A 1 836 ? 9.959 48.336 -31.486 1.00 92.31 836 GLY A C 1
ATOM 6609 O O . GLY A 1 836 ? 9.731 48.983 -30.468 1.00 92.31 836 GLY A O 1
ATOM 6610 N N . ALA A 1 837 ? 9.892 47.003 -31.536 1.00 94.25 837 ALA A N 1
ATOM 6611 C CA . ALA A 1 837 ? 9.693 46.176 -30.351 1.00 94.25 837 ALA A CA 1
ATOM 6612 C C . ALA A 1 837 ? 10.829 46.379 -29.336 1.00 94.25 837 ALA A C 1
ATOM 6614 O O . ALA A 1 837 ? 12.011 46.374 -29.699 1.00 94.25 837 ALA A O 1
ATOM 6615 N N . ASP A 1 838 ? 10.457 46.539 -28.066 1.00 95.19 838 ASP A N 1
ATOM 6616 C CA . ASP A 1 838 ? 11.383 46.658 -26.940 1.00 95.19 838 ASP A CA 1
ATOM 6617 C C . ASP A 1 838 ? 11.776 45.276 -26.398 1.00 95.19 838 ASP A C 1
ATOM 6619 O O . ASP A 1 838 ? 12.908 45.085 -25.951 1.00 95.19 838 ASP A O 1
ATOM 6623 N N . ILE A 1 839 ? 10.850 44.312 -26.473 1.00 97.25 839 ILE A N 1
ATOM 6624 C CA . ILE A 1 839 ? 11.058 42.896 -26.150 1.00 97.25 839 ILE A CA 1
ATOM 6625 C C . ILE A 1 839 ? 10.545 42.055 -27.322 1.00 97.25 839 ILE A C 1
ATOM 6627 O O . ILE A 1 839 ? 9.440 42.290 -27.807 1.00 97.25 839 ILE A O 1
ATOM 6631 N N . ILE A 1 840 ? 11.330 41.071 -27.759 1.00 97.62 840 ILE A N 1
ATOM 6632 C CA . ILE A 1 840 ? 10.925 40.047 -28.729 1.00 97.62 840 ILE A CA 1
ATOM 6633 C C . ILE A 1 840 ? 10.875 38.706 -27.990 1.00 97.62 840 ILE A C 1
ATOM 6635 O O . ILE A 1 840 ? 11.904 38.226 -27.511 1.00 97.62 840 ILE A O 1
ATOM 6639 N N . SER A 1 841 ? 9.679 38.127 -27.883 1.00 97.44 841 SER A N 1
ATOM 6640 C CA . SER A 1 841 ? 9.416 36.837 -27.241 1.00 97.44 841 SER A CA 1
ATOM 6641 C C . SER A 1 841 ? 9.206 35.758 -28.304 1.00 97.44 841 SER A C 1
ATOM 6643 O O . SER A 1 841 ? 8.346 35.902 -29.177 1.00 97.44 841 SER A O 1
ATOM 6645 N N . MET A 1 842 ? 10.025 34.706 -28.246 1.00 95.88 842 MET A N 1
ATOM 6646 C CA . MET A 1 842 ? 10.054 33.600 -29.209 1.00 95.88 842 MET A CA 1
ATOM 6647 C C . MET A 1 842 ? 9.860 32.268 -28.474 1.00 95.88 842 MET A C 1
ATOM 6649 O O . MET A 1 842 ? 10.819 31.676 -27.980 1.00 95.88 842 MET A O 1
ATOM 6653 N N . SER A 1 843 ? 8.612 31.807 -28.384 1.00 91.06 843 SER A N 1
ATOM 6654 C CA . SER A 1 843 ? 8.229 30.559 -27.700 1.00 91.06 843 SER A CA 1
ATOM 6655 C C . SER A 1 843 ? 8.294 29.343 -28.630 1.00 91.06 843 SER A C 1
ATOM 6657 O O . SER A 1 843 ? 7.331 28.592 -28.796 1.00 91.06 843 SER A O 1
ATOM 6659 N N . TRP A 1 844 ? 9.414 29.216 -29.334 1.00 89.06 844 TRP A N 1
ATOM 6660 C CA . TRP A 1 844 ? 9.673 28.148 -30.288 1.00 89.06 844 TRP A CA 1
ATOM 6661 C C . TRP A 1 844 ? 11.174 27.993 -30.520 1.00 89.06 844 TRP A C 1
ATOM 6663 O O . TRP A 1 844 ? 11.960 28.913 -30.288 1.00 89.06 844 TRP A O 1
ATOM 6673 N N . THR A 1 845 ? 11.561 26.833 -31.047 1.00 85.81 845 THR A N 1
ATOM 6674 C CA . THR A 1 845 ? 12.938 26.547 -31.449 1.00 85.81 845 THR A CA 1
ATOM 6675 C C . THR A 1 845 ? 12.987 25.973 -32.864 1.00 85.81 845 THR A C 1
ATOM 6677 O O . THR A 1 845 ? 12.035 25.350 -33.333 1.00 85.81 845 THR A O 1
ATOM 6680 N N . ILE A 1 846 ? 14.097 26.213 -33.567 1.00 83.62 846 ILE A N 1
ATOM 6681 C CA . ILE A 1 846 ? 14.402 25.595 -34.866 1.00 83.62 846 ILE A CA 1
ATOM 6682 C C . ILE A 1 846 ? 15.755 24.900 -34.742 1.00 83.62 846 ILE A C 1
ATOM 6684 O O . ILE A 1 846 ? 16.765 25.540 -34.446 1.00 83.62 846 ILE A O 1
ATOM 6688 N N . THR A 1 847 ? 15.788 23.589 -34.956 1.00 75.06 847 THR A N 1
ATOM 6689 C CA . THR A 1 847 ? 17.026 22.803 -34.905 1.00 75.06 847 THR A CA 1
ATOM 6690 C C . THR A 1 847 ? 17.880 23.033 -36.150 1.00 75.06 847 THR A C 1
ATOM 6692 O O . THR A 1 847 ? 17.358 23.056 -37.265 1.00 75.06 847 THR A O 1
ATOM 6695 N N . ASP A 1 848 ? 19.199 23.130 -35.976 1.00 65.69 848 ASP A N 1
ATOM 6696 C CA . ASP A 1 848 ? 20.135 23.153 -37.101 1.00 65.69 848 ASP A CA 1
ATOM 6697 C C . ASP A 1 848 ? 20.130 21.807 -37.857 1.00 65.69 848 ASP A C 1
ATOM 6699 O O . ASP A 1 848 ? 20.427 20.743 -37.303 1.00 65.69 848 ASP A O 1
ATOM 6703 N N . VAL A 1 849 ? 19.783 21.855 -39.146 1.00 56.50 849 VAL A N 1
ATOM 6704 C CA . VAL A 1 849 ? 19.687 20.689 -40.036 1.00 56.50 849 VAL A CA 1
ATOM 6705 C C . VAL A 1 849 ? 21.063 20.048 -40.273 1.00 56.50 849 VAL A C 1
ATOM 6707 O O . VAL A 1 849 ? 21.144 18.828 -40.421 1.00 56.50 849 VAL A O 1
ATOM 6710 N N . GLY A 1 850 ? 22.151 20.830 -40.228 1.00 55.38 850 GLY A N 1
ATOM 6711 C CA . GLY A 1 850 ? 23.520 20.316 -40.343 1.00 55.38 850 GLY A CA 1
ATOM 6712 C C . GLY A 1 850 ? 23.910 19.414 -39.168 1.00 55.38 850 GLY A C 1
ATOM 6713 O O . GLY A 1 850 ? 24.515 18.363 -39.372 1.00 55.38 850 GLY A O 1
ATOM 6714 N N . PHE A 1 851 ? 23.473 19.769 -37.955 1.00 54.28 851 PHE A N 1
ATOM 6715 C CA . PHE A 1 851 ? 23.653 18.952 -36.752 1.00 54.28 851 PHE A CA 1
ATOM 6716 C C . PHE A 1 851 ? 22.707 17.740 -36.727 1.00 54.28 851 PHE A C 1
ATOM 6718 O O . PHE A 1 851 ? 23.135 16.633 -36.405 1.00 54.28 851 PHE A O 1
ATOM 6725 N N . ARG A 1 852 ? 21.438 17.901 -37.147 1.00 51.94 852 ARG A N 1
ATOM 6726 C CA . ARG A 1 852 ? 20.499 16.767 -37.300 1.00 51.94 852 ARG A CA 1
ATOM 6727 C C . ARG A 1 852 ? 21.057 15.698 -38.232 1.00 51.94 852 ARG A C 1
ATOM 6729 O O . ARG A 1 852 ? 20.929 14.515 -37.934 1.00 51.94 852 ARG A O 1
ATOM 6736 N N . MET A 1 853 ? 21.697 16.102 -39.329 1.00 52.00 853 MET A N 1
ATOM 6737 C CA . MET A 1 853 ? 22.303 15.156 -40.262 1.00 52.00 853 MET A CA 1
ATOM 6738 C C . MET A 1 853 ? 23.578 14.505 -39.732 1.00 52.00 853 MET A C 1
ATOM 6740 O O . MET A 1 853 ? 23.801 13.347 -40.056 1.00 52.00 853 MET A O 1
ATOM 6744 N N . SER A 1 854 ? 24.363 15.172 -38.880 1.00 52.62 854 SER A N 1
ATOM 6745 C CA . SER A 1 854 ? 25.530 14.547 -38.235 1.00 52.62 854 SER A CA 1
ATOM 6746 C C . SER A 1 854 ? 25.185 13.617 -37.067 1.00 52.62 854 SER A C 1
ATOM 6748 O O . SER A 1 854 ? 25.983 12.750 -36.738 1.00 52.62 854 SER A O 1
ATOM 6750 N N . VAL A 1 855 ? 24.022 13.793 -36.426 1.00 49.88 855 VAL A N 1
ATOM 6751 C CA . VAL A 1 855 ? 23.553 12.919 -35.329 1.00 49.88 855 VAL A CA 1
ATOM 6752 C C . VAL A 1 855 ? 22.777 11.706 -35.865 1.00 49.88 855 VAL A C 1
ATOM 6754 O O . VAL A 1 855 ? 22.794 10.648 -35.247 1.00 49.88 855 VAL A O 1
ATOM 6757 N N . LEU A 1 856 ? 22.132 11.824 -37.033 1.00 48.62 856 LEU A N 1
ATOM 6758 C CA . LEU A 1 856 ? 21.348 10.747 -37.661 1.00 48.62 856 LEU A CA 1
ATOM 6759 C C . LEU A 1 856 ? 22.118 9.946 -38.734 1.00 48.62 856 LEU A C 1
ATOM 6761 O O . LEU A 1 856 ? 21.563 9.001 -39.296 1.00 48.62 856 LEU A O 1
ATOM 6765 N N . SER A 1 857 ? 23.373 10.293 -39.049 1.00 44.16 857 SER A N 1
ATOM 6766 C CA . SER A 1 857 ? 24.105 9.689 -40.177 1.00 44.16 857 SER A CA 1
ATOM 6767 C C . SER A 1 857 ? 24.602 8.256 -39.982 1.00 44.16 857 SER A C 1
ATOM 6769 O O . SER A 1 857 ? 25.115 7.704 -40.949 1.00 44.16 857 SER A O 1
ATOM 6771 N N . ASP A 1 858 ? 24.404 7.617 -38.828 1.00 40.12 858 ASP A N 1
ATOM 6772 C CA . ASP A 1 858 ? 24.709 6.182 -38.706 1.00 40.12 858 ASP A CA 1
ATOM 6773 C C . ASP A 1 858 ? 23.493 5.267 -38.941 1.00 40.12 858 ASP A C 1
ATOM 6775 O O . ASP A 1 858 ? 23.652 4.048 -38.968 1.00 40.12 858 ASP A O 1
ATOM 6779 N N . SER A 1 859 ? 22.278 5.794 -39.174 1.00 44.06 859 SER A N 1
ATOM 6780 C CA . SER A 1 859 ? 21.099 4.921 -39.365 1.00 44.06 859 SER A CA 1
ATOM 6781 C C . SER A 1 859 ? 19.874 5.552 -40.052 1.00 44.06 859 SER A C 1
ATOM 6783 O O . SER A 1 859 ? 18.738 5.329 -39.641 1.00 44.06 859 SER A O 1
ATOM 6785 N N . ALA A 1 860 ? 20.046 6.272 -41.166 1.00 37.25 860 ALA A N 1
ATOM 6786 C CA . ALA A 1 860 ? 18.909 6.595 -42.039 1.00 37.25 860 ALA A CA 1
ATOM 6787 C C . ALA A 1 860 ? 19.240 6.392 -43.523 1.00 37.25 860 ALA A C 1
ATOM 6789 O O . ALA A 1 860 ? 20.038 7.114 -44.120 1.00 37.25 860 ALA A O 1
ATOM 6790 N N . SER A 1 861 ? 18.598 5.394 -44.134 1.00 32.84 861 SER A N 1
ATOM 6791 C CA . SER A 1 861 ? 18.590 5.184 -45.580 1.00 32.84 861 SER A CA 1
ATOM 6792 C C . SER A 1 861 ? 17.929 6.364 -46.294 1.00 32.84 861 SER A C 1
ATOM 6794 O O . SER A 1 861 ? 16.817 6.756 -45.943 1.00 32.84 861 SER A O 1
ATOM 6796 N N . ASN A 1 862 ? 18.601 6.872 -47.330 1.00 36.16 862 ASN A N 1
ATOM 6797 C CA . ASN A 1 862 ? 18.095 7.874 -48.267 1.00 36.16 862 ASN A CA 1
ATOM 6798 C C . ASN A 1 862 ? 16.700 7.507 -48.799 1.00 36.16 862 ASN A C 1
ATOM 6800 O O . ASN A 1 862 ? 16.579 6.692 -49.714 1.00 36.16 862 ASN A O 1
ATOM 6804 N N . VAL A 1 863 ? 15.669 8.173 -48.286 1.00 37.78 863 VAL A N 1
ATOM 6805 C CA . VAL A 1 863 ? 14.359 8.269 -48.934 1.00 37.78 863 VAL A CA 1
ATOM 6806 C C . VAL A 1 863 ? 13.946 9.737 -48.949 1.00 37.78 863 VAL A C 1
ATOM 6808 O O . VAL A 1 863 ? 13.126 10.172 -48.157 1.00 37.78 863 VAL A O 1
ATOM 6811 N N . ASP A 1 864 ? 14.593 10.519 -49.810 1.00 31.70 864 ASP A N 1
ATOM 6812 C CA . ASP A 1 864 ? 13.886 11.470 -50.671 1.00 31.70 864 ASP A CA 1
ATOM 6813 C C . ASP A 1 864 ? 14.844 12.054 -51.716 1.00 31.70 864 ASP A C 1
ATOM 6815 O O . ASP A 1 864 ? 15.928 12.556 -51.413 1.00 31.70 864 ASP A O 1
ATOM 6819 N N . GLY A 1 865 ? 14.448 11.936 -52.981 1.00 31.45 865 GLY A N 1
ATOM 6820 C CA . GLY A 1 865 ? 15.178 12.478 -54.119 1.00 31.45 865 GLY A CA 1
ATOM 6821 C C . GLY A 1 865 ? 15.100 14.006 -54.196 1.00 31.45 865 GLY A C 1
ATOM 6822 O O . GLY A 1 865 ? 14.089 14.617 -53.869 1.00 31.45 865 GLY A O 1
ATOM 6823 N N . ASP A 1 866 ? 16.185 14.613 -54.681 1.00 35.78 866 ASP A N 1
ATOM 6824 C CA . ASP A 1 866 ? 16.217 15.910 -55.374 1.00 35.78 866 ASP A CA 1
ATOM 6825 C C . ASP A 1 866 ? 15.469 17.112 -54.751 1.00 35.78 866 ASP A C 1
ATOM 6827 O O . ASP A 1 866 ? 14.873 17.929 -55.454 1.00 35.78 866 ASP A O 1
ATOM 6831 N N . LYS A 1 867 ? 15.622 17.344 -53.442 1.00 32.69 867 LYS A N 1
ATOM 6832 C CA . LYS A 1 867 ? 15.418 18.679 -52.837 1.00 32.69 867 LYS A CA 1
ATOM 6833 C C . LYS A 1 867 ? 16.705 19.231 -52.226 1.00 32.69 867 LYS A C 1
ATOM 6835 O O . LYS A 1 867 ? 16.841 19.385 -51.020 1.00 32.69 867 LYS A O 1
ATOM 6840 N N . ARG A 1 868 ? 17.674 19.591 -53.069 1.00 36.88 868 ARG A N 1
ATOM 6841 C CA . ARG A 1 868 ? 18.759 20.500 -52.660 1.00 36.88 868 ARG A CA 1
ATOM 6842 C C . ARG A 1 868 ? 18.294 21.964 -52.793 1.00 36.88 868 ARG A C 1
ATOM 6844 O O . ARG A 1 868 ? 17.898 22.357 -53.885 1.00 36.88 868 ARG A O 1
ATOM 6851 N N . ARG A 1 869 ? 18.501 22.764 -51.724 1.00 41.16 869 ARG A N 1
ATOM 6852 C CA . ARG A 1 869 ? 18.740 24.243 -51.688 1.00 41.16 869 ARG A CA 1
ATOM 6853 C C . ARG A 1 869 ? 17.626 25.257 -51.311 1.00 41.16 869 ARG A C 1
ATOM 6855 O O . ARG A 1 869 ? 17.799 26.434 -51.627 1.00 41.16 869 ARG A O 1
ATOM 6862 N N . ALA A 1 870 ? 16.572 24.895 -50.570 1.00 43.28 870 ALA A N 1
ATOM 6863 C CA . ALA A 1 870 ? 15.691 25.901 -49.929 1.00 43.28 870 ALA A CA 1
ATOM 6864 C C . ALA A 1 870 ? 16.063 26.178 -48.450 1.00 43.28 870 ALA A C 1
ATOM 6866 O O . ALA A 1 870 ? 16.307 27.329 -48.092 1.00 43.28 870 ALA A O 1
ATOM 6867 N N . ASP A 1 871 ? 16.253 25.133 -47.633 1.00 60.53 871 ASP A N 1
ATOM 6868 C CA . ASP A 1 871 ? 16.423 25.268 -46.172 1.00 60.53 871 ASP A CA 1
ATOM 6869 C C . ASP A 1 871 ? 17.703 25.996 -45.716 1.00 60.53 871 ASP A C 1
ATOM 6871 O O . ASP A 1 871 ? 17.664 26.762 -44.758 1.00 60.53 871 ASP A O 1
ATOM 6875 N N . GLU A 1 872 ? 18.843 25.846 -46.404 1.00 66.69 872 GLU A N 1
ATOM 6876 C CA . GLU A 1 872 ? 20.084 26.549 -46.014 1.00 66.69 872 GLU A CA 1
ATOM 6877 C C . GLU A 1 872 ? 20.006 28.069 -46.220 1.00 66.69 872 GLU A C 1
ATOM 6879 O O . GLU A 1 872 ? 20.590 28.839 -45.456 1.00 66.69 872 GLU A O 1
ATOM 6884 N N . ASN A 1 873 ? 19.316 28.517 -47.272 1.00 76.12 873 ASN A N 1
ATOM 6885 C CA . ASN A 1 873 ? 19.172 29.945 -47.551 1.00 76.12 873 ASN A CA 1
ATOM 6886 C C . ASN A 1 873 ? 18.211 30.595 -46.551 1.00 76.12 873 ASN A C 1
ATOM 6888 O O . ASN A 1 873 ? 18.486 31.695 -46.075 1.00 76.12 873 ASN A O 1
ATOM 6892 N N . ASP A 1 874 ? 17.135 29.901 -46.186 1.00 83.50 874 ASP A N 1
ATOM 6893 C CA . ASP A 1 874 ? 16.171 30.382 -45.199 1.00 83.50 874 ASP A CA 1
ATOM 6894 C C . ASP A 1 874 ? 16.750 30.384 -43.776 1.00 83.50 874 ASP A C 1
ATOM 6896 O O . ASP A 1 874 ? 16.514 31.329 -43.021 1.00 83.50 874 ASP A O 1
ATOM 6900 N N . LEU A 1 875 ? 17.601 29.410 -43.431 1.00 83.38 875 LEU A N 1
ATOM 6901 C CA . LEU A 1 875 ? 18.377 29.441 -42.186 1.00 83.38 875 LEU A CA 1
ATOM 6902 C C . LEU A 1 875 ? 19.374 30.609 -42.156 1.00 83.38 875 LEU A C 1
ATOM 6904 O O . LEU A 1 875 ? 19.471 31.290 -41.139 1.00 83.38 875 LEU A O 1
ATOM 6908 N N . LYS A 1 876 ? 20.063 30.922 -43.263 1.00 86.38 876 LYS A N 1
ATOM 6909 C CA . LYS A 1 876 ? 20.937 32.113 -43.338 1.00 86.38 876 LYS A CA 1
ATOM 6910 C C . LYS A 1 876 ? 20.166 33.420 -43.168 1.00 86.38 876 LYS A C 1
ATOM 6912 O O . LYS A 1 876 ? 20.673 34.355 -42.551 1.00 86.38 876 LYS A O 1
ATOM 6917 N N . LEU A 1 877 ? 18.950 33.498 -43.705 1.00 90.06 877 LEU A N 1
ATOM 6918 C CA . LEU A 1 877 ? 18.075 34.652 -43.495 1.00 90.06 877 LEU A CA 1
ATOM 6919 C C . LEU A 1 877 ? 17.673 34.784 -42.025 1.00 90.06 877 LEU A C 1
ATOM 6921 O O . LEU A 1 877 ? 17.705 35.891 -41.493 1.00 90.06 877 LEU A O 1
ATOM 6925 N N . LEU A 1 878 ? 17.357 33.668 -41.362 1.00 91.62 878 LEU A N 1
ATOM 6926 C CA . LEU A 1 878 ? 17.070 33.643 -39.928 1.00 91.62 878 LEU A CA 1
ATOM 6927 C C . LEU A 1 878 ? 18.274 34.110 -39.102 1.00 91.62 878 LEU A C 1
ATOM 6929 O O . LEU A 1 878 ? 18.118 34.968 -38.237 1.00 91.62 878 LEU A O 1
ATOM 6933 N N . GLN A 1 879 ? 19.474 33.612 -39.408 1.00 92.50 879 GLN A N 1
ATOM 6934 C CA . GLN A 1 879 ? 20.715 34.041 -38.758 1.00 92.50 879 GLN A CA 1
ATOM 6935 C C . GLN A 1 879 ? 20.945 35.549 -38.918 1.00 92.50 879 GLN A C 1
ATOM 6937 O O . GLN A 1 879 ? 21.153 36.247 -37.928 1.00 92.50 879 GLN A O 1
ATOM 6942 N N . GLY A 1 880 ? 20.817 36.070 -40.144 1.00 93.88 880 GLY A N 1
ATOM 6943 C CA . GLY A 1 880 ? 20.951 37.502 -40.416 1.00 93.88 880 GLY A CA 1
ATOM 6944 C C . GLY A 1 880 ? 19.909 38.356 -39.684 1.00 93.88 880 GLY A C 1
ATOM 6945 O O . GLY A 1 880 ? 20.250 39.402 -39.136 1.00 93.88 880 GLY A O 1
ATOM 6946 N N . ALA A 1 881 ? 18.658 37.892 -39.610 1.00 95.62 881 ALA A N 1
ATOM 6947 C CA . ALA A 1 881 ? 17.600 38.578 -38.869 1.00 95.62 881 ALA A CA 1
ATOM 6948 C C . ALA A 1 881 ? 17.888 38.618 -37.357 1.00 95.62 881 ALA A C 1
ATOM 6950 O O . ALA A 1 881 ? 17.669 39.647 -36.716 1.00 95.62 881 ALA A O 1
ATOM 6951 N N . ILE A 1 882 ? 18.416 37.529 -36.784 1.00 95.38 882 ILE A N 1
ATOM 6952 C CA . ILE A 1 882 ? 18.835 37.484 -35.374 1.00 95.38 882 ILE A CA 1
ATOM 6953 C C . ILE A 1 882 ? 20.010 38.441 -35.133 1.00 95.38 882 ILE A C 1
ATOM 6955 O O . ILE A 1 882 ? 19.956 39.236 -34.192 1.00 95.38 882 ILE A O 1
ATOM 6959 N N . ASP A 1 883 ? 21.024 38.431 -36.004 1.00 94.12 883 ASP A N 1
ATOM 6960 C CA . ASP A 1 883 ? 22.178 39.334 -35.920 1.00 94.12 883 ASP A CA 1
ATOM 6961 C C . ASP A 1 883 ? 21.748 40.807 -35.964 1.00 94.12 883 ASP A C 1
ATOM 6963 O O . ASP A 1 883 ? 22.251 41.637 -35.206 1.00 94.12 883 ASP A O 1
ATOM 6967 N N . ASP A 1 884 ? 20.787 41.149 -36.823 1.00 92.38 884 ASP A N 1
ATOM 6968 C CA . ASP A 1 884 ? 20.213 42.492 -36.897 1.00 92.38 884 ASP A CA 1
ATOM 6969 C C . ASP A 1 884 ? 19.366 42.842 -35.666 1.00 92.38 884 ASP A C 1
ATOM 6971 O O . ASP A 1 884 ? 19.384 43.987 -35.188 1.00 92.38 884 ASP A O 1
ATOM 6975 N N . ALA A 1 885 ? 18.654 41.865 -35.106 1.00 93.88 885 ALA A N 1
ATOM 6976 C CA . ALA A 1 885 ? 17.818 42.056 -33.930 1.00 93.88 885 ALA A CA 1
ATOM 6977 C C . ALA A 1 885 ? 18.633 42.350 -32.661 1.00 93.88 885 ALA A C 1
ATOM 6979 O O . ALA A 1 885 ? 18.191 43.184 -31.863 1.00 93.88 885 ALA A O 1
ATOM 6980 N N . VAL A 1 886 ? 19.825 41.760 -32.507 1.00 92.62 886 VAL A N 1
ATOM 6981 C CA . VAL A 1 886 ? 20.717 41.984 -31.349 1.00 92.62 886 VAL A CA 1
ATOM 6982 C C . VAL A 1 886 ? 21.603 43.233 -31.471 1.00 92.62 886 VAL A C 1
ATOM 6984 O O . VAL A 1 886 ? 22.293 43.602 -30.518 1.00 92.62 886 VAL A O 1
ATOM 6987 N N . LYS A 1 887 ? 21.611 43.926 -32.621 1.00 88.06 887 LYS A N 1
ATOM 6988 C CA . LYS A 1 887 ? 22.473 45.104 -32.833 1.00 88.06 887 LYS A CA 1
ATOM 6989 C C . LYS A 1 887 ? 22.106 46.283 -31.928 1.00 88.06 887 LYS A C 1
ATOM 6991 O O . LYS A 1 887 ? 20.990 46.807 -31.945 1.00 88.06 887 LYS A O 1
ATOM 6996 N N . GLY A 1 888 ? 23.125 46.789 -31.232 1.00 79.69 888 GLY A N 1
ATOM 6997 C CA . GLY A 1 888 ? 23.090 48.066 -30.518 1.00 79.69 888 GLY A CA 1
ATOM 6998 C C . GLY A 1 888 ? 22.224 48.086 -29.258 1.00 79.69 888 GLY A C 1
ATOM 6999 O O . GLY A 1 888 ? 21.811 49.174 -28.868 1.00 79.69 888 GLY A O 1
ATOM 7000 N N . ASP A 1 889 ? 21.925 46.922 -28.665 1.00 80.25 889 ASP A N 1
ATOM 7001 C CA . ASP A 1 889 ? 21.194 46.767 -27.394 1.00 80.25 889 ASP A CA 1
ATOM 7002 C C . ASP A 1 889 ? 19.858 47.533 -27.333 1.00 80.25 889 ASP A C 1
ATOM 7004 O O . ASP A 1 889 ? 19.398 47.980 -26.282 1.00 80.25 889 ASP A O 1
ATOM 7008 N N . LYS A 1 890 ? 19.207 47.702 -28.490 1.00 87.12 890 LYS A N 1
ATOM 7009 C CA . LYS A 1 890 ? 17.965 48.480 -28.605 1.00 87.12 890 LYS A CA 1
ATOM 7010 C C . LYS A 1 890 ? 16.730 47.730 -28.108 1.00 87.12 890 LYS A C 1
ATOM 7012 O O . LYS A 1 890 ? 15.682 48.362 -27.971 1.00 87.12 890 LYS A O 1
ATOM 7017 N N . ARG A 1 891 ? 16.841 46.417 -27.893 1.00 93.00 891 ARG A N 1
ATOM 7018 C CA . ARG A 1 891 ? 15.744 45.505 -27.555 1.00 93.00 891 ARG A CA 1
ATOM 7019 C C . ARG A 1 891 ? 16.261 44.231 -26.893 1.00 93.00 891 ARG A C 1
ATOM 7021 O O . ARG A 1 891 ? 17.383 43.808 -27.169 1.00 93.00 891 ARG A O 1
ATOM 7028 N N . LEU A 1 892 ? 15.402 43.613 -26.093 1.00 96.56 892 LEU A N 1
ATOM 7029 C CA . LEU A 1 892 ? 15.668 42.360 -25.401 1.00 96.56 892 LEU A CA 1
ATOM 7030 C C . LEU A 1 892 ? 15.084 41.184 -26.190 1.00 96.56 892 LEU A C 1
ATOM 7032 O O . LEU A 1 892 ? 13.904 41.201 -26.536 1.00 96.56 892 LEU A O 1
ATOM 7036 N N . LEU A 1 893 ? 15.888 40.155 -26.451 1.00 97.44 893 LEU A N 1
ATOM 7037 C CA . LEU A 1 893 ? 15.427 38.909 -27.067 1.00 97.44 893 LEU A CA 1
ATOM 7038 C C . LEU A 1 893 ? 15.318 37.823 -25.996 1.00 97.44 893 LEU A C 1
ATOM 7040 O O . LEU A 1 893 ? 16.264 37.605 -25.234 1.00 97.44 893 LEU A O 1
ATOM 7044 N N . ILE A 1 894 ? 14.173 37.144 -25.958 1.00 97.31 894 ILE A N 1
ATOM 7045 C CA . ILE A 1 894 ? 13.888 36.045 -25.032 1.00 97.31 894 ILE A CA 1
ATOM 7046 C C . ILE A 1 894 ? 13.360 34.865 -25.845 1.00 97.31 894 ILE A C 1
ATOM 7048 O O . ILE A 1 894 ? 12.434 35.035 -26.641 1.00 97.31 894 ILE A O 1
ATOM 7052 N N . CYS A 1 895 ? 13.943 33.684 -25.654 1.00 93.94 895 CYS A N 1
ATOM 7053 C CA . CYS A 1 895 ? 13.532 32.472 -26.356 1.00 93.94 895 CYS A CA 1
ATOM 7054 C C . CYS A 1 895 ? 13.401 31.266 -25.429 1.00 93.94 895 CYS A C 1
ATOM 7056 O O . CYS A 1 895 ? 14.028 31.218 -24.364 1.00 93.94 895 CYS A O 1
ATOM 7058 N N . SER A 1 896 ? 12.602 30.298 -25.868 1.00 89.94 896 SER A N 1
ATOM 7059 C CA . SER A 1 896 ? 12.395 29.047 -25.153 1.00 89.94 896 SER A CA 1
ATOM 7060 C C . SER A 1 896 ? 13.589 28.103 -25.275 1.00 89.94 896 SER A C 1
ATOM 7062 O O . SER A 1 896 ? 14.399 28.163 -26.208 1.00 89.94 896 SER A O 1
ATOM 7064 N N . ALA A 1 897 ? 13.708 27.208 -24.302 1.00 85.69 897 ALA A N 1
ATOM 7065 C CA . ALA A 1 897 ? 14.517 26.016 -24.447 1.00 85.69 897 ALA A CA 1
ATOM 7066 C C . ALA A 1 897 ? 13.925 25.080 -25.515 1.00 85.69 897 ALA A C 1
ATOM 7068 O O . ALA A 1 897 ? 12.796 25.254 -25.977 1.00 85.69 897 ALA A O 1
ATOM 7069 N N . ALA A 1 898 ? 14.725 24.112 -25.957 1.00 72.62 898 ALA A N 1
ATOM 7070 C CA . ALA A 1 898 ? 14.186 22.998 -26.723 1.00 72.62 898 ALA A CA 1
ATOM 7071 C C . ALA A 1 898 ? 13.651 21.972 -25.721 1.00 72.62 898 ALA A C 1
ATOM 7073 O O . ALA A 1 898 ? 14.415 21.527 -24.871 1.00 72.62 898 ALA A O 1
ATOM 7074 N N . ASP A 1 899 ? 12.375 21.608 -25.841 1.00 59.41 899 ASP A N 1
ATOM 7075 C CA . ASP A 1 899 ? 11.710 20.644 -24.950 1.00 59.41 899 ASP A CA 1
ATOM 7076 C C . ASP A 1 899 ? 11.903 19.179 -25.433 1.00 59.41 899 ASP A C 1
ATOM 7078 O O . ASP A 1 899 ? 11.125 18.293 -25.087 1.00 59.41 899 ASP A O 1
ATOM 7082 N N . ASP A 1 900 ? 12.919 18.908 -26.271 1.00 55.25 900 ASP A N 1
ATOM 7083 C CA . ASP A 1 900 ? 13.229 17.572 -26.808 1.00 55.25 900 ASP A CA 1
ATOM 7084 C C . ASP A 1 900 ? 14.530 17.024 -26.205 1.00 55.25 900 ASP A C 1
ATOM 7086 O O . ASP A 1 900 ? 15.634 17.448 -26.552 1.00 55.25 900 ASP A O 1
ATOM 7090 N N . VAL A 1 901 ? 14.383 16.034 -25.323 1.00 48.28 901 VAL A N 1
ATOM 7091 C CA . VAL A 1 901 ? 15.474 15.372 -24.588 1.00 48.28 901 VAL A CA 1
ATOM 7092 C C . VAL A 1 901 ? 16.439 14.616 -25.520 1.00 48.28 901 VAL A C 1
ATOM 7094 O O . VAL A 1 901 ? 17.578 14.353 -25.142 1.00 48.28 901 VAL A O 1
ATOM 7097 N N . ARG A 1 902 ? 16.033 14.279 -26.757 1.00 47.72 902 ARG A N 1
ATOM 7098 C CA . ARG A 1 902 ? 16.853 13.487 -27.704 1.00 47.72 902 ARG A CA 1
ATOM 7099 C C . ARG A 1 902 ? 17.915 14.310 -28.426 1.00 47.72 902 ARG A C 1
ATOM 7101 O O . ARG A 1 902 ? 18.883 13.763 -28.948 1.00 47.72 902 ARG A O 1
ATOM 7108 N N . LEU A 1 903 ? 17.726 15.621 -28.493 1.00 50.41 903 LEU A N 1
ATOM 7109 C CA . LEU A 1 903 ? 18.657 16.553 -29.105 1.00 50.41 903 LEU A CA 1
ATOM 7110 C C . LEU A 1 903 ? 19.216 17.375 -27.954 1.00 50.41 903 LEU A C 1
ATOM 7112 O O . LEU A 1 903 ? 18.531 18.295 -27.533 1.00 50.41 903 LEU A O 1
ATOM 7116 N N . ASN A 1 904 ? 20.410 17.061 -27.428 1.00 51.34 904 ASN A N 1
ATOM 7117 C CA . ASN A 1 904 ? 21.096 17.912 -26.440 1.00 51.34 904 ASN A CA 1
ATOM 7118 C C . ASN A 1 904 ? 20.973 19.376 -26.894 1.00 51.34 904 ASN A C 1
ATOM 7120 O O . ASN A 1 904 ? 21.647 19.776 -27.844 1.00 51.34 904 ASN A O 1
ATOM 7124 N N . GLY A 1 905 ? 20.040 20.126 -26.290 1.00 56.75 905 GLY A N 1
ATOM 7125 C CA . GLY A 1 905 ? 19.326 21.247 -26.924 1.00 56.75 905 GLY A CA 1
ATOM 7126 C C . GLY A 1 905 ? 20.171 22.478 -27.238 1.00 56.75 905 GLY A C 1
ATOM 7127 O O . GLY A 1 905 ? 19.639 23.551 -27.492 1.00 56.75 905 GLY A O 1
ATOM 7128 N N . ASP A 1 906 ? 21.488 22.377 -27.198 1.00 61.66 906 ASP A N 1
ATOM 7129 C CA . ASP A 1 906 ? 22.442 23.469 -27.319 1.00 61.66 906 ASP A CA 1
ATOM 7130 C C . ASP A 1 906 ? 22.530 24.031 -28.754 1.00 61.66 906 ASP A C 1
ATOM 7132 O O . ASP A 1 906 ? 22.900 25.190 -28.934 1.00 61.66 906 ASP A O 1
ATOM 7136 N N . ASN A 1 907 ? 22.081 23.275 -29.767 1.00 71.44 907 ASN A N 1
ATOM 7137 C CA . ASN A 1 907 ? 22.156 23.640 -31.192 1.00 71.44 907 ASN A CA 1
ATOM 7138 C C . ASN A 1 907 ? 20.796 24.023 -31.809 1.00 71.44 907 ASN A C 1
ATOM 7140 O O . ASN A 1 907 ? 20.406 23.517 -32.867 1.00 71.44 907 ASN A O 1
ATOM 7144 N N . THR A 1 908 ? 20.057 24.923 -31.156 1.00 82.25 908 THR A N 1
ATOM 7145 C CA . THR A 1 908 ? 18.772 25.427 -31.672 1.00 82.25 908 THR A CA 1
ATOM 7146 C C . THR A 1 908 ? 18.739 26.945 -31.805 1.00 82.25 908 THR A C 1
ATOM 7148 O O . THR A 1 908 ? 19.084 27.675 -30.870 1.00 82.25 908 THR A O 1
ATOM 7151 N N . PHE A 1 909 ? 18.227 27.419 -32.938 1.00 86.00 909 PHE A N 1
ATOM 7152 C CA . PHE A 1 909 ? 17.882 28.819 -33.147 1.00 86.00 909 PHE A CA 1
ATOM 7153 C C . PHE A 1 909 ? 16.617 29.188 -32.350 1.00 86.00 909 PHE A C 1
ATOM 7155 O O . PHE A 1 909 ? 15.740 28.336 -32.181 1.00 86.00 909 PHE A O 1
ATOM 7162 N N . PRO A 1 910 ? 16.499 30.444 -31.881 1.00 90.06 910 PRO A N 1
ATOM 7163 C CA . PRO A 1 910 ? 17.412 31.562 -32.148 1.00 90.06 910 PRO A CA 1
ATOM 7164 C C . PRO A 1 910 ? 18.645 31.623 -31.228 1.00 90.06 910 PRO A C 1
ATOM 7166 O O . PRO A 1 910 ? 19.585 32.348 -31.544 1.00 90.06 910 PRO A O 1
ATOM 7169 N N . TYR A 1 911 ? 18.670 30.872 -30.120 1.00 90.50 911 TYR A N 1
ATOM 7170 C CA . TYR A 1 911 ? 19.708 30.994 -29.089 1.00 90.50 911 TYR A CA 1
ATOM 7171 C C . TYR A 1 911 ? 21.133 30.774 -29.612 1.00 90.50 911 TYR A C 1
ATOM 7173 O O . TYR A 1 911 ? 22.002 31.605 -29.354 1.00 90.50 911 TYR A O 1
ATOM 7181 N N . SER A 1 912 ? 21.367 29.701 -30.375 1.00 87.25 912 SER A N 1
ATOM 7182 C CA . SER A 1 912 ? 22.708 29.319 -30.848 1.00 87.25 912 SER A CA 1
ATOM 7183 C C . SER A 1 912 ? 23.395 30.386 -31.711 1.00 87.25 912 SER A C 1
ATOM 7185 O O . SER A 1 912 ? 24.622 30.426 -31.762 1.00 87.25 912 SER A O 1
ATOM 7187 N N . GLN A 1 913 ? 22.631 31.280 -32.350 1.00 91.44 913 GLN A N 1
ATOM 7188 C CA . GLN A 1 913 ? 23.179 32.364 -33.170 1.00 91.44 913 GLN A CA 1
ATOM 7189 C C . GLN A 1 913 ? 23.776 33.500 -32.329 1.00 91.44 913 GLN A C 1
ATOM 7191 O O . GLN A 1 913 ? 24.749 34.129 -32.739 1.00 91.44 913 GLN A O 1
ATOM 7196 N N . ALA A 1 914 ? 23.201 33.788 -31.157 1.00 91.12 914 ALA A N 1
ATOM 7197 C CA . ALA A 1 914 ? 23.634 34.902 -30.316 1.00 91.12 914 ALA A CA 1
ATOM 7198 C C . ALA A 1 914 ? 23.462 34.605 -28.808 1.00 91.12 914 ALA A C 1
ATOM 7200 O O . ALA A 1 914 ? 22.757 35.344 -28.111 1.00 91.12 914 ALA A O 1
ATOM 7201 N N . PRO A 1 915 ? 24.129 33.564 -28.268 1.00 88.12 915 PRO A N 1
ATOM 7202 C CA . PRO A 1 915 ? 23.903 33.079 -26.900 1.00 88.12 915 PRO A CA 1
ATOM 7203 C C . PRO A 1 915 ? 24.230 34.122 -25.820 1.00 88.12 915 PRO A C 1
ATOM 7205 O O . PRO A 1 915 ? 23.595 34.164 -24.772 1.00 88.12 915 PRO A O 1
ATOM 7208 N N . GLU A 1 916 ? 25.162 35.038 -26.100 1.00 89.12 916 GLU A N 1
ATOM 7209 C CA . GLU A 1 916 ? 25.560 36.130 -25.194 1.00 89.12 916 GLU A CA 1
ATOM 7210 C C . GLU A 1 916 ? 24.645 37.369 -25.257 1.00 89.12 916 GLU A C 1
ATOM 7212 O O . GLU A 1 916 ? 24.913 38.401 -24.623 1.00 89.12 916 GLU A O 1
ATOM 7217 N N . ARG A 1 917 ? 23.586 37.311 -26.072 1.00 92.88 917 ARG A N 1
ATOM 7218 C CA . ARG A 1 917 ? 22.657 38.422 -26.332 1.00 92.88 917 ARG A CA 1
ATOM 7219 C C . ARG A 1 917 ? 21.181 38.026 -26.230 1.00 92.88 917 ARG A C 1
ATOM 7221 O O . ARG A 1 917 ? 20.332 38.909 -26.337 1.00 92.88 917 ARG A O 1
ATOM 7228 N N . ILE A 1 918 ? 20.870 36.749 -26.008 1.00 93.75 918 ILE A N 1
ATOM 7229 C CA . ILE A 1 918 ? 19.503 36.220 -25.941 1.00 93.75 918 ILE A CA 1
ATOM 7230 C C . ILE A 1 918 ? 19.303 35.520 -24.596 1.00 93.75 918 ILE A C 1
ATOM 7232 O O . ILE A 1 918 ? 20.086 34.649 -24.227 1.00 93.75 918 ILE A O 1
ATOM 7236 N N . LEU A 1 919 ? 18.226 35.864 -23.883 1.00 94.62 919 LEU A N 1
ATOM 7237 C CA . LEU A 1 919 ? 17.824 35.128 -22.685 1.00 94.62 919 LEU A CA 1
ATOM 7238 C C . LEU A 1 919 ? 17.156 33.818 -23.103 1.00 94.62 919 LEU A C 1
ATOM 7240 O O . LEU A 1 919 ? 16.072 33.834 -23.689 1.00 94.62 919 LEU A O 1
ATOM 7244 N N . ARG A 1 920 ? 17.789 32.691 -22.785 1.00 92.81 920 ARG A N 1
ATOM 7245 C CA . ARG A 1 920 ? 17.198 31.363 -22.969 1.00 92.81 920 ARG A CA 1
ATOM 7246 C C . ARG A 1 920 ? 16.510 30.909 -21.695 1.00 92.81 920 ARG A C 1
ATOM 7248 O O . ARG A 1 920 ? 17.158 30.847 -20.648 1.00 92.81 920 ARG A O 1
ATOM 7255 N N . ILE A 1 921 ? 15.222 30.603 -21.781 1.00 93.62 921 ILE A N 1
ATOM 7256 C CA . ILE A 1 921 ? 14.392 30.304 -20.616 1.00 93.62 921 ILE A CA 1
ATOM 7257 C C . ILE A 1 921 ? 14.011 28.827 -20.600 1.00 93.62 921 ILE A C 1
ATOM 7259 O O . ILE A 1 921 ? 13.450 28.326 -21.570 1.00 93.62 921 ILE A O 1
ATOM 7263 N N . GLY A 1 922 ? 14.313 28.154 -19.490 1.00 89.56 922 GLY A N 1
ATOM 7264 C CA . GLY A 1 922 ? 13.846 26.802 -19.189 1.00 89.56 922 GLY A CA 1
ATOM 7265 C C . GLY A 1 922 ? 12.675 26.807 -18.207 1.00 89.56 922 GLY A C 1
ATOM 7266 O O . GLY A 1 922 ? 12.328 27.842 -17.627 1.00 89.56 922 GLY A O 1
ATOM 7267 N N . SER A 1 923 ? 12.083 25.638 -17.995 1.00 88.06 923 SER A N 1
ATOM 7268 C CA . SER A 1 923 ? 10.962 25.446 -17.077 1.00 88.06 923 SER A CA 1
ATOM 7269 C C . SER A 1 923 ? 11.393 24.966 -15.697 1.00 88.06 923 SER A C 1
ATOM 7271 O O . SER A 1 923 ? 12.412 24.298 -15.537 1.00 88.06 923 SER A O 1
ATOM 7273 N N . THR A 1 924 ? 10.614 25.311 -14.676 1.00 84.56 924 THR A N 1
ATOM 7274 C CA . THR A 1 924 ? 10.688 24.655 -13.367 1.00 84.56 924 THR A CA 1
ATOM 7275 C C . THR A 1 924 ? 9.563 23.638 -13.204 1.00 84.56 924 THR A C 1
ATOM 7277 O O . THR A 1 924 ? 8.446 23.869 -13.679 1.00 84.56 924 THR A O 1
ATOM 7280 N N . GLY A 1 925 ? 9.842 22.561 -12.468 1.00 70.62 925 GLY A N 1
ATOM 7281 C CA . GLY A 1 925 ? 8.842 21.626 -11.963 1.00 70.62 925 GLY A CA 1
ATOM 7282 C C . GLY A 1 925 ? 7.966 22.218 -10.841 1.00 70.62 925 GLY A C 1
ATOM 7283 O O . GLY A 1 925 ? 8.176 23.364 -10.422 1.00 70.62 925 GLY A O 1
ATOM 7284 N N . PRO A 1 926 ? 6.984 21.447 -10.334 1.00 60.25 926 PRO A N 1
ATOM 7285 C CA . PRO A 1 926 ? 5.995 21.908 -9.349 1.00 60.25 926 PRO A CA 1
ATOM 7286 C C . PRO A 1 926 ? 6.575 22.392 -8.011 1.00 60.25 926 PRO A C 1
ATOM 7288 O O . PRO A 1 926 ? 5.965 23.231 -7.351 1.00 60.25 926 PRO A O 1
ATOM 7291 N N . GLN A 1 927 ? 7.759 21.906 -7.625 1.00 64.50 927 GLN A N 1
ATOM 7292 C CA . GLN A 1 927 ? 8.474 22.304 -6.402 1.00 64.50 927 GLN A CA 1
ATOM 7293 C C . GLN A 1 927 ? 9.626 23.288 -6.674 1.00 64.50 927 GLN A C 1
ATOM 7295 O O . GLN A 1 927 ? 10.578 23.381 -5.904 1.00 64.50 927 GLN A O 1
ATOM 7300 N N . VAL A 1 928 ? 9.574 23.998 -7.807 1.00 68.62 928 VAL A N 1
ATOM 7301 C CA . VAL A 1 928 ? 10.590 24.990 -8.192 1.00 68.62 928 VAL A CA 1
ATOM 7302 C C . VAL A 1 928 ? 11.997 24.372 -8.285 1.00 68.62 928 VAL A C 1
ATOM 7304 O O . VAL A 1 928 ? 13.005 24.944 -7.889 1.00 68.62 928 VAL A O 1
ATOM 7307 N N . ASN A 1 929 ? 12.073 23.174 -8.859 1.00 76.81 929 ASN A N 1
ATOM 7308 C CA . ASN A 1 929 ? 13.297 22.511 -9.303 1.00 76.81 929 ASN A CA 1
ATOM 7309 C C . ASN A 1 929 ? 13.466 22.675 -10.823 1.00 76.81 929 ASN A C 1
ATOM 7311 O O . ASN A 1 929 ? 12.475 22.833 -11.534 1.00 76.81 929 ASN A O 1
ATOM 7315 N N . ARG A 1 930 ? 14.700 22.634 -11.348 1.00 82.25 930 ARG A N 1
ATOM 7316 C CA . ARG A 1 930 ? 14.942 22.674 -12.806 1.00 82.25 930 ARG A CA 1
ATOM 7317 C C . ARG A 1 930 ? 14.208 21.524 -13.502 1.00 82.25 930 ARG A C 1
ATOM 7319 O O . ARG A 1 930 ? 14.342 20.377 -13.078 1.00 82.25 930 ARG A O 1
ATOM 7326 N N . ASP A 1 931 ? 13.488 21.824 -14.577 1.00 74.62 931 ASP A N 1
ATOM 7327 C CA . ASP A 1 931 ? 12.946 20.806 -15.473 1.00 74.62 931 ASP A CA 1
ATOM 7328 C C . ASP A 1 931 ? 14.071 20.241 -16.350 1.00 74.62 931 ASP A C 1
ATOM 7330 O O . ASP A 1 931 ? 14.699 20.966 -17.128 1.00 74.62 931 ASP A O 1
ATOM 7334 N N . LEU A 1 932 ? 14.330 18.939 -16.214 1.00 63.94 932 LEU A N 1
ATOM 7335 C CA . LEU A 1 932 ? 15.359 18.231 -16.980 1.00 63.94 932 LEU A CA 1
ATOM 7336 C C . LEU A 1 932 ? 15.010 18.144 -18.477 1.00 63.94 932 LEU A C 1
ATOM 7338 O O . LEU A 1 932 ? 15.908 17.935 -19.290 1.00 63.94 932 LEU A O 1
ATOM 7342 N N . GLY A 1 933 ? 13.741 18.360 -18.851 1.00 61.91 933 GLY A N 1
ATOM 7343 C CA . GLY A 1 933 ? 13.291 18.437 -20.242 1.00 61.91 933 GLY A CA 1
ATOM 7344 C C . GLY A 1 933 ? 13.712 19.713 -20.979 1.00 61.91 933 GLY A C 1
ATOM 7345 O O . GLY A 1 933 ? 13.691 19.740 -22.203 1.00 61.91 933 GLY A O 1
ATOM 7346 N N . SER A 1 934 ? 14.152 20.758 -20.266 1.00 63.03 934 SER A N 1
ATOM 7347 C CA . SER A 1 934 ? 14.520 22.065 -20.839 1.00 63.03 934 SER A CA 1
ATOM 7348 C C . SER A 1 934 ? 15.961 22.146 -21.388 1.00 63.03 934 SER A C 1
ATOM 7350 O O . SER A 1 934 ? 16.497 23.241 -21.539 1.00 63.03 934 SER A O 1
ATOM 7352 N N . GLY A 1 935 ? 16.626 21.028 -21.690 1.00 61.06 935 GLY A N 1
ATOM 7353 C CA . GLY A 1 935 ? 17.995 21.005 -22.233 1.00 61.06 935 GLY A CA 1
ATOM 7354 C C . GLY A 1 935 ? 19.116 21.174 -21.191 1.00 61.06 935 GLY A C 1
ATOM 7355 O O . GLY A 1 935 ? 18.891 21.116 -19.983 1.00 61.06 935 GLY A O 1
ATOM 7356 N N . SER A 1 936 ? 20.369 21.337 -21.647 1.00 62.00 936 SER A N 1
ATOM 7357 C CA . SER A 1 936 ? 21.533 21.329 -20.749 1.00 62.00 936 SER A CA 1
ATOM 7358 C C . SER A 1 936 ? 21.549 22.552 -19.821 1.00 62.00 936 SER A C 1
ATOM 7360 O O . SER A 1 936 ? 21.386 23.701 -20.240 1.00 62.00 936 SER A O 1
ATOM 7362 N N . GLY A 1 937 ? 21.821 22.332 -18.529 1.00 63.53 937 GLY A N 1
ATOM 7363 C CA . GLY A 1 937 ? 21.846 23.412 -17.538 1.00 63.53 937 GLY A CA 1
ATOM 7364 C C . GLY A 1 937 ? 22.863 24.523 -17.830 1.00 63.53 937 GLY A C 1
ATOM 7365 O O . GLY A 1 937 ? 22.751 25.610 -17.259 1.00 63.53 937 GLY A O 1
ATOM 7366 N N . GLY A 1 938 ? 23.833 24.279 -18.718 1.00 70.31 938 GLY A N 1
ATOM 7367 C CA . GLY A 1 938 ? 24.817 25.255 -19.182 1.00 70.31 938 GLY A CA 1
ATOM 7368 C C . GLY A 1 938 ? 24.245 26.303 -20.141 1.00 70.31 938 GLY A C 1
ATOM 7369 O O . GLY A 1 938 ? 24.587 27.476 -19.998 1.00 70.31 938 GLY A O 1
ATOM 7370 N N . SER A 1 939 ? 23.343 25.919 -21.052 1.00 76.44 939 SER A N 1
ATOM 7371 C CA . SER A 1 939 ? 22.792 26.817 -22.083 1.00 76.44 939 SER A CA 1
ATOM 7372 C C . SER A 1 939 ? 21.539 27.586 -21.646 1.00 76.44 939 SER A C 1
ATOM 7374 O O . SER A 1 939 ? 21.130 28.544 -22.303 1.00 76.44 939 SER A O 1
ATOM 7376 N N . ILE A 1 940 ? 20.942 27.224 -20.507 1.00 88.75 940 ILE A N 1
ATOM 7377 C CA . ILE A 1 940 ? 19.802 27.945 -19.930 1.00 88.75 940 ILE A CA 1
ATOM 7378 C C . ILE A 1 940 ? 20.257 29.166 -19.138 1.00 88.75 940 ILE A C 1
ATOM 7380 O O . ILE A 1 940 ? 21.148 29.088 -18.288 1.00 88.75 940 ILE A O 1
ATOM 7384 N N . THR A 1 941 ? 19.623 30.309 -19.408 1.00 91.75 941 THR A N 1
ATOM 7385 C CA . THR A 1 941 ? 19.892 31.564 -18.701 1.00 91.75 941 THR A CA 1
ATOM 7386 C C . THR A 1 941 ? 19.128 31.635 -17.383 1.00 91.75 941 THR A C 1
ATOM 7388 O O . THR A 1 941 ? 19.753 31.895 -16.358 1.00 91.75 941 THR A O 1
ATOM 7391 N N . TYR A 1 942 ? 17.817 31.363 -17.401 1.00 92.81 942 TYR A N 1
ATOM 7392 C CA . TYR A 1 942 ? 16.968 31.306 -16.204 1.00 92.81 942 TYR A CA 1
ATOM 7393 C C . TYR A 1 942 ? 15.886 30.230 -16.322 1.00 92.81 942 TYR A C 1
ATOM 7395 O O . TYR A 1 942 ? 15.486 29.876 -17.431 1.00 92.81 942 TYR A O 1
ATOM 7403 N N . TYR A 1 943 ? 15.379 29.771 -15.178 1.00 90.69 943 TYR A N 1
ATOM 7404 C CA . TYR A 1 943 ? 14.227 28.882 -15.073 1.00 90.69 943 TYR A CA 1
ATOM 7405 C C . TYR A 1 943 ? 13.049 29.600 -14.415 1.00 90.69 943 TYR A C 1
ATOM 7407 O O . TYR A 1 943 ? 13.193 30.234 -13.365 1.00 90.69 943 TYR A O 1
ATOM 7415 N N . LEU A 1 944 ? 11.884 29.512 -15.054 1.00 91.62 944 LEU A N 1
ATOM 7416 C CA . LEU A 1 944 ? 10.616 30.067 -14.576 1.00 91.62 944 LEU A CA 1
ATOM 7417 C C . LEU A 1 944 ? 9.524 28.984 -14.617 1.00 91.62 944 LEU A C 1
ATOM 7419 O O . LEU A 1 944 ? 9.694 27.997 -15.336 1.00 91.62 944 LEU A O 1
ATOM 7423 N N . PRO A 1 945 ? 8.381 29.161 -13.923 1.00 89.44 945 PRO A N 1
ATOM 7424 C CA . PRO A 1 945 ? 7.276 28.205 -13.985 1.00 89.44 945 PRO A CA 1
ATOM 7425 C C . PRO A 1 945 ? 6.904 27.853 -15.426 1.00 89.44 945 PRO A C 1
ATOM 7427 O O . PRO A 1 945 ? 6.710 28.736 -16.257 1.00 89.44 945 PRO A O 1
ATOM 7430 N N . GLY A 1 946 ? 6.857 26.563 -15.740 1.00 79.81 946 GLY A N 1
ATOM 7431 C CA . GLY A 1 946 ? 6.504 26.095 -17.083 1.00 79.81 946 GLY A CA 1
ATOM 7432 C C . GLY A 1 946 ? 5.973 24.676 -17.141 1.00 79.81 946 GLY A C 1
ATOM 7433 O O . GLY A 1 946 ? 5.498 24.278 -18.191 1.00 79.81 946 GLY A O 1
ATOM 7434 N N . ASN A 1 947 ? 5.997 23.934 -16.033 1.00 76.19 947 ASN A N 1
ATOM 7435 C CA . ASN A 1 947 ? 5.313 22.657 -15.907 1.00 76.19 947 ASN A CA 1
ATOM 7436 C C . ASN A 1 947 ? 4.039 22.848 -15.063 1.00 76.19 947 ASN A C 1
ATOM 7438 O O . ASN A 1 947 ? 4.093 23.430 -13.977 1.00 76.19 947 ASN A O 1
ATOM 7442 N N . GLN A 1 948 ? 2.906 22.400 -15.597 1.00 69.75 948 GLN A N 1
ATOM 7443 C CA . GLN A 1 948 ? 1.566 22.443 -15.015 1.00 69.75 948 GLN A CA 1
ATOM 7444 C C . GLN A 1 948 ? 1.102 23.851 -14.603 1.00 69.75 948 GLN A C 1
ATOM 7446 O O . GLN A 1 948 ? 0.494 24.055 -13.551 1.00 69.75 948 GLN A O 1
ATOM 7451 N N . VAL A 1 949 ? 1.345 24.852 -15.454 1.00 74.75 949 VAL A N 1
ATOM 7452 C CA . VAL A 1 949 ? 0.911 26.233 -15.198 1.00 74.75 949 VAL A CA 1
ATOM 7453 C C . VAL A 1 949 ? -0.551 26.406 -15.620 1.00 74.75 949 VAL A C 1
ATOM 7455 O O . VAL A 1 949 ? -0.877 26.356 -16.807 1.00 74.75 949 VAL A O 1
ATOM 7458 N N . ALA A 1 950 ? -1.441 26.635 -14.653 1.00 73.44 950 ALA A N 1
ATOM 7459 C CA . ALA A 1 950 ? -2.868 26.854 -14.903 1.00 73.44 950 ALA A CA 1
ATOM 7460 C C . ALA A 1 950 ? -3.122 28.119 -15.736 1.00 73.44 950 ALA A C 1
ATOM 7462 O O . ALA A 1 950 ? -2.447 29.128 -15.535 1.00 73.44 950 ALA A O 1
ATOM 7463 N N . GLU A 1 951 ? -4.152 28.139 -16.581 1.00 72.19 951 GLU A N 1
ATOM 7464 C CA . GLU A 1 951 ? -4.654 29.395 -17.147 1.00 72.19 951 GLU A CA 1
ATOM 7465 C C . GLU A 1 951 ? -5.168 30.370 -16.072 1.00 72.19 951 GLU A C 1
ATOM 7467 O O . GLU A 1 951 ? -5.674 29.976 -15.016 1.00 72.19 951 GLU A O 1
ATOM 7472 N N . ASP A 1 952 ? -5.064 31.668 -16.373 1.00 68.50 952 ASP A N 1
ATOM 7473 C CA . ASP A 1 952 ? -5.614 32.746 -15.547 1.00 68.50 952 ASP A CA 1
ATOM 7474 C C . ASP A 1 952 ? -7.137 32.593 -15.365 1.00 68.50 952 ASP A C 1
ATOM 7476 O O . ASP A 1 952 ? -7.851 32.098 -16.245 1.00 68.50 952 ASP A O 1
ATOM 7480 N N . ARG A 1 953 ? -7.656 33.026 -14.212 1.00 60.12 953 ARG A N 1
ATOM 7481 C CA . ARG A 1 953 ? -9.070 32.864 -13.856 1.00 60.12 953 ARG A CA 1
ATOM 7482 C C . ARG A 1 953 ? -9.931 33.721 -14.784 1.00 60.12 953 ARG A C 1
ATOM 7484 O O . ARG A 1 953 ? -9.828 34.943 -14.776 1.00 60.12 953 ARG A O 1
ATOM 7491 N N . ARG A 1 954 ? -10.857 33.087 -15.512 1.00 61.69 954 ARG A N 1
ATOM 7492 C CA . ARG A 1 954 ? -11.850 33.759 -16.369 1.00 61.69 954 ARG A CA 1
ATOM 7493 C C . ARG A 1 954 ? -13.256 33.583 -15.780 1.00 61.69 954 ARG A C 1
ATOM 7495 O O . ARG A 1 954 ? -13.932 32.621 -16.130 1.00 61.69 954 ARG A O 1
ATOM 7502 N N . PRO A 1 955 ? -13.736 34.486 -14.899 1.00 48.59 955 PRO A N 1
ATOM 7503 C CA . PRO A 1 955 ? -14.998 34.313 -14.163 1.00 48.59 955 PRO A CA 1
ATOM 7504 C C . PRO A 1 955 ? -16.251 34.202 -15.046 1.00 48.59 955 PRO A C 1
ATOM 7506 O O . PRO A 1 955 ? -17.302 33.793 -14.565 1.00 48.59 955 PRO A O 1
ATOM 7509 N N . HIS A 1 956 ? -16.145 34.592 -16.318 1.00 44.56 956 HIS A N 1
ATOM 7510 C CA . HIS A 1 956 ? -17.231 34.578 -17.300 1.00 44.56 956 HIS A CA 1
ATOM 7511 C C . HIS A 1 956 ? -17.079 33.476 -18.363 1.00 44.56 956 HIS A C 1
ATOM 7513 O O . HIS A 1 956 ? -17.911 33.388 -19.261 1.00 44.56 956 HIS A O 1
ATOM 7519 N N . SER A 1 957 ? -16.026 32.652 -18.286 1.00 50.19 957 SER A N 1
ATOM 7520 C CA . SER A 1 957 ? -15.819 31.520 -19.192 1.00 50.19 957 SER A CA 1
ATOM 7521 C C . SER A 1 957 ? -16.447 30.258 -18.609 1.00 50.19 957 SER A C 1
ATOM 7523 O O . SER A 1 957 ? -16.192 29.917 -17.457 1.00 50.19 957 SER A O 1
ATOM 7525 N N . ALA A 1 958 ? -17.232 29.546 -19.418 1.00 45.28 958 ALA A N 1
ATOM 7526 C CA . ALA A 1 958 ? -17.721 28.205 -19.095 1.00 45.28 958 ALA A CA 1
ATOM 7527 C C . ALA A 1 958 ? -16.719 27.095 -19.479 1.00 45.28 958 ALA A C 1
ATOM 7529 O O . ALA A 1 958 ? -16.968 25.927 -19.191 1.00 45.28 958 ALA A O 1
ATOM 7530 N N . LYS A 1 959 ? -15.605 27.441 -20.149 1.00 48.56 959 LYS A N 1
ATOM 7531 C CA . LYS A 1 959 ? -14.555 26.479 -20.518 1.00 48.56 959 LYS A CA 1
ATOM 7532 C C . LYS A 1 959 ? -13.775 26.054 -19.256 1.00 48.56 959 LYS A C 1
ATOM 7534 O O . LYS A 1 959 ? -13.464 26.930 -18.441 1.00 48.56 959 LYS A O 1
ATOM 7539 N N . PRO A 1 960 ? -13.446 24.758 -19.091 1.00 49.38 960 PRO A N 1
ATOM 7540 C CA . PRO A 1 960 ? -12.610 24.289 -17.989 1.00 49.38 960 PRO A CA 1
ATOM 7541 C C . PRO A 1 960 ? -11.227 24.944 -18.051 1.00 49.38 960 PRO A C 1
ATOM 7543 O O . PRO A 1 960 ? -10.775 25.365 -19.117 1.00 49.38 960 PRO A O 1
ATOM 7546 N N . VAL A 1 961 ? -10.554 25.048 -16.905 1.00 61.81 961 VAL A N 1
ATOM 7547 C CA . VAL A 1 961 ? -9.196 25.600 -16.877 1.00 61.81 961 VAL A CA 1
ATOM 7548 C C . VAL A 1 961 ? -8.202 24.573 -17.374 1.00 61.81 961 VAL A C 1
ATOM 7550 O O . VAL A 1 961 ? -8.155 23.449 -16.887 1.00 61.81 961 VAL A O 1
ATOM 7553 N N . VAL A 1 962 ? -7.419 25.007 -18.353 1.00 70.62 962 VAL A N 1
ATOM 7554 C CA . VAL A 1 962 ? -6.371 24.221 -18.989 1.00 70.62 962 VAL A CA 1
ATOM 7555 C C . VAL A 1 962 ? -5.052 24.483 -18.264 1.00 70.62 962 VAL A C 1
ATOM 7557 O O . VAL A 1 962 ? -4.780 25.611 -17.843 1.00 70.62 962 VAL A O 1
ATOM 7560 N N . TYR A 1 963 ? -4.249 23.438 -18.096 1.00 73.94 963 TYR A N 1
ATOM 7561 C CA . TYR A 1 963 ? -2.890 23.520 -17.568 1.00 73.94 963 TYR A CA 1
ATOM 7562 C C . TYR A 1 963 ? -1.907 23.359 -18.721 1.00 73.94 963 TYR A C 1
ATOM 7564 O O . TYR A 1 963 ? -2.084 22.481 -19.564 1.00 73.94 963 TYR A O 1
ATOM 7572 N N . HIS A 1 964 ? -0.891 24.217 -18.761 1.00 77.31 964 HIS A N 1
ATOM 7573 C CA . HIS A 1 964 ? 0.070 24.281 -19.859 1.00 77.31 964 HIS A CA 1
ATOM 7574 C C . HIS A 1 964 ? 1.464 23.859 -19.397 1.00 77.31 964 HIS A C 1
ATOM 7576 O O . HIS A 1 964 ? 1.903 24.242 -18.309 1.00 77.31 964 HIS A O 1
ATOM 7582 N N . ASN A 1 965 ? 2.145 23.096 -20.254 1.00 79.12 965 ASN A N 1
ATOM 7583 C CA . ASN A 1 965 ? 3.501 22.592 -20.051 1.00 79.12 965 ASN A CA 1
ATOM 7584 C C . ASN A 1 965 ? 4.447 23.140 -21.131 1.00 79.12 965 ASN A C 1
ATOM 7586 O O . ASN A 1 965 ? 4.029 23.340 -22.273 1.00 79.12 965 ASN A O 1
ATOM 7590 N N . GLY A 1 966 ? 5.718 23.325 -20.783 1.00 81.19 966 GLY A N 1
ATOM 7591 C CA . GLY A 1 966 ? 6.813 23.615 -21.706 1.00 81.19 966 GLY A CA 1
ATOM 7592 C C . GLY A 1 966 ? 7.505 24.955 -21.466 1.00 81.19 966 GLY A C 1
ATOM 7593 O O . GLY A 1 966 ? 6.941 25.909 -20.911 1.00 81.19 966 GLY A O 1
ATOM 7594 N N . SER A 1 967 ? 8.737 25.059 -21.964 1.00 86.00 967 SER A N 1
ATOM 7595 C CA . SER A 1 967 ? 9.578 26.255 -21.813 1.00 86.00 967 SER A CA 1
ATOM 7596 C C . SER A 1 967 ? 9.034 27.476 -22.555 1.00 86.00 967 SER A C 1
ATOM 7598 O O . SER A 1 967 ? 9.369 28.619 -22.225 1.00 86.00 967 SER A O 1
ATOM 7600 N N . SER A 1 968 ? 8.110 27.266 -23.493 1.00 88.69 968 SER A N 1
ATOM 7601 C CA . SER A 1 968 ? 7.271 28.301 -24.101 1.00 88.69 968 SER A CA 1
ATOM 7602 C C . SER A 1 968 ? 6.502 29.117 -23.056 1.00 88.69 968 SER A C 1
ATOM 7604 O O . SER A 1 968 ? 6.541 30.350 -23.083 1.00 88.69 968 SER A O 1
ATOM 7606 N N . VAL A 1 969 ? 5.869 28.451 -22.081 1.00 89.50 969 VAL A N 1
ATOM 7607 C CA . VAL A 1 969 ? 5.123 29.112 -20.996 1.00 89.50 969 VAL A CA 1
ATOM 7608 C C . VAL A 1 969 ? 6.074 29.938 -20.131 1.00 89.50 969 VAL A C 1
ATOM 7610 O O . VAL A 1 969 ? 5.828 31.123 -19.890 1.00 89.50 969 VAL A O 1
ATOM 7613 N N . SER A 1 970 ? 7.205 29.351 -19.738 1.00 91.94 970 SER A N 1
ATOM 7614 C CA . SER A 1 970 ? 8.252 30.034 -18.971 1.00 91.94 970 SER A CA 1
ATOM 7615 C C . SER A 1 970 ? 8.785 31.270 -19.701 1.00 91.94 970 SER A C 1
ATOM 7617 O O . SER A 1 970 ? 8.997 32.317 -19.089 1.00 91.94 970 SER A O 1
ATOM 7619 N N . THR A 1 971 ? 8.948 31.181 -21.023 1.00 94.75 971 THR A N 1
ATOM 7620 C CA . THR A 1 971 ? 9.401 32.276 -21.897 1.00 94.75 971 THR A CA 1
ATOM 7621 C C . THR A 1 971 ? 8.410 33.434 -21.914 1.00 94.75 971 THR A C 1
ATOM 7623 O O . THR A 1 971 ? 8.810 34.597 -21.795 1.00 94.75 971 THR A O 1
ATOM 7626 N N . ALA A 1 972 ? 7.115 33.132 -22.004 1.00 94.00 972 ALA A N 1
ATOM 7627 C CA . ALA A 1 972 ? 6.055 34.130 -21.941 1.00 94.00 972 ALA A CA 1
ATOM 7628 C C . ALA A 1 972 ? 6.001 34.821 -20.565 1.00 94.00 972 ALA A C 1
ATOM 7630 O O . ALA A 1 972 ? 5.918 36.050 -20.488 1.00 94.00 972 ALA A O 1
ATOM 7631 N N . LEU A 1 973 ? 6.137 34.065 -19.470 1.00 94.25 973 LEU A N 1
ATOM 7632 C CA . LEU A 1 973 ? 6.215 34.628 -18.117 1.00 94.25 973 LEU A CA 1
ATOM 7633 C C . LEU A 1 973 ? 7.467 35.496 -17.922 1.00 94.25 973 LEU A C 1
ATOM 7635 O O . LEU A 1 973 ? 7.381 36.565 -17.315 1.00 94.25 973 LEU A O 1
ATOM 7639 N N . ALA A 1 974 ? 8.611 35.097 -18.485 1.00 96.00 974 ALA A N 1
ATOM 7640 C CA . ALA A 1 974 ? 9.850 35.873 -18.442 1.00 96.00 974 ALA A CA 1
ATOM 7641 C C . ALA A 1 974 ? 9.720 37.198 -19.206 1.00 96.00 974 ALA A C 1
ATOM 7643 O O . ALA A 1 974 ? 10.146 38.241 -18.707 1.00 96.00 974 ALA A O 1
ATOM 7644 N N . ALA A 1 975 ? 9.087 37.183 -20.384 1.00 96.00 975 ALA A N 1
ATOM 7645 C CA . ALA A 1 975 ? 8.777 38.395 -21.141 1.00 96.00 975 ALA A CA 1
ATOM 7646 C C . ALA A 1 975 ? 7.809 39.312 -20.377 1.00 96.00 975 ALA A C 1
ATOM 7648 O O . ALA A 1 975 ? 8.024 40.526 -20.314 1.00 96.00 975 ALA A O 1
ATOM 7649 N N . GLY A 1 976 ? 6.796 38.732 -19.727 1.00 94.31 976 GLY A N 1
ATOM 7650 C CA . GLY A 1 976 ? 5.896 39.439 -18.819 1.00 94.31 976 GLY A CA 1
ATOM 7651 C C . GLY A 1 976 ? 6.646 40.125 -17.673 1.00 94.31 976 GLY A C 1
ATOM 7652 O O . GLY A 1 976 ? 6.511 41.336 -17.493 1.00 94.31 976 GLY A O 1
ATOM 7653 N N . LEU A 1 977 ? 7.505 39.392 -16.958 1.00 96.00 977 LEU A N 1
ATOM 7654 C CA . LEU A 1 977 ? 8.317 39.915 -15.855 1.00 96.00 977 LEU A CA 1
ATOM 7655 C C . LEU A 1 977 ? 9.280 41.019 -16.315 1.00 96.00 977 LEU A C 1
ATOM 7657 O O . LEU A 1 977 ? 9.310 42.093 -15.717 1.00 96.00 977 LEU A O 1
ATOM 7661 N N . ALA A 1 978 ? 10.027 40.795 -17.399 1.00 95.94 978 ALA A N 1
ATOM 7662 C CA . ALA A 1 978 ? 10.946 41.786 -17.956 1.00 95.94 978 ALA A CA 1
ATOM 7663 C C . ALA A 1 978 ? 10.213 43.090 -18.315 1.00 95.94 978 ALA A C 1
ATOM 7665 O O . ALA A 1 978 ? 10.663 44.181 -17.955 1.00 95.94 978 ALA A O 1
ATOM 7666 N N . SER A 1 979 ? 9.044 42.979 -18.956 1.00 95.00 979 SER A N 1
ATOM 7667 C CA . SER A 1 979 ? 8.215 44.140 -19.285 1.00 95.00 979 SER A CA 1
ATOM 7668 C C . SER A 1 979 ? 7.688 44.859 -18.035 1.00 95.00 979 SER A C 1
ATOM 7670 O O . SER A 1 979 ? 7.613 46.087 -18.030 1.00 95.00 979 SER A O 1
ATOM 7672 N N . LEU A 1 980 ? 7.368 44.124 -16.962 1.00 94.81 980 LEU A N 1
ATOM 7673 C CA . LEU A 1 980 ? 6.890 44.696 -15.704 1.00 94.81 980 LEU A CA 1
ATOM 7674 C C . LEU A 1 980 ? 7.984 45.494 -14.992 1.00 94.81 980 LEU A C 1
ATOM 7676 O O . LEU A 1 980 ? 7.721 46.600 -14.528 1.00 94.81 980 LEU A O 1
ATOM 7680 N N . ILE A 1 981 ? 9.212 44.967 -14.938 1.00 95.12 981 ILE A N 1
ATOM 7681 C CA . ILE A 1 981 ? 10.362 45.661 -14.335 1.00 95.12 981 ILE A CA 1
ATOM 7682 C C . ILE A 1 981 ? 10.590 46.995 -15.048 1.00 95.12 981 ILE A C 1
ATOM 7684 O O . ILE A 1 981 ? 10.685 48.043 -14.407 1.00 95.12 981 ILE A O 1
ATOM 7688 N N . MET A 1 982 ? 10.599 46.970 -16.384 1.00 94.44 982 MET A N 1
ATOM 7689 C CA . MET A 1 982 ? 10.703 48.181 -17.191 1.00 94.44 982 MET A CA 1
ATOM 7690 C C . MET A 1 982 ? 9.530 49.145 -16.925 1.00 94.44 982 MET A C 1
ATOM 7692 O O . MET A 1 982 ? 9.728 50.358 -16.801 1.00 94.44 982 MET A O 1
ATOM 7696 N N . TYR A 1 983 ? 8.306 48.622 -16.799 1.00 93.88 983 TYR A N 1
ATOM 7697 C CA . TYR A 1 983 ? 7.108 49.412 -16.512 1.00 93.88 983 TYR A CA 1
ATOM 7698 C C . TYR A 1 983 ? 7.171 50.101 -15.145 1.00 93.88 983 TYR A C 1
ATOM 7700 O O . TYR A 1 983 ? 6.850 51.285 -15.048 1.00 93.88 983 TYR A O 1
ATOM 7708 N N . CYS A 1 984 ? 7.677 49.430 -14.106 1.00 93.94 984 CYS A N 1
ATOM 7709 C CA . CYS A 1 984 ? 7.887 50.037 -12.790 1.00 93.94 984 CYS A CA 1
ATOM 7710 C C . CYS A 1 984 ? 8.810 51.269 -12.854 1.00 93.94 984 CYS A C 1
ATOM 7712 O O . CYS A 1 984 ? 8.541 52.265 -12.177 1.00 93.94 984 CYS A O 1
ATOM 7714 N N . CYS A 1 985 ? 9.844 51.263 -13.705 1.00 93.19 985 CYS A N 1
ATOM 7715 C CA . CYS A 1 985 ? 10.676 52.448 -13.941 1.00 93.19 985 CYS A CA 1
ATOM 7716 C C . CYS A 1 985 ? 9.873 53.596 -14.582 1.00 93.19 985 CYS A C 1
ATOM 7718 O O . CYS A 1 985 ? 9.958 54.742 -14.136 1.00 93.19 985 CYS A O 1
ATOM 7720 N N . HIS A 1 986 ? 9.042 53.309 -15.587 1.00 91.81 986 HIS A N 1
ATOM 7721 C CA . HIS A 1 986 ? 8.171 54.326 -16.186 1.00 91.81 986 HIS A CA 1
ATOM 7722 C C . HIS A 1 986 ? 7.107 54.853 -15.213 1.00 91.81 986 HIS A C 1
ATOM 7724 O O . HIS A 1 986 ? 6.800 56.047 -15.261 1.00 91.81 986 HIS A O 1
ATOM 7730 N N . CYS A 1 987 ? 6.572 54.021 -14.313 1.00 90.94 987 CYS A N 1
ATOM 7731 C CA . CYS A 1 987 ? 5.676 54.464 -13.243 1.00 90.94 987 CYS A CA 1
ATOM 7732 C C . CYS A 1 987 ? 6.355 55.527 -12.372 1.00 90.94 987 CYS A C 1
ATOM 7734 O O . CYS A 1 987 ? 5.795 56.601 -12.172 1.00 90.94 987 CYS A O 1
ATOM 7736 N N . LEU A 1 988 ? 7.591 55.276 -11.923 1.00 89.81 988 LEU A N 1
ATOM 7737 C CA . LEU A 1 988 ? 8.359 56.242 -11.130 1.00 89.81 988 LEU A CA 1
ATOM 7738 C C . LEU A 1 988 ? 8.646 57.536 -11.897 1.00 89.81 988 LEU A C 1
ATOM 7740 O O . LEU A 1 988 ? 8.494 58.623 -11.340 1.00 89.81 988 LEU A O 1
ATOM 7744 N N . HIS A 1 989 ? 9.003 57.435 -13.179 1.00 88.44 989 HIS A N 1
ATOM 7745 C CA . HIS A 1 989 ? 9.193 58.611 -14.026 1.00 88.44 989 HIS A CA 1
ATOM 7746 C C . HIS A 1 989 ? 7.903 59.442 -14.159 1.00 88.44 989 HIS A C 1
ATOM 7748 O O . HIS A 1 989 ? 7.928 60.660 -13.990 1.00 88.44 989 HIS A O 1
ATOM 7754 N N . SER A 1 990 ? 6.764 58.781 -14.386 1.00 84.88 990 SER A N 1
ATOM 7755 C CA . SER A 1 990 ? 5.447 59.428 -14.528 1.00 84.88 990 SER A CA 1
ATOM 7756 C C . SER A 1 990 ? 4.992 60.101 -13.230 1.00 84.88 990 SER A C 1
ATOM 7758 O O . SER A 1 990 ? 4.351 61.148 -13.266 1.00 84.88 990 SER A O 1
ATOM 7760 N N . CYS A 1 991 ? 5.391 59.545 -12.085 1.00 84.50 991 CYS A N 1
ATOM 7761 C CA . CYS A 1 991 ? 5.212 60.136 -10.759 1.00 84.50 991 CYS A CA 1
ATOM 7762 C C . CYS A 1 991 ? 6.223 61.253 -10.434 1.00 84.50 991 CYS A C 1
ATOM 7764 O O . CYS A 1 991 ? 6.313 61.661 -9.279 1.00 84.50 991 CYS A O 1
ATOM 7766 N N . GLN A 1 992 ? 7.000 61.734 -11.413 1.00 82.44 992 GLN A N 1
ATOM 7767 C CA . GLN A 1 992 ? 8.011 62.788 -11.253 1.00 82.44 992 GLN A CA 1
ATOM 7768 C C . GLN A 1 992 ? 9.125 62.437 -10.246 1.00 82.44 992 GLN A C 1
ATOM 7770 O O . GLN A 1 992 ? 9.754 63.322 -9.671 1.00 82.44 992 GLN A O 1
ATOM 7775 N N . ALA A 1 993 ? 9.411 61.144 -10.041 1.00 80.94 993 ALA A N 1
ATOM 7776 C CA . ALA A 1 993 ? 10.420 60.702 -9.075 1.00 80.94 993 ALA A CA 1
ATOM 7777 C C . ALA A 1 993 ? 11.874 60.947 -9.528 1.00 80.94 993 ALA A C 1
ATOM 7779 O O . ALA A 1 993 ? 12.766 60.868 -8.676 1.00 80.94 993 ALA A O 1
ATOM 7780 N N . GLY A 1 994 ? 12.092 61.201 -10.828 1.00 83.81 994 GLY A N 1
ATOM 7781 C CA . GLY A 1 994 ? 13.394 61.448 -11.463 1.00 83.81 994 GLY A CA 1
ATOM 7782 C C . GLY A 1 994 ? 13.409 61.145 -12.975 1.00 83.81 994 GLY A C 1
ATOM 7783 O O . GLY A 1 994 ? 12.621 60.329 -13.466 1.00 83.81 994 GLY A O 1
ATOM 7784 N N . ALA A 1 995 ? 14.295 61.796 -13.738 1.00 84.69 995 ALA A N 1
ATOM 7785 C CA . ALA A 1 995 ? 14.487 61.532 -15.177 1.00 84.69 995 ALA A CA 1
ATOM 7786 C C . ALA A 1 995 ? 15.347 60.277 -15.430 1.00 84.69 995 ALA A C 1
ATOM 7788 O O . ALA A 1 995 ? 15.232 59.620 -16.464 1.00 84.69 995 ALA A O 1
ATOM 7789 N N . GLU A 1 996 ? 16.167 59.901 -14.451 1.00 87.06 996 GLU A N 1
ATOM 7790 C CA . GLU A 1 996 ? 17.015 58.712 -14.443 1.00 87.06 996 GLU A CA 1
ATOM 7791 C C . GLU A 1 996 ? 16.224 57.409 -14.620 1.00 87.06 996 GLU A C 1
ATOM 7793 O O . GLU A 1 996 ? 16.720 56.472 -15.242 1.00 87.06 996 GLU A O 1
ATOM 7798 N N . TYR A 1 997 ? 14.967 57.358 -14.168 1.00 90.12 997 TYR A N 1
ATOM 7799 C CA . TYR A 1 997 ? 14.121 56.174 -14.314 1.00 90.12 997 TYR A CA 1
ATOM 7800 C C . TYR A 1 997 ? 13.711 55.910 -15.766 1.00 90.12 997 TYR A C 1
ATOM 7802 O O . TYR A 1 997 ? 13.584 54.750 -16.151 1.00 90.12 997 TYR A O 1
ATOM 7810 N N . GLU A 1 998 ? 13.572 56.944 -16.603 1.00 89.19 998 GLU A N 1
ATOM 7811 C CA . GLU A 1 998 ? 13.330 56.754 -18.040 1.00 89.19 998 GLU A CA 1
ATOM 7812 C C . GLU A 1 998 ? 14.570 56.171 -18.737 1.00 89.19 998 GLU A C 1
ATOM 7814 O O . GLU A 1 998 ? 14.462 55.299 -19.603 1.00 89.19 998 GLU A O 1
ATOM 7819 N N . ASN A 1 999 ? 15.763 56.617 -18.333 1.00 89.81 999 ASN A N 1
ATOM 7820 C CA . ASN A 1 999 ? 17.025 56.085 -18.845 1.00 89.81 999 ASN A CA 1
ATOM 7821 C C . ASN A 1 999 ? 17.251 54.642 -18.382 1.00 89.81 999 ASN A C 1
ATOM 7823 O O . ASN A 1 999 ? 17.632 53.807 -19.197 1.00 89.81 999 ASN A O 1
ATOM 7827 N N . CYS A 1 1000 ? 16.927 54.325 -17.125 1.00 90.81 1000 CYS A N 1
ATOM 7828 C CA . CYS A 1 1000 ? 16.972 52.965 -16.590 1.00 90.81 1000 CYS A CA 1
ATOM 7829 C C . CYS A 1 1000 ? 16.055 52.015 -17.382 1.00 90.81 1000 CYS A C 1
ATOM 7831 O O . CYS A 1 1000 ? 16.489 50.956 -17.835 1.00 90.81 1000 CYS A O 1
ATOM 7833 N N . ALA A 1 1001 ? 14.819 52.441 -17.666 1.00 90.56 1001 ALA A N 1
ATOM 7834 C CA . ALA A 1 1001 ? 13.878 51.673 -18.482 1.00 90.56 1001 ALA A CA 1
ATOM 7835 C C . ALA A 1 1001 ? 14.397 51.407 -19.912 1.00 90.56 1001 ALA A C 1
ATOM 7837 O O . ALA A 1 1001 ? 14.158 50.339 -20.476 1.00 90.56 1001 ALA A O 1
ATOM 7838 N N . LYS A 1 1002 ? 15.131 52.358 -20.509 1.00 90.50 1002 LYS A N 1
ATOM 7839 C CA . LYS A 1 1002 ? 15.802 52.166 -21.810 1.00 90.50 1002 LYS A CA 1
ATOM 7840 C C . LYS A 1 1002 ? 17.010 51.233 -21.696 1.00 90.50 1002 LYS A C 1
ATOM 7842 O O . LYS A 1 1002 ? 17.176 50.368 -22.550 1.00 90.50 1002 LYS A O 1
ATOM 7847 N N . ALA A 1 1003 ? 17.820 51.376 -20.649 1.00 92.25 1003 ALA A N 1
ATOM 7848 C CA . ALA A 1 1003 ? 19.018 50.570 -20.412 1.00 92.25 1003 ALA A CA 1
ATOM 7849 C C . ALA A 1 1003 ? 18.693 49.085 -20.172 1.00 92.25 1003 ALA A C 1
ATOM 7851 O O . ALA A 1 1003 ? 19.464 48.214 -20.579 1.00 92.25 1003 ALA A O 1
ATOM 7852 N N . LEU A 1 1004 ? 17.531 48.789 -19.580 1.00 94.06 1004 LEU A N 1
ATOM 7853 C CA . LEU A 1 1004 ? 17.009 47.434 -19.362 1.00 94.06 1004 LEU A CA 1
ATOM 7854 C C . LEU A 1 1004 ? 16.726 46.649 -20.655 1.00 94.06 1004 LEU A C 1
ATOM 7856 O O . LEU A 1 1004 ? 16.514 45.442 -20.596 1.00 94.06 1004 LEU A O 1
ATOM 7860 N N . ARG A 1 1005 ? 16.739 47.294 -21.829 1.00 92.75 1005 ARG A N 1
ATOM 7861 C CA . ARG A 1 1005 ? 16.593 46.610 -23.126 1.00 92.75 1005 ARG A CA 1
ATOM 7862 C C . ARG A 1 1005 ? 17.828 45.792 -23.501 1.00 92.75 1005 ARG A C 1
ATOM 7864 O O . ARG A 1 1005 ? 17.727 44.903 -24.335 1.00 92.75 1005 ARG A O 1
ATOM 7871 N N . SER A 1 1006 ? 18.977 46.065 -22.880 1.00 92.06 1006 SER A N 1
ATOM 7872 C CA . SER A 1 1006 ? 20.189 45.265 -23.062 1.00 92.06 1006 SER A CA 1
ATOM 7873 C C . SER A 1 1006 ? 20.084 43.938 -22.311 1.00 92.06 1006 SER A C 1
ATOM 7875 O O . SER A 1 1006 ? 19.733 43.908 -21.128 1.00 92.06 1006 SER A O 1
ATOM 7877 N N . HIS A 1 1007 ? 20.498 42.853 -22.971 1.00 93.38 1007 HIS A N 1
ATOM 7878 C CA . HIS A 1 1007 ? 20.644 41.523 -22.374 1.00 93.38 1007 HIS A CA 1
ATOM 7879 C C . HIS A 1 1007 ? 21.407 41.567 -21.039 1.00 93.38 1007 HIS A C 1
ATOM 7881 O O . HIS A 1 1007 ? 20.939 41.043 -20.029 1.00 93.38 1007 HIS A O 1
ATOM 7887 N N . ALA A 1 1008 ? 22.552 42.255 -21.001 1.00 92.38 1008 ALA A N 1
ATOM 7888 C CA . ALA A 1 1008 ? 23.399 42.310 -19.812 1.00 92.38 1008 ALA A CA 1
ATOM 7889 C C . ALA A 1 1008 ? 22.714 43.018 -18.631 1.00 92.38 1008 ALA A C 1
ATOM 7891 O O . ALA A 1 1008 ? 22.842 42.583 -17.487 1.00 92.38 1008 ALA A O 1
ATOM 7892 N N . ASN A 1 1009 ? 21.974 44.096 -18.898 1.00 94.31 1009 ASN A N 1
ATOM 7893 C CA . ASN A 1 1009 ? 21.285 44.855 -17.857 1.00 94.31 1009 ASN A CA 1
ATOM 7894 C C . ASN A 1 1009 ? 20.042 44.125 -17.342 1.00 94.31 1009 ASN A C 1
ATOM 7896 O O . ASN A 1 1009 ? 19.818 44.113 -16.133 1.00 94.31 1009 ASN A O 1
ATOM 7900 N N . MET A 1 1010 ? 19.280 43.455 -18.212 1.00 94.75 1010 MET A N 1
ATOM 7901 C CA . MET A 1 1010 ? 18.158 42.634 -17.753 1.00 94.75 1010 MET A CA 1
ATOM 7902 C C . MET A 1 1010 ? 18.634 41.427 -16.931 1.00 94.75 1010 MET A C 1
ATOM 7904 O O . MET A 1 1010 ? 18.036 41.122 -15.903 1.00 94.75 1010 MET A O 1
ATOM 7908 N N . ARG A 1 1011 ? 19.759 40.792 -17.300 1.00 93.25 1011 ARG A N 1
ATOM 7909 C CA . ARG A 1 1011 ? 20.375 39.738 -16.470 1.00 93.25 1011 ARG A CA 1
ATOM 7910 C C . ARG A 1 1011 ? 20.743 40.237 -15.079 1.00 93.25 1011 ARG A C 1
ATOM 7912 O O . ARG A 1 1011 ? 20.489 39.553 -14.095 1.00 93.25 1011 ARG A O 1
ATOM 7919 N N . LYS A 1 1012 ? 21.307 41.444 -14.970 1.00 92.75 1012 LYS A N 1
ATOM 7920 C CA . LYS A 1 1012 ? 21.558 42.053 -13.656 1.00 92.75 1012 LYS A CA 1
ATOM 7921 C C . LYS A 1 1012 ? 20.262 42.222 -12.870 1.00 92.75 1012 LYS A C 1
ATOM 7923 O O . LYS A 1 1012 ? 20.242 41.853 -11.705 1.00 92.75 1012 LYS A O 1
ATOM 7928 N N . ALA A 1 1013 ? 19.190 42.698 -13.506 1.00 92.88 1013 ALA A N 1
ATOM 7929 C CA . ALA A 1 1013 ? 17.896 42.855 -12.846 1.00 92.88 1013 ALA A CA 1
ATOM 7930 C C . ALA A 1 1013 ? 17.322 41.524 -12.336 1.00 92.88 1013 ALA A C 1
ATOM 7932 O O . ALA A 1 1013 ? 16.881 41.451 -11.192 1.00 92.88 1013 ALA A O 1
ATOM 7933 N N . PHE A 1 1014 ? 17.384 40.461 -13.143 1.00 92.38 1014 PHE A N 1
ATOM 7934 C CA . PHE A 1 1014 ? 16.940 39.124 -12.738 1.00 92.38 1014 PHE A CA 1
ATOM 7935 C C . PHE A 1 1014 ? 17.832 38.549 -11.624 1.00 92.38 1014 PHE A C 1
ATOM 7937 O O . PHE A 1 1014 ? 17.323 38.007 -10.650 1.00 92.38 1014 PHE A O 1
ATOM 7944 N N . ASN A 1 1015 ? 19.151 38.748 -11.689 1.00 89.44 1015 ASN A N 1
ATOM 7945 C CA . ASN A 1 1015 ? 20.071 38.333 -10.624 1.00 89.44 1015 ASN A CA 1
ATOM 7946 C C . ASN A 1 1015 ? 19.840 39.101 -9.311 1.00 89.44 1015 ASN A C 1
ATOM 7948 O O . ASN A 1 1015 ? 20.014 38.540 -8.231 1.00 89.44 1015 ASN A O 1
ATOM 7952 N N . SER A 1 1016 ? 19.441 40.374 -9.376 1.00 88.25 1016 SER A N 1
ATOM 7953 C CA . SER A 1 1016 ? 19.097 41.160 -8.185 1.00 88.25 1016 SER A CA 1
ATOM 7954 C C . SER A 1 1016 ? 17.886 40.589 -7.441 1.00 88.25 1016 SER A C 1
ATOM 7956 O O . SER A 1 1016 ? 17.834 40.706 -6.218 1.00 88.25 1016 SER A O 1
ATOM 7958 N N . ILE A 1 1017 ? 16.956 39.921 -8.140 1.00 88.31 1017 ILE A N 1
ATOM 7959 C CA . ILE A 1 1017 ? 15.830 39.207 -7.509 1.00 88.31 1017 ILE A CA 1
ATOM 7960 C C . ILE A 1 1017 ? 16.360 38.098 -6.591 1.00 88.31 1017 ILE A C 1
ATOM 7962 O O . ILE A 1 1017 ? 15.920 37.999 -5.450 1.00 88.31 1017 ILE A O 1
ATOM 7966 N N . ASN A 1 1018 ? 17.360 37.335 -7.044 1.00 77.31 1018 ASN A N 1
ATOM 7967 C CA . ASN A 1 1018 ? 18.009 36.292 -6.241 1.00 77.31 1018 ASN A CA 1
ATOM 7968 C C . ASN A 1 1018 ? 18.745 36.850 -5.016 1.00 77.31 1018 ASN A C 1
ATOM 7970 O O . ASN A 1 1018 ? 18.643 36.301 -3.919 1.00 77.31 1018 ASN A O 1
ATOM 7974 N N . ARG A 1 1019 ? 19.452 37.976 -5.178 1.00 72.62 1019 ARG A N 1
ATOM 7975 C CA . ARG A 1 1019 ? 20.212 38.609 -4.085 1.00 72.62 1019 ARG A CA 1
ATOM 7976 C C . ARG A 1 1019 ? 19.324 39.169 -2.972 1.00 72.62 1019 ARG A C 1
ATOM 7978 O O . ARG A 1 1019 ? 19.770 39.220 -1.833 1.00 72.62 1019 ARG A O 1
ATOM 7985 N N . TYR A 1 1020 ? 18.100 39.601 -3.285 1.00 65.75 1020 TYR A N 1
ATOM 7986 C CA . TYR A 1 1020 ? 17.195 40.214 -2.305 1.00 65.75 1020 TYR A CA 1
ATOM 7987 C C . TYR A 1 1020 ? 16.715 39.231 -1.224 1.00 65.75 1020 TYR A C 1
ATOM 7989 O O . TYR A 1 1020 ? 16.344 39.667 -0.139 1.00 65.75 1020 TYR A O 1
ATOM 7997 N N . PHE A 1 1021 ? 16.738 37.923 -1.500 1.00 59.50 1021 PHE A N 1
ATOM 7998 C CA . PHE A 1 1021 ? 16.126 36.903 -0.642 1.00 59.50 1021 PHE A CA 1
ATOM 7999 C C . PHE A 1 1021 ? 17.121 35.869 -0.071 1.00 59.50 1021 PHE A C 1
ATOM 8001 O O . PHE A 1 1021 ? 16.692 34.872 0.492 1.00 59.50 1021 PHE A O 1
ATOM 8008 N N . GLU A 1 1022 ? 18.440 36.061 -0.229 1.00 58.88 1022 GLU A N 1
ATOM 8009 C CA . GLU A 1 1022 ? 19.463 35.037 0.092 1.00 58.88 1022 GLU A CA 1
ATOM 8010 C C . GLU A 1 1022 ? 19.095 33.626 -0.423 1.00 58.88 1022 GLU A C 1
ATOM 8012 O O . GLU A 1 1022 ? 19.317 32.620 0.252 1.00 58.88 1022 GLU A O 1
ATOM 8017 N N . TRP A 1 1023 ? 18.514 33.532 -1.623 1.00 65.56 1023 TRP A N 1
ATOM 8018 C CA . TRP A 1 1023 ? 18.156 32.244 -2.215 1.00 65.56 1023 TRP A CA 1
ATOM 8019 C C . TRP A 1 1023 ? 19.434 31.462 -2.568 1.00 65.56 1023 TRP A C 1
ATOM 8021 O O . TRP A 1 1023 ? 20.158 31.848 -3.486 1.00 65.56 1023 TRP A O 1
ATOM 8031 N N . LYS A 1 1024 ? 19.741 30.401 -1.804 1.00 60.38 1024 LYS A N 1
ATOM 8032 C CA . LYS A 1 1024 ? 21.014 29.644 -1.869 1.00 60.38 1024 LYS A CA 1
ATOM 8033 C C . LYS A 1 1024 ? 20.961 28.371 -2.720 1.00 60.38 1024 LYS A C 1
ATOM 8035 O O . LYS A 1 1024 ? 22.005 27.765 -2.936 1.00 60.38 1024 LYS A O 1
ATOM 8040 N N . ASP A 1 1025 ? 19.783 27.988 -3.209 1.00 67.00 1025 ASP A N 1
ATOM 8041 C CA . ASP A 1 1025 ? 19.592 26.713 -3.907 1.00 67.00 1025 ASP A CA 1
ATOM 8042 C C . ASP A 1 1025 ? 20.095 26.750 -5.355 1.00 67.00 1025 ASP A C 1
ATOM 8044 O O . ASP A 1 1025 ? 20.965 25.976 -5.749 1.00 67.00 1025 ASP A O 1
ATOM 8048 N N . ASP A 1 1026 ? 19.538 27.647 -6.171 1.00 79.31 1026 ASP A N 1
ATOM 8049 C CA . ASP A 1 1026 ? 19.856 27.734 -7.594 1.00 79.31 1026 ASP A CA 1
ATOM 8050 C C . ASP A 1 1026 ? 19.731 29.170 -8.104 1.00 79.31 1026 ASP A C 1
ATOM 8052 O O . ASP A 1 1026 ? 18.633 29.708 -8.250 1.00 79.31 1026 ASP A O 1
ATOM 8056 N N . GLU A 1 1027 ? 20.872 29.771 -8.435 1.00 79.50 1027 GLU A N 1
ATOM 8057 C CA . GLU A 1 1027 ? 20.974 31.154 -8.911 1.00 79.50 1027 GLU A CA 1
ATOM 8058 C C . GLU A 1 1027 ? 20.282 31.408 -10.264 1.00 79.50 1027 GLU A C 1
ATOM 8060 O O . GLU A 1 1027 ? 20.092 32.565 -10.650 1.00 79.50 1027 GLU A O 1
ATOM 8065 N N . LYS A 1 1028 ? 19.921 30.355 -11.012 1.00 87.06 1028 LYS A N 1
ATOM 8066 C CA . LYS A 1 1028 ? 19.196 30.475 -12.288 1.00 87.06 1028 LYS A CA 1
ATOM 8067 C C . LYS A 1 1028 ? 17.676 30.458 -12.116 1.00 87.06 1028 LYS A C 1
ATOM 8069 O O . LYS A 1 1028 ? 16.968 30.762 -13.074 1.00 87.06 1028 LYS A O 1
ATOM 8074 N N . ILE A 1 1029 ? 17.157 30.129 -10.939 1.00 87.44 1029 ILE A N 1
ATOM 8075 C CA . ILE A 1 1029 ? 15.727 30.251 -10.627 1.00 87.44 1029 ILE A CA 1
ATOM 8076 C C . ILE A 1 1029 ? 15.436 31.697 -10.220 1.00 87.44 1029 ILE A C 1
ATOM 8078 O O . ILE A 1 1029 ? 16.297 32.356 -9.652 1.00 87.44 1029 ILE A O 1
ATOM 8082 N N . VAL A 1 1030 ? 14.252 32.227 -10.544 1.00 87.56 1030 VAL A N 1
ATOM 8083 C CA . VAL A 1 1030 ? 13.897 33.634 -10.270 1.00 87.56 1030 VAL A CA 1
ATOM 8084 C C . VAL A 1 1030 ? 12.823 33.716 -9.166 1.00 87.56 1030 VAL A C 1
ATOM 8086 O O . VAL A 1 1030 ? 11.635 33.652 -9.487 1.00 87.56 1030 VAL A O 1
ATOM 8089 N N . PRO A 1 1031 ? 13.189 33.869 -7.877 1.00 86.06 1031 PRO A N 1
ATOM 8090 C CA . PRO A 1 1031 ? 12.280 33.787 -6.728 1.00 86.06 1031 PRO A CA 1
ATOM 8091 C C . PRO A 1 1031 ? 11.511 35.099 -6.503 1.00 86.06 1031 PRO A C 1
ATOM 8093 O O . PRO A 1 1031 ? 11.782 35.873 -5.584 1.00 86.06 1031 PRO A O 1
ATOM 8096 N N . VAL A 1 1032 ? 10.531 35.386 -7.360 1.00 87.00 1032 VAL A N 1
ATOM 8097 C CA . VAL A 1 1032 ? 9.786 36.661 -7.329 1.00 87.00 1032 VAL A CA 1
ATOM 8098 C C . VAL A 1 1032 ? 8.976 36.885 -6.047 1.00 87.00 1032 VAL A C 1
ATOM 8100 O O . VAL A 1 1032 ? 8.705 38.037 -5.700 1.00 87.00 1032 VAL A O 1
ATOM 8103 N N . TRP A 1 1033 ? 8.626 35.819 -5.318 1.00 82.12 1033 TRP A N 1
ATOM 8104 C CA . TRP A 1 1033 ? 7.894 35.900 -4.048 1.00 82.12 1033 TRP A CA 1
ATOM 8105 C C . TRP A 1 1033 ? 8.620 36.715 -2.976 1.00 82.12 1033 TRP A C 1
ATOM 8107 O O . TRP A 1 1033 ? 7.942 37.293 -2.135 1.00 82.12 1033 TRP A O 1
ATOM 8117 N N . GLY A 1 1034 ? 9.950 36.845 -3.049 1.00 77.31 1034 GLY A N 1
ATOM 8118 C CA . GLY A 1 1034 ? 10.706 37.774 -2.210 1.00 77.31 1034 GLY A CA 1
ATOM 8119 C C . GLY A 1 1034 ? 10.389 39.237 -2.554 1.00 77.31 1034 GLY A C 1
ATOM 8120 O O . GLY A 1 1034 ? 9.494 39.842 -1.963 1.00 77.31 1034 GLY A O 1
ATOM 8121 N N . PRO A 1 1035 ? 11.077 39.847 -3.537 1.00 84.12 1035 PRO A N 1
ATOM 8122 C CA . PRO A 1 1035 ? 10.959 41.284 -3.780 1.00 84.12 1035 PRO A CA 1
ATOM 8123 C C . PRO A 1 1035 ? 9.563 41.727 -4.235 1.00 84.12 1035 PRO A C 1
ATOM 8125 O O . PRO A 1 1035 ? 9.120 42.800 -3.834 1.00 84.12 1035 PRO A O 1
ATOM 8128 N N . PHE A 1 1036 ? 8.840 40.947 -5.044 1.00 89.81 1036 PHE A N 1
ATOM 8129 C CA . PHE A 1 1036 ? 7.509 41.355 -5.515 1.00 89.81 1036 PHE A CA 1
ATOM 8130 C C . PHE A 1 1036 ? 6.406 41.023 -4.504 1.00 89.81 1036 PHE A C 1
ATOM 8132 O O . PHE A 1 1036 ? 5.507 41.845 -4.308 1.00 89.81 1036 PHE A O 1
ATOM 8139 N N . GLY A 1 1037 ? 6.491 39.877 -3.818 1.00 84.38 1037 GLY A N 1
ATOM 8140 C CA . GLY A 1 1037 ? 5.536 39.497 -2.769 1.00 84.38 1037 GLY A CA 1
ATOM 8141 C C . GLY A 1 1037 ? 5.571 40.451 -1.569 1.00 84.38 1037 GLY A C 1
ATOM 8142 O O . GLY A 1 1037 ? 4.530 40.989 -1.168 1.00 84.38 1037 GLY A O 1
ATOM 8143 N N . ASP A 1 1038 ? 6.768 40.761 -1.063 1.00 83.94 1038 ASP A N 1
ATOM 8144 C CA . ASP A 1 1038 ? 6.951 41.706 0.046 1.00 83.94 1038 ASP A CA 1
ATOM 8145 C C . ASP A 1 1038 ? 6.468 43.109 -0.327 1.00 83.94 1038 ASP A C 1
ATOM 8147 O O . ASP A 1 1038 ? 5.708 43.749 0.410 1.00 83.94 1038 ASP A O 1
ATOM 8151 N N . LYS A 1 1039 ? 6.873 43.600 -1.507 1.00 88.81 1039 LYS A N 1
ATOM 8152 C CA . LYS A 1 1039 ? 6.512 44.950 -1.954 1.00 88.81 1039 LYS A CA 1
ATOM 8153 C C . LYS A 1 1039 ? 5.027 45.060 -2.287 1.00 88.81 1039 LYS A C 1
ATOM 8155 O O . LYS A 1 1039 ? 4.461 46.119 -2.035 1.00 88.81 1039 LYS A O 1
ATOM 8160 N N . SER A 1 1040 ? 4.363 43.996 -2.747 1.00 88.06 1040 SER A N 1
ATOM 8161 C CA . SER A 1 1040 ? 2.896 43.964 -2.878 1.00 88.06 1040 SER A CA 1
ATOM 8162 C C . SER A 1 1040 ? 2.213 44.185 -1.527 1.00 88.06 1040 SER A C 1
ATOM 8164 O O . SER A 1 1040 ? 1.374 45.079 -1.396 1.00 88.06 1040 SER A O 1
ATOM 8166 N N . SER A 1 1041 ? 2.655 43.467 -0.491 1.00 85.88 1041 SER A N 1
ATOM 8167 C CA . SER A 1 1041 ? 2.129 43.620 0.870 1.00 85.88 1041 SER A CA 1
ATOM 8168 C C . SER A 1 1041 ? 2.356 45.032 1.425 1.00 85.88 1041 SER A C 1
ATOM 8170 O O . SER A 1 1041 ? 1.468 45.613 2.054 1.00 85.88 1041 SER A O 1
ATOM 8172 N N . MET A 1 1042 ? 3.530 45.621 1.174 1.00 88.94 1042 MET A N 1
ATOM 8173 C CA . MET A 1 1042 ? 3.829 47.006 1.559 1.00 88.94 1042 MET A CA 1
ATOM 8174 C C . MET A 1 1042 ? 2.971 48.022 0.789 1.00 88.94 1042 MET A C 1
ATOM 8176 O O . MET A 1 1042 ? 2.452 48.962 1.392 1.00 88.94 1042 MET A O 1
ATOM 8180 N N . LEU A 1 1043 ? 2.780 47.829 -0.522 1.00 88.12 1043 LEU A N 1
ATOM 8181 C CA . LEU A 1 1043 ? 1.929 48.684 -1.356 1.00 88.12 1043 LEU A CA 1
ATOM 8182 C C . LEU A 1 1043 ? 0.473 48.666 -0.891 1.00 88.12 1043 LEU A C 1
ATOM 8184 O O . LEU A 1 1043 ? -0.189 49.707 -0.935 1.00 88.12 1043 LEU A O 1
ATOM 8188 N N . ASP A 1 1044 ? -0.025 47.517 -0.442 1.00 85.62 1044 ASP A N 1
ATOM 8189 C CA . ASP A 1 1044 ? -1.394 47.377 0.053 1.00 85.62 1044 ASP A CA 1
ATOM 8190 C C . ASP A 1 1044 ? -1.589 48.007 1.435 1.00 85.62 1044 ASP A C 1
ATOM 8192 O O . ASP A 1 1044 ? -2.619 48.640 1.668 1.00 85.62 1044 ASP A O 1
ATOM 8196 N N . LYS A 1 1045 ? -0.582 47.918 2.315 1.00 87.00 1045 LYS A N 1
ATOM 8197 C CA . LYS A 1 1045 ? -0.581 48.577 3.634 1.00 87.00 1045 LYS A CA 1
ATOM 8198 C C . LYS A 1 1045 ? -0.416 50.099 3.546 1.00 87.00 1045 LYS A C 1
ATOM 8200 O O . LYS A 1 1045 ? -0.915 50.815 4.411 1.00 87.00 1045 LYS A O 1
ATOM 8205 N N . ALA A 1 1046 ? 0.273 50.606 2.523 1.00 84.81 1046 ALA A N 1
ATOM 8206 C CA . ALA A 1 1046 ? 0.492 52.037 2.339 1.00 84.81 1046 ALA A CA 1
ATOM 8207 C C . ALA A 1 1046 ? -0.829 52.789 2.085 1.00 84.81 1046 ALA A C 1
ATOM 8209 O O . ALA A 1 1046 ? -1.578 52.496 1.143 1.00 84.81 1046 ALA A O 1
ATOM 8210 N N . THR A 1 1047 ? -1.105 53.790 2.924 1.00 77.19 1047 THR A N 1
ATOM 8211 C CA . THR A 1 1047 ? -2.394 54.498 2.965 1.00 77.19 1047 THR A CA 1
ATOM 8212 C C . THR A 1 1047 ? -2.443 55.732 2.060 1.00 77.19 1047 THR A C 1
ATOM 8214 O O . THR A 1 1047 ? -3.521 56.073 1.570 1.00 77.19 1047 THR A O 1
ATOM 8217 N N . ASN A 1 1048 ? -1.297 56.364 1.777 1.00 83.19 1048 ASN A N 1
ATOM 8218 C CA . ASN A 1 1048 ? -1.184 57.563 0.938 1.00 83.19 1048 ASN A CA 1
ATOM 8219 C C . ASN A 1 1048 ? -0.309 57.341 -0.315 1.00 83.19 1048 ASN A C 1
ATOM 8221 O O . ASN A 1 1048 ? 0.312 56.291 -0.501 1.00 83.19 1048 ASN A O 1
ATOM 8225 N N . SER A 1 1049 ? -0.307 58.336 -1.207 1.00 79.69 1049 SER A N 1
ATOM 8226 C CA . SER A 1 1049 ? 0.356 58.255 -2.511 1.00 79.69 1049 SER A CA 1
ATOM 8227 C C . SER A 1 1049 ? 1.882 58.289 -2.442 1.00 79.69 1049 SER A C 1
ATOM 8229 O O . SER A 1 1049 ? 2.535 57.573 -3.200 1.00 79.69 1049 SER A O 1
ATOM 8231 N N . GLU A 1 1050 ? 2.447 59.088 -1.538 1.00 83.81 1050 GLU A N 1
ATOM 8232 C CA . GLU A 1 1050 ? 3.898 59.242 -1.382 1.00 83.81 1050 GLU A CA 1
ATOM 8233 C C . GLU A 1 1050 ? 4.542 57.946 -0.878 1.00 83.81 1050 GLU A C 1
ATOM 8235 O O . GLU A 1 1050 ? 5.554 57.506 -1.425 1.00 83.81 1050 GLU A O 1
ATOM 8240 N N . ASP A 1 1051 ? 3.898 57.264 0.074 1.00 86.69 1051 ASP A N 1
ATOM 8241 C CA . ASP A 1 1051 ? 4.367 55.985 0.607 1.00 86.69 1051 ASP A CA 1
ATOM 8242 C C . ASP A 1 1051 ? 4.347 54.878 -0.453 1.00 86.69 1051 ASP A C 1
ATOM 8244 O O . ASP A 1 1051 ? 5.307 54.119 -0.581 1.00 86.69 1051 ASP A O 1
ATOM 8248 N N . LYS A 1 1052 ? 3.300 54.806 -1.286 1.00 87.75 1052 LYS A N 1
ATOM 8249 C CA . LYS A 1 1052 ? 3.250 53.835 -2.396 1.00 87.75 1052 LYS A CA 1
ATOM 8250 C C . LYS A 1 1052 ? 4.345 54.100 -3.435 1.00 87.75 1052 LYS A C 1
ATOM 8252 O O . LYS A 1 1052 ? 4.964 53.156 -3.926 1.00 87.75 1052 LYS A O 1
ATOM 8257 N N . ILE A 1 1053 ? 4.619 55.371 -3.750 1.00 87.94 1053 ILE A N 1
ATOM 8258 C CA . ILE A 1 1053 ? 5.722 55.754 -4.647 1.00 87.94 1053 ILE A CA 1
ATOM 8259 C C . ILE A 1 1053 ? 7.068 55.367 -4.027 1.00 87.94 1053 ILE A C 1
ATOM 8261 O O . ILE A 1 1053 ? 7.921 54.830 -4.731 1.00 87.94 1053 ILE A O 1
ATOM 8265 N N . LYS A 1 1054 ? 7.253 55.571 -2.718 1.00 89.69 1054 LYS A N 1
ATOM 8266 C CA . LYS A 1 1054 ? 8.464 55.163 -1.997 1.00 89.69 1054 LYS A CA 1
ATOM 8267 C C . LYS A 1 1054 ? 8.701 53.654 -2.091 1.00 89.69 1054 LYS A C 1
ATOM 8269 O O . LYS A 1 1054 ? 9.809 53.249 -2.431 1.00 89.69 1054 LYS A O 1
ATOM 8274 N N . VAL A 1 1055 ? 7.666 52.836 -1.888 1.00 91.31 1055 VAL A N 1
ATOM 8275 C CA . VAL A 1 1055 ? 7.762 51.370 -2.013 1.00 91.31 1055 VAL A CA 1
ATOM 8276 C C . VAL A 1 1055 ? 8.170 50.951 -3.433 1.00 91.31 1055 VAL A C 1
ATOM 8278 O O . VAL A 1 1055 ? 9.047 50.101 -3.591 1.00 91.31 1055 VAL A O 1
ATOM 8281 N N . LEU A 1 1056 ? 7.610 51.579 -4.476 1.00 90.81 1056 LEU A N 1
ATOM 8282 C CA . LEU A 1 1056 ? 8.052 51.340 -5.859 1.00 90.81 1056 LEU A CA 1
ATOM 8283 C C . LEU A 1 1056 ? 9.498 51.794 -6.099 1.00 90.81 1056 LEU A C 1
ATOM 8285 O O . LEU A 1 1056 ? 10.238 51.123 -6.817 1.00 90.81 1056 LEU A O 1
ATOM 8289 N N . LYS A 1 1057 ? 9.915 52.912 -5.494 1.00 90.94 1057 LYS A N 1
ATOM 8290 C CA . LYS A 1 1057 ? 11.277 53.452 -5.611 1.00 90.94 1057 LYS A CA 1
ATOM 8291 C C . LYS A 1 1057 ? 12.299 52.494 -5.001 1.00 90.94 1057 LYS A C 1
ATOM 8293 O O . LYS A 1 1057 ? 13.337 52.254 -5.607 1.00 90.94 1057 LYS A O 1
ATOM 8298 N N . GLU A 1 1058 ? 11.969 51.897 -3.857 1.00 90.69 1058 GLU A N 1
ATOM 8299 C CA . GLU A 1 1058 ? 12.766 50.851 -3.210 1.00 90.69 1058 GLU A CA 1
ATOM 8300 C C . GLU A 1 1058 ? 12.857 49.581 -4.061 1.00 90.69 1058 GLU A C 1
ATOM 8302 O O . GLU A 1 1058 ? 13.948 49.034 -4.214 1.00 90.69 1058 GLU A O 1
ATOM 8307 N N . LEU A 1 1059 ? 11.741 49.129 -4.647 1.00 91.94 1059 LEU A N 1
ATOM 8308 C CA . LEU A 1 1059 ? 11.741 47.966 -5.538 1.00 91.94 1059 LEU A CA 1
ATOM 8309 C C . LEU A 1 1059 ? 12.652 48.202 -6.750 1.00 91.94 1059 LEU A C 1
ATOM 8311 O O . LEU A 1 1059 ? 13.524 47.387 -7.032 1.00 91.94 1059 LEU A O 1
ATOM 8315 N N . VAL A 1 1060 ? 12.505 49.336 -7.443 1.00 92.50 1060 VAL A N 1
ATOM 8316 C CA . VAL A 1 1060 ? 13.342 49.649 -8.613 1.00 92.50 1060 VAL A CA 1
ATOM 8317 C C . VAL A 1 1060 ? 14.807 49.834 -8.221 1.00 92.50 1060 VAL A C 1
ATOM 8319 O O . VAL A 1 1060 ? 15.676 49.354 -8.941 1.00 92.50 1060 VAL A O 1
ATOM 8322 N N . ALA A 1 1061 ? 15.103 50.468 -7.083 1.00 88.75 1061 ALA A N 1
ATOM 8323 C CA . ALA A 1 1061 ? 16.475 50.600 -6.591 1.00 88.75 1061 ALA A CA 1
ATOM 8324 C C . ALA A 1 1061 ? 17.118 49.236 -6.294 1.00 88.75 1061 ALA A C 1
ATOM 8326 O O . ALA A 1 1061 ? 18.287 49.037 -6.607 1.00 88.75 1061 ALA A O 1
ATOM 8327 N N . CYS A 1 1062 ? 16.351 48.290 -5.744 1.00 87.75 1062 CYS A N 1
ATOM 8328 C CA . CYS A 1 1062 ? 16.804 46.921 -5.518 1.00 87.75 1062 CYS A CA 1
ATOM 8329 C C . CYS A 1 1062 ? 17.081 46.188 -6.837 1.00 87.75 1062 CYS A C 1
ATOM 8331 O O . CYS A 1 1062 ? 18.169 45.649 -7.031 1.00 87.75 1062 CYS A O 1
ATOM 8333 N N . LEU A 1 1063 ? 16.120 46.199 -7.762 1.00 89.69 1063 LEU A N 1
ATOM 8334 C CA . LEU A 1 1063 ? 16.240 45.460 -9.018 1.00 89.69 1063 LEU A CA 1
ATOM 8335 C C . LEU A 1 1063 ? 17.329 46.051 -9.924 1.00 89.69 1063 LEU A C 1
ATOM 8337 O O . LEU A 1 1063 ? 18.073 45.315 -10.567 1.00 89.69 1063 LEU A O 1
ATOM 8341 N N . CYS A 1 1064 ? 17.456 47.377 -9.957 1.00 87.62 1064 CYS A N 1
ATOM 8342 C CA . CYS A 1 1064 ? 18.269 48.093 -10.939 1.00 87.62 1064 CYS A CA 1
ATOM 8343 C C . CYS A 1 1064 ? 19.581 48.664 -10.377 1.00 87.62 1064 CYS A C 1
ATOM 8345 O O . CYS A 1 1064 ? 20.190 49.508 -11.032 1.00 87.62 1064 CYS A O 1
ATOM 8347 N N . LEU A 1 1065 ? 20.027 48.217 -9.196 1.00 76.56 1065 LEU A N 1
ATOM 8348 C CA . LEU A 1 1065 ? 21.181 48.773 -8.473 1.00 76.56 1065 LEU A CA 1
ATOM 8349 C C . LEU A 1 1065 ? 22.459 48.889 -9.334 1.00 76.56 1065 LEU A C 1
ATOM 8351 O O . LEU A 1 1065 ? 23.163 49.893 -9.269 1.00 76.56 1065 LEU A O 1
ATOM 8355 N N . ASP A 1 1066 ? 22.726 47.879 -10.168 1.00 74.75 1066 ASP A N 1
ATOM 8356 C CA . ASP A 1 1066 ? 23.955 47.744 -10.970 1.00 74.75 1066 ASP A CA 1
ATOM 8357 C C . ASP A 1 1066 ? 23.778 48.146 -12.455 1.00 74.75 1066 ASP A C 1
ATOM 8359 O O . ASP A 1 1066 ? 24.618 47.814 -13.312 1.00 74.75 1066 ASP A O 1
ATOM 8363 N N . ILE A 1 1067 ? 22.668 48.808 -12.794 1.00 81.06 1067 ILE A N 1
ATOM 8364 C CA . ILE A 1 1067 ? 22.330 49.212 -14.166 1.00 81.06 1067 ILE A CA 1
ATOM 8365 C C . ILE A 1 1067 ? 22.903 50.605 -14.435 1.00 81.06 1067 ILE A C 1
ATOM 8367 O O . ILE A 1 1067 ? 22.660 51.543 -13.679 1.00 81.06 1067 ILE A O 1
ATOM 8371 N N . LYS A 1 1068 ? 23.696 50.720 -15.504 1.00 57.97 1068 LYS A N 1
ATOM 8372 C CA . LYS A 1 1068 ? 24.312 51.976 -15.950 1.00 57.97 1068 LYS A CA 1
ATOM 8373 C C . LYS A 1 1068 ? 23.579 52.553 -17.145 1.00 57.97 1068 LYS A C 1
ATOM 8375 O O . LYS A 1 1068 ? 23.206 51.743 -18.028 1.00 57.97 1068 LYS A O 1
#

pLDDT: mean 83.19, std 17.02, range [23.14, 98.75]

InterPro domains:
  IPR000209 Peptidase S8/S53 domain [PF00082] (736-982)
  IPR036852 Peptidase S8/S53 domain superfamily [G3DSA:3.40.50.200] (715-1011)
  IPR036852 Peptidase S8/S53 domain superfamily [SSF52743] (737-993)

Secondary structure (DSSP, 8-state):
-TTSSSSSSS------TTEEEEEEEETTEEEEEETTS-SEEEEEBTTBTT---B--TTT-TT--GGGSBT-EEEEESS-EEEE-STT--TT-TTS-EEEE-GGGEEEEEEEEESSSEEEEEEEEE-SSS-EEEEEEEEE--B--B---HHHHHHH-EEEEEE--BTT-EEEEEETTS-S-EEEEEEEES-B-EEEEE--S-TTB--EEEEEEE-TTT-TTGGG-PPPEEE-TT-EEEEEEEEEEESSHHHHHHHT--SEEES-SEEETT--EEEEESSPEE-S-TTEEEEEETTEEEEEESSSEEEEEEETTEEEEEEEE--HHHHHHHHHHHHHHHSS-TTSPTTGGG----EETTTTEE----SSGGGSSSGGGGHHHHHHHHHHHTTSS-HHHHHHHHHHHHHHHHHHTB-TT--B-SSTT--S---HHHHHHHHHHHHHHHHHH--THHHHHHHHHHHHHHHH-GGGTS--TTHHHHHHHHHHHHHHTT-HHHHHHHHHHHHHHHHHHHHHTT-PPP-SSSS-HHHHHHHHHHHHHHHHHH--HHHHHHHHHHHHHHHHTB---SSTTTTTPBP--STT---TT-TT--HHHHHHH-TT-SEEEEEE-S-HHHHHHHH-TTTSHHHHTTSTT----EEEEEEE--SS-HHHHHHHHHHHHHHHHHHHTT-SEEEEEEESS-SS--S-------SSS-----PPPHHHHHHHHHHHHHHHHHHHHTT-S-SPPPEEEEEEES---TTTS---TT-EEEEEE-S-S-STT---TTS-SSSHHHHHHHHHHHH--SEEEEEEEPPEEE-TTS-TT-EEEPHHHHHHHHHHHHHTT-SEEEE---EE-HHHHHHHHTTS------S--SSHHHHHHHHHHHHHHHTGGG-SEEEEEPP--TTS-TTSEETGGG-TTTEEEEEEE-TTSPBPGGG--TTT-SEEEE-SSEEPPP-TT--SPPPEE-SHHHHHHHHHHHHHHHHHHHHHHHHTTS-SHHHHHHHHTTSHHHHHHHHHHHHHHTT--S-TTB--TTTHHHHHHHHHHH--SHHHHHHHHHHHHHHHTTT--

Sequence (1068 aa):
MWLLLYFLAVIPICVITEASNHSYDFSSGHALLYSNSSAIVQFIDGANPEREFLLNQTTATFHTRSHAWGAGTISTDSGEASWNLDYIPYNNFSGPYNIPLNDGLQLKITRSPGQVLTETYTFENTSPERIAVTGIYIQTPFNDLYDTALWSLTSAVNAHIFTGGAWAWALAEPMSGEGRSLGLIVRKGHLWSYSLETSSSSDVRGHIVLQVTDEKRDPQGFGGQPVVHIDPGDSYVLEWEIGFYDDASDFIEATNPPATFSAYSAPLGQAITLDSKIEPNSSSSSLKIKRSGDGYTLSASSPGTYNVDIGDSRTEVSFHLPLETVVRERAHYMLEHQRPVERSAPLNAAFVAIDTDNLTTIVSSTWDDWGDGSERIAMPTLLQLAAMHGYIPSELVDVPLKNWIEFASTSLFDAEGNTWRCTGCSQTQRPYDAIWLVMFFNDRYKWLGNSTNIDTAVTLLNRAFEVGKVQEAPIIFFSQAILELCQSLDKLGRYNESATYRSKLVDTTMSFVNDGRDLPESEVSYEQSIVEPLVEMVADTYNLTRNMTLLSETQERLNWLMAFSGPQPHARLYQIANRHWDDYWDWCKPDISMDVIEYAAPSVQHIHLHWSGNQTVLYGWASSENGMPLLCKNPTSLLSKITLHAYQGLESSDRRDHMIRQFCNLVDSRTQHKIEVIPKPVSKSIIKSDRADTDQDPLLREQMEKPRSDAWIEAMERFRGSLIRMHDKNMLTNTKRFKVALLDDGNDLQDFNTYRFAQCTGVSYCSSDISNGDPWWKSTNGHGSVMANMISRINPWFELEVIKIQSSPSYIHGDGARSISPRSAADAINAAVVRGADIISMSWTITDVGFRMSVLSDSASNVDGDKRRADENDLKLLQGAIDDAVKGDKRLLICSAADDVRLNGDNTFPYSQAPERILRIGSTGPQVNRDLGSGSGGSITYYLPGNQVAEDRRPHSAKPVVYHNGSSVSTALAAGLASLIMYCCHCLHSCQAGAEYENCAKALRSHANMRKAFNSINRYFEWKDDEKIVPVWGPFGDKSSMLDKATNSEDKIKVLKELVACLCLDIK

Radius of gyration: 36.33 Å; chains: 1; bounding box: 73×107×100 Å